Protein 3ETN (pdb70)

CATH classification: 3.40.50.10490

InterPro domains:
  IPR001347 SIS domain [PF01380] (38-169)
  IPR001347 SIS domain [PS51464] (32-177)
  IPR035474 KpsF-like, SIS domain [cd05014] (41-169)
  IPR046348 SIS domain superfamily [SSF53697] (1-194)

B-factor: mean 18.58, std 8.2, range [5.62, 63.24]

Structure (mmCIF, N/CA/C/O backbone):
data_3ETN
#
_entry.id   3ETN
#
_cell.length_a   60.409
_cell.length_b   114.267
_cell.length_c   115.917
_cell.angle_alpha   90.000
_cell.angle_beta   90.000
_cell.angle_gamma   90.000
#
_symmetry.space_group_name_H-M   'P 21 21 21'
#
loop_
_entity.id
_entity.type
_entity.pdbx_description
1 polymer 'putative phosphosugar isomerase involved in capsule formation'
2 non-polymer "CYTIDINE 5'-MONOPHOSPHATE 3-DEOXY-BETA-D-GULO-OCT-2-ULO-PYRANOSONIC ACID"
3 non-polymer 1,2-ETHANEDIOL
4 water water
#
loop_
_atom_site.group_PDB
_atom_site.id
_atom_site.type_symbol
_atom_site.label_atom_id
_atom_site.label_alt_id
_atom_site.label_comp_id
_atom_site.label_asym_id
_atom_site.label_entity_id
_atom_site.label_seq_id
_atom_site.pdbx_PDB_ins_code
_atom_site.Cartn_x
_atom_site.Cartn_y
_atom_site.Cartn_z
_atom_site.occupancy
_atom_site.B_iso_or_equiv
_atom_site.auth_seq_id
_atom_site.auth_comp_id
_atom_site.auth_asym_id
_atom_site.auth_atom_id
_atom_site.pdbx_PDB_model_num
ATOM 1 N N . GLY A 1 19 ? 51.288 75.834 -2.168 1.00 30.14 0 GLY A N 1
ATOM 2 C CA . GLY A 1 19 ? 51.362 74.412 -2.586 1.00 27.71 0 GLY A CA 1
ATOM 3 C C . GLY A 1 19 ? 52.410 73.695 -1.760 1.00 25.64 0 GLY A C 1
ATOM 4 O O . GLY A 1 19 ? 53.446 74.297 -1.374 1.00 22.06 0 GLY A O 1
ATOM 13 N N . ILE A 1 21 ? 54.469 71.239 -2.637 1.00 18.55 2 ILE A N 1
ATOM 14 C CA . ILE A 1 21 ? 55.750 71.072 -3.327 1.00 19.03 2 ILE A CA 1
ATOM 15 C C . ILE A 1 21 ? 56.649 72.289 -3.152 1.00 18.89 2 ILE A C 1
ATOM 16 O O . ILE A 1 21 ? 57.826 72.148 -2.867 1.00 18.30 2 ILE A O 1
ATOM 21 N N . GLU A 1 22 ? 56.090 73.479 -3.287 1.00 19.37 3 GLU A N 1
ATOM 22 C CA . GLU A 1 22 ? 56.873 74.698 -3.134 1.00 20.16 3 GLU A CA 1
ATOM 23 C C . GLU A 1 22 ? 57.343 74.855 -1.689 1.00 17.69 3 GLU A C 1
ATOM 24 O O . GLU A 1 22 ? 58.480 75.290 -1.443 1.00 16.51 3 GLU A O 1
ATOM 27 N N . SER A 1 23 ? 56.487 74.488 -0.744 1.00 15.57 4 SER A N 1
ATOM 28 C CA . SER A 1 23 ? 56.844 74.583 0.676 1.00 17.15 4 SER A CA 1
ATOM 29 C C . SER A 1 23 ? 58.012 73.632 1.021 1.00 16.10 4 SER A C 1
ATOM 30 O O . SER A 1 23 ? 58.953 73.981 1.767 1.00 15.60 4 SER A O 1
ATOM 33 N N . ILE A 1 24 ? 57.977 72.436 0.452 1.00 14.64 5 ILE A N 1
ATOM 34 C CA . ILE A 1 24 ? 59.050 71.465 0.694 1.00 15.21 5 ILE A CA 1
ATOM 35 C C . ILE A 1 24 ? 60.374 71.941 0.042 1.00 14.99 5 ILE A C 1
ATOM 36 O O . ILE A 1 24 ? 61.445 71.808 0.619 1.00 15.32 5 ILE A O 1
ATOM 41 N N . GLN A 1 25 ? 60.282 72.543 -1.134 1.00 14.04 6 GLN A N 1
ATOM 42 C CA . GLN A 1 25 ? 61.463 73.098 -1.803 1.00 15.47 6 GLN A CA 1
ATOM 43 C C . GLN A 1 25 ? 62.122 74.171 -0.957 1.00 14.82 6 GLN A C 1
ATOM 44 O O . GLN A 1 25 ? 63.355 74.218 -0.849 1.00 14.73 6 GLN A O 1
ATOM 50 N N . GLU A 1 26 ? 61.306 75.006 -0.331 1.00 15.32 7 GLU A N 1
ATOM 51 C CA . GLU A 1 26 ? 61.832 76.004 0.614 1.00 14.86 7 GLU A CA 1
ATOM 52 C C . GLU A 1 26 ? 62.526 75.337 1.789 1.00 15.83 7 GLU A C 1
ATOM 53 O O . GLU A 1 26 ? 63.599 75.787 2.205 1.00 14.63 7 GLU A O 1
ATOM 59 N N . LEU A 1 27 ? 61.941 74.257 2.315 1.00 15.14 8 LEU A N 1
ATOM 60 C CA A LEU A 1 27 ? 62.563 73.506 3.403 0.50 15.57 8 LEU A CA 1
ATOM 61 C CA B LEU A 1 27 ? 62.571 73.554 3.410 0.50 15.37 8 LEU A CA 1
ATOM 62 C C . LEU A 1 27 ? 63.935 72.989 2.992 1.00 15.30 8 LEU A C 1
ATOM 63 O O . LEU A 1 27 ? 64.910 73.096 3.742 1.00 15.36 8 LEU A O 1
ATOM 72 N N . LEU A 1 28 ? 64.012 72.406 1.799 1.00 14.00 9 LEU A N 1
ATOM 73 C CA . LEU A 1 28 ? 65.293 71.897 1.286 1.00 15.46 9 LEU A CA 1
ATOM 74 C C . LEU A 1 28 ? 66.352 73.000 1.198 1.00 15.18 9 LEU A C 1
ATOM 75 O O . LEU A 1 28 ? 67.500 72.808 1.604 1.00 14.26 9 LEU A O 1
ATOM 80 N N . GLN A 1 29 ? 65.954 74.160 0.693 1.00 15.59 10 GLN A N 1
ATOM 81 C CA . GLN A 1 29 ? 66.868 75.321 0.647 1.00 18.48 10 GLN A CA 1
ATOM 82 C C . GLN A 1 29 ? 67.395 75.695 2.037 1.00 16.11 10 GLN A C 1
ATOM 83 O O . GLN A 1 29 ? 68.611 75.918 2.218 1.00 14.64 10 GLN A O 1
ATOM 89 N N . LYS A 1 30 ? 66.498 75.720 3.022 1.00 14.96 11 LYS A N 1
ATOM 90 C CA . LYS A 1 30 ? 66.890 76.048 4.400 1.00 14.44 11 LYS A CA 1
ATOM 91 C C . LYS A 1 30 ? 67.815 75.007 5.016 1.00 14.10 11 LYS A C 1
ATOM 92 O O . LYS A 1 30 ? 68.814 75.349 5.643 1.00 14.26 11 LYS A O 1
ATOM 98 N N . GLU A 1 31 ? 67.512 73.736 4.817 1.00 14.78 12 GLU A N 1
ATOM 99 C CA . GLU A 1 31 ? 68.373 72.670 5.341 1.00 15.70 12 GLU A CA 1
ATOM 100 C C . GLU A 1 31 ? 69.752 72.695 4.643 1.00 14.89 12 GLU A C 1
ATOM 101 O O . GLU A 1 31 ? 70.798 72.593 5.313 1.00 14.70 12 GLU A O 1
ATOM 107 N N . ALA A 1 32 ? 69.758 72.853 3.318 1.00 14.26 13 ALA A N 1
ATOM 108 C CA . ALA A 1 32 ? 71.011 72.864 2.568 1.00 15.16 13 ALA A CA 1
ATOM 109 C C . ALA A 1 32 ? 71.844 74.064 3.030 1.00 14.37 13 ALA A C 1
ATOM 110 O O . ALA A 1 32 ? 73.063 73.962 3.176 1.00 13.66 13 ALA A O 1
ATOM 112 N N . GLN A 1 33 ? 71.180 75.198 3.248 1.00 14.72 14 GLN A N 1
ATOM 113 C CA . GLN A 1 33 ? 71.895 76.406 3.633 1.00 15.27 14 GLN A CA 1
ATOM 114 C C . GLN A 1 33 ? 72.507 76.249 5.032 1.00 13.94 14 GLN A C 1
ATOM 115 O O . GLN A 1 33 ? 73.648 76.677 5.260 1.00 14.43 14 GLN A O 1
ATOM 121 N N . ALA A 1 34 ? 71.778 75.591 5.941 1.00 13.27 15 ALA A N 1
ATOM 122 C CA . ALA A 1 34 ? 72.325 75.257 7.250 1.00 15.16 15 ALA A CA 1
ATOM 123 C C . ALA A 1 34 ? 73.602 74.429 7.155 1.00 13.57 15 ALA A C 1
ATOM 124 O O . ALA A 1 34 ? 74.574 74.674 7.871 1.00 12.92 15 ALA A O 1
ATOM 126 N N . VAL A 1 35 ? 73.589 73.424 6.294 1.00 12.80 16 VAL A N 1
ATOM 127 C CA . VAL A 1 35 ? 74.776 72.600 6.056 1.00 12.90 16 VAL A CA 1
ATOM 128 C C . VAL A 1 35 ? 75.928 73.421 5.467 1.00 12.53 16 VAL A C 1
ATOM 129 O O . VAL A 1 35 ? 77.055 73.360 5.961 1.00 13.29 16 VAL A O 1
ATOM 133 N N . LEU A 1 36 ? 75.639 74.248 4.482 1.00 11.71 17 LEU A N 1
ATOM 134 C CA . LEU A 1 36 ? 76.680 75.096 3.893 1.00 13.38 17 LEU A CA 1
ATOM 135 C C . LEU A 1 36 ? 77.293 76.061 4.906 1.00 14.15 17 LEU A C 1
ATOM 136 O O . LEU A 1 36 ? 78.461 76.450 4.784 1.00 15.99 17 LEU A O 1
ATOM 141 N N . ASN A 1 37 ? 76.504 76.420 5.916 1.00 13.33 18 ASN A N 1
ATOM 142 C CA . ASN A 1 37 ? 76.895 77.385 6.934 1.00 13.71 18 ASN A CA 1
ATOM 143 C C . ASN A 1 37 ? 77.647 76.809 8.133 1.00 13.97 18 ASN A C 1
ATOM 144 O O . ASN A 1 37 ? 78.037 77.569 9.022 1.00 15.53 18 ASN A O 1
ATOM 149 N N . ILE A 1 38 ? 77.854 75.494 8.172 1.00 13.79 19 ILE A N 1
ATOM 150 C CA . ILE A 1 38 ? 78.573 74.879 9.298 1.00 14.24 19 ILE A CA 1
ATOM 151 C C . ILE A 1 38 ? 79.977 75.510 9.335 1.00 15.17 19 ILE A C 1
ATOM 152 O O . ILE A 1 38 ? 80.676 75.473 8.322 1.00 13.58 19 ILE A O 1
ATOM 157 N N . PRO A 1 39 ? 80.366 76.104 10.478 1.00 14.99 20 PRO A N 1
ATOM 158 C CA . PRO A 1 39 ? 81.659 76.806 10.514 1.00 16.19 20 PRO A CA 1
ATOM 159 C C . PRO A 1 39 ? 82.835 75.849 10.534 1.00 16.36 20 PRO A C 1
ATOM 160 O O . PRO A 1 39 ? 82.917 74.992 11.415 1.00 16.56 20 PRO A O 1
ATOM 164 N N . VAL A 1 40 ? 83.748 76.013 9.575 1.00 15.88 21 VAL A N 1
ATOM 165 C CA . VAL A 1 40 ? 84.890 75.124 9.441 1.00 14.87 21 VAL A CA 1
ATOM 166 C C . VAL A 1 40 ? 86.174 75.818 9.862 1.00 16.31 21 VAL A C 1
ATOM 167 O O . VAL A 1 40 ? 86.613 76.784 9.246 1.00 17.86 21 VAL A O 1
ATOM 171 N N . THR A 1 41 ? 86.762 75.318 10.939 1.00 15.98 22 THR A N 1
ATOM 172 C CA . THR A 1 41 ? 87.986 75.877 11.491 1.00 16.71 22 THR A CA 1
ATOM 173 C C . THR A 1 41 ? 88.953 74.721 11.759 1.00 17.58 22 THR A C 1
ATOM 174 O O . THR A 1 41 ? 88.644 73.560 11.463 1.00 16.60 22 THR A O 1
ATOM 178 N N . ASP A 1 42 ? 90.113 75.036 12.328 1.00 17.69 23 ASP A N 1
ATOM 179 C CA A ASP A 1 42 ? 91.100 74.022 12.734 0.50 16.67 23 ASP A CA 1
ATOM 180 C CA B ASP A 1 42 ? 91.070 73.984 12.692 0.50 17.31 23 ASP A CA 1
ATOM 181 C C . ASP A 1 42 ? 90.564 73.075 13.831 1.00 16.35 23 ASP A C 1
ATOM 182 O O . ASP A 1 42 ? 91.180 72.052 14.132 1.00 16.25 23 ASP A O 1
ATOM 191 N N . ALA A 1 43 ? 89.438 73.426 14.460 1.00 15.67 24 ALA A N 1
ATOM 192 C CA . ALA A 1 43 ? 88.802 72.526 15.427 1.00 15.27 24 ALA A CA 1
ATOM 193 C C . ALA A 1 43 ? 88.574 71.092 14.865 1.00 15.90 24 ALA A C 1
ATOM 194 O O . ALA A 1 43 ? 88.697 70.096 15.614 1.00 15.42 24 ALA A O 1
ATOM 196 N N . TYR A 1 44 ? 88.244 70.981 13.577 1.00 13.22 25 TYR A N 1
ATOM 197 C CA . TYR A 1 44 ? 88.013 69.674 12.943 1.00 14.76 25 TYR A CA 1
ATOM 198 C C . TYR A 1 44 ? 89.284 68.851 12.918 1.00 15.84 25 TYR A C 1
ATOM 199 O O . TYR A 1 44 ? 89.291 67.699 13.347 1.00 16.21 25 TYR A O 1
ATOM 208 N N . GLU A 1 45 ? 90.380 69.448 12.460 1.00 17.07 26 GLU A N 1
ATOM 209 C CA . GLU A 1 45 ? 91.642 68.737 12.482 1.00 16.69 26 GLU A CA 1
ATOM 210 C C . GLU A 1 45 ? 92.014 68.315 13.916 1.00 16.61 26 GLU A C 1
ATOM 211 O O . GLU A 1 45 ? 92.509 67.211 14.140 1.00 17.35 26 GLU A O 1
ATOM 217 N N . LYS A 1 46 ? 91.804 69.192 14.888 1.00 15.40 27 LYS A N 1
ATOM 218 C CA . LYS A 1 46 ? 92.091 68.855 16.273 1.00 15.59 27 LYS A CA 1
ATOM 219 C C . LYS A 1 46 ? 91.243 67.677 16.775 1.00 14.88 27 LYS A C 1
ATOM 220 O O . LYS A 1 46 ? 91.750 66.785 17.472 1.00 15.38 27 LYS A O 1
ATOM 226 N N . ALA A 1 47 ? 89.968 67.676 16.403 1.00 13.60 28 ALA A N 1
ATOM 227 C CA . ALA A 1 47 ? 89.048 66.589 16.775 1.00 14.15 28 ALA A CA 1
ATOM 228 C C . ALA A 1 47 ? 89.461 65.269 16.119 1.00 13.91 28 ALA A C 1
ATOM 229 O O . ALA A 1 47 ? 89.513 64.206 16.776 1.00 14.52 28 ALA A O 1
ATOM 231 N N . VAL A 1 48 ? 89.786 65.329 14.831 1.00 14.93 29 VAL A N 1
ATOM 232 C CA . VAL A 1 48 ? 90.217 64.135 14.098 1.00 14.24 29 VAL A CA 1
ATOM 233 C C . VAL A 1 48 ? 91.533 63.594 14.670 1.00 15.48 29 VAL A C 1
ATOM 234 O O . VAL A 1 48 ? 91.678 62.389 14.868 1.00 15.36 29 VAL A O 1
ATOM 238 N N . GLU A 1 49 ? 92.468 64.481 15.008 1.00 16.09 30 GLU A N 1
ATOM 239 C CA A GLU A 1 49 ? 93.722 64.037 15.582 0.50 15.92 30 GLU A CA 1
ATOM 240 C CA B GLU A 1 49 ? 93.727 64.056 15.607 0.50 15.91 30 GLU A CA 1
ATOM 241 C C . GLU A 1 49 ? 93.482 63.331 16.919 1.00 15.53 30 GLU A C 1
ATOM 242 O O . GLU A 1 49 ? 94.120 62.338 17.187 1.00 14.92 30 GLU A O 1
ATOM 253 N N . LEU A 1 50 ? 92.537 63.827 17.741 1.00 15.80 31 LEU A N 1
ATOM 254 C CA . LEU A 1 50 ? 92.234 63.157 19.003 1.00 15.63 31 LEU A CA 1
ATOM 255 C C . LEU A 1 50 ? 91.656 61.760 18.769 1.00 14.98 31 LEU A C 1
ATOM 256 O O . LEU A 1 50 ? 92.003 60.826 19.470 1.00 14.59 31 LEU A O 1
ATOM 261 N N . ILE A 1 51 ? 90.749 61.643 17.800 1.00 13.77 32 ILE A N 1
ATOM 262 C CA . ILE A 1 51 ? 90.144 60.362 17.473 1.00 13.00 32 ILE A CA 1
ATOM 263 C C . ILE A 1 51 ? 91.210 59.389 16.970 1.00 14.18 32 ILE A C 1
ATOM 264 O O . ILE A 1 51 ? 91.283 58.251 17.422 1.00 15.30 32 ILE A O 1
ATOM 269 N N . VAL A 1 52 ? 92.092 59.853 16.093 1.00 13.80 33 VAL A N 1
ATOM 270 C CA . VAL A 1 52 ? 93.163 59.007 15.560 1.00 13.50 33 VAL A CA 1
ATOM 271 C C . VAL A 1 52 ? 94.115 58.579 16.666 1.00 13.97 33 VAL A C 1
ATOM 272 O O . VAL A 1 52 ? 94.487 57.391 16.758 1.00 14.81 33 VAL A O 1
ATOM 276 N N . GLU A 1 53 ? 94.456 59.522 17.546 1.00 13.84 34 GLU A N 1
ATOM 277 C CA . GLU A 1 53 ? 95.364 59.248 18.629 1.00 14.79 34 GLU A CA 1
ATOM 278 C C . GLU A 1 53 ? 94.782 58.277 19.651 1.00 13.85 34 GLU A C 1
ATOM 279 O O . GLU A 1 53 ? 95.438 57.297 20.001 1.00 14.64 34 GLU A O 1
ATOM 285 N N . GLN A 1 54 ? 93.574 58.559 20.141 1.00 13.98 35 GLN A N 1
ATOM 286 C CA . GLN A 1 54 ? 93.012 57.771 21.246 1.00 12.91 35 GLN A CA 1
ATOM 287 C C . GLN A 1 54 ? 92.508 56.407 20.800 1.00 13.80 35 GLN A C 1
ATOM 288 O O . GLN A 1 54 ? 92.707 55.415 21.501 1.00 14.45 35 GLN A O 1
ATOM 294 N N . ILE A 1 55 ? 91.854 56.355 19.646 1.00 13.37 36 ILE A N 1
ATOM 295 C CA . ILE A 1 55 ? 91.260 55.124 19.182 1.00 13.57 36 ILE A CA 1
ATOM 296 C C . ILE A 1 55 ? 92.201 54.370 18.224 1.00 14.78 36 ILE A C 1
ATOM 297 O O . ILE A 1 55 ? 92.551 53.219 18.481 1.00 15.10 36 ILE A O 1
ATOM 302 N N . HIS A 1 56 ? 92.619 55.022 17.135 1.00 14.39 37 HIS A N 1
ATOM 303 C CA . HIS A 1 56 ? 93.447 54.320 16.155 1.00 13.98 37 HIS A CA 1
ATOM 304 C C . HIS A 1 56 ? 94.806 53.916 16.707 1.00 15.16 37 HIS A C 1
ATOM 305 O O . HIS A 1 56 ? 95.204 52.756 16.572 1.00 14.82 37 HIS A O 1
ATOM 312 N N . ARG A 1 57 ? 95.506 54.826 17.379 1.00 14.80 38 ARG A N 1
ATOM 313 C CA A ARG A 1 57 ? 96.837 54.521 17.937 0.50 15.07 38 ARG A CA 1
ATOM 314 C CA B ARG A 1 57 ? 96.828 54.486 17.908 0.50 14.98 38 ARG A CA 1
ATOM 315 C C . ARG A 1 57 ? 96.761 53.849 19.294 1.00 16.04 38 ARG A C 1
ATOM 316 O O . ARG A 1 57 ? 97.327 52.789 19.494 1.00 15.31 38 ARG A O 1
ATOM 331 N N . LYS A 1 58 ? 96.074 54.485 20.245 1.00 15.45 39 LYS A N 1
ATOM 332 C CA . LYS A 1 58 ? 96.085 53.996 21.639 1.00 15.02 39 LYS A CA 1
ATOM 333 C C . LYS A 1 58 ? 95.043 52.895 21.934 1.00 15.15 39 LYS A C 1
ATOM 334 O O . LYS A 1 58 ? 95.016 52.321 23.035 1.00 15.03 39 LYS A O 1
ATOM 340 N N . LYS A 1 59 ? 94.194 52.605 20.947 1.00 13.42 40 LYS A N 1
ATOM 341 C CA . LYS A 1 59 ? 93.224 51.489 20.998 1.00 13.40 40 LYS A CA 1
ATOM 342 C C . LYS A 1 59 ? 92.138 51.635 22.051 1.00 13.95 40 LYS A C 1
ATOM 343 O O . LYS A 1 59 ? 91.605 50.631 22.548 1.00 13.12 40 LYS A O 1
ATOM 349 N N . GLY A 1 60 ? 91.823 52.882 22.405 1.00 13.68 41 GLY A N 1
ATOM 350 C CA . GLY A 1 60 ? 90.617 53.167 23.150 1.00 13.57 41 GLY A CA 1
ATOM 351 C C . GLY A 1 60 ? 89.427 53.067 22.214 1.00 13.76 41 GLY A C 1
ATOM 352 O O . GLY A 1 60 ? 89.554 52.668 21.046 1.00 13.35 41 GLY A O 1
ATOM 353 N N . LYS A 1 61 ? 88.259 53.418 22.733 1.00 13.62 42 LYS A N 1
ATOM 354 C CA . LYS A 1 61 ? 87.075 53.544 21.918 1.00 12.68 42 LYS A CA 1
ATO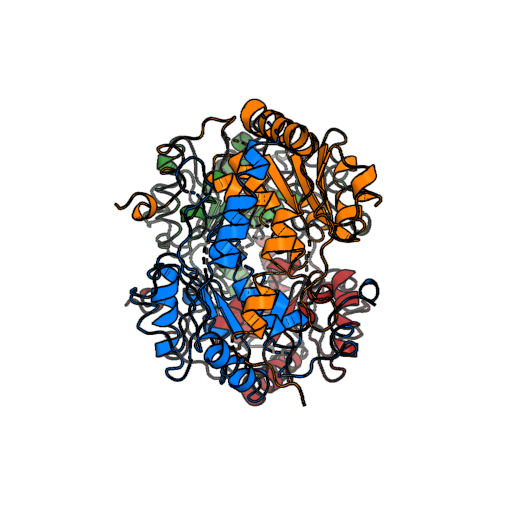M 355 C C . LYS A 1 61 ? 86.444 54.926 22.051 1.00 13.53 42 LYS A C 1
ATOM 356 O O . LYS A 1 61 ? 86.657 55.631 23.020 1.00 13.03 42 LYS A O 1
ATOM 362 N N . LEU A 1 62 ? 85.664 55.305 21.048 1.00 13.04 43 LEU A N 1
ATOM 363 C CA . LEU A 1 62 ? 84.966 56.590 21.047 1.00 14.04 43 LEU A CA 1
ATOM 364 C C . LEU A 1 62 ? 83.600 56.421 21.682 1.00 12.94 43 LEU A C 1
ATOM 365 O O . LEU A 1 62 ? 82.761 55.709 21.159 1.00 15.52 43 LEU A O 1
ATOM 370 N N . VAL A 1 63 ? 83.393 57.060 22.827 1.00 13.17 44 VAL A N 1
ATOM 371 C CA . VAL A 1 63 ? 82.126 56.976 23.526 1.00 12.63 44 VAL A CA 1
ATOM 372 C C . VAL A 1 63 ? 81.301 58.221 23.189 1.00 14.14 44 VAL A C 1
ATOM 373 O O . VAL A 1 63 ? 81.700 59.338 23.492 1.00 13.60 44 VAL A O 1
ATOM 377 N N . THR A 1 64 ? 80.150 58.024 22.547 1.00 13.19 45 THR A N 1
ATOM 378 C CA . THR A 1 64 ? 79.296 59.146 22.145 1.00 12.53 45 THR A CA 1
ATOM 379 C C . THR A 1 64 ? 78.119 59.279 23.103 1.00 14.19 45 THR A C 1
ATOM 380 O O . THR A 1 64 ? 77.731 58.323 23.770 1.00 12.56 45 THR A O 1
ATOM 384 N N . SER A 1 65 ? 77.565 60.478 23.191 1.00 12.88 46 SER A N 1
ATOM 385 C CA . SER A 1 65 ? 76.444 60.710 24.085 1.00 13.54 46 SER A CA 1
ATOM 386 C C . SER A 1 65 ? 75.668 61.957 23.697 1.00 14.24 46 SER A C 1
ATOM 387 O O . SER A 1 65 ? 76.209 62.892 23.081 1.00 13.39 46 SER A O 1
ATOM 390 N N . GLY A 1 66 ? 74.397 61.946 24.115 1.00 14.20 47 GLY A N 1
ATOM 391 C CA . GLY A 1 66 ? 73.440 63.026 23.902 1.00 13.37 47 GLY A CA 1
ATOM 392 C C . GLY A 1 66 ? 72.085 62.638 24.493 1.00 14.09 47 GLY A C 1
ATOM 393 O O . GLY A 1 66 ? 71.901 61.486 24.912 1.00 14.18 47 GLY A O 1
ATOM 402 N N . GLY A 1 68 ? 67.716 63.010 23.736 1.00 14.13 49 GLY A N 1
ATOM 403 C CA . GLY A 1 68 ? 66.684 63.340 22.761 1.00 13.75 49 GLY A CA 1
ATOM 404 C C . GLY A 1 68 ? 67.136 63.023 21.364 1.00 14.35 49 GLY A C 1
ATOM 405 O O . GLY A 1 68 ? 67.936 62.117 21.160 1.00 14.71 49 GLY A O 1
ATOM 406 N N . LYS A 1 69 ? 66.644 63.801 20.404 1.00 13.88 50 LYS A N 1
ATOM 407 C CA . LYS A 1 69 ? 67.006 63.604 19.002 1.00 14.15 50 LYS A CA 1
ATOM 408 C C . LYS A 1 69 ? 68.508 63.770 18.770 1.00 14.06 50 LYS A C 1
ATOM 409 O O . LYS A 1 69 ? 69.091 63.045 17.941 1.00 15.04 50 LYS A O 1
ATOM 415 N N . ALA A 1 70 ? 69.152 64.697 19.489 1.00 13.73 51 ALA A N 1
ATOM 416 C CA . ALA A 1 70 ? 70.606 64.853 19.411 1.00 12.91 51 ALA A CA 1
ATOM 417 C C . ALA A 1 70 ? 71.311 63.565 19.845 1.00 14.31 51 ALA A C 1
ATOM 418 O O . ALA A 1 70 ? 72.309 63.179 19.289 1.00 14.94 51 ALA A O 1
ATOM 420 N N . GLY A 1 71 ? 70.794 62.906 20.867 1.00 14.61 52 GLY A N 1
ATOM 421 C CA . GLY A 1 71 ? 71.377 61.648 21.287 1.00 13.94 52 GLY A CA 1
ATOM 422 C C . GLY A 1 71 ? 71.245 60.576 20.229 1.00 14.67 52 GLY A C 1
ATOM 423 O O . GLY A 1 71 ? 72.124 59.720 20.074 1.00 14.33 52 GLY A O 1
ATOM 424 N N . GLN A 1 72 ? 70.150 60.606 19.485 1.00 13.69 53 GLN A N 1
ATOM 425 C CA . GLN A 1 72 ? 69.995 59.661 18.401 1.00 13.93 53 GLN A CA 1
ATOM 426 C C . GLN A 1 72 ? 70.960 59.921 17.240 1.00 13.61 53 GLN A C 1
ATOM 427 O O . GLN A 1 72 ? 71.404 58.998 16.558 1.00 12.47 53 GLN A O 1
ATOM 433 N N . ILE A 1 73 ? 71.325 61.182 17.046 1.00 12.86 54 ILE A N 1
ATOM 434 C CA . ILE A 1 73 ? 72.422 61.471 16.162 1.00 13.94 54 ILE A CA 1
ATOM 435 C C . ILE A 1 73 ? 73.725 60.879 16.731 1.00 14.29 54 ILE A C 1
ATOM 436 O O . ILE A 1 73 ? 74.496 60.272 15.974 1.00 14.80 54 ILE A O 1
ATOM 441 N N . ALA A 1 74 ? 73.972 61.052 18.036 1.00 14.03 55 ALA A N 1
ATOM 442 C CA . ALA A 1 74 ? 75.158 60.462 18.688 1.00 13.55 55 ALA A CA 1
ATOM 443 C C . ALA A 1 74 ? 75.208 58.935 18.491 1.00 13.28 55 ALA A C 1
ATOM 444 O O . ALA A 1 74 ? 76.272 58.378 18.271 1.00 13.82 55 ALA A O 1
ATOM 454 N N . ASN A 1 76 ? 74.003 57.341 15.872 1.00 11.84 57 ASN A N 1
ATOM 455 C CA . ASN A 1 76 ? 74.296 57.069 14.486 1.00 13.17 57 ASN A CA 1
ATOM 456 C C . ASN A 1 76 ? 75.770 57.297 14.182 1.00 13.17 57 ASN A C 1
ATOM 457 O O . ASN A 1 76 ? 76.347 56.627 13.324 1.00 13.69 57 ASN A O 1
ATOM 462 N N . ILE A 1 77 ? 76.380 58.228 14.903 1.00 13.67 58 ILE A N 1
ATOM 463 C CA . ILE A 1 77 ? 77.803 58.502 14.753 1.00 12.14 58 ILE A CA 1
ATOM 464 C C . ILE A 1 77 ? 78.634 57.333 15.269 1.00 11.49 58 ILE A C 1
ATOM 465 O O . ILE A 1 77 ? 79.575 56.907 14.604 1.00 12.13 58 ILE A O 1
ATOM 470 N N . ALA A 1 78 ? 78.277 56.776 16.417 1.00 12.60 59 ALA A N 1
ATOM 471 C CA . ALA A 1 78 ? 78.966 55.612 16.927 1.00 12.20 59 ALA A CA 1
ATOM 472 C C . ALA A 1 78 ? 78.949 54.459 15.918 1.00 12.11 59 ALA A C 1
ATOM 473 O O . ALA A 1 78 ? 79.969 53.824 15.668 1.00 13.91 59 ALA A O 1
ATOM 475 N N . THR A 1 79 ? 77.785 54.192 15.360 1.00 12.22 60 THR A N 1
ATOM 476 C CA . THR A 1 79 ? 77.648 53.133 14.364 1.00 12.39 60 THR A CA 1
ATOM 477 C C . THR A 1 79 ? 78.519 53.395 13.131 1.00 12.40 60 THR A C 1
ATOM 478 O O . THR A 1 79 ? 79.159 52.485 12.587 1.00 12.96 60 THR A O 1
ATOM 482 N N . THR A 1 80 ? 78.555 54.650 12.706 1.00 13.07 61 THR A N 1
ATOM 483 C CA . THR A 1 80 ? 79.324 55.018 11.528 1.00 13.56 61 THR A CA 1
ATOM 484 C C . THR A 1 80 ? 80.809 54.829 11.765 1.00 13.66 61 THR A C 1
ATOM 485 O O . THR A 1 80 ? 81.530 54.354 10.879 1.00 12.62 61 THR A O 1
ATOM 489 N N . PHE A 1 81 ? 81.271 55.206 12.949 1.00 12.94 62 PHE A N 1
ATOM 490 C CA . PHE A 1 81 ? 82.641 54.940 13.334 1.00 13.37 62 PHE A CA 1
ATOM 491 C C . PHE A 1 81 ? 82.999 53.448 13.416 1.00 12.21 62 PHE A C 1
ATOM 492 O O . PHE A 1 81 ? 83.997 53.014 12.798 1.00 12.35 62 PHE A O 1
ATOM 500 N N . CYS A 1 82 ? 82.185 52.651 14.103 1.00 12.82 63 CYS A N 1
ATOM 501 C CA . CYS A 1 82 ? 82.381 51.196 14.089 1.00 13.29 63 CYS A CA 1
ATOM 502 C C . CYS A 1 82 ? 82.493 50.675 12.677 1.00 13.48 63 CYS A C 1
ATOM 503 O O . CYS A 1 82 ? 83.323 49.821 12.409 1.00 12.93 63 CYS A O 1
ATOM 506 N N . SER A 1 83 ? 81.620 51.172 11.786 1.00 12.69 64 SER A N 1
ATOM 507 C CA . SER A 1 83 ? 81.553 50.737 10.405 1.00 13.14 64 SER A CA 1
ATOM 508 C C . SER A 1 83 ? 82.835 51.050 9.638 1.00 13.88 64 SER A C 1
ATOM 509 O O . SER A 1 83 ? 83.105 50.432 8.614 1.00 13.52 64 SER A O 1
ATOM 512 N N . THR A 1 84 ? 83.586 52.027 10.111 1.00 12.51 65 THR A N 1
ATOM 513 C CA . THR A 1 84 ? 84.801 52.523 9.403 1.00 13.03 65 THR A CA 1
ATOM 514 C C . THR A 1 84 ? 86.088 52.330 10.228 1.00 13.39 65 THR A C 1
ATOM 515 O O . THR A 1 84 ? 87.091 53.016 10.013 1.00 13.87 65 THR A O 1
ATOM 519 N N . GLY A 1 85 ? 86.046 51.382 11.157 1.00 14.13 66 GLY A N 1
ATOM 520 C CA . GLY A 1 85 ? 87.233 50.882 11.854 1.00 14.21 66 GLY A CA 1
ATOM 521 C C . GLY A 1 85 ? 87.669 51.604 13.116 1.00 13.74 66 GLY A C 1
ATOM 522 O O . GLY A 1 85 ? 88.810 51.447 13.529 1.00 13.82 66 GLY A O 1
ATOM 523 N N . ILE A 1 86 ? 86.771 52.408 13.683 1.00 12.56 67 ILE A N 1
ATOM 524 C CA . ILE A 1 86 ? 86.967 53.178 14.903 1.00 11.17 67 ILE A CA 1
ATOM 525 C C . ILE A 1 86 ? 85.948 52.654 15.903 1.00 12.17 67 ILE A C 1
ATOM 526 O O . ILE A 1 86 ? 84.763 53.073 15.909 1.00 12.38 67 ILE A O 1
ATOM 531 N N . PRO A 1 87 ? 86.377 51.721 16.778 1.00 12.70 68 PRO A N 1
ATOM 532 C CA . PRO A 1 87 ? 85.422 51.224 17.763 1.00 12.50 68 PRO A CA 1
ATOM 533 C C . PRO A 1 87 ? 84.755 52.342 18.533 1.00 12.92 68 PRO A C 1
ATOM 534 O O . PRO A 1 87 ? 85.430 53.246 19.044 1.00 13.49 68 PRO A O 1
ATOM 538 N N . SER A 1 88 ? 83.427 52.294 18.592 1.00 11.93 69 SER A N 1
ATOM 539 C CA . SER A 1 88 ? 82.662 53.393 19.161 1.00 11.75 69 SER A CA 1
ATOM 540 C C . SER A 1 88 ? 81.354 52.868 19.728 1.00 13.81 69 SER A C 1
ATOM 541 O O . SER A 1 88 ? 80.745 51.940 19.171 1.00 14.42 69 SER A O 1
ATOM 544 N N . VAL A 1 89 ? 80.943 53.430 20.860 1.00 14.27 70 VAL A N 1
ATOM 545 C CA . VAL A 1 89 ? 79.691 53.047 21.485 1.00 14.38 70 VAL A CA 1
ATOM 546 C C . VAL A 1 89 ? 78.961 54.266 22.038 1.00 14.27 70 VAL A C 1
ATOM 547 O O . VAL A 1 89 ? 79.582 55.229 22.508 1.00 14.77 70 VAL A O 1
ATOM 551 N N . PHE A 1 90 ? 77.638 54.204 21.996 1.00 14.48 71 PHE A N 1
ATOM 552 C CA . PHE A 1 90 ? 76.790 55.226 22.620 1.00 14.60 71 PHE A CA 1
ATOM 553 C C . PHE A 1 90 ? 76.597 54.912 24.073 1.00 14.72 71 PHE A C 1
ATOM 554 O O . PHE A 1 90 ? 76.201 53.780 24.426 1.00 15.83 71 PHE A O 1
ATOM 562 N N . LEU A 1 91 ? 76.906 55.891 24.928 1.00 14.98 72 LEU A N 1
ATOM 563 C CA . LEU A 1 91 ? 76.663 55.772 26.354 1.00 13.38 72 LEU A CA 1
ATOM 564 C C . LEU A 1 91 ? 75.519 56.721 26.708 1.00 15.27 72 LEU A C 1
ATOM 565 O O . LEU A 1 91 ? 75.659 57.951 26.589 1.00 14.43 72 LEU A O 1
ATOM 570 N N . HIS A 1 92 ? 74.403 56.196 27.187 1.00 14.59 73 HIS A N 1
ATOM 571 C CA . HIS A 1 92 ? 73.288 57.094 27.541 1.00 14.52 73 HIS A CA 1
ATOM 572 C C . HIS A 1 92 ? 73.657 57.902 28.774 1.00 14.12 73 HIS A C 1
ATOM 573 O O . HIS A 1 92 ? 74.102 57.346 29.764 1.00 14.64 73 HIS A O 1
ATOM 580 N N . PRO A 1 93 ? 73.549 59.235 28.691 1.00 14.12 74 PRO A N 1
ATOM 581 C CA . PRO A 1 93 ? 74.108 60.019 29.796 1.00 14.04 74 PRO A CA 1
ATOM 582 C C . PRO A 1 93 ? 73.339 59.954 31.112 1.00 15.81 74 PRO A C 1
ATOM 583 O O . PRO A 1 93 ? 73.945 60.250 32.161 1.00 14.70 74 PRO A O 1
ATOM 587 N N . SER A 1 94 ? 72.048 59.600 31.079 1.00 15.10 75 SER A N 1
ATOM 588 C CA A SER A 1 94 ? 71.291 59.340 32.301 0.50 15.47 75 SER A CA 1
ATOM 589 C CA B SER A 1 94 ? 71.307 59.350 32.327 0.50 15.61 75 SER A CA 1
ATOM 590 C C . SER A 1 94 ? 71.672 57.965 32.825 1.00 15.06 75 SER A C 1
ATOM 591 O O . SER A 1 94 ? 71.940 57.790 33.991 1.00 15.59 75 SER A O 1
ATOM 596 N N . GLU A 1 95 ? 71.699 56.980 31.928 1.00 14.30 76 GLU A N 1
ATOM 597 C CA . GLU A 1 95 ? 72.016 55.622 32.329 1.00 14.95 76 GLU A CA 1
ATOM 598 C C . GLU A 1 95 ? 73.419 55.494 32.932 1.00 14.28 76 GLU A C 1
ATOM 599 O O . GLU A 1 95 ? 73.656 54.660 33.778 1.00 13.02 76 GLU A O 1
ATOM 605 N N . ALA A 1 96 ? 74.347 56.331 32.476 1.00 15.59 77 ALA A N 1
ATOM 606 C CA . ALA A 1 96 ? 75.713 56.283 32.936 1.00 14.67 77 ALA A CA 1
ATOM 607 C C . ALA A 1 96 ? 75.750 56.410 34.432 1.00 14.75 77 ALA A C 1
ATOM 608 O O . ALA A 1 96 ? 76.585 55.789 35.106 1.00 14.56 77 ALA A O 1
ATOM 610 N N . GLN A 1 97 ? 74.788 57.160 34.970 1.00 13.61 78 GLN A N 1
ATOM 611 C CA . GLN A 1 97 ? 74.751 57.494 36.394 1.00 13.88 78 GLN A CA 1
ATOM 612 C C . GLN A 1 97 ? 74.166 56.356 37.233 1.00 13.07 78 GLN A C 1
ATOM 613 O O . GLN A 1 97 ? 74.076 56.457 38.447 1.00 13.00 78 GLN A O 1
ATOM 619 N N . HIS A 1 98 ? 73.802 55.252 36.581 1.00 13.14 79 HIS A N 1
ATOM 620 C CA . HIS A 1 98 ? 73.255 54.092 37.257 1.00 12.87 79 HIS A CA 1
ATOM 621 C C . HIS A 1 98 ? 74.120 52.857 37.050 1.00 14.14 79 HIS A C 1
ATOM 622 O O . HIS A 1 98 ? 73.668 51.741 37.286 1.00 13.65 79 HIS A O 1
ATOM 629 N N . GLY A 1 99 ? 75.372 53.078 36.638 1.00 13.57 80 GLY A N 1
ATOM 630 C CA . GLY A 1 99 ? 76.353 52.024 36.482 1.00 11.29 80 GLY A CA 1
ATOM 631 C C . GLY A 1 99 ? 77.021 51.918 35.122 1.00 13.06 80 GLY A C 1
ATOM 632 O O . GLY A 1 99 ? 78.142 51.439 35.031 1.00 12.88 80 GLY A O 1
ATOM 633 N N . ASP A 1 100 ? 76.340 52.351 34.064 1.00 13.45 81 ASP A N 1
ATOM 634 C CA . ASP A 1 100 ? 76.862 52.227 32.714 1.00 14.12 81 ASP A CA 1
ATOM 635 C C . ASP A 1 100 ? 78.110 53.075 32.503 1.00 13.86 81 ASP A C 1
ATOM 636 O O . ASP A 1 100 ? 78.824 52.850 31.513 1.00 13.46 81 ASP A O 1
ATOM 641 N N . LEU A 1 101 ? 78.390 54.032 33.399 1.00 13.16 82 LEU A N 1
ATOM 642 C CA . LEU A 1 101 ? 79.687 54.711 33.358 1.00 13.96 82 LEU A CA 1
ATOM 643 C C . LEU A 1 101 ? 80.846 53.727 33.313 1.00 12.61 82 LEU A C 1
ATOM 644 O O . LEU A 1 101 ? 81.864 54.029 32.722 1.00 14.36 82 LEU A O 1
ATOM 649 N N . GLY A 1 102 ? 80.699 52.566 33.949 1.00 13.80 83 GLY A N 1
ATOM 650 C CA . GLY A 1 102 ? 81.735 51.516 33.946 1.00 12.67 83 GLY A CA 1
ATOM 651 C C . GLY A 1 102 ? 82.097 50.957 32.576 1.00 12.71 83 GLY A C 1
ATOM 652 O O . GLY A 1 102 ? 83.022 50.158 32.454 1.00 13.34 83 GLY A O 1
ATOM 653 N N . ILE A 1 103 ? 81.382 51.364 31.539 1.00 13.72 84 ILE A N 1
ATOM 654 C CA . ILE A 1 103 ? 81.789 51.057 30.176 1.00 11.50 84 ILE A CA 1
ATOM 655 C C . ILE A 1 103 ? 83.170 51.662 29.849 1.00 14.39 84 ILE A C 1
ATOM 656 O O . ILE A 1 103 ? 83.899 51.145 28.994 1.00 13.54 84 ILE A O 1
ATOM 661 N N . LEU A 1 104 ? 83.525 52.741 30.533 1.00 13.96 85 LEU A N 1
ATOM 662 C CA . LEU A 1 104 ? 84.741 53.505 30.179 1.00 14.34 85 LEU A CA 1
ATOM 663 C C . LEU A 1 104 ? 86.025 52.730 30.449 1.00 14.75 85 LEU A C 1
ATOM 664 O O . LEU A 1 104 ? 86.138 52.020 31.441 1.00 14.67 85 LEU A O 1
ATOM 669 N N . GLN A 1 105 ? 86.957 52.809 29.493 1.00 15.06 86 GLN A N 1
ATOM 670 C CA . GLN A 1 105 ? 88.255 52.132 29.582 1.00 13.87 86 GLN A CA 1
ATOM 671 C C . GLN A 1 105 ? 89.339 53.185 29.404 1.00 15.05 86 GLN A C 1
ATOM 672 O O . GLN A 1 105 ? 89.076 54.296 28.958 1.00 13.30 86 GLN A O 1
ATOM 678 N N . GLU A 1 106 ? 90.556 52.811 29.734 1.00 14.25 87 GLU A N 1
ATOM 679 C CA . GLU A 1 106 ? 91.683 53.680 29.592 1.00 16.92 87 GLU A CA 1
ATOM 680 C C . GLU A 1 106 ? 91.807 54.040 28.113 1.00 15.76 87 GLU A C 1
ATOM 681 O O . GLU A 1 106 ? 91.573 53.207 27.233 1.00 19.09 87 GLU A O 1
ATOM 687 N N . ASN A 1 107 ? 92.150 55.274 27.850 1.00 16.98 88 ASN A N 1
ATOM 688 C CA . ASN A 1 107 ? 92.349 55.735 26.474 1.00 15.88 88 ASN A CA 1
ATOM 689 C C . ASN A 1 107 ? 91.080 56.051 25.706 1.00 14.96 88 ASN A C 1
ATOM 690 O O . ASN A 1 107 ? 91.174 56.479 24.562 1.00 14.46 88 ASN A O 1
ATOM 695 N N . ASP A 1 108 ? 89.898 55.877 26.302 1.00 14.98 89 ASP A N 1
ATOM 696 C CA . ASP A 1 108 ? 88.678 56.268 25.596 1.00 14.06 89 ASP A CA 1
ATOM 697 C C . ASP A 1 108 ? 88.626 57.790 25.400 1.00 14.31 89 ASP A C 1
ATOM 698 O O . ASP A 1 108 ? 89.388 58.544 26.003 1.00 14.33 89 ASP A O 1
ATOM 703 N N . LEU A 1 109 ? 87.704 58.207 24.549 1.00 13.79 90 LEU A N 1
ATOM 704 C CA . LEU A 1 109 ? 87.515 59.590 24.171 1.00 13.67 90 LEU A CA 1
ATOM 705 C C . LEU A 1 109 ? 86.009 59.813 24.095 1.00 12.43 90 LEU A C 1
ATOM 706 O O . LEU A 1 109 ? 85.288 58.990 23.536 1.00 14.32 90 LEU A O 1
ATOM 711 N N . LEU A 1 110 ? 85.547 60.920 24.648 1.00 13.78 91 LEU A N 1
ATOM 712 C CA A LEU A 1 110 ? 84.125 61.255 24.634 0.70 13.66 91 LEU A CA 1
ATOM 713 C CA B LEU A 1 110 ? 84.126 61.262 24.646 0.30 13.96 91 LEU A CA 1
ATOM 714 C C . LEU A 1 110 ? 83.784 62.216 23.493 1.00 14.46 91 LEU A C 1
ATOM 715 O O . LEU A 1 110 ? 84.507 63.191 23.236 1.00 15.12 91 LEU A O 1
ATOM 724 N N . LEU A 1 111 ? 82.684 61.929 22.804 1.00 12.66 92 LEU A N 1
ATOM 725 C CA . LEU A 1 111 ? 82.077 62.834 21.817 1.00 12.42 92 LEU A CA 1
ATOM 726 C C . LEU A 1 111 ? 80.669 63.122 22.345 1.00 14.30 92 LEU A C 1
ATOM 727 O O . LEU A 1 111 ? 79.798 62.228 22.375 1.00 14.02 92 LEU A O 1
ATOM 732 N N . LEU A 1 112 ? 80.469 64.349 22.818 1.00 13.99 93 LEU A N 1
ATOM 733 C CA . LEU A 1 112 ? 79.219 64.750 23.457 1.00 12.57 93 LEU A CA 1
ATOM 734 C C . LEU A 1 112 ? 78.419 65.681 22.557 1.00 13.86 93 LEU A C 1
ATOM 735 O O . LEU A 1 112 ? 78.973 66.624 21.993 1.00 15.81 93 LEU A O 1
ATOM 740 N N . ILE A 1 113 ? 77.115 65.440 22.427 1.00 12.72 94 ILE A N 1
ATOM 741 C CA . ILE A 1 113 ? 76.253 66.313 21.608 1.00 13.39 94 ILE A CA 1
ATOM 742 C C . ILE A 1 113 ? 75.228 66.991 22.515 1.00 14.27 94 ILE A C 1
ATOM 743 O O . ILE A 1 113 ? 74.436 66.321 23.184 1.00 14.81 94 ILE A O 1
ATOM 748 N N . SER A 1 114 ? 75.268 68.318 22.532 1.00 13.19 95 SER A N 1
ATOM 749 C CA . SER A 1 114 ? 74.313 69.128 23.311 1.00 14.55 95 SER A CA 1
ATOM 750 C C . SER A 1 114 ? 74.034 70.379 22.514 1.00 14.19 95 SER A C 1
ATOM 751 O O . SER A 1 114 ? 74.936 71.188 22.329 1.00 14.31 95 SER A O 1
ATOM 754 N N . ASN A 1 115 ? 72.824 70.533 21.992 1.00 13.49 96 ASN A N 1
ATOM 755 C CA . ASN A 1 115 ? 72.513 71.747 21.220 1.00 13.39 96 ASN A CA 1
ATOM 756 C C . ASN A 1 115 ? 72.653 73.016 22.071 1.00 13.05 96 ASN A C 1
ATOM 757 O O . ASN A 1 115 ? 73.331 73.989 21.682 1.00 13.89 96 ASN A O 1
ATOM 762 N N . SER A 1 116 ? 72.021 72.991 23.235 1.00 13.10 97 SER A N 1
ATOM 763 C CA . SER A 1 116 ? 72.082 74.109 24.176 1.00 13.79 97 SER A CA 1
ATOM 764 C C . SER A 1 116 ? 73.488 74.296 24.795 1.00 14.47 97 SER A C 1
ATOM 765 O O . SER A 1 116 ? 73.835 75.392 25.273 1.00 14.31 97 SER A O 1
ATOM 768 N N . GLY A 1 117 ? 74.276 73.221 24.833 1.00 14.31 98 GLY A N 1
ATOM 769 C CA . GLY A 1 117 ? 75.559 73.246 25.515 1.00 15.28 98 GLY A CA 1
ATOM 770 C C . GLY A 1 117 ? 75.460 73.214 27.022 1.00 16.13 98 GLY A C 1
ATOM 771 O O . GLY A 1 117 ? 76.432 73.465 27.712 1.00 17.17 98 GLY A O 1
ATOM 772 N N . LYS A 1 118 ? 74.273 72.922 27.539 1.00 16.42 99 LYS A N 1
ATOM 773 C CA . LYS A 1 118 ? 74.059 72.834 28.970 1.00 16.48 99 LYS A CA 1
ATOM 774 C C . LYS A 1 118 ? 73.070 71.730 29.338 1.00 14.82 99 LYS A C 1
ATOM 775 O O . LYS A 1 118 ? 72.430 71.770 30.377 1.00 15.36 99 LYS A O 1
ATOM 781 N N . THR A 1 119 ? 72.971 70.713 28.488 1.00 13.89 100 THR A N 1
ATOM 782 C CA . THR A 1 119 ? 72.053 69.614 28.753 1.00 13.47 100 THR A CA 1
ATOM 783 C C . THR A 1 119 ? 72.369 68.980 30.092 1.00 12.91 100 THR A C 1
ATOM 784 O O . THR A 1 119 ? 73.508 68.540 30.306 1.00 14.71 100 THR A O 1
ATOM 788 N N . ARG A 1 120 ? 71.368 68.881 30.965 1.00 15.04 101 ARG A N 1
ATOM 789 C CA . ARG A 1 120 ? 71.551 68.407 32.348 1.00 16.17 101 ARG A CA 1
ATOM 790 C C . ARG A 1 120 ? 72.369 67.134 32.423 1.00 14.90 101 ARG A C 1
ATOM 791 O O . ARG A 1 120 ? 73.362 67.069 33.139 1.00 14.31 101 ARG A O 1
ATOM 799 N N . GLU A 1 121 ? 71.953 66.119 31.679 1.00 13.79 102 GLU A N 1
ATOM 800 C CA . GLU A 1 121 ? 72.569 64.804 31.809 1.00 14.95 102 GLU A CA 1
ATOM 801 C C . GLU A 1 121 ? 73.996 64.770 31.237 1.00 14.22 102 GLU A C 1
ATOM 802 O O . GLU A 1 121 ? 74.833 63.982 31.676 1.00 15.32 102 GLU A O 1
ATOM 808 N N . ILE A 1 122 ? 74.283 65.626 30.274 1.00 12.74 103 ILE A N 1
ATOM 809 C CA . ILE A 1 122 ? 75.625 65.722 29.682 1.00 14.48 103 ILE A CA 1
ATOM 810 C C . ILE A 1 122 ? 76.586 66.466 30.605 1.00 13.44 103 ILE A C 1
ATOM 811 O O . ILE A 1 122 ? 77.745 66.068 30.732 1.00 14.66 103 ILE A O 1
ATOM 816 N N . VAL A 1 123 ? 76.105 67.526 31.282 1.00 13.48 104 VAL A N 1
ATOM 817 C CA . VAL A 1 123 ? 76.902 68.194 32.319 1.00 13.86 104 VAL A CA 1
ATOM 818 C C . VAL A 1 123 ? 77.225 67.197 33.447 1.00 15.18 104 VAL A C 1
ATOM 819 O O . VAL A 1 123 ? 78.370 67.070 33.896 1.00 15.34 104 VAL A O 1
ATOM 823 N N . GLU A 1 124 ? 76.215 66.453 33.871 1.00 15.08 105 GLU A N 1
ATOM 824 C CA . GLU A 1 124 ? 76.382 65.450 34.912 1.00 14.89 105 GLU A CA 1
ATOM 825 C C . GLU A 1 124 ? 77.336 64.368 34.449 1.00 16.06 105 GLU A C 1
ATOM 826 O O . GLU A 1 124 ? 78.232 63.978 35.192 1.00 17.85 105 GLU A O 1
ATOM 832 N N . LEU A 1 125 ? 77.182 63.908 33.215 1.00 16.44 106 LEU A N 1
ATOM 833 C CA . LEU A 1 125 ? 78.070 62.890 32.681 1.00 15.62 106 LEU A CA 1
ATOM 834 C C . LEU A 1 125 ? 79.529 63.348 32.723 1.00 17.26 106 LEU A C 1
ATOM 835 O O . LEU A 1 125 ? 80.420 62.590 33.155 1.00 16.54 106 LEU A O 1
ATOM 840 N N . THR A 1 126 ? 79.779 64.576 32.281 1.00 17.86 107 THR A N 1
ATOM 841 C CA . THR A 1 126 ? 81.154 65.073 32.231 1.00 17.39 107 THR A CA 1
ATOM 842 C C . THR A 1 126 ? 81.791 65.121 33.616 1.00 18.11 107 THR A C 1
ATOM 843 O O . THR A 1 126 ? 82.941 64.729 33.779 1.00 18.33 107 THR A O 1
ATOM 847 N N . GLN A 1 127 ? 81.042 65.562 34.623 1.00 17.40 108 GLN A N 1
ATOM 848 C CA . GLN A 1 127 ? 81.552 65.595 35.972 1.00 18.07 108 GLN A CA 1
ATOM 849 C C . GLN A 1 127 ? 81.841 64.169 36.476 1.00 17.98 108 GLN A C 1
ATOM 850 O O . GLN A 1 127 ? 82.899 63.938 37.049 1.00 16.79 108 GLN A O 1
ATOM 856 N N . LEU A 1 128 ? 80.926 63.217 36.262 1.00 16.49 109 LEU A N 1
ATOM 857 C CA A LEU A 1 128 ? 81.133 61.866 36.781 0.70 16.71 109 LEU A CA 1
ATOM 858 C CA B LEU A 1 128 ? 81.114 61.837 36.741 0.30 16.00 109 LEU A CA 1
ATOM 859 C C . LEU A 1 128 ? 82.302 61.188 36.048 1.00 16.85 109 LEU A C 1
ATOM 860 O O . LEU A 1 128 ? 83.147 60.505 36.679 1.00 15.66 109 LEU A O 1
ATOM 869 N N . ALA A 1 129 ? 82.382 61.404 34.748 1.00 15.84 110 ALA A N 1
ATOM 870 C CA . ALA A 1 129 ? 83.444 60.820 33.936 1.00 17.56 110 ALA A CA 1
ATOM 871 C C . ALA A 1 129 ? 84.804 61.382 34.364 1.00 17.67 110 ALA A C 1
ATOM 872 O O . ALA A 1 129 ? 85.784 60.635 34.496 1.00 17.59 110 ALA A O 1
ATOM 874 N N . HIS A 1 130 ? 84.839 62.685 34.657 1.00 18.29 111 HIS A N 1
ATOM 875 C CA . HIS A 1 130 ? 86.079 63.321 35.131 1.00 20.08 111 HIS A CA 1
ATOM 876 C C . HIS A 1 130 ? 86.521 62.768 36.477 1.00 19.97 111 HIS A C 1
ATOM 877 O O . HIS A 1 130 ? 87.717 62.575 36.695 1.00 19.60 111 HIS A O 1
ATOM 884 N N . ASN A 1 131 ? 85.574 62.533 37.384 1.00 19.32 112 ASN A N 1
ATOM 885 C CA . ASN A 1 131 ? 85.899 61.909 38.667 1.00 19.74 112 ASN A CA 1
ATOM 886 C C . ASN A 1 131 ? 86.462 60.505 38.442 1.00 18.75 112 ASN A C 1
ATOM 887 O O . ASN A 1 131 ? 87.433 60.130 39.074 1.00 19.97 112 ASN A O 1
ATOM 892 N N . LEU A 1 132 ? 85.864 59.734 37.538 1.00 16.89 113 LEU A N 1
ATOM 893 C CA . LEU A 1 132 ? 86.344 58.378 37.251 1.00 16.53 113 LEU A CA 1
ATOM 894 C C . LEU A 1 132 ? 87.738 58.372 36.618 1.00 16.44 113 LEU A C 1
ATOM 895 O O . LEU A 1 132 ? 88.589 57.569 36.991 1.00 16.45 113 LEU A O 1
ATOM 900 N N . ASN A 1 133 ? 87.949 59.247 35.641 1.00 15.44 114 ASN A N 1
ATOM 901 C CA . ASN A 1 133 ? 89.183 59.277 34.865 1.00 16.02 114 ASN A CA 1
ATOM 902 C C . ASN A 1 133 ? 89.452 60.708 34.418 1.00 18.22 114 ASN A C 1
ATOM 903 O O . ASN A 1 133 ? 88.970 61.144 33.363 1.00 18.23 114 ASN A O 1
ATOM 908 N N . PRO A 1 134 ? 90.224 61.443 35.221 1.00 18.50 115 PRO A N 1
ATOM 909 C CA . PRO A 1 134 ? 90.466 62.853 34.942 1.00 19.94 115 PRO A CA 1
ATOM 910 C C . PRO A 1 134 ? 91.216 63.099 33.644 1.00 19.35 115 PRO A C 1
ATOM 911 O O . PRO A 1 134 ? 91.144 64.201 33.137 1.00 23.04 115 PRO A O 1
ATOM 915 N N . GLY A 1 135 ? 91.896 62.098 33.092 1.00 17.55 116 GLY A N 1
ATOM 916 C CA . GLY A 1 135 ? 92.568 62.258 31.798 1.00 19.07 116 GLY A CA 1
ATOM 917 C C . GLY A 1 135 ? 91.687 62.166 30.550 1.00 18.58 116 GLY A C 1
ATOM 918 O O . GLY A 1 135 ? 92.144 62.452 29.449 1.00 18.76 116 GLY A O 1
ATOM 919 N N . LEU A 1 136 ? 90.443 61.721 30.707 1.00 17.06 117 LEU A N 1
ATOM 920 C CA A LEU A 1 136 ? 89.511 61.591 29.597 0.70 18.13 117 LEU A CA 1
ATOM 921 C CA B LEU A 1 136 ? 89.524 61.590 29.571 0.30 16.41 117 LEU A CA 1
ATOM 922 C C . LEU A 1 136 ? 89.305 62.947 28.909 1.00 17.79 117 LEU A C 1
ATOM 923 O O . LEU A 1 136 ? 89.132 63.964 29.584 1.00 18.42 117 LEU A O 1
ATOM 932 N N . LYS A 1 137 ? 89.328 62.960 27.584 1.00 16.29 118 LYS A N 1
ATOM 933 C CA . LYS A 1 137 ? 89.098 64.191 26.830 1.00 15.36 118 LYS A CA 1
ATOM 934 C C . LYS A 1 137 ? 87.711 64.164 26.212 1.00 14.85 118 LYS A C 1
ATOM 935 O O . LYS A 1 137 ? 87.095 63.106 26.097 1.00 14.50 118 LYS A O 1
ATOM 941 N N . PHE A 1 138 ? 87.216 65.330 25.822 1.00 15.32 119 PHE A N 1
ATOM 942 C CA . PHE A 1 138 ? 85.958 65.361 25.124 1.00 17.51 119 PHE A CA 1
ATOM 943 C C . PHE A 1 138 ? 85.850 66.396 24.062 1.00 15.32 119 PHE A C 1
ATOM 944 O O . PHE A 1 138 ? 86.409 67.489 24.165 1.00 16.28 119 PHE A O 1
ATOM 952 N N . ILE A 1 139 ? 85.156 65.979 23.019 1.00 13.66 120 ILE A N 1
ATOM 953 C CA . ILE A 1 139 ? 84.816 66.810 21.893 1.00 13.77 120 ILE A CA 1
ATOM 954 C C . ILE A 1 139 ? 83.344 67.077 22.095 1.00 13.91 120 ILE A C 1
ATOM 955 O O . ILE A 1 139 ? 82.588 66.146 22.426 1.00 13.18 120 ILE A O 1
ATOM 960 N N . VAL A 1 140 ? 82.924 68.334 21.908 1.00 13.69 121 VAL A N 1
ATOM 961 C CA A VAL A 1 140 ? 81.490 68.643 22.020 0.70 14.22 121 VAL A CA 1
ATOM 962 C CA B VAL A 1 140 ? 81.516 68.729 22.058 0.30 13.14 121 VAL A CA 1
ATOM 963 C C . VAL A 1 140 ? 80.971 69.254 20.748 1.00 13.51 121 VAL A C 1
ATOM 964 O O . VAL A 1 140 ? 81.589 70.140 20.161 1.00 14.50 121 VAL A O 1
ATOM 971 N N . ILE A 1 141 ? 79.818 68.749 20.324 1.00 12.80 122 ILE A N 1
ATOM 972 C CA . ILE A 1 141 ? 79.106 69.319 19.174 1.00 12.59 122 ILE A CA 1
ATOM 973 C C . ILE A 1 141 ? 77.915 70.079 19.775 1.00 14.33 122 ILE A C 1
ATOM 974 O O . ILE A 1 141 ? 77.109 69.499 20.534 1.00 13.70 122 ILE A O 1
ATOM 979 N N . THR A 1 142 ? 77.823 71.381 19.470 1.00 13.47 123 THR A N 1
ATOM 980 C CA . THR A 1 142 ? 76.852 72.246 20.121 1.00 12.33 123 THR A CA 1
ATOM 981 C C . THR A 1 142 ? 76.419 73.390 19.240 1.00 13.86 123 THR A C 1
ATOM 982 O O . THR A 1 142 ? 77.123 73.789 18.328 1.00 13.45 123 THR A O 1
ATOM 986 N N . GLY A 1 143 ? 75.231 73.910 19.517 1.00 13.22 124 GLY A N 1
ATOM 987 C CA . GLY A 1 143 ? 74.805 75.134 18.875 1.00 13.81 124 GLY A CA 1
ATOM 988 C C . GLY A 1 143 ? 75.278 76.379 19.613 1.00 15.62 124 GLY A C 1
ATOM 989 O O . GLY A 1 143 ? 75.089 77.496 19.134 1.00 17.33 124 GLY A O 1
ATOM 990 N N . ASN A 1 144 ? 75.852 76.194 20.794 1.00 15.48 125 ASN A N 1
ATOM 991 C CA . ASN A 1 144 ? 76.282 77.337 21.624 1.00 17.28 125 ASN A CA 1
ATOM 992 C C . ASN A 1 144 ? 77.720 77.183 22.094 1.00 17.03 125 ASN A C 1
ATOM 993 O O . ASN A 1 144 ? 77.993 76.694 23.190 1.00 15.96 125 ASN A O 1
ATOM 998 N N . PRO A 1 145 ? 78.654 77.653 21.271 1.00 19.97 126 PRO A N 1
ATOM 999 C CA . PRO A 1 145 ? 80.079 77.560 21.623 1.00 21.05 126 PRO A CA 1
ATOM 1000 C C . PRO A 1 145 ? 80.507 78.409 22.835 1.00 20.63 126 PRO A C 1
ATOM 1001 O O . PRO A 1 145 ? 81.595 78.225 23.328 1.00 21.60 126 PRO A O 1
ATOM 1005 N N . ASP A 1 146 ? 79.648 79.284 23.336 1.00 20.45 127 ASP A N 1
ATOM 1006 C CA . ASP A 1 146 ? 79.931 80.040 24.546 1.00 22.09 127 ASP A CA 1
ATOM 1007 C C . ASP A 1 146 ? 79.435 79.350 25.807 1.00 21.85 127 ASP A C 1
ATOM 1008 O O . ASP A 1 146 ? 79.601 79.875 26.912 1.00 23.49 127 ASP A O 1
ATOM 1013 N N . SER A 1 147 ? 78.851 78.166 25.666 1.00 20.06 128 SER A N 1
ATOM 1014 C CA . SER A 1 147 ? 78.281 77.472 26.811 1.00 20.90 128 SER A CA 1
ATOM 1015 C C . SER A 1 147 ? 79.354 76.883 27.724 1.00 22.69 128 SER A C 1
ATOM 1016 O O . SER A 1 147 ? 80.511 76.770 27.325 1.00 20.46 128 SER A O 1
ATOM 1019 N N . PRO A 1 148 ? 78.957 76.461 28.941 1.00 26.94 129 PRO A N 1
ATOM 1020 C CA . PRO A 1 148 ? 79.850 75.733 29.857 1.00 29.39 129 PRO A CA 1
ATOM 1021 C C . PRO A 1 148 ? 80.505 74.500 29.228 1.00 25.44 129 PRO A C 1
ATOM 1022 O O . PRO A 1 148 ? 81.738 74.408 29.204 1.00 27.48 129 PRO A O 1
ATOM 1026 N N . LEU A 1 149 ? 79.703 73.597 28.686 1.00 25.19 130 LEU A N 1
ATOM 1027 C CA . LEU A 1 149 ? 80.242 72.399 28.058 1.00 22.69 130 LEU A CA 1
ATOM 1028 C C . LEU A 1 149 ? 81.263 72.761 26.986 1.00 20.17 130 LEU A C 1
ATOM 1029 O O . LEU A 1 149 ? 82.325 72.161 26.917 1.00 20.68 130 LEU A O 1
ATOM 1034 N N . ALA A 1 150 ? 80.918 73.712 26.134 1.00 17.98 131 ALA A N 1
ATOM 1035 C CA . ALA A 1 150 ? 81.798 74.151 25.074 1.00 18.79 131 ALA A CA 1
ATOM 1036 C C . ALA A 1 150 ? 83.101 74.657 25.664 1.00 20.36 131 ALA A C 1
ATOM 1037 O O . ALA A 1 150 ? 84.187 74.304 25.166 1.00 18.64 131 ALA A O 1
ATOM 1039 N N . SER A 1 151 ? 82.999 75.467 26.724 1.00 22.48 132 SER A N 1
ATOM 1040 C CA A SER A 1 151 ? 84.175 76.097 27.316 0.60 25.28 132 SER A CA 1
ATOM 1041 C CA B SER A 1 151 ? 84.176 76.096 27.314 0.40 25.24 132 SER A CA 1
ATOM 1042 C C . SER A 1 151 ? 85.115 75.070 27.940 1.00 25.26 132 SER A C 1
ATOM 1043 O O . SER A 1 151 ? 86.338 75.215 27.841 1.00 28.56 132 SER A O 1
ATOM 1048 N N . GLU A 1 152 ? 84.554 74.031 28.566 1.00 26.05 133 GLU A N 1
ATOM 1049 C CA A GLU A 1 152 ? 85.324 72.966 29.222 0.60 25.99 133 GLU A CA 1
ATOM 1050 C CA B GLU A 1 152 ? 85.412 73.028 29.203 0.40 25.26 133 GLU A CA 1
ATOM 1051 C C . GLU A 1 152 ? 85.872 71.925 28.245 1.00 24.75 133 GLU A C 1
ATOM 1052 O O . GLU A 1 152 ? 86.748 71.144 28.592 1.00 26.06 133 GLU A O 1
ATOM 1063 N N . SER A 1 153 ? 85.324 71.874 27.033 1.00 20.99 134 SER A N 1
ATOM 1064 C CA . SER A 1 153 ? 85.690 70.819 26.093 1.00 18.44 134 SER A CA 1
ATOM 1065 C C . SER A 1 153 ? 87.136 70.937 25.654 1.00 18.82 134 SER A C 1
ATOM 1066 O O . SER A 1 153 ? 87.713 72.022 25.631 1.00 19.23 134 SER A O 1
ATOM 1069 N N . ASP A 1 154 ? 87.706 69.812 25.253 1.00 17.25 135 ASP A N 1
ATOM 1070 C CA . ASP A 1 154 ? 88.994 69.831 24.580 1.00 16.29 135 ASP A CA 1
ATOM 1071 C C . ASP A 1 154 ? 88.903 70.376 23.173 1.00 16.60 135 ASP A C 1
ATOM 1072 O O . ASP A 1 154 ? 89.812 71.088 22.732 1.00 17.51 135 ASP A O 1
ATOM 1077 N N . VAL A 1 155 ? 87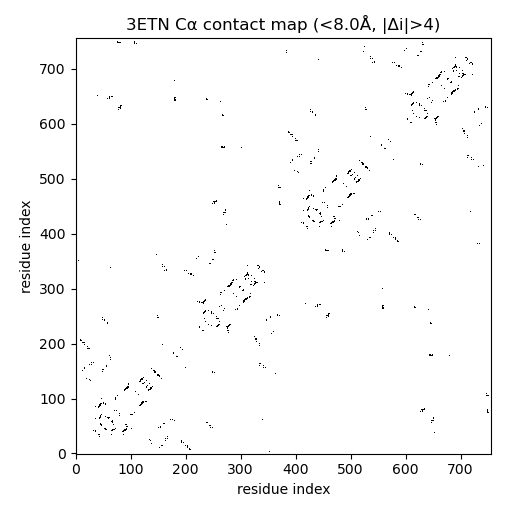.799 70.069 22.478 1.00 16.49 136 VAL A N 1
ATOM 1078 C CA . VAL A 1 155 ? 87.503 70.591 21.142 1.00 15.03 136 VAL A CA 1
ATOM 1079 C C . VAL A 1 155 ? 86.005 70.848 21.032 1.00 15.88 136 VAL A C 1
ATOM 1080 O O . VAL A 1 155 ? 85.194 70.035 21.485 1.00 15.60 136 VAL A O 1
ATOM 1084 N N . CYS A 1 156 ? 85.654 71.986 20.439 1.00 13.60 137 CYS A N 1
ATOM 1085 C CA . CYS A 1 156 ? 84.259 72.369 20.303 1.00 14.87 137 CYS A CA 1
ATOM 1086 C C . CYS A 1 156 ? 83.969 72.547 18.837 1.00 14.71 137 CYS A C 1
ATOM 1087 O O . CYS A 1 156 ? 84.658 73.313 18.159 1.00 15.43 137 CYS A O 1
ATOM 1090 N N . LEU A 1 157 ? 82.984 71.798 18.350 1.00 13.67 138 LEU A N 1
ATOM 1091 C CA . LEU A 1 157 ? 82.481 71.894 16.982 1.00 12.87 138 LEU A CA 1
ATOM 1092 C C . LEU A 1 157 ? 81.084 72.534 16.995 1.00 14.31 138 LEU A C 1
ATOM 1093 O O . LEU A 1 157 ? 80.136 71.994 17.581 1.00 15.14 138 LEU A O 1
ATOM 1098 N N . SER A 1 158 ? 80.959 73.689 16.339 1.00 15.24 139 SER A N 1
ATOM 1099 C CA . SER A 1 158 ? 79.708 74.431 16.348 1.00 16.21 139 SER A CA 1
ATOM 1100 C C . SER A 1 158 ? 78.824 73.996 15.197 1.00 15.55 139 SER A C 1
ATOM 1101 O O . SER A 1 158 ? 79.288 73.768 14.093 1.00 15.04 139 SER A O 1
ATOM 1104 N N . THR A 1 159 ? 77.526 73.926 15.458 1.00 14.22 140 THR A N 1
ATOM 1105 C CA . THR A 1 159 ? 76.571 73.681 14.395 1.00 13.53 140 THR A CA 1
ATOM 1106 C C . THR A 1 159 ? 76.309 74.927 13.566 1.00 14.81 140 THR A C 1
ATOM 1107 O O . THR A 1 159 ? 75.653 74.834 12.542 1.00 14.85 140 THR A O 1
ATOM 1111 N N . GLY A 1 160 ? 76.719 76.095 14.044 1.00 14.54 141 GLY A N 1
ATOM 1112 C CA . GLY A 1 160 ? 76.339 77.369 13.397 1.00 14.94 141 GLY A CA 1
ATOM 1113 C C . GLY A 1 160 ? 74.937 77.850 13.777 1.00 16.24 141 GLY A C 1
ATOM 1114 O O . GLY A 1 160 ? 74.436 78.841 13.222 1.00 15.14 141 GLY A O 1
ATOM 1115 N N . HIS A 1 161 ? 74.331 77.139 14.731 1.00 13.90 142 HIS A N 1
ATOM 1116 C CA . HIS A 1 161 ? 72.958 77.323 15.205 1.00 16.42 142 HIS A CA 1
ATOM 1117 C C . HIS A 1 161 ? 71.940 77.872 14.215 1.00 16.05 142 HIS A C 1
ATOM 1118 O O . HIS A 1 161 ? 71.405 78.963 14.366 1.00 14.85 142 HIS A O 1
ATOM 1125 N N . PRO A 1 162 ? 71.658 77.076 13.194 1.00 15.51 143 PRO A N 1
ATOM 1126 C CA . PRO A 1 162 ? 70.665 77.415 12.195 1.00 15.77 143 PRO A CA 1
ATOM 1127 C C . PRO A 1 162 ? 69.256 77.470 12.810 1.00 16.13 143 PRO A C 1
ATOM 1128 O O . PRO A 1 162 ? 68.989 76.791 13.790 1.00 14.93 143 PRO A O 1
ATOM 1132 N N . ALA A 1 163 ? 68.379 78.248 12.199 1.00 15.07 144 ALA A N 1
ATOM 1133 C CA . ALA A 1 163 ? 66.967 78.285 12.568 1.00 15.96 144 ALA A CA 1
ATOM 1134 C C . ALA A 1 163 ? 66.346 76.914 12.242 1.00 15.06 144 ALA A C 1
ATOM 1135 O O . ALA A 1 163 ? 66.653 76.324 11.206 1.00 12.97 144 ALA A O 1
ATOM 1137 N N . GLU A 1 164 ? 65.512 76.405 13.140 1.00 14.49 145 GLU A N 1
ATOM 1138 C CA . GLU A 1 164 ? 64.775 75.173 12.885 1.00 13.83 145 GLU A CA 1
ATOM 1139 C C . GLU A 1 164 ? 63.724 75.444 11.828 1.00 14.71 145 GLU A C 1
ATOM 1140 O O . GLU A 1 164 ? 63.212 76.550 11.736 1.00 15.52 145 GLU A O 1
ATOM 1146 N N . VAL A 1 165 ? 63.386 74.423 11.050 1.00 14.73 146 VAL A N 1
ATOM 1147 C CA . VAL A 1 165 ? 62.306 74.526 10.038 1.00 14.19 146 VAL A CA 1
ATOM 1148 C C . VAL A 1 165 ? 60.921 74.144 10.602 1.00 14.14 146 VAL A C 1
ATOM 1149 O O . VAL A 1 165 ? 59.891 74.256 9.924 1.00 14.18 146 VAL A O 1
ATOM 1153 N N . CYS A 1 166 ? 60.904 73.681 11.846 1.00 13.08 147 CYS A N 1
ATOM 1154 C CA . CYS A 1 166 ? 59.680 73.544 12.644 1.00 14.05 147 CYS A CA 1
ATOM 1155 C C . CYS A 1 166 ? 58.767 74.773 12.499 1.00 14.43 147 CYS A C 1
ATOM 1156 O O . CYS A 1 166 ? 59.252 75.894 12.475 1.00 14.31 147 CYS A O 1
ATOM 1159 N N . THR A 1 167 ? 57.449 74.574 12.396 1.00 13.36 148 THR A N 1
ATOM 1160 C CA . THR A 1 167 ? 56.500 75.681 12.293 1.00 14.04 148 THR A CA 1
ATOM 1161 C C . THR A 1 167 ? 56.507 76.566 13.531 1.00 14.70 148 THR A C 1
ATOM 1162 O O . THR A 1 167 ? 56.121 77.727 13.451 1.00 13.95 148 THR A O 1
ATOM 1166 N N . LEU A 1 168 ? 56.923 75.996 14.663 1.00 13.64 149 LEU A N 1
ATOM 1167 C CA . LEU A 1 168 ? 57.022 76.729 15.918 1.00 13.59 149 LEU A CA 1
ATOM 1168 C C . LEU A 1 168 ? 58.454 77.195 16.164 1.00 12.94 149 LEU A C 1
ATOM 1169 O O . LEU A 1 168 ? 58.736 77.852 17.166 1.00 13.72 149 LEU A O 1
ATOM 1174 N N . GLY A 1 169 ? 59.367 76.883 15.251 1.00 13.38 150 GLY A N 1
ATOM 1175 C CA . GLY A 1 169 ? 60.792 77.183 15.483 1.00 13.41 150 GLY A CA 1
ATOM 1176 C C . GLY A 1 169 ? 61.513 76.404 16.597 1.00 13.36 150 GLY A C 1
ATOM 1177 O O . GLY A 1 169 ? 62.617 76.772 16.966 1.00 13.97 150 GLY A O 1
ATOM 1191 N N . THR A 1 171 ? 61.321 72.434 17.123 1.00 13.56 152 THR A N 1
ATOM 1192 C CA . THR A 1 171 ? 61.679 71.021 16.918 1.00 14.45 152 THR A CA 1
ATOM 1193 C C . THR A 1 171 ? 63.041 70.874 16.231 1.00 14.26 152 THR A C 1
ATOM 1194 O O . THR A 1 171 ? 63.322 71.548 15.259 1.00 12.55 152 THR A O 1
ATOM 1198 N N . PRO A 1 172 ? 63.894 70.015 16.772 1.00 13.70 153 PRO A N 1
ATOM 1199 C CA . PRO A 1 172 ? 65.223 69.806 16.162 1.00 13.41 153 PRO A CA 1
ATOM 1200 C C . PRO A 1 172 ? 65.089 69.164 14.783 1.00 13.17 153 PRO A C 1
ATOM 1201 O O . PRO A 1 172 ? 64.462 68.109 14.619 1.00 14.36 153 PRO A O 1
ATOM 1205 N N . THR A 1 173 ? 65.595 69.876 13.793 1.00 12.58 154 THR A N 1
ATOM 1206 C CA . THR A 1 173 ? 65.376 69.557 12.412 1.00 13.76 154 THR A CA 1
ATOM 1207 C C . THR A 1 173 ? 66.668 69.963 11.708 1.00 14.25 154 THR A C 1
ATOM 1208 O O . THR A 1 173 ? 67.566 69.132 11.553 1.00 13.37 154 THR A O 1
ATOM 1212 N N . THR A 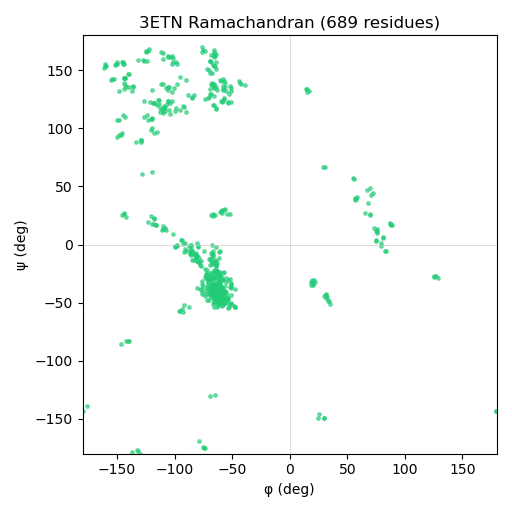1 174 ? 66.795 71.227 11.313 1.00 13.70 155 THR A N 1
ATOM 1213 C CA A THR A 1 174 ? 68.074 71.693 10.761 0.50 13.69 155 THR A CA 1
ATOM 1214 C CA B THR A 1 174 ? 68.040 71.771 10.797 0.50 14.73 155 THR A CA 1
ATOM 1215 C C . THR A 1 174 ? 69.237 71.472 11.737 1.00 13.69 155 THR A C 1
ATOM 1216 O O . THR A 1 174 ? 70.341 71.133 11.303 1.00 13.93 155 THR A O 1
ATOM 1223 N N . SER A 1 175 ? 69.005 71.612 13.042 1.00 14.50 156 SER A N 1
ATOM 1224 C CA . SER A 1 175 ? 70.071 71.376 14.033 1.00 13.28 156 SER A CA 1
ATOM 1225 C C . SER A 1 175 ? 70.581 69.927 13.991 1.00 14.16 156 SER A C 1
ATOM 1226 O O . SER A 1 175 ? 71.786 69.688 13.937 1.00 12.79 156 SER A O 1
ATOM 1229 N N . THR A 1 176 ? 69.648 68.961 13.970 1.00 13.79 157 THR A N 1
ATOM 1230 C CA . THR A 1 176 ? 70.034 67.553 13.895 1.00 13.61 157 THR A CA 1
ATOM 1231 C C . THR A 1 176 ? 70.576 67.118 12.510 1.00 14.26 157 THR A C 1
ATOM 1232 O O . THR A 1 176 ? 71.462 66.258 12.423 1.00 13.37 157 THR A O 1
ATOM 1236 N N . THR A 1 177 ? 70.134 67.771 11.437 1.00 13.02 158 THR A N 1
ATOM 1237 C CA . THR A 1 177 ? 70.704 67.539 10.097 1.00 13.95 158 THR A CA 1
ATOM 1238 C C . THR A 1 177 ? 72.167 67.991 10.064 1.00 13.21 158 THR A C 1
ATOM 1239 O O . THR A 1 177 ? 73.046 67.255 9.655 1.00 12.06 158 THR A O 1
ATOM 1243 N N . VAL A 1 178 ? 72.419 69.195 10.552 1.00 12.31 159 VAL A N 1
ATOM 1244 C CA . VAL A 1 178 ? 73.797 69.654 10.764 1.00 12.97 159 VAL A CA 1
ATOM 1245 C C . VAL A 1 178 ? 74.645 68.712 11.637 1.00 12.70 159 VAL A C 1
ATOM 1246 O O . VAL A 1 178 ? 75.793 68.389 11.298 1.00 13.33 159 VAL A O 1
ATOM 1258 N N . THR A 1 180 ? 74.261 65.516 12.038 1.00 13.05 161 THR A N 1
ATOM 1259 C CA . THR A 1 180 ? 74.585 64.255 11.352 1.00 12.75 161 THR A CA 1
ATOM 1260 C C . THR A 1 180 ? 75.701 64.484 10.325 1.00 13.25 161 THR A C 1
ATOM 1261 O O . THR A 1 180 ? 76.564 63.629 10.136 1.00 13.87 161 THR A O 1
ATOM 1265 N N . VAL A 1 181 ? 75.699 65.654 9.706 1.00 11.38 162 VAL A N 1
ATOM 1266 C CA . VAL A 1 181 ? 76.744 66.024 8.748 1.00 11.73 162 VAL A CA 1
ATOM 1267 C C . VAL A 1 181 ? 78.093 66.201 9.458 1.00 11.55 162 VAL A C 1
ATOM 1268 O O . VAL A 1 181 ? 79.137 65.746 8.976 1.00 12.08 162 VAL A O 1
ATOM 1272 N N . ILE A 1 182 ? 78.090 66.839 10.619 1.00 12.54 163 ILE A N 1
ATOM 1273 C CA . ILE A 1 182 ? 79.321 66.929 11.393 1.00 12.82 163 ILE A CA 1
ATOM 1274 C C . ILE A 1 182 ? 79.882 65.534 11.710 1.00 13.90 163 ILE A C 1
ATOM 1275 O O . ILE A 1 182 ? 81.092 65.263 11.557 1.00 13.07 163 ILE A O 1
ATOM 1280 N N . GLY A 1 183 ? 78.999 64.630 12.113 1.00 13.01 164 GLY A N 1
ATOM 1281 C CA . GLY A 1 183 ? 79.339 63.214 12.230 1.00 13.56 164 GLY A CA 1
ATOM 1282 C C . GLY A 1 183 ? 79.989 62.622 10.987 1.00 13.44 164 GLY A C 1
ATOM 1283 O O . GLY A 1 183 ? 81.031 61.984 11.077 1.00 13.29 164 GLY A O 1
ATOM 1284 N N . ASP A 1 184 ? 79.373 62.843 9.826 1.00 13.58 165 ASP A N 1
ATOM 1285 C CA . ASP A 1 184 ? 79.897 62.331 8.566 1.00 14.05 165 ASP A CA 1
ATOM 1286 C C . ASP A 1 184 ? 81.310 62.878 8.354 1.00 13.90 165 ASP A C 1
ATOM 1287 O O . ASP A 1 184 ? 82.195 62.156 7.940 1.00 12.85 165 ASP A O 1
ATOM 1292 N N . ILE A 1 185 ? 81.492 64.171 8.621 1.00 13.68 166 ILE A N 1
ATOM 1293 C CA . ILE A 1 185 ? 82.769 64.840 8.386 1.00 14.35 166 ILE A CA 1
ATOM 1294 C C . ILE A 1 185 ? 83.870 64.175 9.205 1.00 14.35 166 ILE A C 1
ATOM 1295 O O . ILE A 1 185 ? 84.937 63.869 8.681 1.00 13.94 166 ILE A O 1
ATOM 1300 N N . LEU A 1 186 ? 83.618 64.037 10.506 1.00 13.25 167 LEU A N 1
ATOM 1301 C CA . LEU A 1 186 ? 84.550 63.396 11.418 1.00 13.62 167 LEU A CA 1
ATOM 1302 C C . LEU A 1 186 ? 84.929 61.982 10.946 1.00 13.27 167 LEU A C 1
ATOM 1303 O O . LEU A 1 186 ? 86.110 61.614 10.956 1.00 13.29 167 LEU A O 1
ATOM 1308 N N . VAL A 1 187 ? 83.935 61.212 10.503 1.00 13.22 168 VAL A N 1
ATOM 1309 C CA . VAL A 1 187 ? 84.178 59.850 10.033 1.00 12.52 168 VAL A CA 1
ATOM 1310 C C . VAL A 1 187 ? 85.021 59.836 8.771 1.00 12.34 168 VAL A C 1
ATOM 1311 O O . VAL A 1 187 ? 85.974 59.035 8.653 1.00 12.93 168 VAL A O 1
ATOM 1315 N N . VAL A 1 188 ? 84.649 60.680 7.806 1.00 11.27 169 VAL A N 1
ATOM 1316 C CA . VAL A 1 188 ? 85.360 60.723 6.536 1.00 12.83 169 VAL A CA 1
ATOM 1317 C C . VAL A 1 188 ? 86.831 61.170 6.700 1.00 12.69 169 VAL A C 1
ATOM 1318 O O . VAL A 1 188 ? 87.751 60.574 6.114 1.00 13.56 169 VAL A O 1
ATOM 1322 N N . GLN A 1 189 ? 87.051 62.234 7.479 1.00 12.83 170 GLN A N 1
ATOM 1323 C CA . GLN A 1 189 ? 88.394 62.766 7.666 1.00 13.32 170 GLN A CA 1
ATOM 1324 C C . GLN A 1 189 ? 89.249 61.783 8.452 1.00 12.85 170 GLN A C 1
ATOM 1325 O O . GLN A 1 189 ? 90.441 61.601 8.160 1.00 12.68 170 GLN A O 1
ATOM 1331 N N . THR A 1 190 ? 88.627 61.098 9.407 1.00 12.55 171 THR A N 1
ATOM 1332 C CA . THR A 1 190 ? 89.319 60.054 10.161 1.00 13.01 171 THR A CA 1
ATOM 1333 C C . THR A 1 190 ? 89.715 58.864 9.276 1.00 13.32 171 THR A C 1
ATOM 1334 O O . THR A 1 190 ? 90.869 58.400 9.354 1.00 14.70 171 THR A O 1
ATOM 1346 N N . LYS A 1 192 ? 90.251 58.784 6.131 1.00 16.43 173 LYS A N 1
ATOM 1347 C CA . LYS A 1 192 ? 91.362 59.226 5.297 1.00 19.53 173 LYS A CA 1
ATOM 1348 C C . LYS A 1 192 ? 92.677 59.023 6.012 1.00 19.44 173 LYS A C 1
ATOM 1349 O O . LYS A 1 192 ? 93.595 58.429 5.465 1.00 19.94 173 LYS A O 1
ATOM 1355 N N . ARG A 1 193 ? 92.742 59.517 7.237 1.00 18.77 174 ARG A N 1
ATOM 1356 C CA A ARG A 1 193 ? 93.938 59.437 8.057 0.60 19.19 174 ARG A CA 1
ATOM 1357 C CA B ARG A 1 193 ? 93.952 59.436 8.024 0.40 18.94 174 ARG A CA 1
ATOM 1358 C C . ARG A 1 193 ? 94.318 58.007 8.390 1.00 19.52 174 ARG A C 1
ATOM 1359 O O . ARG A 1 193 ? 95.484 57.656 8.344 1.00 19.04 174 ARG A O 1
ATOM 1374 N N . THR A 1 194 ? 93.329 57.178 8.744 1.00 15.71 175 THR A N 1
ATOM 1375 C CA . THR A 1 194 ? 93.622 55.790 9.131 1.00 16.39 175 THR A CA 1
ATOM 1376 C C . THR A 1 194 ? 93.779 54.884 7.905 1.00 15.51 175 THR A C 1
ATOM 1377 O O . THR A 1 194 ? 94.152 53.726 8.042 1.00 17.34 175 THR A O 1
ATOM 1381 N N . GLU A 1 195 ? 93.463 55.405 6.722 1.00 16.13 176 GLU A N 1
ATOM 1382 C CA . GLU A 1 195 ? 93.599 54.650 5.458 1.00 16.46 176 GLU A CA 1
ATOM 1383 C C . GLU A 1 195 ? 92.768 53.360 5.467 1.00 16.72 176 GLU A C 1
ATOM 1384 O O . GLU A 1 195 ? 93.185 52.302 4.983 1.00 15.51 176 GLU A O 1
ATOM 1390 N N . PHE A 1 196 ? 91.569 53.480 6.008 1.00 15.10 177 PHE A N 1
ATOM 1391 C CA . PHE A 1 196 ? 90.636 52.366 6.098 1.00 13.95 177 PHE A CA 1
ATOM 1392 C C . PHE A 1 196 ? 90.380 51.789 4.705 1.00 13.37 177 PHE A C 1
ATOM 1393 O O . PHE A 1 196 ? 90.196 52.539 3.738 1.00 14.57 177 PHE A O 1
ATOM 1401 N N . THR A 1 197 ? 90.399 50.465 4.616 1.00 13.31 178 THR A N 1
ATOM 1402 C CA . THR A 1 197 ? 90.265 49.772 3.345 1.00 13.31 178 THR A CA 1
ATOM 1403 C C . THR A 1 197 ? 88.908 49.117 3.164 1.00 13.77 178 THR A C 1
ATOM 1404 O O . THR A 1 197 ? 88.163 48.849 4.130 1.00 13.28 178 THR A O 1
ATOM 1408 N N . ILE A 1 198 ? 88.604 48.829 1.904 1.00 15.54 179 ILE A N 1
ATOM 1409 C CA . ILE A 1 198 ? 87.406 48.070 1.567 1.00 16.49 179 ILE A CA 1
ATOM 1410 C C . ILE A 1 198 ? 87.406 46.683 2.232 1.00 17.49 179 ILE A C 1
ATOM 1411 O O . ILE A 1 198 ? 86.364 46.201 2.673 1.00 17.33 179 ILE A O 1
ATOM 1416 N N . GLU A 1 199 ? 88.572 46.043 2.320 1.00 17.48 180 GLU A N 1
ATOM 1417 C CA . GLU A 1 199 ? 88.672 44.748 3.001 1.00 18.05 180 GLU A CA 1
ATOM 1418 C C . GLU A 1 199 ? 88.189 44.828 4.456 1.00 16.85 180 GLU A C 1
ATOM 1419 O O . GLU A 1 199 ? 87.422 43.982 4.924 1.00 15.42 180 GLU A O 1
ATOM 1425 N N . GLU A 1 200 ? 88.649 45.858 5.163 1.00 15.01 181 GLU A N 1
ATOM 1426 C CA . GLU A 1 200 ? 88.242 46.068 6.537 1.00 15.90 181 GLU A CA 1
ATOM 1427 C C . GLU A 1 200 ? 86.777 46.517 6.666 1.00 14.64 181 GLU A C 1
ATOM 1428 O O . GLU A 1 200 ? 86.115 46.174 7.646 1.00 14.79 181 GLU A O 1
ATOM 1434 N N . TYR A 1 201 ? 86.277 47.283 5.693 1.00 13.58 182 TYR A N 1
ATOM 1435 C CA . TYR A 1 201 ? 84.844 47.557 5.621 1.00 14.73 182 TYR A CA 1
ATOM 1436 C C . TYR A 1 201 ? 84.070 46.246 5.512 1.00 13.91 182 TYR A C 1
ATOM 1437 O O . TYR A 1 201 ? 83.123 45.988 6.274 1.00 15.12 182 TYR A O 1
ATOM 1446 N N . SER A 1 202 ? 84.487 45.400 4.588 1.00 13.24 183 SER A N 1
ATOM 1447 C CA A SER A 1 202 ? 83.738 44.183 4.322 0.50 12.83 183 SER A CA 1
ATOM 1448 C CA B SER A 1 202 ? 83.777 44.154 4.311 0.50 13.62 183 SER A CA 1
ATOM 1449 C C . SER A 1 202 ? 83.673 43.257 5.544 1.00 14.32 183 SER A C 1
ATOM 1450 O O . SER A 1 202 ? 82.668 42.590 5.746 1.00 15.19 183 SER A O 1
ATOM 1455 N N . LYS A 1 203 ? 84.727 43.244 6.361 1.00 14.24 184 LYS A N 1
ATOM 1456 C CA . LYS A 1 203 ? 84.760 42.412 7.574 1.00 14.84 184 LYS A CA 1
ATOM 1457 C C . LYS A 1 203 ? 83.812 42.874 8.671 1.00 14.50 184 LYS A C 1
ATOM 1458 O O . LYS A 1 203 ? 83.606 42.142 9.632 1.00 16.26 184 LYS A O 1
ATOM 1464 N N . ARG A 1 204 ? 83.264 44.079 8.539 1.00 14.29 185 ARG A N 1
ATOM 1465 C CA . ARG A 1 204 ? 82.370 44.626 9.547 1.00 12.93 185 ARG A CA 1
ATOM 1466 C C . ARG A 1 204 ? 80.902 44.664 9.103 1.00 14.84 185 ARG A C 1
ATOM 1467 O O . ARG A 1 204 ? 80.072 45.281 9.759 1.00 15.08 185 ARG A O 1
ATOM 1475 N N . HIS A 1 205 ? 80.594 43.977 8.006 1.00 13.93 186 HIS A N 1
ATOM 1476 C CA . HIS A 1 205 ? 79.262 44.000 7.399 1.00 14.11 186 HIS A CA 1
ATOM 1477 C C . HIS A 1 205 ? 78.925 42.650 6.824 1.00 15.11 186 HIS A C 1
ATOM 1478 O O . HIS A 1 205 ? 79.821 41.891 6.477 1.00 16.16 186 HIS A O 1
ATOM 1485 N N . HIS A 1 206 ? 77.633 42.365 6.668 1.00 14.84 187 HIS A N 1
ATOM 1486 C CA . HIS A 1 206 ? 77.227 41.147 5.970 1.00 15.13 187 HIS A CA 1
ATOM 1487 C C . HIS A 1 206 ? 77.641 41.151 4.493 1.00 16.41 187 HIS A C 1
ATOM 1488 O O . HIS A 1 206 ? 77.977 42.190 3.918 1.00 15.09 187 HIS A O 1
ATOM 1495 N N . GLY A 1 207 ? 77.649 39.970 3.893 1.00 16.35 188 GLY A N 1
ATOM 1496 C CA . GLY A 1 207 ? 78.143 39.803 2.526 1.00 17.07 188 GLY A CA 1
ATOM 1497 C C . GLY A 1 207 ? 77.471 40.637 1.452 1.00 17.88 188 GLY A C 1
ATOM 1498 O O . GLY A 1 207 ? 78.068 40.884 0.416 1.00 18.30 188 GLY A O 1
ATOM 1499 N N . GLY A 1 208 ? 76.230 41.064 1.680 1.00 16.74 189 GLY A N 1
ATOM 1500 C CA . GLY A 1 208 ? 75.504 41.878 0.696 1.00 16.88 189 GLY A CA 1
ATOM 1501 C C . GLY A 1 208 ? 76.165 43.217 0.464 1.00 15.71 189 GLY A C 1
ATOM 1502 O O . GLY A 1 208 ? 76.028 43.792 -0.597 1.00 18.21 189 GLY A O 1
ATOM 1503 N N . TYR A 1 209 ? 76.873 43.716 1.471 1.00 15.99 190 TYR A N 1
ATOM 1504 C CA . TYR A 1 209 ? 77.610 44.976 1.364 1.00 17.67 190 TYR A CA 1
ATOM 1505 C C . TYR A 1 209 ? 78.813 44.906 0.395 1.00 20.98 190 TYR A C 1
ATOM 1506 O O . TYR A 1 209 ? 79.392 45.925 0.073 1.00 22.47 190 TYR A O 1
ATOM 1515 N N . LEU A 1 210 ? 79.196 43.724 -0.058 1.00 23.92 191 LEU A N 1
ATOM 1516 C CA . LEU A 1 210 ? 80.291 43.604 -1.038 1.00 29.68 191 LEU A CA 1
ATOM 1517 C C . LEU A 1 210 ? 79.756 43.412 -2.431 1.00 30.97 191 LEU A C 1
ATOM 1518 O O . LEU A 1 210 ? 79.431 42.286 -2.774 1.00 32.53 191 LEU A O 1
ATOM 1523 N N . LEU B 1 15 ? 101.592 66.105 -6.006 1.00 40.26 -4 LEU B N 1
ATOM 1524 C CA . LEU B 1 15 ? 101.926 67.559 -6.037 1.00 38.65 -4 LEU B CA 1
ATOM 1525 C C . LEU B 1 15 ? 100.761 68.440 -5.558 1.00 37.87 -4 LEU B C 1
ATOM 1526 O O . LEU B 1 15 ? 100.893 69.670 -5.508 1.00 38.54 -4 LEU B O 1
ATOM 1528 N N . TYR B 1 16 ? 99.631 67.819 -5.203 1.00 36.23 -3 TYR B N 1
ATOM 1529 C CA . TYR B 1 16 ? 98.377 68.549 -4.984 1.00 34.51 -3 TYR B CA 1
ATOM 1530 C C . TYR B 1 16 ? 97.822 68.394 -3.557 1.00 36.64 -3 TYR B C 1
ATOM 1531 O O . TYR B 1 16 ? 96.727 67.876 -3.367 1.00 38.61 -3 TYR B O 1
ATOM 1540 N N . PHE B 1 17 ? 98.574 68.864 -2.562 1.00 38.69 -2 PHE B N 1
ATOM 1541 C CA . PHE B 1 17 ? 98.101 68.868 -1.167 1.00 40.06 -2 PHE B CA 1
ATOM 1542 C C . PHE B 1 17 ? 96.779 69.620 -1.055 1.00 37.03 -2 PHE B C 1
ATOM 1543 O O . PHE B 1 17 ? 96.585 70.644 -1.700 1.00 35.23 -2 PHE B O 1
ATOM 1551 N N . GLN B 1 18 ? 95.861 69.090 -0.260 1.00 35.97 -1 GLN B N 1
ATOM 1552 C CA . GLN B 1 18 ? 94.617 69.794 0.047 1.00 35.16 -1 GLN B CA 1
ATOM 1553 C C . GLN B 1 18 ? 94.462 69.855 1.553 1.00 32.41 -1 GLN B C 1
ATOM 1554 O O . GLN B 1 18 ? 94.439 68.814 2.207 1.00 32.70 -1 GLN B O 1
ATOM 1560 N N . GLY B 1 19 ? 94.329 71.065 2.092 1.00 30.08 0 GLY B N 1
ATOM 1561 C CA . GLY B 1 19 ? 94.192 71.259 3.541 1.00 27.78 0 GLY B CA 1
ATOM 1562 C C . GLY B 1 19 ? 92.892 70.652 4.055 1.00 25.68 0 GLY B C 1
ATOM 1563 O O . GLY B 1 19 ? 91.941 70.479 3.301 1.00 21.71 0 GLY B O 1
ATOM 1572 N N . ILE B 1 21 ? 90.651 71.982 5.887 1.00 18.69 2 ILE B N 1
ATOM 1573 C CA . ILE B 1 21 ? 89.532 72.918 5.874 1.00 19.01 2 ILE B CA 1
ATOM 1574 C C . ILE B 1 21 ? 88.848 72.893 4.505 1.00 19.19 2 ILE B C 1
ATOM 1575 O O . ILE B 1 21 ? 87.631 72.841 4.397 1.00 17.70 2 ILE B O 1
ATOM 1580 N N . GLU B 1 22 ? 89.660 72.876 3.464 1.00 19.28 3 GLU B N 1
ATOM 1581 C CA . GLU B 1 22 ? 89.141 72.892 2.111 1.00 20.34 3 GLU B CA 1
ATOM 1582 C C . GLU B 1 22 ? 88.449 71.572 1.802 1.00 17.64 3 GLU B C 1
ATOM 1583 O O . GLU B 1 22 ? 87.433 71.550 1.131 1.00 16.26 3 GLU B O 1
ATOM 1589 N N . SER B 1 23 ? 89.015 70.476 2.298 1.00 15.70 4 SER B N 1
ATOM 1590 C CA . SER B 1 23 ? 88.416 69.173 2.123 1.00 17.26 4 SER B CA 1
ATOM 1591 C C . SER B 1 23 ? 87.032 69.116 2.785 1.00 16.01 4 SER B C 1
ATOM 1592 O O . SER B 1 23 ? 86.090 68.573 2.220 1.00 16.19 4 SER B O 1
ATOM 1595 N N . ILE B 1 24 ? 86.913 69.683 3.975 1.00 14.26 5 ILE B N 1
ATOM 1596 C CA . ILE B 1 24 ? 85.647 69.709 4.673 1.00 15.09 5 ILE B CA 1
ATOM 1597 C C . ILE B 1 24 ? 84.639 70.626 3.984 1.00 15.00 5 ILE B C 1
ATOM 1598 O O . ILE B 1 24 ? 83.451 70.282 3.884 1.00 15.26 5 ILE B O 1
ATOM 1603 N N . GLN B 1 25 ? 85.104 71.751 3.433 1.00 14.01 6 GLN B N 1
ATOM 1604 C CA . GLN B 1 25 ? 84.194 72.631 2.714 1.00 14.58 6 GLN B CA 1
ATOM 1605 C C . GLN B 1 25 ? 83.580 71.930 1.508 1.00 14.35 6 GLN B C 1
ATOM 1606 O O . GLN B 1 25 ? 82.415 72.149 1.191 1.00 15.12 6 GLN B O 1
ATOM 1612 N N . GLU B 1 26 ? 84.368 71.112 0.833 1.00 14.74 7 GLU B N 1
ATOM 1613 C CA . GLU B 1 26 ? 83.856 70.316 -0.271 1.00 15.89 7 GLU B CA 1
ATOM 1614 C C . GLU B 1 26 ? 82.833 69.273 0.206 1.00 15.66 7 GLU B C 1
ATOM 1615 O O . GLU B 1 26 ? 81.834 69.037 -0.452 1.00 15.23 7 GLU B O 1
ATOM 1621 N N . LEU B 1 27 ? 83.077 68.662 1.348 1.00 14.96 8 LEU B N 1
ATOM 1622 C CA . LEU B 1 27 ? 82.105 67.721 1.927 1.00 15.28 8 LEU B CA 1
ATOM 1623 C C . LEU B 1 27 ? 80.791 68.436 2.184 1.00 14.95 8 LEU B C 1
ATOM 1624 O O . LEU B 1 27 ? 79.725 67.921 1.852 1.00 14.43 8 LEU B O 1
ATOM 1629 N N . LEU B 1 28 ? 80.870 69.652 2.740 1.00 13.87 9 LEU B N 1
ATOM 1630 C CA . LEU B 1 28 ? 79.660 70.460 2.958 1.00 15.43 9 LEU B CA 1
ATOM 1631 C C . LEU B 1 28 ? 78.876 70.724 1.679 1.00 15.27 9 LEU B C 1
ATOM 1632 O O . LEU B 1 28 ? 77.644 70.586 1.668 1.00 14.76 9 LEU B O 1
ATOM 1637 N N . GLN B 1 29 ? 79.589 71.080 0.621 1.00 15.15 10 GLN B N 1
ATOM 1638 C CA A GLN B 1 29 ? 78.944 71.303 -0.671 0.50 17.51 10 GLN B CA 1
ATOM 1639 C CA B GLN B 1 29 ? 79.021 71.272 -0.712 0.50 16.06 10 GLN B CA 1
ATOM 1640 C C . GLN B 1 29 ? 78.281 70.022 -1.170 1.00 16.02 10 GLN B C 1
ATOM 1641 O O . GLN B 1 29 ? 77.143 70.076 -1.626 1.00 15.02 10 GLN B O 1
ATOM 1652 N N . LYS B 1 30 ? 78.955 68.875 -1.046 1.00 15.18 11 LYS B N 1
ATOM 1653 C CA A LYS B 1 30 ? 78.371 67.601 -1.486 0.50 15.94 11 LYS B CA 1
ATOM 1654 C CA B LYS B 1 30 ? 78.355 67.620 -1.504 0.50 15.49 11 LYS B CA 1
ATOM 1655 C C . LYS B 1 30 ? 77.126 67.247 -0.665 1.00 13.76 11 LYS B C 1
ATOM 1656 O O . LYS B 1 30 ? 76.093 66.859 -1.213 1.00 14.25 11 LYS B O 1
ATOM 1667 N N . GLU B 1 31 ? 77.212 67.382 0.650 1.00 15.15 12 GLU B N 1
ATOM 1668 C CA . GLU B 1 31 ? 76.044 67.063 1.512 1.00 15.23 12 GLU B CA 1
ATOM 1669 C C . GLU B 1 31 ? 74.848 68.008 1.225 1.00 15.04 12 GLU B C 1
ATOM 1670 O O . GLU B 1 31 ? 73.692 67.582 1.064 1.00 14.14 12 GLU B O 1
ATOM 1676 N N . ALA B 1 32 ? 75.153 69.299 1.126 1.00 14.92 13 ALA B N 1
ATOM 1677 C CA . ALA B 1 32 ? 74.142 70.325 0.864 1.00 15.36 13 ALA B CA 1
ATOM 1678 C C . ALA B 1 32 ? 73.488 70.075 -0.498 1.00 14.01 13 ALA B C 1
ATOM 1679 O O . ALA B 1 32 ? 72.258 70.173 -0.648 1.00 12.98 13 ALA B O 1
ATOM 1681 N N . GLN B 1 33 ? 74.317 69.724 -1.475 1.00 14.31 14 GLN B N 1
ATOM 1682 C CA . GLN B 1 33 ? 73.810 69.419 -2.804 1.00 15.30 14 GLN B CA 1
ATOM 1683 C C . GLN B 1 33 ? 72.889 68.206 -2.790 1.00 13.26 14 GLN B C 1
ATOM 1684 O O . GLN B 1 33 ? 71.871 68.185 -3.490 1.00 13.78 14 GLN B O 1
ATOM 1690 N N . ALA B 1 34 ? 73.248 67.181 -2.023 1.00 13.10 15 ALA B N 1
ATOM 1691 C CA . ALA B 1 34 ? 72.389 65.983 -1.917 1.00 14.76 15 ALA B CA 1
ATOM 1692 C C . ALA B 1 34 ? 70.992 66.350 -1.402 1.00 13.47 15 ALA B C 1
ATOM 1693 O O . ALA B 1 34 ? 69.970 65.842 -1.886 1.00 12.67 15 ALA B O 1
ATOM 1695 N N . VAL B 1 35 ? 70.962 67.250 -0.434 1.00 12.29 16 VAL B N 1
ATOM 1696 C CA . VAL B 1 35 ? 69.731 67.710 0.151 1.00 12.86 16 VAL B CA 1
ATOM 1697 C C . VAL B 1 35 ? 68.912 68.489 -0.893 1.00 12.21 16 VAL B C 1
ATOM 1698 O O . VAL B 1 35 ? 67.724 68.275 -1.032 1.00 13.26 16 VAL B O 1
ATOM 1702 N N . LEU B 1 36 ? 69.566 69.347 -1.665 1.00 11.88 17 LEU B N 1
ATOM 1703 C CA . LEU B 1 36 ? 68.883 70.131 -2.670 1.00 12.89 17 LEU B CA 1
ATOM 1704 C C . LEU B 1 36 ? 68.296 69.240 -3.746 1.00 14.22 17 LEU B C 1
ATOM 1705 O O . LEU B 1 36 ? 67.283 69.603 -4.376 1.00 15.32 17 LEU B O 1
ATOM 1710 N N . ASN B 1 37 ? 68.939 68.087 -3.961 1.00 13.28 18 ASN B N 1
ATOM 1711 C CA . ASN B 1 37 ? 68.531 67.157 -5.012 1.00 13.49 18 ASN B CA 1
ATOM 1712 C C . ASN B 1 37 ? 67.422 66.167 -4.618 1.00 13.91 18 ASN B C 1
ATOM 1713 O O . ASN B 1 37 ? 67.048 65.323 -5.435 1.00 14.69 18 ASN B O 1
ATOM 1718 N N . ILE B 1 38 ? 66.938 66.226 -3.373 1.00 13.82 19 ILE B N 1
ATOM 1719 C CA . ILE B 1 38 ? 65.877 65.294 -2.901 1.00 13.32 19 ILE B CA 1
ATOM 1720 C C . ILE B 1 38 ? 64.653 65.452 -3.821 1.00 15.48 19 ILE B C 1
ATOM 1721 O O . ILE B 1 38 ? 64.168 66.571 -4.007 1.00 13.90 19 ILE B O 1
ATOM 1726 N N . PRO B 1 39 ? 64.196 64.353 -4.451 1.00 14.94 20 PRO B N 1
ATOM 1727 C CA . PRO B 1 39 ? 63.045 64.488 -5.326 1.00 15.93 20 PRO B CA 1
ATOM 1728 C C . PRO B 1 39 ? 61.791 64.936 -4.568 1.00 16.20 20 PRO B C 1
ATOM 1729 O O . PRO B 1 39 ? 61.531 64.443 -3.463 1.00 16.93 20 PRO B O 1
ATOM 1733 N N . VAL B 1 40 ? 61.093 65.925 -5.113 1.00 15.36 21 VAL B N 1
ATOM 1734 C CA . VAL B 1 40 ? 59.869 66.430 -4.507 1.00 15.33 21 VAL B CA 1
ATOM 1735 C C . VAL B 1 40 ? 58.707 66.278 -5.468 1.00 16.20 21 VAL B C 1
ATOM 1736 O O . VAL B 1 40 ? 58.607 67.004 -6.483 1.00 18.49 21 VAL B O 1
ATOM 1740 N N . THR B 1 41 ? 57.843 65.326 -5.133 1.00 15.70 22 THR B N 1
ATOM 1741 C CA . THR B 1 41 ? 56.680 64.971 -5.910 1.00 16.48 22 THR B CA 1
ATOM 1742 C C . THR B 1 41 ? 55.460 64.932 -4.994 1.00 17.66 22 THR B C 1
ATOM 1743 O O . THR B 1 41 ? 55.557 65.185 -3.790 1.00 15.95 22 THR B O 1
ATOM 1747 N N . ASP B 1 42 ? 54.316 64.617 -5.577 1.00 17.76 23 ASP B N 1
ATOM 1748 C CA . ASP B 1 42 ? 53.091 64.519 -4.809 1.00 17.32 23 ASP B CA 1
ATOM 1749 C C . ASP B 1 42 ? 53.107 63.326 -3.822 1.00 16.90 23 ASP B C 1
ATOM 1750 O O . ASP B 1 42 ? 52.189 63.193 -2.975 1.00 16.78 23 ASP B O 1
ATOM 1755 N N . ALA B 1 43 ? 54.121 62.464 -3.916 1.00 15.70 24 ALA B N 1
ATOM 1756 C CA . ALA B 1 43 ? 54.327 61.420 -2.891 1.00 15.17 24 ALA B CA 1
ATOM 1757 C C . ALA B 1 43 ? 54.327 61.992 -1.470 1.00 15.56 24 ALA B C 1
ATOM 1758 O O . ALA B 1 43 ? 53.815 61.352 -0.547 1.00 15.35 24 ALA B O 1
ATOM 1760 N N . TYR B 1 44 ? 54.896 63.178 -1.285 1.00 13.69 25 TYR B N 1
ATOM 1761 C CA . TYR B 1 44 ? 54.937 63.781 0.035 1.00 14.74 25 TYR B CA 1
ATOM 1762 C C . TYR B 1 44 ? 53.534 64.075 0.508 1.00 16.15 25 TYR B C 1
ATOM 1763 O O . TYR B 1 44 ? 53.174 63.710 1.603 1.00 15.63 25 TYR B O 1
ATOM 1772 N N . GLU B 1 45 ? 52.730 64.691 -0.339 1.00 16.78 26 GLU B N 1
ATOM 1773 C CA . GLU B 1 45 ? 51.355 64.936 0.062 1.00 17.46 26 GLU B CA 1
ATOM 1774 C C . GLU B 1 45 ? 50.593 63.655 0.444 1.00 16.70 26 GLU B C 1
ATOM 1775 O O . GLU B 1 45 ? 49.846 63.614 1.443 1.00 16.99 26 GLU B O 1
ATOM 1781 N N . LYS B 1 46 ? 50.804 62.597 -0.328 1.00 15.70 27 LYS B N 1
ATOM 1782 C CA . LYS B 1 46 ? 50.169 61.322 -0.044 1.00 15.73 27 LYS B CA 1
ATOM 1783 C C . LYS B 1 46 ? 50.635 60.741 1.286 1.00 14.96 27 LYS B C 1
ATOM 1784 O O . LYS B 1 46 ? 49.817 60.238 2.048 1.00 16.22 27 LYS B O 1
ATOM 1790 N N . ALA B 1 47 ? 51.931 60.844 1.582 1.00 14.33 28 ALA B N 1
ATOM 1791 C CA . ALA B 1 47 ? 52.488 60.316 2.848 1.00 14.13 28 ALA B CA 1
ATOM 1792 C C . ALA B 1 47 ? 51.918 61.116 4.010 1.00 14.52 28 ALA B C 1
ATOM 1793 O O . ALA B 1 47 ? 51.524 60.548 5.040 1.00 14.28 28 ALA B O 1
ATOM 1795 N N . VAL B 1 48 ? 51.903 62.433 3.861 1.00 14.31 29 VAL B N 1
ATOM 1796 C CA . VAL B 1 48 ? 51.424 63.301 4.955 1.00 14.27 29 VAL B CA 1
ATOM 1797 C C . VAL B 1 48 ? 49.937 63.058 5.215 1.00 15.10 29 VAL B C 1
ATOM 1798 O O . VAL B 1 48 ? 49.511 62.948 6.357 1.00 15.94 29 VAL B O 1
ATOM 1802 N N . GLU B 1 49 ? 49.168 62.889 4.158 1.00 16.29 30 GLU B N 1
ATOM 1803 C CA . GLU B 1 49 ? 47.749 62.537 4.270 1.00 18.87 30 GLU B CA 1
ATOM 1804 C C . GLU B 1 49 ? 47.533 61.224 5.037 1.00 15.66 30 GLU B C 1
ATOM 1805 O O . GLU B 1 49 ? 46.608 61.113 5.841 1.00 15.49 30 GLU B O 1
ATOM 1808 N N . LEU B 1 50 ? 48.357 60.215 4.765 1.00 15.96 31 LEU B N 1
ATOM 1809 C CA . LEU B 1 50 ? 48.268 58.945 5.469 1.00 15.63 31 LEU B CA 1
ATOM 1810 C C . LEU B 1 50 ? 48.560 59.098 6.948 1.00 14.70 31 LEU B C 1
ATOM 1811 O O . LEU B 1 50 ? 47.863 58.503 7.800 1.00 15.07 31 LEU B O 1
ATOM 1816 N N . ILE B 1 51 ? 49.601 59.877 7.260 1.00 13.94 32 ILE B N 1
ATOM 1817 C CA . ILE B 1 51 ? 49.996 60.115 8.647 1.00 13.43 32 ILE B CA 1
ATOM 1818 C C . ILE B 1 51 ? 48.851 60.841 9.386 1.00 14.10 32 ILE B C 1
ATOM 1819 O O . ILE B 1 51 ? 48.426 60.430 10.469 1.00 15.25 32 ILE B O 1
ATOM 1824 N N . VAL B 1 52 ? 48.317 61.886 8.758 1.00 14.40 33 VAL B N 1
ATOM 1825 C CA . VAL B 1 52 ? 47.231 62.670 9.360 1.00 13.44 33 VAL B CA 1
ATOM 1826 C C . VAL B 1 52 ? 45.988 61.795 9.542 1.00 13.29 33 VAL B C 1
ATOM 1827 O O . VAL B 1 52 ? 45.381 61.793 10.597 1.00 14.88 33 VAL B O 1
ATOM 1831 N N . GLU B 1 53 ? 45.629 61.047 8.512 1.00 13.80 34 GLU B N 1
ATOM 1832 C CA . GLU B 1 53 ? 44.471 60.163 8.575 1.00 14.42 34 GLU B CA 1
ATOM 1833 C C . GLU B 1 53 ? 44.652 59.080 9.648 1.00 14.07 34 GLU B C 1
ATOM 1834 O O . GLU B 1 53 ? 43.785 58.896 10.492 1.00 15.17 34 GLU B O 1
ATOM 1840 N N . GLN B 1 54 ? 45.768 58.364 9.620 1.00 13.53 35 GLN B N 1
ATOM 1841 C CA . GLN B 1 54 ? 45.904 57.198 10.467 1.00 13.06 35 GLN B CA 1
ATOM 1842 C C . GLN B 1 54 ? 46.185 57.567 11.909 1.00 13.80 35 GLN B C 1
ATOM 1843 O O . GLN B 1 54 ? 45.634 56.962 12.809 1.00 14.59 35 GLN B O 1
ATOM 1849 N N . ILE B 1 55 ? 47.060 58.552 12.144 1.00 13.33 36 ILE B N 1
ATOM 1850 C CA . ILE B 1 55 ? 47.401 58.926 13.513 1.00 13.36 36 ILE B CA 1
ATOM 1851 C C . ILE B 1 55 ? 46.529 60.066 14.037 1.00 14.42 36 ILE B C 1
ATOM 1852 O O . ILE B 1 55 ? 45.885 59.942 15.073 1.00 14.59 36 ILE B O 1
ATOM 1857 N N . HIS B 1 56 ? 46.488 61.187 13.335 1.00 14.35 37 HIS B N 1
ATOM 1858 C CA . HIS B 1 56 ? 45.802 62.345 13.878 1.00 13.92 37 HIS B CA 1
ATOM 1859 C C . HIS B 1 56 ? 44.274 62.138 13.939 1.00 15.12 37 HIS B C 1
ATOM 1860 O O . HIS B 1 56 ? 43.634 62.518 14.912 1.00 15.00 37 HIS B O 1
ATOM 1867 N N . ARG B 1 57 ? 43.707 61.525 12.916 1.00 14.75 38 ARG B N 1
ATOM 1868 C CA . ARG B 1 57 ? 42.261 61.353 12.898 1.00 15.42 38 ARG B CA 1
ATOM 1869 C C . ARG B 1 57 ? 41.817 60.038 13.503 1.00 15.98 38 ARG B C 1
ATOM 1870 O O . ARG B 1 57 ? 40.967 60.039 14.390 1.00 14.91 38 ARG B O 1
ATOM 1878 N N . LYS B 1 58 ? 42.384 58.925 13.040 1.00 15.21 39 LYS B N 1
ATOM 1879 C CA . LYS B 1 58 ? 41.989 57.604 13.557 1.00 14.76 39 LYS B CA 1
ATOM 1880 C C . LYS B 1 58 ? 42.640 57.180 14.874 1.00 15.18 39 LYS B C 1
ATOM 1881 O O . LYS B 1 58 ? 42.197 56.192 15.503 1.00 14.88 39 LYS B O 1
ATOM 1887 N N . LYS B 1 59 ? 43.649 57.931 15.318 1.00 13.39 40 LYS B N 1
ATOM 1888 C CA . LYS B 1 59 ? 44.274 57.719 16.633 1.00 13.56 40 LYS B CA 1
ATOM 1889 C C . LYS B 1 59 ? 45.096 56.432 16.729 1.00 13.37 40 LYS B C 1
ATOM 1890 O O . LYS B 1 59 ? 45.300 55.879 17.808 1.00 13.42 40 LYS B O 1
ATOM 1896 N N . GLY B 1 60 ? 45.575 55.969 15.590 1.00 14.60 41 GLY B N 1
ATOM 1897 C CA . GLY B 1 60 ? 46.678 55.010 15.555 1.00 13.90 41 GLY B CA 1
ATOM 1898 C C . GLY B 1 60 ? 47.993 55.693 15.875 1.00 13.37 41 GLY B C 1
ATOM 1899 O O . GLY B 1 60 ? 48.048 56.881 16.226 1.00 13.56 41 GLY B O 1
ATOM 1900 N N . LYS B 1 61 ? 49.076 54.931 15.774 1.00 13.64 42 LYS B N 1
ATOM 1901 C CA . LYS B 1 61 ? 50.413 55.491 15.954 1.00 12.91 42 LYS B CA 1
ATOM 1902 C C . LYS B 1 61 ? 51.305 55.140 14.770 1.00 13.61 42 LYS B C 1
ATOM 1903 O O . LYS B 1 61 ? 51.033 54.174 13.991 1.00 12.82 42 LYS B O 1
ATOM 1909 N N . LEU B 1 62 ? 52.357 55.936 14.614 1.00 12.81 43 LEU B N 1
ATOM 1910 C CA . LEU B 1 62 ? 53.273 55.753 13.497 1.00 13.46 43 LEU B CA 1
ATOM 1911 C C . LEU B 1 62 ? 54.399 54.840 13.965 1.00 13.08 43 LEU B C 1
ATOM 1912 O O . LEU B 1 62 ? 55.138 55.186 14.868 1.00 15.70 43 LEU B O 1
ATOM 1917 N N . VAL B 1 63 ? 54.552 53.688 13.318 1.00 12.87 44 VAL B N 1
ATOM 1918 C CA . VAL B 1 63 ? 55.582 52.732 13.708 1.00 13.19 44 VAL B CA 1
ATOM 1919 C C . VAL B 1 63 ? 56.722 52.804 12.685 1.00 14.22 44 VAL B C 1
ATOM 1920 O O . VAL B 1 63 ? 56.552 52.446 11.551 1.00 13.54 44 VAL B O 1
ATOM 1924 N N . THR B 1 64 ? 57.908 53.224 13.122 1.00 13.98 45 THR B N 1
ATOM 1925 C CA . THR B 1 64 ? 59.041 53.351 12.220 1.00 12.60 45 THR B CA 1
ATOM 1926 C C . THR B 1 64 ? 59.996 52.172 12.366 1.00 13.89 45 THR B C 1
ATOM 1927 O O . THR B 1 64 ? 59.991 51.483 13.387 1.00 12.73 45 THR B O 1
ATOM 1931 N N . SER B 1 65 ? 60.793 51.911 11.318 1.00 13.13 46 SER B N 1
ATOM 1932 C CA . SER B 1 65 ? 61.694 50.786 11.332 1.00 14.00 46 SER B CA 1
ATOM 1933 C C . SER B 1 65 ? 62.797 50.963 10.285 1.00 14.02 46 SER B C 1
ATOM 1934 O O . SER B 1 65 ? 62.610 51.633 9.292 1.00 13.79 46 SER B O 1
ATOM 1937 N N . GLY B 1 66 ? 63.934 50.336 10.559 1.00 14.43 47 GLY B N 1
ATOM 1938 C CA . GLY B 1 66 ? 65.097 50.282 9.656 1.00 12.52 47 GLY B CA 1
ATOM 1939 C C . GLY B 1 66 ? 66.185 49.496 10.350 1.00 14.13 47 GLY B C 1
ATOM 1940 O O . GLY B 1 66 ? 66.032 49.114 11.526 1.00 13.81 47 GLY B O 1
ATOM 1949 N N . GLY B 1 68 ? 70.611 49.258 10.934 1.00 13.85 49 GLY B N 1
ATOM 1950 C CA . GLY B 1 68 ? 71.859 50.004 10.864 1.00 13.20 49 GLY B CA 1
ATOM 1951 C C . GLY B 1 68 ? 71.623 51.505 11.016 1.00 14.02 49 GLY B C 1
ATOM 1952 O O . GLY B 1 68 ? 70.676 51.926 11.674 1.00 14.41 49 GLY B O 1
ATOM 1953 N N . LYS B 1 69 ? 72.476 52.306 10.386 1.00 14.44 50 LYS B N 1
ATOM 1954 C CA . LYS B 1 69 ? 72.390 53.747 10.494 1.00 13.94 50 LYS B CA 1
ATOM 1955 C C . LYS B 1 69 ? 71.027 54.258 10.004 1.00 14.51 50 LYS B C 1
ATOM 1956 O O . LYS B 1 69 ? 70.466 55.169 10.602 1.00 14.11 50 LYS B O 1
ATOM 1962 N N . ALA B 1 70 ? 70.481 53.653 8.953 1.00 13.57 51 ALA B N 1
ATOM 1963 C CA . ALA B 1 70 ? 69.133 54.000 8.488 1.00 13.24 51 ALA B CA 1
ATOM 1964 C C . ALA B 1 70 ? 68.073 53.773 9.584 1.00 14.46 51 ALA B C 1
ATOM 1965 O O . ALA B 1 70 ? 67.162 54.578 9.771 1.00 13.99 51 ALA B O 1
ATOM 1967 N N . GLY B 1 71 ? 68.208 52.680 10.329 1.00 14.94 52 GLY B N 1
ATOM 1968 C CA . GLY B 1 71 ? 67.355 52.464 11.478 1.00 13.62 52 GLY B CA 1
ATOM 1969 C C . GLY B 1 71 ? 67.481 53.531 12.542 1.00 15.19 52 GLY B C 1
ATOM 1970 O O . GLY B 1 71 ? 66.499 53.883 13.228 1.00 14.21 52 GLY B O 1
ATOM 1971 N N . GLN B 1 72 ? 68.680 54.064 12.708 1.00 13.25 53 GLN B N 1
ATOM 1972 C CA . GLN B 1 72 ? 68.861 55.116 13.714 1.00 14.04 53 GLN B CA 1
ATOM 1973 C C . GLN B 1 72 ? 68.201 56.433 13.286 1.00 13.55 53 GLN B C 1
ATOM 1974 O O . GLN B 1 72 ? 67.738 57.208 14.104 1.00 12.39 53 GLN B O 1
ATOM 1980 N N . ILE B 1 73 ? 68.153 56.678 11.993 1.00 12.58 54 ILE B N 1
ATOM 1981 C CA . ILE B 1 73 ? 67.338 57.754 11.449 1.00 14.21 54 ILE B CA 1
ATOM 1982 C C . ILE B 1 73 ? 65.855 57.480 11.701 1.00 14.41 54 ILE B C 1
ATOM 1983 O O . ILE B 1 73 ? 65.111 58.403 12.096 1.00 14.36 54 ILE B O 1
ATOM 1988 N N . ALA B 1 74 ? 65.412 56.240 11.495 1.00 14.67 55 ALA B N 1
ATOM 1989 C CA . ALA B 1 74 ? 63.997 55.872 11.805 1.00 13.26 55 ALA B CA 1
ATOM 1990 C C . ALA B 1 74 ? 63.667 56.126 13.274 1.00 13.50 55 ALA B C 1
ATOM 1991 O O . ALA B 1 74 ? 62.586 56.625 13.583 1.00 14.14 55 ALA B O 1
ATOM 2001 N N . ASN B 1 76 ? 65.082 58.451 15.112 1.00 12.21 57 ASN B N 1
ATOM 2002 C CA . ASN B 1 76 ? 65.026 59.904 15.254 1.00 12.91 57 ASN B CA 1
ATOM 2003 C C . ASN B 1 76 ? 63.714 60.469 14.687 1.00 13.46 57 ASN B C 1
ATOM 2004 O O . ASN B 1 76 ? 63.158 61.429 15.245 1.00 13.59 57 ASN B O 1
ATOM 2009 N N . ILE B 1 77 ? 63.169 59.815 13.669 1.00 13.11 58 ILE B N 1
ATOM 2010 C CA . ILE B 1 77 ? 61.910 60.261 13.085 1.00 12.73 58 ILE B CA 1
ATOM 2011 C C . ILE B 1 77 ? 60.766 59.961 14.051 1.00 11.99 58 ILE B C 1
ATOM 2012 O O . ILE B 1 77 ? 59.887 60.807 14.235 1.00 12.87 58 ILE B O 1
ATOM 2017 N N . ALA B 1 78 ? 60.807 58.811 14.737 1.00 12.17 59 ALA B N 1
ATOM 2018 C CA . ALA B 1 78 ? 59.755 58.472 15.664 1.00 12.19 59 ALA B CA 1
ATOM 2019 C C . ALA B 1 78 ? 59.736 59.521 16.782 1.00 12.86 59 ALA B C 1
ATOM 2020 O O . ALA B 1 78 ? 58.680 60.012 17.138 1.00 14.97 59 ALA B O 1
ATOM 2022 N N . THR B 1 79 ? 60.910 59.845 17.308 1.00 11.71 60 THR B N 1
ATOM 2023 C CA . THR B 1 79 ? 61.009 60.842 18.361 1.00 12.24 60 THR B CA 1
ATOM 2024 C C . THR B 1 79 ? 60.500 62.220 17.935 1.00 12.19 60 THR B C 1
ATOM 2025 O O . THR B 1 79 ? 59.804 62.919 18.720 1.00 13.17 60 THR B O 1
ATOM 2029 N N . THR B 1 80 ? 60.858 62.641 16.732 1.00 13.07 61 THR B N 1
ATOM 2030 C CA . THR B 1 80 ? 60.415 63.928 16.241 1.00 13.45 61 THR B CA 1
ATOM 2031 C C . THR B 1 80 ? 58.903 64.001 16.063 1.00 13.61 61 THR B C 1
ATOM 2032 O O . THR B 1 80 ? 58.278 65.030 16.342 1.00 12.91 61 THR B O 1
ATOM 2036 N N . PHE B 1 81 ? 58.302 62.920 15.593 1.00 12.77 62 PHE B N 1
ATOM 2037 C CA . PHE B 1 81 ? 56.850 62.867 15.536 1.00 12.65 62 PHE B CA 1
ATOM 2038 C C . PHE B 1 81 ? 56.196 62.912 16.918 1.00 12.10 62 PHE B C 1
ATOM 2039 O O . PHE B 1 81 ? 55.253 63.687 17.121 1.00 12.62 62 PHE B O 1
ATOM 2047 N N . CYS B 1 82 ? 56.730 62.173 17.899 1.00 12.43 63 CYS B N 1
ATOM 2048 C CA . CYS B 1 82 ? 56.201 62.231 19.261 1.00 13.24 63 CYS B CA 1
ATOM 2049 C C . CYS B 1 82 ? 56.269 63.680 19.743 1.00 13.28 63 CYS B C 1
ATOM 2050 O O . CYS B 1 82 ? 55.345 64.189 20.382 1.00 12.78 63 CYS B O 1
ATOM 2053 N N . SER B 1 83 ? 57.385 64.327 19.439 1.00 12.01 64 SER B N 1
ATOM 2054 C CA . SER B 1 83 ? 57.657 65.699 19.891 1.00 12.90 64 SER B CA 1
ATOM 2055 C C . SER B 1 83 ? 56.711 66.745 19.288 1.00 13.60 64 SER B C 1
ATOM 2056 O O . SER B 1 83 ? 56.618 67.868 19.806 1.00 13.52 64 SER B O 1
ATOM 2059 N N . THR B 1 84 ? 56.014 66.366 18.223 1.00 12.69 65 THR B N 1
ATOM 2060 C CA . THR B 1 84 ? 55.131 67.245 17.424 1.00 12.82 65 THR B CA 1
ATOM 2061 C C . THR B 1 84 ? 53.681 66.709 17.348 1.00 13.13 65 THR B C 1
ATOM 2062 O O . THR B 1 84 ? 52.905 67.112 16.499 1.00 14.55 65 THR B O 1
ATOM 2066 N N . GLY B 1 85 ? 53.337 65.823 18.279 1.00 13.84 66 GLY B N 1
ATOM 2067 C CA . GLY B 1 85 ? 51.952 65.464 18.539 1.00 14.19 66 GLY B CA 1
ATOM 2068 C C . GLY B 1 85 ? 51.423 64.318 17.699 1.00 14.22 66 GLY B C 1
ATOM 2069 O O . GLY B 1 85 ? 50.213 64.137 17.625 1.00 13.76 66 GLY B O 1
ATOM 2070 N N . ILE B 1 86 ? 52.347 63.557 17.098 1.00 12.75 67 ILE B N 1
ATOM 2071 C CA . ILE B 1 86 ? 52.030 62.331 16.320 1.00 11.42 67 ILE B CA 1
ATOM 2072 C C . ILE B 1 86 ? 52.669 61.158 17.065 1.00 12.26 67 ILE B C 1
ATOM 2073 O O . ILE B 1 86 ? 53.883 60.895 16.911 1.00 13.04 67 ILE B O 1
ATOM 2078 N N . PRO B 1 87 ? 51.876 60.449 17.906 1.00 12.62 68 PRO B N 1
ATOM 2079 C CA . PRO B 1 87 ? 52.453 59.306 18.608 1.00 12.52 68 PRO B CA 1
ATOM 2080 C C . PRO B 1 87 ? 53.171 58.345 17.666 1.00 12.72 68 PRO B C 1
ATOM 2081 O O . PRO B 1 87 ? 52.634 57.956 16.640 1.00 12.79 68 PRO B O 1
ATOM 2085 N N . SER B 1 88 ? 54.382 57.966 18.035 1.00 12.76 69 SER B N 1
ATOM 2086 C CA . SER B 1 88 ? 55.244 57.237 17.131 1.00 13.90 69 SER B CA 1
ATOM 2087 C C . SER B 1 88 ? 56.240 56.429 17.927 1.00 13.70 69 SER B C 1
ATOM 2088 O O . SER B 1 88 ? 56.723 56.863 18.983 1.00 14.69 69 SER B O 1
ATOM 2091 N N . VAL B 1 89 ? 56.526 55.228 17.452 1.00 14.77 70 VAL B N 1
ATOM 2092 C CA . VAL B 1 89 ? 57.465 54.365 18.109 1.00 15.23 70 VAL B CA 1
ATOM 2093 C C . VAL B 1 89 ? 58.316 53.653 17.064 1.00 14.16 70 VAL B C 1
ATOM 2094 O O . VAL B 1 89 ? 57.836 53.334 15.967 1.00 14.95 70 VAL B O 1
ATOM 2098 N N . PHE B 1 90 ? 59.567 53.389 17.403 1.00 14.41 71 PHE B N 1
ATOM 2099 C CA . PHE B 1 90 ? 60.439 52.579 16.544 1.00 14.06 71 PHE B CA 1
ATOM 2100 C C . PHE B 1 90 ? 60.262 51.111 16.900 1.00 14.24 71 PHE B C 1
ATOM 2101 O O . PHE B 1 90 ? 60.323 50.752 18.050 1.00 15.62 71 PHE B O 1
ATOM 2109 N N . LEU B 1 91 ? 60.009 50.274 15.902 1.00 14.95 72 LEU B N 1
ATOM 2110 C CA . LEU B 1 91 ? 59.910 48.840 16.077 1.00 13.79 72 LEU B CA 1
ATOM 2111 C C . LEU B 1 91 ? 61.108 48.223 15.411 1.00 14.62 72 LEU B C 1
ATOM 2112 O O . LEU B 1 91 ? 61.246 48.350 14.203 1.00 14.60 72 LEU B O 1
ATOM 2117 N N . HIS B 1 92 ? 61.998 47.582 16.171 1.00 14.08 73 HIS B N 1
ATOM 2118 C CA . HIS B 1 92 ? 63.201 47.025 15.564 1.00 14.77 73 HIS B CA 1
ATOM 2119 C C . HIS B 1 92 ? 62.758 45.861 14.710 1.00 13.99 73 HIS B C 1
ATOM 2120 O O . HIS B 1 92 ? 62.029 45.003 15.219 1.00 15.23 73 HIS B O 1
ATOM 2127 N N . PRO B 1 93 ? 63.190 45.805 13.437 1.00 13.64 74 PRO B N 1
ATOM 2128 C CA . PRO B 1 93 ? 62.565 44.808 12.557 1.00 14.07 74 PRO B CA 1
ATOM 2129 C C . PRO B 1 93 ? 62.954 43.348 12.827 1.00 15.74 74 PRO B C 1
ATOM 2130 O O . PRO B 1 93 ? 62.174 42.463 12.475 1.00 14.45 74 PRO B O 1
ATOM 2134 N N . SER B 1 94 ? 64.129 43.108 13.425 1.00 15.76 75 SER B N 1
ATOM 2135 C CA A SER B 1 94 ? 64.545 41.774 13.864 0.50 15.60 75 SER B CA 1
ATOM 2136 C CA B SER B 1 94 ? 64.472 41.739 13.810 0.50 15.76 75 SER B CA 1
ATOM 2137 C C . SER B 1 94 ? 63.787 41.409 15.131 1.00 15.01 75 SER B C 1
ATOM 2138 O O . SER B 1 94 ? 63.256 40.321 15.263 1.00 15.54 75 SER B O 1
ATOM 2143 N N . GLU B 1 95 ? 63.751 42.368 16.071 1.00 14.01 76 GLU B N 1
ATOM 2144 C CA . GLU B 1 95 ? 63.097 42.152 17.353 1.00 14.88 76 GLU B CA 1
ATOM 2145 C C . GLU B 1 95 ? 61.596 41.898 17.163 1.00 14.31 76 GLU B C 1
ATOM 2146 O O . GLU B 1 95 ? 61.010 41.148 17.936 1.00 13.18 76 GLU B O 1
ATOM 2152 N N . ALA B 1 96 ? 60.999 42.504 16.142 1.00 14.35 77 ALA B N 1
ATOM 2153 C CA . ALA B 1 96 ? 59.581 42.243 15.789 1.00 14.32 77 ALA B CA 1
ATOM 2154 C C . ALA B 1 96 ? 59.236 40.749 15.732 1.00 14.85 77 ALA B C 1
ATOM 2155 O O . ALA B 1 96 ? 58.166 40.305 16.218 1.00 13.65 77 ALA B O 1
ATOM 2157 N N . GLN B 1 97 ? 60.181 39.971 15.211 1.00 13.40 78 GLN B N 1
ATOM 2158 C CA . GLN B 1 97 ? 60.026 38.556 15.003 1.00 13.55 78 GLN B CA 1
ATOM 2159 C C . GLN B 1 97 ? 60.100 37.715 16.285 1.00 12.84 78 GLN B C 1
ATOM 2160 O O . GLN B 1 97 ? 59.858 36.518 16.235 1.00 12.18 78 GLN B O 1
ATOM 2166 N N . HIS B 1 98 ? 60.403 38.342 17.419 1.00 13.31 79 HIS B N 1
ATOM 2167 C CA . HIS B 1 98 ? 60.533 37.641 18.696 1.00 13.40 79 HIS B CA 1
ATOM 2168 C C . HIS B 1 98 ? 59.487 38.096 19.716 1.00 14.08 79 HIS B C 1
ATOM 2169 O O . HIS B 1 98 ? 59.585 37.781 20.897 1.00 13.64 79 HIS B O 1
ATOM 2176 N N . GLY B 1 99 ? 58.440 38.764 19.224 1.00 13.73 80 GLY B N 1
ATOM 2177 C CA . GLY B 1 99 ? 57.304 39.161 20.049 1.00 10.98 80 GLY B CA 1
ATOM 2178 C C . GLY B 1 99 ? 56.932 40.617 19.929 1.00 13.22 80 GLY B C 1
ATOM 2179 O O . GLY B 1 99 ? 55.756 40.969 20.061 1.00 12.92 80 GLY B O 1
ATOM 2180 N N . ASP B 1 100 ? 57.907 41.472 19.620 1.00 13.89 81 ASP B N 1
ATOM 2181 C CA . ASP B 1 100 ? 57.669 42.920 19.585 1.00 13.85 81 ASP B CA 1
ATOM 2182 C C . ASP B 1 100 ? 56.678 43.335 18.502 1.00 13.75 81 ASP B C 1
ATOM 2183 O O . ASP B 1 100 ? 56.112 44.435 18.587 1.00 13.34 81 ASP B O 1
ATOM 2188 N N . LEU B 1 101 ? 56.422 42.471 17.508 1.00 13.74 82 LEU B N 1
ATOM 2189 C CA . LEU B 1 101 ? 55.357 42.759 16.540 1.00 13.97 82 LEU B CA 1
ATOM 2190 C C . LEU B 1 101 ? 54.036 43.080 17.231 1.00 12.97 82 LEU B C 1
ATOM 2191 O O . LEU B 1 101 ? 53.227 43.839 16.697 1.00 14.44 82 LEU B O 1
ATOM 2196 N N . GLY B 1 102 ? 53.804 42.509 18.424 1.00 13.88 83 GLY B N 1
ATOM 2197 C CA . GLY B 1 102 ? 52.559 42.767 19.157 1.00 12.40 83 GLY B CA 1
ATOM 2198 C C . GLY B 1 102 ? 52.373 44.187 19.676 1.00 13.22 83 GLY B C 1
ATOM 2199 O O . GLY B 1 102 ? 51.352 44.493 20.300 1.00 12.84 83 GLY B O 1
ATOM 2200 N N . ILE B 1 103 ? 53.357 45.059 19.431 1.00 13.25 84 ILE B N 1
ATOM 2201 C CA A ILE B 1 103 ? 53.181 46.493 19.661 0.50 14.55 84 ILE B CA 1
ATOM 2202 C CA B ILE B 1 103 ? 53.176 46.498 19.664 0.50 14.39 84 ILE B CA 1
ATOM 2203 C C . ILE B 1 103 ? 52.095 47.047 18.727 1.00 14.31 84 ILE B C 1
ATOM 2204 O O . ILE B 1 103 ? 51.479 48.066 19.017 1.00 14.05 84 ILE B O 1
ATOM 2213 N N . LEU B 1 104 ? 51.871 46.379 17.595 1.00 14.27 85 LEU B N 1
ATOM 2214 C CA . LEU B 1 104 ? 50.952 46.900 16.593 1.00 14.24 85 LEU B CA 1
ATOM 2215 C C . LEU B 1 104 ? 49.490 46.948 17.061 1.00 14.82 85 LEU B C 1
ATOM 2216 O O . LEU B 1 104 ? 48.978 46.014 17.665 1.00 15.43 85 LEU B O 1
ATOM 2221 N N . GLN B 1 105 ? 48.839 48.071 16.786 1.00 15.33 86 GLN B N 1
ATOM 2222 C CA . GLN B 1 105 ? 47.434 48.278 17.123 1.00 13.86 86 GLN B CA 1
ATOM 2223 C C . GLN B 1 105 ? 46.656 48.613 15.865 1.00 15.18 86 GLN B C 1
ATOM 2224 O O . GLN B 1 105 ? 47.236 48.932 14.826 1.00 13.18 86 GLN B O 1
ATOM 2230 N N . GLU B 1 106 ? 45.347 48.558 15.981 1.00 14.29 87 GLU B N 1
ATOM 2231 C CA . GLU B 1 106 ? 44.476 48.951 14.913 1.00 16.57 87 GLU B CA 1
ATOM 2232 C C . GLU B 1 106 ? 44.781 50.398 14.533 1.00 15.45 87 GLU B C 1
ATOM 2233 O O . GLU B 1 106 ? 45.078 51.241 15.390 1.00 18.42 87 GLU B O 1
ATOM 2239 N N . ASN B 1 107 ? 44.737 50.645 13.239 1.00 16.69 88 ASN B N 1
ATOM 2240 C CA . ASN B 1 107 ? 44.908 51.971 12.631 1.00 15.40 88 ASN B CA 1
ATOM 2241 C C . ASN B 1 107 ? 46.340 52.481 12.599 1.00 15.19 88 ASN B C 1
ATOM 2242 O O . ASN B 1 107 ? 46.578 53.613 12.182 1.00 14.65 88 ASN B O 1
ATOM 2247 N N . ASP B 1 108 ? 47.290 51.674 13.045 1.00 14.85 89 ASP B N 1
ATOM 2248 C CA . ASP B 1 108 ? 48.692 52.072 12.970 1.00 14.12 89 ASP B CA 1
ATOM 2249 C C . ASP B 1 108 ? 49.123 52.171 11.510 1.00 14.01 89 ASP B C 1
ATOM 2250 O O . ASP B 1 108 ? 48.442 51.668 10.611 1.00 14.44 89 ASP B O 1
ATOM 2255 N N . LEU B 1 109 ? 50.238 52.856 11.302 1.00 14.07 90 LEU B N 1
ATOM 2256 C CA . LEU B 1 109 ? 50.835 53.109 10.007 1.00 13.11 90 LEU B CA 1
ATOM 2257 C C . LEU B 1 109 ? 52.331 52.867 10.140 1.00 12.70 90 LEU B C 1
ATOM 2258 O O . LEU B 1 109 ? 52.931 53.290 11.104 1.00 13.81 90 LEU B O 1
ATOM 2263 N N . LEU B 1 110 ? 52.909 52.175 9.163 1.00 13.52 91 LEU B N 1
ATOM 2264 C CA . LEU B 1 110 ? 54.336 51.904 9.149 1.00 14.68 91 LEU B CA 1
ATOM 2265 C C . LEU B 1 110 ? 55.123 52.886 8.257 1.00 14.59 91 LEU B C 1
ATOM 2266 O O . LEU B 1 110 ? 54.688 53.236 7.144 1.00 14.36 91 LEU B O 1
ATOM 2271 N N . LEU B 1 111 ? 56.280 53.312 8.760 1.00 12.90 92 LEU B N 1
ATOM 2272 C CA . LEU B 1 111 ? 57.236 54.103 7.985 1.00 13.03 92 LEU B CA 1
ATOM 2273 C C . LEU B 1 111 ? 58.551 53.325 8.036 1.00 14.06 92 LEU B C 1
ATOM 2274 O O . LEU B 1 111 ? 59.158 53.183 9.097 1.00 13.97 92 LEU B O 1
ATOM 2279 N N . LEU B 1 112 ? 58.947 52.778 6.890 1.00 13.92 93 LEU B N 1
ATOM 2280 C CA . LEU B 1 112 ? 60.097 51.907 6.794 1.00 12.53 93 LEU B CA 1
ATOM 2281 C C . LEU B 1 112 ? 61.218 52.607 6.047 1.00 14.18 93 LEU B C 1
ATOM 2282 O O . LEU B 1 112 ? 60.968 53.279 5.047 1.00 15.99 93 LEU B O 1
ATOM 2287 N N . ILE B 1 113 ? 62.440 52.463 6.535 1.00 13.44 94 ILE B N 1
ATOM 2288 C CA . ILE B 1 113 ? 63.601 53.030 5.888 1.00 13.38 94 ILE B CA 1
ATOM 2289 C C . ILE B 1 113 ? 64.561 51.915 5.453 1.00 14.07 94 ILE B C 1
ATOM 2290 O O . ILE B 1 113 ? 64.994 51.091 6.262 1.00 14.81 94 ILE B O 1
ATOM 2295 N N . SER B 1 114 ? 64.834 51.886 4.159 1.00 13.34 95 SER B N 1
ATOM 2296 C CA . SER B 1 114 ? 65.683 50.873 3.522 1.00 14.34 95 SER B CA 1
ATOM 2297 C C . SER B 1 114 ? 66.354 51.507 2.330 1.00 13.91 95 SER B C 1
ATOM 2298 O O . SER B 1 114 ? 65.702 51.759 1.298 1.00 13.50 95 SER B O 1
ATOM 2301 N N . ASN B 1 115 ? 67.645 51.771 2.449 1.00 13.62 96 ASN B N 1
ATOM 2302 C CA . ASN B 1 115 ? 68.368 52.382 1.330 1.00 13.16 96 ASN B CA 1
ATOM 2303 C C . ASN B 1 115 ? 68.292 51.517 0.071 1.00 13.29 96 ASN B C 1
ATOM 2304 O O . ASN B 1 115 ? 67.935 52.007 -1.008 1.00 13.65 96 ASN B O 1
ATOM 2309 N N . SER B 1 116 ? 68.661 50.253 0.237 1.00 12.94 97 SER B N 1
ATOM 2310 C CA . SER B 1 116 ? 68.623 49.252 -0.830 1.00 13.68 97 SER B CA 1
ATOM 2311 C C . SER B 1 116 ? 67.210 48.939 -1.308 1.00 14.16 97 SER B C 1
ATOM 2312 O O . SER B 1 116 ? 67.027 48.491 -2.424 1.00 14.29 97 SER B O 1
ATOM 2315 N N . GLY B 1 117 ? 66.226 49.105 -0.441 1.00 14.62 98 GLY B N 1
ATOM 2316 C CA . GLY B 1 117 ? 64.854 48.664 -0.746 1.00 15.53 98 GLY B CA 1
ATOM 2317 C C . GLY B 1 117 ? 64.640 47.153 -0.655 1.00 16.01 98 GLY B C 1
ATOM 2318 O O . GLY B 1 117 ? 63.615 46.643 -1.106 1.00 16.80 98 GLY B O 1
ATOM 2319 N N . LYS B 1 118 ? 65.615 46.428 -0.124 1.00 16.50 99 LYS B N 1
ATOM 2320 C CA . LYS B 1 118 ? 65.512 44.970 0.002 1.00 16.46 99 LYS B CA 1
ATOM 2321 C C . LYS B 1 118 ? 66.173 44.454 1.276 1.00 15.16 99 LYS B C 1
ATOM 2322 O O . LYS B 1 118 ? 66.602 43.305 1.358 1.00 15.95 99 LYS B O 1
ATOM 2328 N N . THR B 1 119 ? 66.224 45.313 2.294 1.00 14.22 100 THR B N 1
ATOM 2329 C CA . THR B 1 119 ? 66.825 44.955 3.586 1.00 13.38 100 THR B CA 1
ATOM 2330 C C . THR B 1 119 ? 66.110 43.722 4.145 1.00 13.67 100 THR B C 1
ATOM 2331 O O . THR B 1 119 ? 64.888 43.742 4.316 1.00 14.13 100 THR B O 1
ATOM 2335 N N . ARG B 1 120 ? 66.877 42.675 4.458 1.00 15.19 101 ARG B N 1
ATOM 2336 C CA . ARG B 1 120 ? 66.294 41.388 4.832 1.00 16.15 101 ARG B CA 1
ATOM 2337 C C . ARG B 1 120 ? 65.245 41.521 5.936 1.00 15.11 101 ARG B C 1
ATOM 2338 O O . ARG B 1 120 ? 64.127 41.005 5.822 1.00 15.05 101 ARG B O 1
ATOM 2346 N N . GLU B 1 121 ? 65.601 42.198 7.016 1.00 14.22 102 GLU B N 1
ATOM 2347 C CA . GLU B 1 121 ? 64.704 42.303 8.160 1.00 15.10 102 GLU B CA 1
ATOM 2348 C C . GLU B 1 121 ? 63.470 43.121 7.872 1.00 13.91 102 GLU B C 1
ATOM 2349 O O . GLU B 1 121 ? 62.429 42.896 8.452 1.00 14.98 102 GLU B O 1
ATOM 2355 N N . ILE B 1 122 ? 63.579 44.078 6.949 1.00 13.00 103 ILE B N 1
ATOM 2356 C CA . ILE B 1 122 ? 62.442 44.915 6.627 1.00 12.67 103 ILE B CA 1
ATOM 2357 C C . ILE B 1 122 ? 61.449 44.170 5.713 1.00 12.81 103 ILE B C 1
ATOM 2358 O O . ILE B 1 122 ? 60.225 44.273 5.909 1.00 13.94 103 ILE B O 1
ATOM 2363 N N . VAL B 1 123 ? 61.970 43.395 4.776 1.00 13.39 104 VAL B N 1
ATOM 2364 C CA . VAL B 1 123 ? 61.145 42.534 3.939 1.00 14.06 104 VAL B CA 1
ATOM 2365 C C . VAL B 1 123 ? 60.434 41.509 4.852 1.00 15.17 104 VAL B C 1
ATOM 2366 O O . VAL B 1 123 ? 59.227 41.295 4.758 1.00 15.47 104 VAL B O 1
ATOM 2370 N N . GLU B 1 124 ? 61.173 40.919 5.764 1.00 14.93 105 GLU B N 1
ATOM 2371 C CA . GLU B 1 124 ? 60.574 39.992 6.716 1.00 14.60 105 GLU B CA 1
ATOM 2372 C C . GLU B 1 124 ? 59.508 40.652 7.609 1.00 16.91 105 GLU B C 1
ATOM 2373 O O . GLU B 1 124 ? 58.453 40.056 7.895 1.00 17.34 105 GLU B O 1
ATOM 2379 N N . LEU B 1 125 ? 59.766 41.878 8.048 1.00 17.22 106 LEU B N 1
ATOM 2380 C CA . LEU B 1 125 ? 58.815 42.600 8.878 1.00 16.17 106 LEU B CA 1
ATOM 2381 C C . LEU B 1 125 ? 57.521 42.877 8.120 1.00 17.17 106 LEU B C 1
ATOM 2382 O O . LEU B 1 125 ? 56.425 42.720 8.676 1.00 16.95 106 LEU B O 1
ATOM 2387 N N . THR B 1 126 ? 57.630 43.316 6.871 1.00 17.57 107 THR B N 1
ATOM 2388 C CA . THR B 1 126 ? 56.422 43.601 6.090 1.00 18.39 107 THR B CA 1
ATOM 2389 C C . THR B 1 126 ? 55.539 42.342 5.926 1.00 18.19 107 THR B C 1
ATOM 2390 O O . THR B 1 126 ? 54.316 42.406 6.060 1.00 18.40 107 THR B O 1
ATOM 2394 N N . GLN B 1 127 ? 56.158 41.198 5.662 1.00 17.37 108 GLN B N 1
ATOM 2395 C CA A GLN B 1 127 ? 55.381 39.966 5.531 0.70 18.77 108 GLN B CA 1
ATOM 2396 C CA B GLN B 1 127 ? 55.433 39.936 5.537 0.30 17.60 108 GLN B CA 1
ATOM 2397 C C . GLN B 1 127 ? 54.689 39.601 6.838 1.00 18.11 108 GLN B C 1
ATOM 2398 O O . GLN B 1 127 ? 53.505 39.238 6.837 1.00 16.56 108 GLN B O 1
ATOM 2409 N N . LEU B 1 128 ? 55.397 39.722 7.955 1.00 16.87 109 LEU B N 1
ATOM 2410 C CA A LEU B 1 128 ? 54.828 39.331 9.233 0.70 16.97 109 LEU B CA 1
ATOM 2411 C CA B LEU B 1 128 ? 54.845 39.368 9.260 0.30 16.12 109 LEU B CA 1
ATOM 2412 C C . LEU B 1 128 ? 53.739 40.324 9.646 1.00 16.92 109 LEU B C 1
ATOM 2413 O O . LEU B 1 128 ? 52.694 39.912 10.138 1.00 15.69 109 LEU B O 1
ATOM 2422 N N . ALA B 1 129 ? 53.973 41.617 9.401 1.00 16.26 110 ALA B N 1
ATOM 2423 C CA . ALA B 1 129 ? 53.002 42.645 9.768 1.00 17.68 110 ALA B CA 1
ATOM 2424 C C . ALA B 1 129 ? 51.721 42.449 8.968 1.00 17.51 110 ALA B C 1
ATOM 2425 O O . ALA B 1 129 ? 50.611 42.585 9.509 1.00 17.60 110 ALA B O 1
ATOM 2427 N N . HIS B 1 130 ? 51.875 42.096 7.699 1.00 17.87 111 HIS B N 1
ATOM 2428 C CA . HIS B 1 130 ? 50.731 41.915 6.797 1.00 20.12 111 HIS B CA 1
ATOM 2429 C C . HIS B 1 130 ? 49.907 40.691 7.234 1.00 19.97 111 HIS B C 1
ATOM 2430 O O . HIS B 1 130 ? 48.686 40.704 7.148 1.00 19.03 111 HIS B O 1
ATOM 2437 N N . ASN B 1 131 ? 50.583 39.636 7.701 1.00 19.25 112 ASN B N 1
ATOM 2438 C CA . ASN B 1 131 ? 49.882 38.459 8.242 1.00 19.45 112 ASN B CA 1
ATOM 2439 C C . ASN B 1 131 ? 49.077 38.785 9.493 1.00 19.03 112 ASN B C 1
ATOM 2440 O O . ASN B 1 131 ? 48.012 38.216 9.723 1.00 19.58 112 ASN B O 1
ATOM 2445 N N . LEU B 1 132 ? 49.610 39.673 10.322 1.00 17.35 113 LEU B N 1
ATOM 2446 C CA . LEU B 1 132 ? 48.940 40.096 11.523 1.00 16.28 113 LEU B CA 1
ATOM 2447 C C . LEU B 1 132 ? 47.766 41.033 11.209 1.00 16.56 113 LEU B C 1
ATOM 2448 O O . LEU B 1 132 ? 46.693 40.892 11.794 1.00 16.95 113 LEU B O 1
ATOM 2453 N N . ASN B 1 133 ? 47.977 41.989 10.312 1.00 15.92 114 ASN B N 1
ATOM 2454 C CA . ASN B 1 133 ? 46.971 42.983 9.969 1.00 16.06 114 ASN B CA 1
ATOM 2455 C C . ASN B 1 133 ? 47.138 43.378 8.512 1.00 18.25 114 ASN B C 1
ATOM 2456 O O . ASN B 1 133 ? 47.932 44.270 8.191 1.00 18.11 114 ASN B O 1
ATOM 2461 N N . PRO B 1 134 ? 46.388 42.719 7.620 1.00 17.96 115 PRO B N 1
ATOM 2462 C CA . PRO B 1 134 ? 46.524 43.026 6.213 1.00 19.98 115 PRO B CA 1
ATOM 2463 C C . PRO B 1 134 ? 46.105 44.432 5.829 1.00 19.20 115 PRO B C 1
ATOM 2464 O O . PRO B 1 134 ? 46.421 44.841 4.734 1.00 22.49 115 PRO B O 1
ATOM 2468 N N . GLY B 1 135 ? 45.414 45.157 6.705 1.00 17.78 116 GLY B N 1
ATOM 2469 C CA . GLY B 1 135 ? 45.039 46.543 6.415 1.00 18.99 116 GLY B CA 1
ATOM 2470 C C . GLY B 1 135 ? 46.122 47.583 6.655 1.00 18.33 116 GLY B C 1
ATOM 2471 O O . GLY B 1 135 ? 45.982 48.717 6.221 1.00 18.19 116 GLY B O 1
ATOM 2472 N N . LEU B 1 136 ? 47.206 47.193 7.325 1.00 16.84 117 LEU B N 1
ATOM 2473 C CA A LEU B 1 136 ? 48.317 48.085 7.626 0.50 17.93 117 LEU B CA 1
ATOM 2474 C CA B LEU B 1 136 ? 48.302 48.123 7.612 0.50 16.28 117 LEU B CA 1
ATOM 2475 C C . LEU B 1 136 ? 48.944 48.592 6.326 1.00 17.73 117 LEU B C 1
ATOM 2476 O O . LEU B 1 136 ? 49.224 47.779 5.426 1.00 18.90 117 LEU B O 1
ATOM 2485 N N . LYS B 1 137 ? 49.152 49.900 6.238 1.00 16.34 118 LYS B N 1
ATOM 2486 C CA . LYS B 1 137 ? 49.828 50.548 5.131 1.00 15.46 118 LYS B CA 1
ATOM 2487 C C . LYS B 1 137 ? 51.258 50.892 5.494 1.00 14.68 118 LYS B C 1
ATOM 2488 O O . LYS B 1 137 ? 51.634 50.907 6.682 1.00 15.00 118 LYS B O 1
ATOM 2494 N N . PHE B 1 138 ? 52.082 51.110 4.470 1.00 16.35 119 PHE B N 1
ATOM 2495 C CA . PHE B 1 138 ? 53.443 51.542 4.715 1.00 17.18 119 PHE B CA 1
ATOM 2496 C C . PHE B 1 138 ? 53.982 52.538 3.725 1.00 15.69 119 PHE B C 1
ATOM 2497 O O . PHE B 1 138 ? 53.638 52.536 2.532 1.00 16.14 119 PHE B O 1
ATOM 2505 N N . ILE B 1 139 ? 54.766 53.448 4.302 1.00 13.81 120 ILE B N 1
ATOM 2506 C CA . ILE B 1 139 ? 55.509 54.449 3.569 1.00 13.32 120 ILE B CA 1
ATOM 2507 C C . ILE B 1 139 ? 56.911 53.927 3.635 1.00 13.68 120 ILE B C 1
ATOM 2508 O O . ILE B 1 139 ? 57.322 53.438 4.702 1.00 14.56 120 ILE B O 1
ATOM 2513 N N . VAL B 1 140 ? 57.632 53.964 2.508 1.00 13.73 121 VAL B N 1
ATOM 2514 C CA . VAL B 1 140 ? 59.030 53.574 2.465 1.00 13.47 121 VAL B CA 1
ATOM 2515 C C . VAL B 1 140 ? 59.909 54.738 2.010 1.00 13.69 121 VAL B C 1
ATOM 2516 O O . VAL B 1 140 ? 59.572 55.458 1.065 1.00 14.71 121 VAL B O 1
ATOM 2520 N N . ILE B 1 141 ? 61.001 54.951 2.743 1.00 12.87 122 ILE B N 1
ATOM 2521 C CA . ILE B 1 141 ? 62.061 55.875 2.344 1.00 12.99 122 ILE B CA 1
ATOM 2522 C C . ILE B 1 141 ? 63.222 55.003 1.844 1.00 14.03 122 ILE B C 1
ATOM 2523 O O . ILE B 1 141 ? 63.718 54.126 2.595 1.00 14.00 122 ILE B O 1
ATOM 2528 N N . THR B 1 142 ? 63.638 55.211 0.594 1.00 13.58 123 THR B N 1
ATOM 2529 C CA . THR B 1 142 ? 64.605 54.343 -0.054 1.00 12.83 123 THR B CA 1
ATOM 2530 C C . THR B 1 142 ? 65.464 55.086 -1.082 1.00 13.66 123 THR B C 1
ATOM 2531 O O . THR B 1 142 ? 65.078 56.123 -1.592 1.00 13.47 123 THR B O 1
ATOM 2535 N N . GLY B 1 143 ? 66.635 54.532 -1.350 1.00 13.74 124 GLY B N 1
ATOM 2536 C CA . GLY B 1 143 ? 67.514 54.992 -2.411 1.00 13.70 124 GLY B CA 1
ATOM 2537 C C . GLY B 1 143 ? 67.136 54.366 -3.741 1.00 15.49 124 GLY B C 1
ATOM 2538 O O . GLY B 1 143 ? 67.634 54.804 -4.777 1.00 17.87 124 GLY B O 1
ATOM 2539 N N . ASN B 1 144 ? 66.291 53.333 -3.705 1.00 15.24 125 ASN B N 1
ATOM 2540 C CA . ASN B 1 144 ? 65.949 52.588 -4.908 1.00 17.68 125 ASN B CA 1
ATOM 2541 C C . ASN B 1 144 ? 64.442 52.436 -5.105 1.00 17.53 125 ASN B C 1
ATOM 2542 O O . ASN B 1 144 ? 63.836 51.456 -4.657 1.00 16.28 125 ASN B O 1
ATOM 2547 N N . PRO B 1 145 ? 63.825 53.396 -5.800 1.00 19.37 126 PRO B N 1
ATOM 2548 C CA . PRO B 1 145 ? 62.379 53.337 -6.022 1.00 21.21 126 PRO B CA 1
ATOM 2549 C C . PRO B 1 145 ? 61.891 52.201 -6.912 1.00 20.66 126 PRO B C 1
ATOM 2550 O O . PRO B 1 145 ? 60.703 51.987 -6.993 1.00 21.79 126 PRO B O 1
ATOM 2554 N N . ASP B 1 146 ? 62.790 51.467 -7.547 1.00 20.56 127 ASP B N 1
ATOM 2555 C CA . ASP B 1 146 ? 62.409 50.286 -8.314 1.00 22.13 127 ASP B CA 1
ATOM 2556 C C . ASP B 1 146 ? 62.496 48.997 -7.511 1.00 21.76 127 ASP B C 1
ATOM 2557 O O . ASP B 1 146 ? 62.290 47.921 -8.060 1.00 23.37 127 ASP B O 1
ATOM 2562 N N . SER B 1 147 ? 62.820 49.097 -6.229 1.00 20.55 128 SER B N 1
ATOM 2563 C CA . SER B 1 147 ? 63.027 47.914 -5.388 1.00 20.77 128 SER B CA 1
ATOM 2564 C C . SER B 1 147 ? 61.716 47.254 -5.013 1.00 22.44 128 SER B C 1
ATOM 2565 O O . SER B 1 147 ? 60.645 47.837 -5.209 1.00 20.70 128 SER B O 1
ATOM 2568 N N . PRO B 1 148 ? 61.792 46.033 -4.465 1.00 26.76 129 PRO B N 1
ATOM 2569 C CA . PRO B 1 148 ? 60.570 45.350 -4.035 1.00 29.13 129 PRO B CA 1
ATOM 2570 C C . PRO B 1 148 ? 59.800 46.114 -2.976 1.00 25.32 129 PRO B C 1
ATOM 2571 O O . PRO B 1 148 ? 58.585 46.278 -3.102 1.00 26.86 129 PRO B O 1
ATOM 2575 N N . LEU B 1 149 ? 60.495 46.590 -1.952 1.00 24.97 130 LEU B N 1
ATOM 2576 C CA . LEU B 1 149 ? 59.826 47.325 -0.877 1.00 22.41 130 LEU B CA 1
ATOM 2577 C C . LEU B 1 149 ? 59.175 48.583 -1.429 1.00 20.30 130 LEU B C 1
ATOM 2578 O O . LEU B 1 149 ? 58.087 48.937 -1.007 1.00 20.27 130 LEU B O 1
ATOM 2583 N N . ALA B 1 150 ? 59.866 49.280 -2.331 1.00 17.83 131 ALA B N 1
ATOM 2584 C CA . ALA B 1 150 ? 59.307 50.482 -2.953 1.00 18.94 131 ALA B CA 1
ATOM 2585 C C . ALA B 1 150 ? 58.053 50.146 -3.773 1.00 20.10 131 ALA B C 1
ATOM 2586 O O . ALA B 1 150 ? 57.023 50.790 -3.626 1.00 18.42 131 ALA B O 1
ATOM 2588 N N . SER B 1 151 ? 58.132 49.123 -4.618 1.00 22.07 132 SER B N 1
ATOM 2589 C CA . SER B 1 151 ? 57.005 48.804 -5.493 1.00 24.52 132 SER B CA 1
ATOM 2590 C C . SER B 1 151 ? 55.773 48.366 -4.660 1.00 25.28 132 SER B C 1
ATOM 2591 O O . SER B 1 151 ? 54.638 48.678 -5.004 1.00 27.93 132 SER B O 1
ATOM 2594 N N . GLU B 1 152 ? 56.011 47.688 -3.544 1.00 25.72 133 GLU B N 1
ATOM 2595 C CA . GLU B 1 152 ? 54.922 47.215 -2.693 1.00 26.76 133 GLU B CA 1
ATOM 2596 C C . GLU B 1 152 ? 54.367 48.262 -1.712 1.00 24.68 133 GLU B C 1
ATOM 2597 O O . GLU B 1 152 ? 53.325 48.035 -1.084 1.00 25.68 133 GLU B O 1
ATOM 2603 N N . SER B 1 153 ? 55.084 49.371 -1.538 1.00 20.63 134 SER B N 1
ATOM 2604 C CA . SER B 1 153 ? 54.703 50.377 -0.557 1.00 18.43 134 SER B CA 1
ATOM 2605 C C . SER B 1 153 ? 53.421 51.090 -0.986 1.00 18.39 134 SER B C 1
ATOM 2606 O O . SER B 1 153 ? 53.086 51.121 -2.154 1.00 19.41 134 SER B O 1
ATOM 2609 N N . ASP B 1 154 ? 52.718 51.680 -0.028 1.00 17.27 135 ASP B N 1
ATOM 2610 C CA . ASP B 1 154 ? 51.590 52.551 -0.332 1.00 16.45 135 ASP B CA 1
ATOM 2611 C C . ASP B 1 154 ? 52.106 53.888 -0.818 1.00 16.85 135 ASP B C 1
ATOM 2612 O O . ASP B 1 154 ? 51.512 54.505 -1.697 1.00 17.26 135 ASP B O 1
ATOM 2617 N N . VAL B 1 155 ? 53.248 54.326 -0.288 1.00 16.18 136 VAL B N 1
ATOM 2618 C CA . VAL B 1 155 ? 53.901 55.542 -0.753 1.00 15.09 136 VAL B CA 1
ATOM 2619 C C . VAL B 1 155 ? 55.399 55.358 -0.694 1.00 15.64 136 VAL B C 1
ATOM 2620 O O . VAL B 1 155 ? 55.916 54.867 0.303 1.00 16.28 136 VAL B O 1
ATOM 2624 N N . CYS B 1 156 ? 56.098 55.739 -1.766 1.00 13.17 137 CYS B N 1
ATOM 2625 C CA . CYS B 1 156 ? 57.560 55.617 -1.824 1.00 14.23 137 CYS B CA 1
ATOM 2626 C C . CYS B 1 156 ? 58.182 57.005 -1.868 1.00 15.18 137 CYS B C 1
ATOM 2627 O O . CYS B 1 156 ? 57.844 57.808 -2.733 1.00 15.29 137 CYS B O 1
ATOM 2630 N N . LEU B 1 157 ? 59.022 57.313 -0.875 1.00 13.75 138 LEU B N 1
ATOM 2631 C CA . LEU B 1 157 ? 59.813 58.527 -0.880 1.00 12.76 138 LEU B CA 1
ATOM 2632 C C . LEU B 1 157 ? 61.274 58.185 -1.180 1.00 14.10 138 LEU B C 1
ATOM 2633 O O . LEU B 1 157 ? 61.926 57.448 -0.432 1.00 15.92 138 LEU B O 1
ATOM 2638 N N . SER B 1 158 ? 61.802 58.765 -2.250 1.00 15.27 139 SER B N 1
ATOM 2639 C CA A SER B 1 158 ? 63.159 58.490 -2.709 0.25 14.62 139 SER B CA 1
ATOM 2640 C CA B SER B 1 158 ? 63.161 58.479 -2.684 0.25 15.17 139 SER B CA 1
ATOM 2641 C CA C SER B 1 158 ? 63.159 58.484 -2.692 0.50 16.20 139 SER B CA 1
ATOM 2642 C C . SER B 1 158 ? 64.167 59.510 -2.178 1.00 15.51 139 SER B C 1
ATOM 2643 O O . SER B 1 158 ? 63.869 60.683 -2.060 1.00 15.05 139 SER B O 1
ATOM 2650 N N . THR B 1 159 ? 65.373 59.048 -1.884 1.00 14.44 140 THR B N 1
ATOM 2651 C CA . THR B 1 159 ? 66.463 59.936 -1.473 1.00 13.57 140 THR B CA 1
ATOM 2652 C C . THR B 1 159 ? 67.142 60.645 -2.657 1.00 14.82 140 THR B C 1
ATOM 2653 O O . THR B 1 159 ? 67.912 61.579 -2.445 1.00 14.65 140 THR B O 1
ATOM 2657 N N . GLY B 1 160 ? 66.916 60.170 -3.885 1.00 15.05 141 GLY B N 1
ATOM 2658 C CA . GLY B 1 160 ? 67.702 60.617 -5.048 1.00 15.68 141 GLY B CA 1
ATOM 2659 C C . GLY B 1 160 ? 69.025 59.885 -5.208 1.00 15.79 141 GLY B C 1
ATOM 2660 O O . GLY B 1 160 ? 69.754 60.072 -6.179 1.00 15.46 141 GLY B O 1
ATOM 2661 N N . HIS B 1 161 ? 69.332 59.044 -4.229 1.00 15.05 142 HIS B N 1
ATOM 2662 C CA . HIS B 1 161 ? 70.487 58.172 -4.265 1.00 16.44 142 HIS B CA 1
ATOM 2663 C C . HIS B 1 161 ? 71.816 58.911 -4.492 1.00 15.73 142 HIS B C 1
ATOM 2664 O O . HIS B 1 161 ? 72.586 58.611 -5.403 1.00 14.92 142 HIS B O 1
ATOM 2671 N N . PRO B 1 162 ? 72.118 59.864 -3.615 1.00 15.52 143 PRO B N 1
ATOM 2672 C CA . PRO B 1 162 ? 73.368 60.605 -3.675 1.00 15.44 143 PRO B CA 1
ATOM 2673 C C . PRO B 1 162 ? 74.579 59.721 -3.414 1.00 15.81 143 PRO B C 1
ATOM 2674 O O . PRO B 1 162 ? 74.475 58.705 -2.724 1.00 15.40 143 PRO B O 1
ATOM 2678 N N . ALA B 1 163 ? 75.706 60.132 -3.966 1.00 15.75 144 ALA B N 1
ATOM 2679 C CA . ALA B 1 163 ? 76.967 59.472 -3.765 1.00 16.14 144 ALA B CA 1
ATOM 2680 C C . ALA B 1 163 ? 77.357 59.713 -2.322 1.00 15.19 144 ALA B C 1
ATOM 2681 O O . ALA B 1 163 ? 77.219 60.832 -1.832 1.00 14.13 144 ALA B O 1
ATOM 2683 N N . GLU B 1 164 ? 77.783 58.659 -1.628 1.00 14.87 145 GLU B N 1
ATOM 2684 C CA . GLU B 1 164 ? 78.294 58.761 -0.273 1.00 13.79 145 GLU B CA 1
ATOM 2685 C C . GLU B 1 164 ? 79.615 59.514 -0.283 1.00 14.69 145 GLU B C 1
ATOM 2686 O O . GLU B 1 164 ? 80.376 59.443 -1.248 1.00 15.66 145 GLU B O 1
ATOM 2692 N N . VAL B 1 165 ? 79.881 60.253 0.781 1.00 15.14 146 VAL B N 1
ATOM 2693 C CA . VAL B 1 165 ? 81.133 61.017 0.869 1.00 14.11 146 VAL B CA 1
ATOM 2694 C C . VAL B 1 165 ? 82.233 60.194 1.539 1.00 14.41 146 VAL B C 1
ATOM 2695 O O . VAL B 1 165 ? 83.363 60.662 1.685 1.00 14.56 146 VAL B O 1
ATOM 2699 N N . CYS B 1 166 ? 81.872 58.993 1.989 1.00 14.01 147 CYS B N 1
ATOM 2700 C CA . CYS B 1 166 ? 82.816 57.950 2.389 1.00 14.48 147 CYS B CA 1
ATOM 2701 C C . CYS B 1 166 ? 83.960 57.885 1.389 1.00 14.34 147 CYS B C 1
ATOM 2702 O O . CYS B 1 166 ? 83.738 57.949 0.191 1.00 14.68 147 CYS B O 1
ATOM 2705 N N . THR B 1 167 ? 85.174 57.734 1.872 1.00 13.68 148 THR B N 1
ATOM 2706 C CA . THR B 1 167 ? 86.333 57.613 0.990 1.00 14.64 148 THR B CA 1
ATOM 2707 C C . THR B 1 167 ? 86.258 56.391 0.075 1.00 14.74 148 THR B C 1
ATOM 2708 O O . THR B 1 167 ? 86.910 56.353 -0.964 1.00 14.80 148 THR B O 1
ATOM 2712 N N . LEU B 1 168 ? 85.507 55.374 0.493 1.00 13.76 149 LEU B N 1
ATOM 2713 C CA . LEU B 1 168 ? 85.295 54.155 -0.297 1.00 13.47 149 LEU B CA 1
ATOM 2714 C C . LEU B 1 168 ? 83.970 54.204 -1.068 1.00 13.14 149 LEU B C 1
ATOM 2715 O O . LEU B 1 168 ? 83.614 53.287 -1.798 1.00 14.05 149 LEU B O 1
ATOM 2720 N N . GLY B 1 169 ? 83.206 55.273 -0.906 1.00 13.68 150 GLY B N 1
ATOM 2721 C CA . GLY B 1 169 ? 81.889 55.375 -1.541 1.00 13.78 150 GLY B CA 1
ATOM 2722 C C . GLY B 1 169 ? 80.788 54.489 -0.943 1.00 13.75 150 GLY B C 1
ATOM 2723 O O . GLY B 1 169 ? 79.720 54.325 -1.547 1.00 14.51 150 GLY B O 1
ATOM 2732 N N . THR B 1 171 ? 80.067 53.972 3.003 1.00 13.18 152 THR B N 1
ATOM 2733 C CA . THR B 1 171 ? 79.503 54.233 4.297 1.00 14.58 152 THR B CA 1
ATOM 2734 C C . THR B 1 171 ? 78.322 55.190 4.183 1.00 14.52 152 THR B C 1
ATOM 2735 O O . THR B 1 171 ? 78.424 56.221 3.518 1.00 12.79 152 THR B O 1
ATOM 2739 N N . PRO B 1 172 ? 77.208 54.878 4.862 1.00 13.75 153 PRO B N 1
ATOM 2740 C CA . PRO B 1 172 ? 76.043 55.778 4.780 1.00 13.22 153 PRO B CA 1
ATOM 2741 C C . PRO B 1 172 ? 76.359 57.108 5.452 1.00 13.20 153 PRO B C 1
ATOM 2742 O O . PRO B 1 172 ? 76.723 57.159 6.615 1.00 14.73 153 PRO B O 1
ATOM 2746 N N . THR B 1 173 ? 76.280 58.164 4.661 1.00 13.00 154 THR B N 1
ATOM 2747 C CA . THR B 1 173 ? 76.645 59.497 5.072 1.00 14.13 154 THR B CA 1
ATOM 2748 C C . THR B 1 173 ? 75.635 60.436 4.431 1.00 14.39 154 THR B C 1
ATOM 2749 O O . THR B 1 173 ? 74.610 60.780 5.032 1.00 14.36 154 THR B O 1
ATOM 2753 N N . THR B 1 174 ? 75.862 60.789 3.175 1.00 14.23 155 THR B N 1
ATOM 2754 C CA A THR B 1 174 ? 74.883 61.631 2.465 0.50 14.22 155 THR B CA 1
ATOM 2755 C CA B THR B 1 174 ? 74.924 61.598 2.413 0.50 15.25 155 THR B CA 1
ATOM 2756 C C . THR B 1 174 ? 73.518 60.967 2.386 1.00 13.73 155 THR B C 1
ATOM 2757 O O . THR B 1 174 ? 72.503 61.651 2.471 1.00 13.70 155 THR B O 1
ATOM 2764 N N . SER B 1 175 ? 73.470 59.645 2.261 1.00 14.43 156 SER B N 1
ATOM 2765 C CA . SER B 1 175 ? 72.172 58.957 2.208 1.00 13.19 156 SER B CA 1
ATOM 2766 C C . SER B 1 175 ? 71.414 59.182 3.521 1.00 14.24 156 SER B C 1
ATOM 2767 O O . SER B 1 175 ? 70.241 59.513 3.507 1.00 13.38 156 SER B O 1
ATOM 2770 N N . THR B 1 176 ? 72.101 59.000 4.643 1.00 13.64 157 THR B N 1
ATOM 2771 C CA . THR B 1 176 ? 71.490 59.192 5.944 1.00 13.59 157 THR B CA 1
ATOM 2772 C C . THR B 1 176 ? 71.175 60.648 6.300 1.00 14.39 157 THR B C 1
ATOM 2773 O O . THR B 1 176 ? 70.181 60.932 6.999 1.00 13.46 157 THR B O 1
ATOM 2777 N N . THR B 1 177 ? 71.967 61.567 5.775 1.00 13.03 158 THR B N 1
ATOM 2778 C CA . THR B 1 177 ? 71.658 63.003 5.904 1.00 14.01 158 THR B CA 1
ATOM 2779 C C . THR B 1 177 ? 70.375 63.341 5.123 1.00 13.45 158 THR B C 1
ATOM 2780 O O . THR B 1 177 ? 69.506 64.055 5.627 1.00 12.38 158 THR B O 1
ATOM 2784 N N . VAL B 1 178 ? 70.247 62.806 3.913 1.00 12.52 159 VAL B N 1
ATOM 2785 C CA . VAL B 1 178 ? 69.007 62.937 3.131 1.00 12.78 159 VAL B CA 1
ATOM 2786 C C . VAL B 1 178 ? 67.833 62.313 3.886 1.00 13.40 159 VAL B C 1
ATOM 2787 O O . VAL B 1 178 ? 66.788 62.932 4.009 1.00 13.85 159 VAL B O 1
ATOM 2799 N N . THR B 1 180 ? 67.377 61.934 7.097 1.00 13.28 161 THR B N 1
ATOM 2800 C CA . THR B 1 180 ? 66.965 62.736 8.242 1.00 12.71 161 THR B CA 1
ATOM 2801 C C . THR B 1 180 ? 66.184 63.995 7.797 1.00 13.43 161 THR B C 1
ATOM 2802 O O . THR B 1 180 ? 65.235 64.425 8.470 1.00 13.58 161 THR B O 1
ATOM 2806 N N . VAL B 1 181 ? 66.563 64.561 6.653 1.00 11.83 162 VAL B N 1
ATOM 2807 C CA . VAL B 1 181 ? 65.807 65.674 6.057 1.00 11.71 162 VAL B CA 1
ATOM 2808 C C . VAL B 1 181 ? 64.405 65.265 5.594 1.00 12.29 162 VAL B C 1
ATOM 2809 O O . VAL B 1 181 ? 63.433 66.005 5.789 1.00 12.54 162 VAL B O 1
ATOM 2813 N N . ILE B 1 182 ? 64.288 64.107 4.947 1.00 13.51 163 ILE B N 1
ATOM 2814 C CA . ILE B 1 182 ? 62.980 63.589 4.551 1.00 12.79 163 ILE B CA 1
ATOM 2815 C C . ILE B 1 182 ? 62.109 63.472 5.804 1.00 13.75 163 ILE B C 1
ATOM 2816 O O . ILE B 1 182 ? 60.936 63.848 5.785 1.00 13.09 163 ILE B O 1
ATOM 2821 N N . GLY B 1 183 ? 62.705 62.985 6.892 1.00 13.65 164 GLY B N 1
ATOM 2822 C CA . GLY B 1 183 ? 62.068 62.983 8.209 1.00 13.95 164 GLY B CA 1
ATOM 2823 C C . GLY B 1 183 ? 61.546 64.344 8.660 1.00 14.41 164 GLY B C 1
ATOM 2824 O O . GLY B 1 183 ? 60.389 64.478 9.075 1.00 13.66 164 GLY B O 1
ATOM 2825 N N . ASP B 1 184 ? 62.408 65.349 8.586 1.00 14.10 165 ASP B N 1
ATOM 2826 C CA . ASP B 1 184 ? 62.058 66.722 8.953 1.00 13.58 165 ASP B CA 1
ATOM 2827 C C . ASP B 1 184 ? 60.882 67.208 8.097 1.00 13.44 165 ASP B C 1
ATOM 2828 O O . ASP B 1 184 ? 59.927 67.820 8.604 1.00 13.15 165 ASP B O 1
ATOM 2833 N N . ILE B 1 185 ? 60.958 66.945 6.807 1.00 13.72 166 ILE B N 1
ATOM 2834 C CA . ILE B 1 185 ? 59.916 67.354 5.857 1.00 14.07 166 ILE B CA 1
ATOM 2835 C C . ILE B 1 185 ? 58.579 66.760 6.293 1.00 14.51 166 ILE B C 1
ATOM 2836 O O . ILE B 1 185 ? 57.573 67.488 6.404 1.00 14.33 166 ILE B O 1
ATOM 2841 N N . LEU B 1 186 ? 58.562 65.448 6.543 1.00 13.74 167 LEU B N 1
ATOM 2842 C CA . LEU B 1 186 ? 57.309 64.756 6.941 1.00 13.48 167 LEU B CA 1
ATOM 2843 C C . LEU B 1 186 ? 56.714 65.362 8.227 1.00 13.49 167 LEU B C 1
ATOM 2844 O O . LEU B 1 186 ? 55.499 65.678 8.296 1.00 13.71 167 LEU B O 1
ATOM 2849 N N . VAL B 1 187 ? 57.588 65.639 9.187 1.00 12.52 168 VAL B N 1
ATOM 2850 C CA . VAL B 1 187 ? 57.182 66.211 10.479 1.00 12.31 168 VAL B CA 1
ATOM 2851 C C . VAL B 1 187 ? 56.630 67.615 10.302 1.00 12.30 168 VAL B C 1
ATOM 2852 O O . VAL B 1 187 ? 55.548 67.917 10.792 1.00 13.21 168 VAL B O 1
ATOM 2856 N N . VAL B 1 188 ? 57.351 68.468 9.585 1.00 11.57 169 VAL B N 1
ATOM 2857 C CA . VAL B 1 188 ? 56.954 69.861 9.388 1.00 12.19 169 VAL B CA 1
ATOM 2858 C C . VAL B 1 188 ? 55.638 69.956 8.578 1.00 12.80 169 VAL B C 1
ATOM 2859 O O . VAL B 1 188 ? 54.705 70.646 8.960 1.00 13.79 169 VAL B O 1
ATOM 2863 N N . GLN B 1 189 ? 55.511 69.202 7.501 1.00 12.98 170 GLN B N 1
ATOM 2864 C CA . GLN B 1 189 ? 54.254 69.233 6.713 1.00 13.41 170 GLN B CA 1
ATOM 2865 C C . GLN B 1 189 ? 53.053 68.669 7.484 1.00 13.04 170 GLN B C 1
ATOM 2866 O O . GLN B 1 189 ? 51.948 69.195 7.376 1.00 12.99 170 GLN B O 1
ATOM 2872 N N . THR B 1 190 ? 53.284 67.651 8.314 1.00 13.15 171 THR B N 1
ATOM 2873 C CA . THR B 1 190 ? 52.242 67.090 9.112 1.00 12.34 171 THR B CA 1
ATOM 2874 C C . THR B 1 190 ? 51.783 68.087 10.192 1.00 13.49 171 THR B C 1
ATOM 2875 O O . THR B 1 190 ? 50.585 68.315 10.364 1.00 14.15 171 THR B O 1
ATOM 2887 N N . LYS B 1 192 ? 51.964 71.239 10.194 1.00 16.11 173 LYS B N 1
ATOM 2888 C CA . LYS B 1 192 ? 51.176 72.306 9.575 1.00 19.52 173 LYS B CA 1
ATOM 2889 C C . LYS B 1 192 ? 49.710 71.893 9.438 1.00 19.30 173 LYS B C 1
ATOM 2890 O O . LYS B 1 192 ? 48.797 72.692 9.686 1.00 19.92 173 LYS B O 1
ATOM 2896 N N . ARG B 1 193 ? 49.480 70.652 9.028 1.00 17.49 174 ARG B N 1
ATOM 2897 C CA A ARG B 1 193 ? 48.120 70.152 8.843 0.70 18.62 174 ARG B CA 1
ATOM 2898 C CA B ARG B 1 193 ? 48.128 70.147 8.838 0.30 17.97 174 ARG B CA 1
ATOM 2899 C C . ARG B 1 193 ? 47.429 69.924 10.168 1.00 16.90 174 ARG B C 1
ATOM 2900 O O . ARG B 1 193 ? 46.235 70.190 10.298 1.00 17.65 174 ARG B O 1
ATOM 2915 N N . THR B 1 194 ? 48.157 69.410 11.161 1.00 14.97 175 THR B N 1
ATOM 2916 C CA . THR B 1 194 ? 47.519 69.150 12.443 1.00 16.31 175 THR B CA 1
ATOM 2917 C C . THR B 1 194 ? 47.405 70.406 13.320 1.00 15.81 175 THR B C 1
ATOM 2918 O O . THR B 1 194 ? 46.776 70.359 14.383 1.00 17.36 175 THR B O 1
ATOM 2922 N N . GLU B 1 195 ? 48.016 71.499 12.888 1.00 16.01 176 GLU B N 1
ATOM 2923 C CA . GLU B 1 195 ? 48.008 72.762 13.636 1.00 16.32 176 GLU B CA 1
ATOM 2924 C C . GLU B 1 195 ? 48.549 72.619 15.057 1.00 17.05 176 GLU B C 1
ATOM 2925 O O . GLU B 1 195 ? 48.058 73.230 15.993 1.00 15.04 176 GLU B O 1
ATOM 2931 N N . PHE B 1 196 ? 49.579 71.796 15.195 1.00 15.17 177 PHE B N 1
ATOM 2932 C CA . PHE B 1 196 ? 50.248 71.608 16.467 1.00 14.22 177 PHE B CA 1
ATOM 2933 C C . PHE B 1 196 ? 50.634 72.960 17.086 1.00 13.53 177 PHE B C 1
ATOM 2934 O O . PHE B 1 196 ? 51.155 73.834 16.395 1.00 14.43 177 PHE B O 1
ATOM 2942 N N . THR B 1 197 ? 50.369 73.114 18.378 1.00 13.02 178 THR B N 1
ATOM 2943 C CA . THR B 1 197 ? 50.532 74.397 19.056 1.00 12.92 178 THR B CA 1
ATOM 2944 C C . THR B 1 197 ? 51.706 74.388 20.024 1.00 13.93 178 THR B C 1
ATOM 2945 O O . THR B 1 197 ? 52.213 73.323 20.427 1.00 12.30 178 THR B O 1
ATOM 2949 N N . ILE B 1 198 ? 52.117 75.596 20.433 1.00 15.36 179 ILE B N 1
ATOM 2950 C CA . ILE B 1 198 ? 53.198 75.731 21.403 1.00 16.44 179 ILE B CA 1
ATOM 2951 C C . ILE B 1 198 ? 52.773 75.169 22.775 1.00 17.21 179 ILE B C 1
ATOM 2952 O O . ILE B 1 198 ? 53.600 74.633 23.507 1.00 16.93 179 ILE B O 1
ATOM 2957 N N . GLU B 1 199 ? 51.492 75.249 23.118 1.00 16.65 180 GLU B N 1
ATOM 2958 C CA . GLU B 1 199 ? 51.022 74.638 24.368 1.00 18.16 180 GLU B CA 1
ATOM 2959 C C . GLU B 1 199 ? 51.176 73.111 24.321 1.00 16.69 180 GLU B C 1
ATOM 2960 O O . GLU B 1 199 ? 51.600 72.487 25.306 1.00 16.03 180 GLU B O 1
ATOM 2963 N N . GLU B 1 200 ? 50.814 72.509 23.194 1.00 14.95 181 GLU B N 1
ATOM 2964 C CA . GLU B 1 200 ? 50.959 71.071 23.054 1.00 15.99 181 GLU B CA 1
ATOM 2965 C C . GLU B 1 200 ? 52.431 70.670 23.023 1.00 15.15 181 GLU B C 1
ATOM 2966 O O . GLU B 1 200 ? 52.805 69.640 23.599 1.00 15.11 181 GLU B O 1
ATOM 2972 N N . TYR B 1 201 ? 53.265 71.478 22.369 1.00 13.47 182 TYR B N 1
ATOM 2973 C CA A TYR B 1 201 ? 54.715 71.277 22.436 0.50 14.83 182 TYR B CA 1
ATOM 2974 C CA B TYR B 1 201 ? 54.716 71.322 22.449 0.50 13.83 182 TYR B CA 1
ATOM 2975 C C . TYR B 1 201 ? 55.197 71.282 23.885 1.00 14.07 182 TYR B C 1
ATOM 2976 O O . TYR B 1 201 ? 55.933 70.390 24.277 1.00 14.96 182 TYR B O 1
ATOM 2993 N N . SER B 1 202 ? 54.765 72.275 24.684 1.00 13.72 183 SER B N 1
ATOM 2994 C CA . SER B 1 202 ? 55.237 72.408 26.063 1.00 15.72 183 SER B CA 1
ATOM 2995 C C . SER B 1 202 ? 54.902 71.198 26.906 1.00 14.04 183 SER B C 1
ATOM 2996 O O . SER B 1 202 ? 55.681 70.791 27.747 1.00 15.27 183 SER B O 1
ATOM 2999 N N . LYS B 1 203 ? 53.766 70.575 26.637 1.00 15.07 184 LYS B N 1
ATOM 3000 C CA A LYS B 1 203 ? 53.336 69.420 27.422 0.70 14.83 184 LYS B CA 1
ATOM 3001 C CA B LYS B 1 203 ? 53.324 69.420 27.426 0.30 14.45 184 LYS B CA 1
ATOM 3002 C C . LYS B 1 203 ? 54.178 68.161 27.163 1.00 14.89 184 LYS B C 1
ATOM 3003 O O . LYS B 1 203 ? 54.089 67.174 27.902 1.00 15.95 184 LYS B O 1
ATOM 3014 N N . ARG B 1 204 ? 55.016 68.198 26.131 1.00 14.01 185 ARG B N 1
ATOM 3015 C CA . ARG B 1 204 ? 55.784 67.032 25.739 1.00 13.43 185 ARG B CA 1
ATOM 3016 C C . ARG B 1 204 ? 57.260 67.238 26.016 1.00 14.89 185 ARG B C 1
ATOM 3017 O O . ARG B 1 204 ? 58.080 66.459 25.545 1.00 15.69 185 ARG B O 1
ATOM 3025 N N . HIS B 1 205 ? 57.588 68.282 26.779 1.00 14.11 186 HIS B N 1
ATOM 3026 C CA . HIS B 1 205 ? 58.977 68.641 27.042 1.00 13.89 186 HIS B CA 1
ATOM 3027 C C . HIS B 1 205 ? 59.157 69.166 28.441 1.00 14.98 186 HIS B C 1
ATOM 3028 O O . HIS B 1 205 ? 58.219 69.708 29.022 1.00 15.62 186 HIS B O 1
ATOM 3035 N N . HIS B 1 206 ? 60.378 69.053 28.967 1.00 14.69 187 HIS B N 1
ATOM 3036 C CA . HIS B 1 206 ? 60.682 69.707 30.240 1.00 15.03 187 HIS B CA 1
ATOM 3037 C C . HIS B 1 206 ? 60.621 71.224 30.088 1.00 16.38 187 HIS B C 1
ATOM 3038 O O . HIS B 1 206 ? 60.610 71.775 28.982 1.00 14.13 187 HIS B O 1
ATOM 3045 N N . GLY B 1 207 ? 60.555 71.903 31.226 1.00 16.27 188 GLY B N 1
ATOM 3046 C CA . GLY B 1 207 ? 60.300 73.343 31.236 1.00 17.23 188 GLY B CA 1
ATOM 3047 C C . GLY B 1 207 ? 61.389 74.201 30.615 1.00 17.94 188 GLY B C 1
ATOM 3048 O O . GLY B 1 207 ? 61.140 75.321 30.165 1.00 17.92 188 GLY B O 1
ATOM 3049 N N . GLY B 1 208 ? 62.612 73.677 30.582 1.00 16.73 189 GLY B N 1
ATOM 3050 C CA . GLY B 1 208 ? 63.709 74.388 29.945 1.00 17.07 189 GLY B CA 1
ATOM 3051 C C . GLY B 1 208 ? 63.406 74.683 28.496 1.00 15.51 189 GLY B C 1
ATOM 3052 O O . GLY B 1 208 ? 63.855 75.689 27.974 1.00 18.32 189 GLY B O 1
ATOM 3053 N N . TYR B 1 209 ? 62.622 73.829 27.835 1.00 15.33 190 TYR B N 1
ATOM 3054 C CA . TYR B 1 209 ? 62.251 74.071 26.444 1.00 17.48 190 TYR B CA 1
ATOM 3055 C C . TYR B 1 209 ? 61.394 75.345 26.225 1.00 20.59 190 TYR B C 1
ATOM 3056 O O . TYR B 1 209 ? 61.370 75.868 25.124 1.00 21.78 190 TYR B O 1
ATOM 3065 N N . LEU B 1 210 ? 60.715 75.818 27.264 1.00 23.95 191 LEU B N 1
ATOM 3066 C CA . LEU B 1 210 ? 59.935 77.063 27.183 1.00 29.40 191 LEU B CA 1
ATOM 3067 C C . LEU B 1 210 ? 60.613 78.175 27.981 1.00 30.55 191 LEU B C 1
ATOM 3068 O O . LEU B 1 210 ? 60.008 79.200 28.261 1.00 31.61 191 LEU B O 1
ATOM 3073 N N . GLY B 1 211 ? 61.869 77.964 28.352 1.00 27.58 192 GLY B N 1
ATOM 3074 C CA . GLY B 1 211 ? 62.618 78.953 29.102 1.00 30.28 192 GLY B CA 1
ATOM 3075 C C . GLY B 1 211 ? 62.115 79.165 30.508 1.00 32.80 192 GLY B C 1
ATOM 3076 O O . GLY B 1 211 ? 62.140 80.294 30.992 1.00 36.38 192 GLY B O 1
ATOM 3077 N N . GLU B 1 212 ? 61.656 78.100 31.162 1.00 34.82 193 GLU B N 1
ATOM 3078 C CA . GLU B 1 212 ? 61.169 78.175 32.542 1.00 38.61 193 GLU B CA 1
ATOM 3079 C C . GLU B 1 212 ? 62.226 77.629 33.498 1.00 41.88 193 GLU B C 1
ATOM 3080 O O . GLU B 1 212 ? 63.427 77.690 33.216 1.00 44.43 193 GLU B O 1
ATOM 3082 N N . GLY C 1 19 ? 84.710 26.882 48.226 1.00 30.03 0 GLY C N 1
ATOM 3083 C CA . GLY C 1 19 ? 84.613 26.542 46.774 1.00 27.76 0 GLY C CA 1
ATOM 3084 C C . GLY C 1 19 ? 83.538 27.362 46.063 1.00 25.68 0 GLY C C 1
ATOM 3085 O O . GLY C 1 19 ? 82.532 27.796 46.671 1.00 22.00 0 GLY C O 1
ATOM 3094 N N . ILE C 1 21 ? 81.484 26.389 43.759 1.00 18.23 2 ILE C N 1
ATOM 3095 C CA . ILE C 1 21 ? 80.223 25.655 43.615 1.00 19.02 2 ILE C CA 1
ATOM 3096 C C . ILE C 1 21 ? 79.331 25.892 44.849 1.00 18.94 2 ILE C C 1
ATOM 3097 O O . ILE C 1 21 ? 78.135 26.188 44.712 1.00 17.54 2 ILE C O 1
ATOM 3102 N N . GLU C 1 22 ? 79.903 25.805 46.046 1.00 19.42 3 GLU C N 1
ATOM 3103 C CA . GLU C 1 22 ? 79.109 26.032 47.252 1.00 20.12 3 GLU C CA 1
ATOM 3104 C C . GLU C 1 22 ? 78.609 27.482 47.349 1.00 17.96 3 GLU C C 1
ATOM 3105 O O . GLU C 1 22 ? 77.481 27.738 47.766 1.00 16.00 3 GLU C O 1
ATOM 3108 N N . SER C 1 23 ? 79.457 28.429 46.954 1.00 16.00 4 SER C N 1
ATOM 3109 C CA . SER C 1 23 ? 79.108 29.842 46.980 1.00 16.77 4 SER C CA 1
ATOM 3110 C C . SER C 1 23 ? 77.946 30.101 45.997 1.00 16.16 4 SER C C 1
ATOM 3111 O O . SER C 1 23 ? 76.986 30.784 46.326 1.00 16.13 4 SER C O 1
ATOM 3114 N N . ILE C 1 24 ? 78.009 29.509 44.809 1.00 15.02 5 ILE C N 1
ATOM 3115 C CA . ILE C 1 24 ? 76.929 29.703 43.819 1.00 14.86 5 ILE C CA 1
ATOM 3116 C C . ILE C 1 24 ? 75.627 29.055 44.340 1.00 14.85 5 ILE C C 1
ATOM 3117 O O . ILE C 1 24 ? 74.535 29.636 44.250 1.00 15.33 5 ILE C O 1
ATOM 3122 N N . GLN C 1 25 ? 75.738 27.868 44.914 1.00 14.18 6 GLN C N 1
ATOM 3123 C CA A GLN C 1 25 ? 74.574 27.200 45.507 0.50 14.40 6 GLN C CA 1
ATOM 3124 C CA B GLN C 1 25 ? 74.548 27.217 45.462 0.50 15.48 6 GLN C CA 1
ATOM 3125 C C . GLN C 1 25 ? 73.885 28.094 46.535 1.00 14.54 6 GLN C C 1
ATOM 3126 O O . GLN C 1 25 ? 72.646 28.182 46.589 1.00 14.85 6 GLN C O 1
ATOM 3137 N N . GLU C 1 26 ? 74.686 28.785 47.349 1.00 14.66 7 GLU C N 1
ATOM 3138 C CA A GLU C 1 26 ? 74.161 29.726 48.340 0.50 14.83 7 GLU C CA 1
ATOM 3139 C CA B GLU C 1 26 ? 74.149 29.714 48.340 0.50 15.29 7 GLU C CA 1
ATOM 3140 C C . GLU C 1 26 ? 73.428 30.903 47.699 1.00 15.44 7 GLU C C 1
ATOM 3141 O O . GLU C 1 26 ? 72.404 31.365 48.218 1.00 14.64 7 GLU C O 1
ATOM 3152 N N . LEU C 1 27 ? 73.971 31.396 46.593 1.00 14.86 8 LEU C N 1
ATOM 3153 C CA A LEU C 1 27 ? 73.362 32.492 45.826 0.50 15.08 8 LEU C CA 1
ATOM 3154 C CA B LEU C 1 27 ? 73.362 32.503 45.856 0.50 14.52 8 LEU C CA 1
ATOM 3155 C C . LEU C 1 27 ? 72.004 32.069 45.278 1.00 15.11 8 LEU C C 1
ATOM 3156 O O . LEU C 1 27 ? 71.020 32.793 45.391 1.00 15.13 8 LEU C O 1
ATOM 3165 N N . LEU C 1 28 ? 71.950 30.875 44.695 1.00 13.75 9 LEU C N 1
ATOM 3166 C CA . LEU C 1 28 ? 70.668 30.318 44.223 1.00 15.54 9 LEU C CA 1
ATOM 3167 C C . LEU C 1 28 ? 69.615 30.308 45.346 1.00 15.21 9 LEU C C 1
ATOM 3168 O O . LEU C 1 28 ? 68.458 30.715 45.152 1.00 14.13 9 LEU C O 1
ATOM 3173 N N . GLN C 1 29 ? 70.011 29.832 46.517 1.00 15.63 10 GLN C N 1
ATOM 3174 C CA . GLN C 1 29 ? 69.104 29.770 47.657 1.00 16.45 10 GLN C CA 1
ATOM 3175 C C . GLN C 1 29 ? 68.573 31.151 47.982 1.00 16.42 10 GLN C C 1
ATOM 3176 O O . GLN C 1 29 ? 67.366 31.311 48.277 1.00 15.16 10 GLN C O 1
ATOM 3182 N N . LYS C 1 30 ? 69.461 32.147 47.943 1.00 15.01 11 LYS C N 1
ATOM 3183 C CA . LYS C 1 30 ? 69.071 33.512 48.320 1.00 15.85 11 LYS C CA 1
ATOM 3184 C C . LYS C 1 30 ? 68.127 34.116 47.312 1.00 14.26 11 LYS C C 1
ATOM 3185 O O . LYS C 1 30 ? 67.128 34.718 47.683 1.00 13.91 11 LYS C O 1
ATOM 3191 N N . GLU C 1 31 ? 68.447 33.929 46.034 1.00 14.80 12 GLU C N 1
ATOM 3192 C CA . GLU C 1 31 ? 67.617 34.442 44.945 1.00 15.11 12 GLU C CA 1
ATOM 3193 C C . GLU C 1 31 ? 66.245 33.757 44.925 1.00 15.21 12 GLU C C 1
ATOM 3194 O O . GLU C 1 31 ? 65.211 34.437 44.822 1.00 14.42 12 GLU C O 1
ATOM 3200 N N . ALA C 1 32 ? 66.235 32.426 45.063 1.00 14.39 13 ALA C N 1
ATOM 3201 C CA . ALA C 1 32 ? 64.984 31.650 45.128 1.00 15.13 13 ALA C CA 1
ATOM 3202 C C . ALA C 1 32 ? 64.119 32.109 46.317 1.00 14.05 13 ALA C C 1
ATOM 3203 O O . ALA C 1 32 ? 62.884 32.247 46.220 1.00 13.77 13 ALA C O 1
ATOM 3205 N N . GLN C 1 33 ? 64.758 32.351 47.457 1.00 14.43 14 GLN C N 1
ATOM 3206 C CA . GLN C 1 33 ? 64.028 32.796 48.624 1.00 14.96 14 GLN C CA 1
ATOM 3207 C C . GLN C 1 33 ? 63.420 34.180 48.454 1.00 13.80 14 GLN C C 1
ATOM 3208 O O . GLN C 1 33 ? 62.273 34.437 48.889 1.00 14.63 14 GLN C O 1
ATOM 3214 N N . ALA C 1 34 ? 64.163 35.066 47.815 1.00 13.09 15 ALA C N 1
ATOM 3215 C CA . ALA C 1 34 ? 63.632 36.378 47.465 1.00 15.44 15 ALA C CA 1
ATOM 3216 C C . ALA C 1 34 ? 62.346 36.245 46.631 1.00 14.19 15 ALA C C 1
ATOM 3217 O O . ALA C 1 34 ? 61.345 36.939 46.883 1.00 13.26 15 ALA C O 1
ATOM 3219 N N . VAL C 1 35 ? 62.377 35.360 45.636 1.00 12.43 16 VAL C N 1
ATOM 3220 C CA . VAL C 1 35 ? 61.222 35.137 44.774 1.00 13.08 16 VAL C CA 1
ATOM 3221 C C . VAL C 1 35 ? 60.047 34.584 45.614 1.00 12.47 16 VAL C C 1
ATOM 3222 O O . VAL C 1 35 ? 58.917 35.049 45.481 1.00 14.09 16 VAL C O 1
ATOM 3226 N N . LEU C 1 36 ? 60.321 33.635 46.509 1.00 12.28 17 LEU C N 1
ATOM 3227 C CA . LEU C 1 36 ? 59.264 33.062 47.332 1.00 13.03 17 LEU C CA 1
ATOM 3228 C C . LEU C 1 36 ? 58.667 34.093 48.278 1.00 14.20 17 LEU C C 1
ATOM 3229 O O . LEU C 1 36 ? 57.507 33.975 48.684 1.00 16.09 17 LEU C O 1
ATOM 3234 N N . ASN C 1 37 ? 59.470 35.099 48.619 1.00 13.59 18 ASN C N 1
ATOM 3235 C CA . ASN C 1 37 ? 59.082 36.150 49.561 1.00 14.03 18 ASN C CA 1
ATOM 3236 C C . ASN C 1 37 ? 58.327 37.322 48.941 1.00 14.04 18 ASN C C 1
ATOM 3237 O O . ASN C 1 37 ? 57.959 38.262 49.660 1.00 15.32 18 ASN C O 1
ATOM 3242 N N . ILE C 1 38 ? 58.108 37.303 47.629 1.00 13.68 19 ILE C N 1
ATOM 3243 C CA . ILE C 1 38 ? 57.375 38.410 46.977 1.00 14.05 19 ILE C CA 1
ATOM 3244 C C . ILE C 1 38 ? 55.987 38.496 47.648 1.00 15.02 19 ILE C C 1
ATOM 3245 O O . ILE C 1 38 ? 55.260 37.502 47.712 1.00 13.90 19 ILE C O 1
ATOM 3250 N N . PRO C 1 39 ? 55.638 39.666 48.214 1.00 15.61 20 PRO C N 1
ATOM 3251 C CA . PRO C 1 39 ? 54.345 39.731 48.902 1.00 16.23 20 PRO C CA 1
ATOM 3252 C C . PRO C 1 39 ? 53.170 39.698 47.946 1.00 16.37 20 PRO C C 1
ATOM 3253 O O . PRO C 1 39 ? 53.105 40.528 47.041 1.00 16.59 20 PRO C O 1
ATOM 3257 N N . VAL C 1 40 ? 52.247 38.756 48.165 1.00 15.53 21 VAL C N 1
ATOM 3258 C CA . VAL C 1 40 ? 51.119 38.585 47.253 1.00 14.80 21 VAL C CA 1
ATOM 3259 C C . VAL C 1 40 ? 49.843 39.056 47.925 1.00 16.31 21 VAL C C 1
ATOM 3260 O O . VAL C 1 40 ? 49.434 38.508 48.920 1.00 17.44 21 VAL C O 1
ATOM 3264 N N . THR C 1 41 ? 49.225 40.075 47.356 1.00 16.04 22 THR C N 1
ATOM 3265 C CA . THR C 1 41 ? 48.018 40.682 47.906 1.00 16.52 22 THR C CA 1
ATOM 3266 C C . THR C 1 41 ? 47.054 40.937 46.738 1.00 17.70 22 THR C C 1
ATOM 3267 O O . THR C 1 41 ? 47.345 40.596 45.598 1.00 16.36 22 THR C O 1
ATOM 3271 N N . ASP C 1 42 ? 45.898 41.520 47.042 1.00 18.14 23 ASP C N 1
ATOM 3272 C CA . ASP C 1 42 ? 44.920 41.918 46.018 1.00 16.69 23 ASP C CA 1
ATOM 3273 C C . ASP C 1 42 ? 45.439 42.951 45.038 1.00 16.39 23 ASP C C 1
ATOM 3274 O O . ASP C 1 42 ? 44.778 43.207 44.042 1.00 16.31 23 ASP C O 1
ATOM 3279 N N . ALA C 1 43 ? 46.590 43.552 45.318 1.00 15.82 24 ALA C N 1
ATOM 3280 C CA . ALA C 1 43 ? 47.217 44.516 44.409 1.00 15.17 24 ALA C CA 1
ATOM 3281 C C . ALA C 1 43 ? 47.463 43.912 43.004 1.00 15.41 24 ALA C C 1
ATOM 3282 O O . ALA C 1 43 ? 47.297 44.596 41.982 1.00 15.29 24 ALA C O 1
ATOM 3284 N N . TYR C 1 44 ? 47.807 42.627 42.939 1.00 13.56 25 TYR C N 1
ATOM 3285 C CA . TYR C 1 44 ? 47.992 41.945 41.670 1.00 14.86 25 TYR C CA 1
ATOM 3286 C C . TYR C 1 44 ? 46.684 41.924 40.850 1.00 16.10 25 TYR C C 1
ATOM 3287 O O . TYR C 1 44 ? 46.670 42.329 39.696 1.00 15.94 25 TYR C O 1
ATOM 3296 N N . GLU C 1 45 ? 45.594 41.500 41.465 1.00 16.81 26 GLU C N 1
ATOM 3297 C CA . GLU C 1 45 ? 44.315 41.491 40.765 1.00 17.14 26 GLU C CA 1
ATOM 3298 C C . GLU C 1 45 ? 43.930 42.904 40.284 1.00 16.38 26 GLU C C 1
ATOM 3299 O O . GLU C 1 45 ? 43.455 43.083 39.172 1.00 17.08 26 GLU C O 1
ATOM 3305 N N . LYS C 1 46 ? 44.176 43.901 41.120 1.00 15.26 27 LYS C N 1
ATOM 3306 C CA . LYS C 1 46 ? 43.916 45.273 40.751 1.00 15.68 27 LYS C CA 1
ATOM 3307 C C . LYS C 1 46 ? 44.755 45.708 39.572 1.00 14.80 27 LYS C C 1
ATOM 3308 O O . LYS C 1 46 ? 44.239 46.343 38.652 1.00 16.22 27 LYS C O 1
ATOM 3314 N N . ALA C 1 47 ? 46.036 45.340 39.585 1.00 14.02 28 ALA C N 1
ATOM 3315 C CA . ALA C 1 47 ? 46.922 45.663 38.438 1.00 14.15 28 ALA C CA 1
ATOM 3316 C C . ALA C 1 47 ? 46.488 44.940 37.153 1.00 14.16 28 ALA C C 1
ATOM 3317 O O . ALA C 1 47 ? 46.448 45.531 36.070 1.00 14.21 28 ALA C O 1
ATOM 3319 N N . VAL C 1 48 ? 46.176 43.662 37.263 1.00 14.45 29 VAL C N 1
ATOM 3320 C CA . VAL C 1 48 ? 45.770 42.905 36.074 1.00 14.68 29 VAL C CA 1
ATOM 3321 C C . VAL C 1 48 ? 44.435 43.460 35.522 1.00 14.81 29 VAL C C 1
ATOM 3322 O O . VAL C 1 48 ? 44.259 43.586 34.306 1.00 15.46 29 VAL C O 1
ATOM 3326 N N . GLU C 1 49 ? 43.505 43.840 36.402 1.00 15.74 30 GLU C N 1
ATOM 3327 C CA A GLU C 1 49 ? 42.244 44.420 35.946 0.50 15.94 30 GLU C CA 1
ATOM 3328 C CA B GLU C 1 49 ? 42.237 44.430 35.967 0.50 15.73 30 GLU C CA 1
ATOM 3329 C C . GLU C 1 49 ? 42.494 45.733 35.186 1.00 15.42 30 GLU C C 1
ATOM 3330 O O . GLU C 1 49 ? 41.864 45.991 34.189 1.00 14.84 30 GLU C O 1
ATOM 3335 N N . LEU C 1 50 ? 43.445 46.548 35.647 1.00 15.73 31 LEU C N 1
ATOM 3336 C CA . LEU C 1 50 ? 43.787 47.790 34.934 1.00 16.00 31 LEU C CA 1
ATOM 3337 C C . LEU C 1 50 ? 44.352 47.517 33.537 1.00 14.57 31 LEU C C 1
ATOM 3338 O O . LEU C 1 50 ? 44.029 48.235 32.581 1.00 15.13 31 LEU C O 1
ATOM 3343 N N . ILE C 1 51 ? 45.237 46.523 33.432 1.00 13.97 32 ILE C N 1
ATOM 3344 C CA . ILE C 1 51 ? 45.834 46.128 32.164 1.00 13.48 32 ILE C CA 1
ATOM 3345 C C . ILE C 1 51 ? 44.757 45.630 31.219 1.00 14.38 32 ILE C C 1
ATOM 3346 O O . ILE C 1 51 ? 44.665 46.050 30.052 1.00 14.61 32 ILE C O 1
ATOM 3351 N N . VAL C 1 52 ? 43.900 44.755 31.722 1.00 13.88 33 VAL C N 1
ATOM 3352 C CA . VAL C 1 52 ? 42.853 44.210 30.872 1.00 14.02 33 VAL C CA 1
ATOM 3353 C C . VAL C 1 52 ? 41.876 45.302 30.429 1.00 13.36 33 VAL C C 1
ATOM 3354 O O . VAL C 1 52 ? 41.495 45.370 29.261 1.00 14.87 33 VAL C O 1
ATOM 3358 N N . GLU C 1 53 ? 41.507 46.186 31.346 1.00 14.14 34 GLU C N 1
ATOM 3359 C CA . GLU C 1 53 ? 40.599 47.274 31.021 1.00 14.78 34 GLU C CA 1
ATOM 3360 C C . GLU C 1 53 ? 41.193 48.273 30.028 1.00 13.73 34 GLU C C 1
ATOM 3361 O O . GLU C 1 53 ? 40.569 48.615 29.018 1.00 15.16 34 GLU C O 1
ATOM 3367 N N . GLN C 1 54 ? 42.374 48.788 30.347 1.00 13.68 35 GLN C N 1
ATOM 3368 C CA . GLN C 1 54 ? 42.971 49.850 29.541 1.00 12.99 35 GLN C CA 1
ATOM 3369 C C . GLN C 1 54 ? 43.492 49.370 28.183 1.00 13.33 35 GLN C C 1
ATOM 3370 O O . GLN C 1 54 ? 43.290 50.044 27.183 1.00 14.44 35 GLN C O 1
ATOM 3376 N N . ILE C 1 55 ? 44.103 48.192 28.139 1.00 13.05 36 ILE C N 1
ATOM 3377 C CA . ILE C 1 55 ? 44.680 47.698 26.906 1.00 13.59 36 ILE C CA 1
ATOM 3378 C C . ILE C 1 55 ? 43.743 46.758 26.160 1.00 14.58 36 ILE C C 1
ATOM 3379 O O . ILE C 1 55 ? 43.423 46.968 24.995 1.00 14.47 36 ILE C O 1
ATOM 3384 N N . HIS C 1 56 ? 43.335 45.687 26.828 1.00 14.90 37 HIS C N 1
ATOM 3385 C CA . HIS C 1 56 ? 42.520 44.678 26.179 1.00 14.08 37 HIS C CA 1
ATOM 3386 C C . HIS C 1 56 ? 41.149 45.192 25.769 1.00 15.29 37 HIS C C 1
ATOM 3387 O O . HIS C 1 56 ? 40.712 44.952 24.640 1.00 15.01 37 HIS C O 1
ATOM 3394 N N . ARG C 1 57 ? 40.496 45.940 26.648 1.00 14.79 38 ARG C N 1
ATOM 3395 C CA A ARG C 1 57 ? 39.149 46.421 26.412 0.50 15.81 38 ARG C CA 1
ATOM 3396 C CA B ARG C 1 57 ? 39.148 46.410 26.349 0.50 15.12 38 ARG C CA 1
ATOM 3397 C C . ARG C 1 57 ? 39.204 47.767 25.667 1.00 16.35 38 ARG C C 1
ATOM 3398 O O . ARG C 1 57 ? 38.667 47.920 24.551 1.00 14.89 38 ARG C O 1
ATOM 3413 N N . LYS C 1 58 ? 39.881 48.741 26.278 1.00 15.39 39 LYS C N 1
ATOM 3414 C CA . LYS C 1 58 ? 39.889 50.111 25.729 1.00 14.70 39 LYS C CA 1
ATOM 3415 C C . LYS C 1 58 ? 40.928 50.359 24.601 1.00 15.15 39 LYS C C 1
ATOM 3416 O O . LYS C 1 58 ? 40.911 51.427 23.956 1.00 14.74 39 LYS C O 1
ATOM 3422 N N . LYS C 1 59 ? 41.807 49.384 24.360 1.00 13.52 40 LYS C N 1
ATOM 3423 C CA A LYS C 1 59 ? 42.723 49.395 23.206 0.50 14.77 40 LYS C CA 1
ATOM 3424 C CA B LYS C 1 59 ? 42.729 49.396 23.209 0.50 14.71 40 LYS C CA 1
ATOM 3425 C C . LYS C 1 59 ? 43.816 50.462 23.317 1.00 13.70 40 LYS C C 1
ATOM 3426 O O . LYS C 1 59 ? 44.323 50.941 22.313 1.00 14.22 40 LYS C O 1
ATOM 3437 N N . GLY C 1 60 ? 44.173 50.829 24.541 1.00 13.87 41 GLY C N 1
ATOM 3438 C CA . GLY C 1 60 ? 45.392 51.585 24.786 1.00 13.59 41 GLY C CA 1
ATOM 3439 C C . GLY C 1 60 ? 46.592 50.652 24.750 1.00 13.92 41 GLY C C 1
ATOM 3440 O O . GLY C 1 60 ? 46.482 49.487 24.321 1.00 13.67 41 GLY C O 1
ATOM 3441 N N . LYS C 1 61 ? 47.746 51.158 25.176 1.00 13.15 42 LYS C N 1
ATOM 3442 C CA . LYS C 1 61 ? 48.953 50.353 25.285 1.00 12.65 42 LYS C CA 1
ATOM 3443 C C . LYS C 1 61 ? 49.587 50.574 26.637 1.00 13.95 42 LYS C C 1
ATOM 3444 O O . LYS C 1 61 ? 49.335 51.588 27.309 1.00 12.73 42 LYS C O 1
ATOM 3450 N N . LEU C 1 62 ? 50.410 49.616 27.039 1.00 12.89 43 LEU C N 1
ATOM 3451 C CA . LEU C 1 62 ? 51.060 49.651 28.326 1.00 13.59 43 LEU C CA 1
ATOM 3452 C C . LEU C 1 62 ? 52.437 50.255 28.133 1.00 13.40 43 LEU C C 1
ATOM 3453 O O . LEU C 1 62 ? 53.302 49.669 27.465 1.00 15.41 43 LEU C O 1
ATOM 3458 N N . VAL C 1 63 ? 52.641 51.410 28.746 1.00 12.86 44 VAL C N 1
ATOM 3459 C CA . VAL C 1 63 ? 53.909 52.105 28.629 1.00 13.22 44 VAL C CA 1
ATOM 3460 C C . VAL C 1 63 ? 54.706 51.798 29.885 1.00 13.52 44 VAL C C 1
ATOM 3461 O O . VAL C 1 63 ? 54.315 52.173 30.983 1.00 14.08 44 VAL C O 1
ATOM 3465 N N . THR C 1 64 ? 55.825 51.096 29.719 1.00 13.33 45 THR C N 1
ATOM 3466 C CA . THR C 1 64 ? 56.692 50.764 30.831 1.00 12.24 45 THR C CA 1
ATOM 3467 C C . THR C 1 64 ? 57.861 51.750 30.888 1.00 13.64 45 THR C C 1
ATOM 3468 O O . THR C 1 64 ? 58.217 52.386 29.874 1.00 12.90 45 THR C O 1
ATOM 3472 N N . SER C 1 65 ? 58.435 51.877 32.069 1.00 12.74 46 SER C N 1
ATOM 3473 C CA . SER C 1 65 ? 59.561 52.777 32.294 1.00 13.49 46 SER C CA 1
ATOM 3474 C C . SER C 1 65 ? 60.350 52.414 33.541 1.00 14.56 46 SER C C 1
ATOM 3475 O O . SER C 1 65 ? 59.812 51.863 34.500 1.00 13.84 46 SER C O 1
ATOM 3478 N N . GLY C 1 66 ? 61.624 52.786 33.530 1.00 13.60 47 GLY C N 1
ATOM 3479 C CA . GLY C 1 66 ? 62.523 52.589 34.648 1.00 13.04 47 GLY C CA 1
ATOM 3480 C C . GLY C 1 66 ? 63.889 53.140 34.264 1.00 13.81 47 GLY C C 1
ATOM 3481 O O . GLY C 1 66 ? 64.107 53.511 33.122 1.00 13.85 47 GLY C O 1
ATOM 3490 N N . GLY C 1 68 ? 68.252 52.508 34.639 1.00 14.17 49 GLY C N 1
ATOM 3491 C CA . GLY C 1 68 ? 69.321 51.545 35.013 1.00 13.39 49 GLY C CA 1
ATOM 3492 C C . GLY C 1 68 ? 68.870 50.121 34.754 1.00 13.63 49 GLY C C 1
ATOM 3493 O O . GLY C 1 68 ? 68.069 49.864 33.869 1.00 14.23 49 GLY C O 1
ATOM 3494 N N . LYS C 1 69 ? 69.364 49.185 35.552 1.00 14.64 50 LYS C N 1
ATOM 3495 C CA . LYS C 1 69 ? 69.022 47.791 35.336 1.00 13.75 50 LYS C CA 1
ATOM 3496 C C . LYS C 1 69 ? 67.510 47.603 35.506 1.00 14.39 50 LYS C C 1
ATOM 3497 O O . LYS C 1 69 ? 66.896 46.788 34.825 1.00 14.01 50 LYS C O 1
ATOM 3503 N N . ALA C 1 70 ? 66.886 48.356 36.427 1.00 13.31 51 ALA C N 1
ATOM 3504 C CA . ALA C 1 70 ? 65.450 48.216 36.632 1.00 12.48 51 ALA C CA 1
ATOM 3505 C C . ALA C 1 70 ? 64.695 48.609 35.347 1.00 14.61 51 ALA C C 1
ATOM 3506 O O . ALA C 1 70 ? 63.651 48.033 35.003 1.00 15.37 51 ALA C O 1
ATOM 3508 N N . GLY C 1 71 ? 65.238 49.579 34.620 1.00 14.55 52 GLY C N 1
ATOM 3509 C CA . GLY C 1 71 ? 64.646 49.987 33.346 1.00 13.97 52 GLY C CA 1
ATOM 3510 C C . GLY C 1 71 ? 64.776 48.894 32.295 1.00 14.72 52 GLY C C 1
ATOM 3511 O O . GLY C 1 71 ? 63.918 48.758 31.410 1.00 14.13 52 GLY C O 1
ATOM 3512 N N . GLN C 1 72 ? 65.854 48.127 32.356 1.00 13.60 53 GLN C N 1
ATOM 3513 C CA . GLN C 1 72 ? 66.009 47.016 31.407 1.00 13.50 53 GLN C CA 1
ATOM 3514 C C . GLN C 1 72 ? 65.023 45.892 31.721 1.00 13.60 53 GLN C C 1
ATOM 3515 O O . GLN C 1 72 ? 64.627 45.139 30.797 1.00 13.48 53 GLN C O 1
ATOM 3521 N N . ILE C 1 73 ? 64.662 45.743 32.991 1.00 13.12 54 ILE C N 1
ATOM 3522 C CA . ILE C 1 73 ? 63.556 44.833 33.353 1.00 14.04 54 ILE C CA 1
ATOM 3523 C C . ILE C 1 73 ? 62.235 45.368 32.757 1.00 14.31 54 ILE C C 1
ATOM 3524 O O . ILE C 1 73 ? 61.478 44.600 32.174 1.00 14.72 54 ILE C O 1
ATOM 3529 N N . ALA C 1 74 ? 61.982 46.671 32.885 1.00 14.47 55 ALA C N 1
ATOM 3530 C CA . ALA C 1 74 ? 60.815 47.309 32.278 1.00 13.72 55 ALA C CA 1
ATOM 3531 C C . ALA C 1 74 ? 60.783 47.085 30.778 1.00 13.12 55 ALA C C 1
ATOM 3532 O O . ALA C 1 74 ? 59.685 46.830 3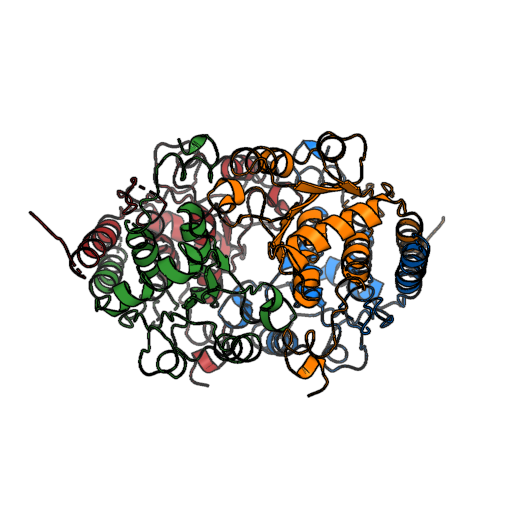0.240 1.00 13.72 55 ALA C O 1
ATOM 3542 N N . ASN C 1 76 ? 62.042 44.459 29.237 1.00 11.89 57 ASN C N 1
ATOM 3543 C CA . ASN C 1 76 ? 61.692 43.055 29.033 1.00 12.78 57 ASN C CA 1
ATOM 3544 C C . ASN C 1 76 ? 60.213 42.755 29.283 1.00 13.56 57 ASN C C 1
ATOM 3545 O O . ASN C 1 76 ? 59.615 41.932 28.562 1.00 13.23 57 ASN C O 1
ATOM 3550 N N . ILE C 1 77 ? 59.611 43.493 30.214 1.00 12.58 58 ILE C N 1
ATOM 3551 C CA . ILE C 1 77 ? 58.172 43.383 30.474 1.00 12.42 58 ILE C CA 1
ATOM 3552 C C . ILE C 1 77 ? 57.361 43.874 29.266 1.00 11.82 58 ILE C C 1
ATOM 3553 O O . ILE C 1 77 ? 56.422 43.202 28.825 1.00 13.14 58 ILE C O 1
ATOM 3558 N N . ALA C 1 78 ? 57.750 44.991 28.658 1.00 12.36 59 ALA C N 1
ATOM 3559 C CA . ALA C 1 78 ? 57.041 45.482 27.476 1.00 12.00 59 ALA C CA 1
ATOM 3560 C C . ALA C 1 78 ? 57.044 44.451 26.333 1.00 12.51 59 ALA C C 1
ATOM 3561 O O . ALA C 1 78 ? 56.017 44.201 25.690 1.00 14.10 59 ALA C O 1
ATOM 3563 N N . THR C 1 79 ? 58.188 43.838 26.111 1.00 11.96 60 THR C N 1
ATOM 3564 C CA . THR C 1 79 ? 58.317 42.815 25.074 1.00 12.11 60 THR C CA 1
ATOM 3565 C C . THR C 1 79 ? 57.434 41.606 25.373 1.00 12.06 60 THR C C 1
ATOM 3566 O O . THR C 1 79 ? 56.815 41.032 24.442 1.00 12.95 60 THR C O 1
ATOM 3570 N N . THR C 1 80 ? 57.434 41.197 26.631 1.00 13.30 61 THR C N 1
ATOM 3571 C CA . THR C 1 80 ? 56.655 40.033 27.060 1.00 13.65 61 THR C CA 1
ATOM 3572 C C . THR C 1 80 ? 55.152 40.272 26.908 1.00 13.43 61 THR C C 1
ATOM 3573 O O . THR C 1 80 ? 54.440 39.388 26.424 1.00 12.87 61 THR C O 1
ATOM 3577 N N . PHE C 1 81 ? 54.685 41.479 27.229 1.00 12.87 62 PHE C N 1
ATOM 3578 C CA . PHE C 1 81 ? 53.307 41.853 26.951 1.00 12.78 62 PHE C CA 1
ATOM 3579 C C . PHE C 1 81 ? 52.991 41.876 25.458 1.00 12.40 62 PHE C C 1
ATOM 3580 O O . PHE C 1 81 ? 51.992 41.274 25.021 1.00 13.25 62 PHE C O 1
ATOM 3588 N N . CYS C 1 82 ? 53.860 42.496 24.654 1.00 12.93 63 CYS C N 1
ATOM 3589 C CA . CYS C 1 82 ? 53.659 42.454 23.219 1.00 13.17 63 CYS C CA 1
ATOM 3590 C C . CYS C 1 82 ? 53.504 41.001 22.714 1.00 13.50 63 CYS C C 1
ATOM 3591 O O . CYS C 1 82 ? 52.626 40.716 21.868 1.00 12.79 63 CYS C O 1
ATOM 3594 N N . SER C 1 83 ? 54.391 40.129 23.190 1.00 11.77 64 SER C N 1
ATOM 3595 C CA . SER C 1 83 ? 54.431 38.728 22.791 1.00 12.62 64 SER C CA 1
ATOM 3596 C C . SER C 1 83 ? 53.117 37.991 23.073 1.00 14.04 64 SER C C 1
ATOM 3597 O O . SER C 1 83 ? 52.862 36.963 22.462 1.00 12.96 64 SER C O 1
ATOM 3600 N N . THR C 1 84 ? 52.355 38.509 24.049 1.00 12.74 65 THR C N 1
ATOM 3601 C CA . THR C 1 84 ? 51.159 37.872 24.593 1.00 12.57 65 THR C CA 1
ATOM 3602 C C . THR C 1 84 ? 49.884 38.705 24.379 1.00 13.77 65 THR C C 1
ATOM 3603 O O . THR C 1 84 ? 48.880 38.556 25.092 1.00 14.12 65 THR C O 1
ATOM 3607 N N . GLY C 1 85 ? 49.948 39.585 23.389 1.00 13.83 66 GLY C N 1
ATOM 3608 C CA . GLY C 1 85 ? 48.767 40.253 22.858 1.00 14.75 66 GLY C CA 1
ATOM 3609 C C . GLY C 1 85 ? 48.341 41.526 23.571 1.00 14.05 66 GLY C C 1
ATOM 3610 O O . GLY C 1 85 ? 47.201 41.968 23.402 1.00 14.12 66 GLY C O 1
ATOM 3611 N N . ILE C 1 86 ? 49.259 42.118 24.333 1.00 12.16 67 ILE C N 1
ATOM 3612 C CA . ILE C 1 86 ? 49.027 43.367 25.050 1.00 11.33 67 ILE C CA 1
ATOM 3613 C C . ILE C 1 86 ? 50.045 44.344 24.493 1.00 12.01 67 ILE C C 1
ATOM 3614 O O . ILE C 1 86 ? 51.231 44.316 24.870 1.00 12.67 67 ILE C O 1
ATOM 3619 N N . PRO C 1 87 ? 49.614 45.211 23.585 1.00 12.04 68 PRO C N 1
ATOM 3620 C CA . PRO C 1 87 ? 50.587 46.174 23.074 1.00 12.06 68 PRO C CA 1
ATOM 3621 C C . PRO C 1 87 ? 51.249 46.988 24.183 1.00 13.03 68 PRO C C 1
ATOM 3622 O O . PRO C 1 87 ? 50.579 47.507 25.087 1.00 13.06 68 PRO C O 1
ATOM 3626 N N . SER C 1 88 ? 52.568 47.079 24.116 1.00 12.07 69 SER C N 1
ATOM 3627 C CA . SER C 1 88 ? 53.337 47.646 25.195 1.00 14.29 69 SER C CA 1
ATOM 3628 C C . SER C 1 88 ? 54.636 48.199 24.627 1.00 13.83 69 SER C C 1
ATOM 3629 O O . SER C 1 88 ? 55.226 47.625 23.717 1.00 13.51 69 SER C O 1
ATOM 3632 N N . VAL C 1 89 ? 55.072 49.321 25.171 1.00 14.53 70 VAL C N 1
ATOM 3633 C CA . VAL C 1 89 ? 56.311 49.958 24.740 1.00 12.43 70 VAL C CA 1
ATOM 3634 C C . VAL C 1 89 ? 57.028 50.559 25.938 1.00 14.24 70 VAL C C 1
ATOM 3635 O O . VAL C 1 89 ? 56.397 51.054 26.889 1.00 14.58 70 VAL C O 1
ATOM 3639 N N . PHE C 1 90 ? 58.353 50.483 25.914 1.00 14.41 71 PHE C N 1
ATOM 3640 C CA . PHE C 1 90 ? 59.195 51.124 26.931 1.00 14.14 71 PHE C CA 1
ATOM 3641 C C . PHE C 1 90 ? 59.391 52.582 26.553 1.00 14.27 71 PHE C C 1
ATOM 3642 O O . PHE C 1 90 ? 59.764 52.866 25.414 1.00 15.73 71 PHE C O 1
ATOM 3650 N N . LEU C 1 91 ? 59.131 53.477 27.503 1.00 14.30 72 LEU C N 1
ATOM 3651 C CA . LEU C 1 91 ? 59.369 54.900 27.355 1.00 13.61 72 LEU C CA 1
ATOM 3652 C C . LEU C 1 91 ? 60.476 55.259 28.317 1.00 15.07 72 LEU C C 1
ATOM 3653 O O . LEU C 1 91 ? 60.315 55.131 29.506 1.00 14.16 72 LEU C O 1
ATOM 3658 N N . HIS C 1 92 ? 61.623 55.655 27.797 1.00 14.84 73 HIS C N 1
ATOM 3659 C CA . HIS C 1 92 ? 62.738 56.001 28.665 1.00 14.54 73 HIS C CA 1
ATOM 3660 C C . HIS C 1 92 ? 62.346 57.291 29.398 1.00 14.29 73 HIS C C 1
ATOM 3661 O O . HIS C 1 92 ? 61.917 58.255 28.767 1.00 15.14 73 HIS C O 1
ATOM 3668 N N . PRO C 1 93 ? 62.472 57.305 30.718 1.00 13.70 74 PRO C N 1
ATOM 3669 C CA . PRO C 1 93 ? 61.868 58.416 31.484 1.00 14.31 74 PRO C CA 1
ATOM 3670 C C . PRO C 1 93 ? 62.617 59.752 31.360 1.00 15.57 74 PRO C C 1
ATOM 3671 O O . PRO C 1 93 ? 62.010 60.799 31.594 1.00 14.03 74 PRO C O 1
ATOM 3675 N N . SER C 1 94 ? 63.901 59.716 30.983 1.00 15.46 75 SER C N 1
ATOM 3676 C CA A SER C 1 94 ? 64.652 60.940 30.684 0.50 15.67 75 SER C CA 1
ATOM 3677 C CA B SER C 1 94 ? 64.660 60.953 30.679 0.50 15.81 75 SER C CA 1
ATOM 3678 C C . SER C 1 94 ? 64.306 61.432 29.288 1.00 14.87 75 SER C C 1
ATOM 3679 O O . SER C 1 94 ? 64.026 62.610 29.081 1.00 15.32 75 SER C O 1
ATOM 3684 N N . GLU C 1 95 ? 64.326 60.503 28.337 1.00 14.44 76 GLU C N 1
ATOM 3685 C CA . GLU C 1 95 ? 64.003 60.831 26.947 1.00 14.78 76 GLU C CA 1
ATOM 3686 C C . GLU C 1 95 ? 62.591 61.349 26.831 1.00 14.57 76 GLU C C 1
ATOM 3687 O O . GLU C 1 95 ? 62.300 62.157 25.965 1.00 13.08 76 GLU C O 1
ATOM 3693 N N . ALA C 1 96 ? 61.684 60.883 27.707 1.00 15.30 77 ALA C N 1
ATOM 3694 C CA . ALA C 1 96 ? 60.303 61.406 27.702 1.00 14.33 77 ALA C CA 1
ATOM 3695 C C . ALA C 1 96 ? 60.256 62.938 27.738 1.00 14.55 77 ALA C C 1
ATOM 3696 O O . ALA C 1 96 ? 59.421 63.581 27.088 1.00 13.65 77 ALA C O 1
ATOM 3698 N N . GLN C 1 97 ? 61.201 63.515 28.469 1.00 13.47 78 GLN C N 1
ATOM 3699 C CA . GLN C 1 97 ? 61.245 64.946 28.720 1.00 13.69 78 GLN C CA 1
ATOM 3700 C C . GLN C 1 97 ? 61.816 65.761 27.577 1.00 12.86 78 GLN C C 1
ATOM 3701 O O . GLN C 1 97 ? 61.856 66.990 27.657 1.00 12.23 78 GLN C O 1
ATOM 3707 N N . HIS C 1 98 ? 62.220 65.076 26.503 1.00 13.49 79 HIS C N 1
ATOM 3708 C CA . HIS C 1 98 ? 62.754 65.699 25.295 1.00 12.82 79 HIS C CA 1
ATOM 3709 C C . HIS C 1 98 ? 61.882 65.464 24.074 1.00 14.80 79 HIS C C 1
ATOM 3710 O O . HIS C 1 98 ? 62.344 65.650 22.972 1.00 13.62 79 HIS C O 1
ATOM 3717 N N . GLY C 1 99 ? 60.624 65.061 24.288 1.00 13.29 80 GLY C N 1
ATOM 3718 C CA . GLY C 1 99 ? 59.657 64.905 23.215 1.00 11.41 80 GLY C CA 1
ATOM 3719 C C . GLY C 1 99 ? 58.982 63.545 23.176 1.00 12.98 80 GLY C C 1
ATOM 3720 O O . GLY C 1 99 ? 57.852 63.427 22.703 1.00 13.20 80 GLY C O 1
ATOM 3721 N N . ASP C 1 100 ? 59.658 62.513 23.670 1.00 13.52 81 ASP C N 1
ATOM 3722 C CA . ASP C 1 100 ? 59.150 61.147 23.583 1.00 14.13 81 ASP C CA 1
ATOM 3723 C C . ASP C 1 100 ? 57.903 60.935 24.427 1.00 13.91 81 ASP C C 1
ATOM 3724 O O . ASP C 1 100 ? 57.209 59.941 24.210 1.00 12.91 81 ASP C O 1
ATOM 3729 N N . LEU C 1 101 ? 57.596 61.855 25.351 1.00 13.39 82 LEU C N 1
ATOM 3730 C CA . LEU C 1 101 ? 56.324 61.798 26.060 1.00 13.74 82 LEU C CA 1
ATOM 3731 C C . LEU C 1 101 ? 55.145 61.734 25.076 1.00 12.89 82 LEU C C 1
ATOM 3732 O O . LEU C 1 101 ? 54.087 61.175 25.420 1.00 14.82 82 LEU C O 1
ATOM 3737 N N . GLY C 1 102 ? 55.317 62.338 23.896 1.00 13.24 83 GLY C N 1
ATOM 3738 C CA . GLY C 1 102 ? 54.295 62.334 22.852 1.00 12.57 83 GLY C CA 1
ATOM 3739 C C . GLY C 1 102 ? 53.901 60.955 22.309 1.00 13.31 83 GLY C C 1
ATOM 3740 O O . GLY C 1 102 ? 52.947 60.851 21.553 1.00 12.94 83 GLY C O 1
ATOM 3741 N N . ILE C 1 103 ? 54.608 59.907 22.728 1.00 12.79 84 ILE C N 1
ATOM 3742 C CA . ILE C 1 103 ? 54.190 58.529 22.455 1.00 14.10 84 ILE C CA 1
ATOM 3743 C C . ILE C 1 103 ? 52.839 58.197 23.112 1.00 14.66 84 ILE C C 1
ATOM 3744 O O . ILE C 1 103 ? 52.106 57.326 22.628 1.00 14.12 84 ILE C O 1
ATOM 3749 N N . LEU C 1 104 ? 52.501 58.904 24.183 1.00 14.52 85 LEU C N 1
ATOM 3750 C CA . LEU C 1 104 ? 51.289 58.599 24.943 1.00 14.38 85 LEU C CA 1
ATOM 3751 C C . LEU C 1 104 ? 50.009 58.859 24.145 1.00 15.22 85 LEU C C 1
ATOM 3752 O O . LEU C 1 104 ? 49.870 59.876 23.460 1.00 15.03 85 LEU C O 1
ATOM 3757 N N . GLN C 1 105 ? 49.084 57.909 24.244 1.00 15.32 86 GLN C N 1
ATOM 3758 C CA . GLN C 1 105 ? 47.790 57.992 23.597 1.00 14.10 86 GLN C CA 1
ATOM 3759 C C . GLN C 1 105 ? 46.676 57.875 24.658 1.00 15.21 86 GLN C C 1
ATOM 3760 O O . GLN C 1 105 ? 46.922 57.531 25.813 1.00 13.23 86 GLN C O 1
ATOM 3766 N N . GLU C 1 106 ? 45.460 58.170 24.246 1.00 14.48 87 GLU C N 1
ATOM 3767 C CA . GLU C 1 106 ? 44.305 58.030 25.120 1.00 16.62 87 GLU C CA 1
ATOM 3768 C C . GLU C 1 106 ? 44.194 56.556 25.557 1.00 15.92 87 GLU C C 1
ATOM 3769 O O . GLU C 1 106 ? 44.486 55.634 24.794 1.00 19.27 87 GLU C O 1
ATOM 3775 N N . ASN C 1 107 ? 43.840 56.338 26.805 1.00 17.10 88 ASN C N 1
ATOM 3776 C CA . ASN C 1 107 ? 43.623 54.976 27.300 1.00 15.57 88 ASN C CA 1
ATOM 3777 C C . ASN C 1 107 ? 44.900 54.218 27.629 1.00 15.54 88 ASN C C 1
ATOM 3778 O O . ASN C 1 107 ? 44.822 53.088 28.078 1.00 14.95 88 ASN C O 1
ATOM 3783 N N . ASP C 1 108 ? 46.073 54.835 27.474 1.00 14.67 89 ASP C N 1
ATOM 3784 C CA . ASP C 1 108 ? 47.303 54.169 27.863 1.00 14.25 89 ASP C CA 1
ATOM 3785 C C . ASP C 1 108 ? 47.345 54.025 29.387 1.00 14.34 89 ASP C C 1
ATOM 3786 O O . ASP C 1 108 ? 46.610 54.681 30.116 1.00 14.20 89 ASP C O 1
ATOM 3791 N N . LEU C 1 109 ? 48.219 53.137 29.831 1.00 14.10 90 LEU C N 1
ATOM 3792 C CA . LEU C 1 109 ? 48.438 52.813 31.215 1.00 13.32 90 LEU C CA 1
ATOM 3793 C C . LEU C 1 109 ? 49.951 52.747 31.416 1.00 12.80 90 LEU C C 1
ATOM 3794 O O . LEU C 1 109 ? 50.642 52.161 30.587 1.00 13.99 90 LEU C O 1
ATOM 3799 N N . LEU C 1 110 ? 50.435 53.326 32.510 1.00 14.09 91 LEU C N 1
ATOM 3800 C CA A LEU C 1 110 ? 51.864 53.290 32.836 0.70 15.50 91 LEU C CA 1
ATOM 3801 C CA B LEU C 1 110 ? 51.863 53.308 32.858 0.30 14.52 91 LEU C CA 1
ATOM 3802 C C . LEU C 1 110 ? 52.223 52.197 33.840 1.00 14.55 91 LEU C C 1
ATOM 3803 O O . LEU C 1 110 ? 51.514 51.971 34.803 1.00 15.34 91 LEU C O 1
ATOM 3812 N N . LEU C 1 111 ? 53.359 51.540 33.598 1.00 12.84 92 LEU C N 1
ATOM 3813 C CA . LEU C 1 111 ? 53.948 50.563 34.532 1.00 12.71 92 LEU C CA 1
ATOM 3814 C C . LEU C 1 111 ? 55.369 51.075 34.817 1.00 14.25 92 LEU C C 1
ATOM 3815 O O . LEU C 1 111 ? 56.258 51.002 33.946 1.00 14.13 92 LEU C O 1
ATOM 3820 N N . LEU C 1 112 ? 55.566 51.601 36.025 1.00 14.24 93 LEU C N 1
ATOM 3821 C CA . LEU C 1 112 ? 56.816 52.227 36.427 1.00 12.58 93 LEU C CA 1
ATOM 3822 C C . LEU C 1 112 ? 57.596 51.334 37.385 1.00 13.96 93 LEU C C 1
ATOM 3823 O O . LEU C 1 112 ? 57.048 50.826 38.343 1.00 15.77 93 LEU C O 1
ATOM 3828 N N . ILE C 1 113 ? 58.896 51.170 37.130 1.00 13.15 94 ILE C N 1
ATOM 3829 C CA . ILE C 1 113 ? 59.759 50.413 38.003 1.00 13.39 94 ILE C CA 1
ATOM 3830 C C . ILE C 1 113 ? 60.789 51.340 38.672 1.00 14.59 94 ILE C C 1
ATOM 3831 O O . ILE C 1 113 ? 61.543 52.033 37.992 1.00 15.15 94 ILE C O 1
ATOM 3836 N N . SER C 1 114 ? 60.717 51.426 40.002 1.00 13.06 95 SER C N 1
ATOM 3837 C CA . SER C 1 114 ? 61.661 52.206 40.795 1.00 14.28 95 SER C CA 1
ATOM 3838 C C . SER C 1 114 ? 61.942 51.479 42.102 1.00 14.25 95 SER C C 1
ATOM 3839 O O . SER C 1 114 ? 61.074 51.399 42.945 1.00 14.13 95 SER C O 1
ATOM 3842 N N . ASN C 1 115 ? 63.153 50.935 42.279 1.00 13.59 96 ASN C N 1
ATOM 3843 C CA . ASN C 1 115 ? 63.465 50.199 43.503 1.00 13.64 96 ASN C CA 1
ATOM 3844 C C . ASN C 1 115 ? 63.331 51.129 44.723 1.00 13.16 96 ASN C C 1
ATOM 3845 O O . ASN C 1 115 ? 62.686 50.793 45.737 1.00 14.46 96 ASN C O 1
ATOM 3850 N N . SER C 1 116 ? 63.934 52.304 44.617 1.00 12.93 97 SER C N 1
ATOM 3851 C CA . SER C 1 116 ? 63.890 53.315 45.705 1.00 14.03 97 SER C CA 1
ATOM 3852 C C . SER C 1 116 ? 62.501 53.898 45.905 1.00 14.17 97 SER C C 1
ATOM 3853 O O . SER C 1 116 ? 62.166 54.381 46.994 1.00 14.81 97 SER C O 1
ATOM 3856 N N . GLY C 1 117 ? 61.720 53.912 44.825 1.00 13.81 98 GLY C N 1
ATOM 3857 C CA . GLY C 1 117 ? 60.443 54.626 44.790 1.00 15.41 98 GLY C CA 1
ATOM 3858 C C . GLY C 1 117 ? 60.568 56.143 44.727 1.00 16.12 98 GLY C C 1
ATOM 3859 O O . GLY C 1 117 ? 59.610 56.853 45.033 1.00 17.16 98 GLY C O 1
ATOM 3860 N N . LYS C 1 118 ? 61.754 56.644 44.413 1.00 16.66 99 LYS C N 1
ATOM 3861 C CA . LYS C 1 118 ? 61.971 58.089 44.290 1.00 16.74 99 LYS C CA 1
ATOM 3862 C C . LYS C 1 118 ? 62.991 58.431 43.205 1.00 15.31 99 LYS C C 1
ATOM 3863 O O . LYS C 1 118 ? 63.619 59.474 43.248 1.00 15.59 99 LYS C O 1
ATOM 3869 N N . THR C 1 119 ? 63.135 57.540 42.222 1.00 14.05 100 THR C N 1
ATOM 3870 C CA . THR C 1 119 ? 63.999 57.739 41.070 1.00 13.34 100 THR C CA 1
ATOM 3871 C C . THR C 1 119 ? 63.691 59.049 40.372 1.00 13.56 100 THR C C 1
ATOM 3872 O O . THR C 1 119 ? 62.545 59.310 39.961 1.00 14.44 100 THR C O 1
ATOM 3876 N N . ARG C 1 120 ? 64.694 59.903 40.269 1.00 15.23 101 ARG C N 1
ATOM 3877 C CA . ARG C 1 120 ? 64.487 61.271 39.810 1.00 16.13 101 ARG C CA 1
ATOM 3878 C C . ARG C 1 120 ? 63.653 61.289 38.536 1.00 15.03 101 ARG C C 1
ATOM 3879 O O . ARG C 1 120 ? 62.624 61.940 38.461 1.00 14.28 101 ARG C O 1
ATOM 3887 N N . GLU C 1 121 ? 64.092 60.528 37.555 1.00 13.30 102 GLU C N 1
ATOM 3888 C CA . GLU C 1 121 ? 63.438 60.574 36.226 1.00 15.15 102 GLU C CA 1
ATOM 3889 C C . GLU C 1 121 ? 62.016 60.029 36.197 1.00 14.02 102 GLU C C 1
ATOM 3890 O O . GLU C 1 121 ? 61.199 60.464 35.399 1.00 14.69 102 GLU C O 1
ATOM 3896 N N . ILE C 1 122 ? 61.714 59.078 37.080 1.00 13.35 103 ILE C N 1
ATOM 3897 C CA A ILE C 1 122 ? 60.374 58.484 37.168 0.70 12.37 103 ILE C CA 1
ATOM 3898 C CA B ILE C 1 122 ? 60.363 58.504 37.154 0.30 13.21 103 ILE C CA 1
ATOM 3899 C C . ILE C 1 122 ? 59.422 59.464 37.886 1.00 13.10 103 ILE C C 1
ATOM 3900 O O . ILE C 1 122 ? 58.247 59.638 37.492 1.00 14.11 103 ILE C O 1
ATOM 3909 N N . VAL C 1 123 ? 59.924 60.135 38.923 1.00 12.99 104 VAL C N 1
ATOM 3910 C CA . VAL C 1 123 ? 59.131 61.163 39.586 1.00 13.58 104 VAL C CA 1
ATOM 3911 C C . VAL C 1 123 ? 58.862 62.261 38.561 1.00 14.95 104 VAL C C 1
ATOM 3912 O O . VAL C 1 123 ? 57.748 62.728 38.426 1.00 15.29 104 VAL C O 1
ATOM 3916 N N . GLU C 1 124 ? 59.882 62.644 37.800 1.00 15.20 105 GLU C N 1
ATOM 3917 C CA . GLU C 1 124 ? 59.683 63.678 36.794 1.00 14.63 105 GLU C CA 1
ATOM 3918 C C . GLU C 1 124 ? 58.713 63.220 35.718 1.00 16.25 105 GLU C C 1
ATOM 3919 O O . GLU C 1 124 ? 57.889 63.995 35.250 1.00 16.63 105 GLU C O 1
ATOM 3925 N N . LEU C 1 125 ? 58.824 61.954 35.318 1.00 16.71 106 LEU C N 1
ATOM 3926 C CA . LEU C 1 125 ? 57.936 61.419 34.309 1.00 16.07 106 LEU C CA 1
ATOM 3927 C C . LEU C 1 125 ? 56.481 61.431 34.747 1.00 16.64 106 LEU C C 1
ATOM 3928 O O . LEU C 1 125 ? 55.619 61.795 33.967 1.00 15.80 106 LEU C O 1
ATOM 3933 N N . THR C 1 126 ? 56.203 61.039 35.979 1.00 17.70 107 THR C N 1
ATOM 3934 C CA A THR C 1 126 ? 54.817 61.018 36.456 0.70 18.04 107 THR C CA 1
ATOM 3935 C CA B THR C 1 126 ? 54.834 61.019 36.484 0.30 17.89 107 THR C CA 1
ATOM 3936 C C . THR C 1 126 ? 54.217 62.419 36.444 1.00 17.84 107 THR C C 1
ATOM 3937 O O . THR C 1 126 ? 53.053 62.592 36.061 1.00 18.17 107 THR C O 1
ATOM 3944 N N . GLN C 1 127 ? 54.997 63.425 36.827 1.00 17.32 108 GLN C N 1
ATOM 3945 C CA . GLN C 1 127 ? 54.476 64.781 36.830 1.00 18.89 108 GLN C CA 1
ATOM 3946 C C . GLN C 1 127 ? 54.187 65.274 35.407 1.00 17.70 108 GLN C C 1
ATOM 3947 O O . GLN C 1 127 ? 53.139 65.842 35.167 1.00 16.41 108 GLN C O 1
ATOM 3953 N N . LEU C 1 128 ? 55.084 64.984 34.458 1.00 17.12 109 LEU C N 1
ATOM 3954 C CA A LEU C 1 128 ? 54.898 65.437 33.083 0.70 16.71 109 LEU C CA 1
ATOM 3955 C CA B LEU C 1 128 ? 54.905 65.413 33.062 0.30 16.00 109 LEU C CA 1
ATOM 3956 C C . LEU C 1 128 ? 53.722 64.680 32.437 1.00 16.60 109 LEU C C 1
ATOM 3957 O O . LEU C 1 128 ? 52.897 65.282 31.740 1.00 15.57 109 LEU C O 1
ATOM 3966 N N . ALA C 1 129 ? 53.642 63.378 32.696 1.00 15.97 110 ALA C N 1
ATOM 3967 C CA . ALA C 1 129 ? 52.572 62.552 32.166 1.00 17.43 110 ALA C CA 1
ATOM 3968 C C . ALA C 1 129 ? 51.230 63.042 32.724 1.00 17.81 110 ALA C C 1
ATOM 3969 O O . ALA C 1 129 ? 50.250 63.154 31.991 1.00 17.78 110 ALA C O 1
ATOM 3971 N N . HIS C 1 130 ? 51.204 63.389 34.007 1.00 17.49 111 HIS C N 1
ATOM 3972 C CA . HIS C 1 130 ? 49.965 63.848 34.641 1.00 20.06 111 HIS C CA 1
ATOM 3973 C C . HIS C 1 130 ? 49.497 65.174 34.076 1.00 20.06 111 HIS C C 1
ATOM 3974 O O . HIS C 1 130 ? 48.285 65.365 33.911 1.00 19.56 111 HIS C O 1
ATOM 3981 N N . ASN C 1 131 ? 50.439 66.082 33.780 1.00 19.33 112 ASN C N 1
ATOM 3982 C CA . ASN C 1 131 ? 50.105 67.343 33.095 1.00 19.66 112 ASN C CA 1
ATOM 3983 C C . ASN C 1 131 ? 49.591 67.106 31.674 1.00 19.11 112 ASN C C 1
ATOM 3984 O O . ASN C 1 131 ? 48.724 67.829 31.210 1.00 19.73 112 ASN C O 1
ATOM 3989 N N . LEU C 1 132 ? 50.117 66.096 30.987 1.00 16.68 113 LEU C N 1
ATOM 3990 C CA . LEU C 1 132 ? 49.667 65.789 29.633 1.00 16.74 113 LEU C CA 1
ATOM 3991 C C . LEU C 1 132 ? 48.266 65.185 29.636 1.00 16.71 113 LEU C C 1
ATOM 3992 O O . LEU C 1 132 ? 47.399 65.599 28.867 1.00 16.46 113 LEU C O 1
ATOM 3997 N N . ASN C 1 133 ? 48.068 64.208 30.510 1.00 16.19 114 ASN C N 1
ATOM 3998 C CA . ASN C 1 133 ? 46.818 63.478 30.612 1.00 16.06 114 ASN C CA 1
ATOM 3999 C C . ASN C 1 133 ? 46.546 63.098 32.057 1.00 18.37 114 ASN C C 1
ATOM 4000 O O . ASN C 1 133 ? 47.033 62.071 32.551 1.00 18.01 114 ASN C O 1
ATOM 4005 N N . PRO C 1 134 ? 45.749 63.917 32.761 1.00 18.41 115 PRO C N 1
ATOM 4006 C CA . PRO C 1 134 ? 45.509 63.652 34.188 1.00 19.73 115 PRO C CA 1
ATOM 4007 C C . PRO C 1 134 ? 44.781 62.341 34.502 1.00 19.45 115 PRO C C 1
ATOM 4008 O O . PRO C 1 134 ? 44.901 61.840 35.628 1.00 22.84 115 PRO C O 1
ATOM 4012 N N . GLY C 1 135 ? 44.099 61.750 33.524 1.00 17.76 116 GLY C N 1
ATOM 4013 C CA . GLY C 1 135 ? 43.422 60.471 33.697 1.00 18.88 116 GLY C CA 1
ATOM 4014 C C . GLY C 1 135 ? 44.305 59.231 33.594 1.00 18.69 116 GLY C C 1
ATOM 4015 O O . GLY C 1 135 ? 43.864 58.114 33.892 1.00 18.34 116 GLY C O 1
ATOM 4016 N N . LEU C 1 136 ? 45.551 59.411 33.163 1.00 17.12 117 LEU C N 1
ATOM 4017 C CA A LEU C 1 136 ? 46.484 58.311 33.030 0.50 18.00 117 LEU C CA 1
ATOM 4018 C CA B LEU C 1 136 ? 46.471 58.282 33.041 0.50 16.35 117 LEU C CA 1
ATOM 4019 C C . LEU C 1 136 ? 46.699 57.689 34.408 1.00 17.82 117 LEU C C 1
ATOM 4020 O O . LEU C 1 136 ? 46.929 58.421 35.389 1.00 18.50 117 LEU C O 1
ATOM 4029 N N . LYS C 1 137 ? 46.640 56.360 34.476 1.00 16.07 118 LYS C N 1
ATOM 4030 C CA . LYS C 1 137 ? 46.906 55.652 35.733 1.00 15.02 118 LYS C CA 1
ATOM 4031 C C . LYS C 1 137 ? 48.280 55.032 35.696 1.00 14.62 118 LYS C C 1
ATOM 4032 O O . LYS C 1 137 ? 48.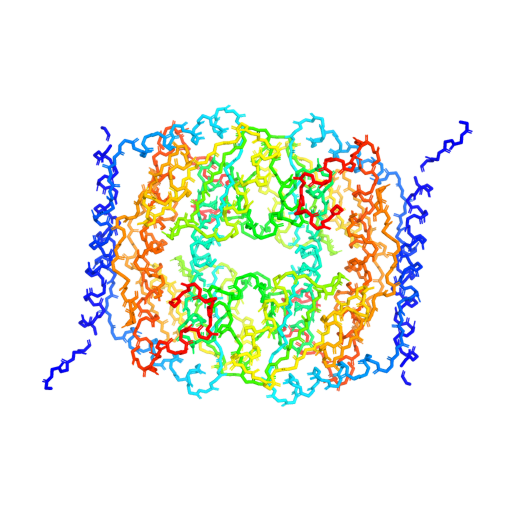869 54.834 34.612 1.00 14.67 118 LYS C O 1
ATOM 4038 N N . PHE C 1 138 ? 48.794 54.700 36.875 1.00 15.79 119 PHE C N 1
ATOM 4039 C CA . PHE C 1 138 ? 50.060 54.027 36.942 1.00 17.34 119 PHE C CA 1
ATOM 4040 C C . PHE C 1 138 ? 50.193 52.992 38.031 1.00 15.11 119 PHE C C 1
ATOM 4041 O O . PHE C 1 138 ? 49.655 53.136 39.131 1.00 16.01 119 PHE C O 1
ATOM 4049 N N . ILE C 1 139 ? 50.824 51.900 37.622 1.00 14.21 120 ILE C N 1
ATOM 4050 C CA . ILE C 1 139 ? 51.206 50.788 38.467 1.00 13.64 120 ILE C CA 1
ATOM 4051 C C . ILE C 1 139 ? 52.686 51.005 38.735 1.00 13.38 120 ILE C C 1
ATOM 4052 O O . ILE C 1 139 ? 53.465 51.310 37.803 1.00 13.52 120 ILE C O 1
ATOM 4057 N N . VAL C 1 140 ? 53.090 50.857 39.994 1.00 13.91 121 VAL C N 1
ATOM 4058 C CA A VAL C 1 140 ? 54.505 50.951 40.335 0.70 13.53 121 VAL C CA 1
ATOM 4059 C CA B VAL C 1 140 ? 54.480 51.004 40.422 0.30 12.73 121 VAL C CA 1
ATOM 4060 C C . VAL C 1 140 ? 54.999 49.688 40.990 1.00 13.76 121 VAL C C 1
ATOM 4061 O O . VAL C 1 140 ? 54.373 49.142 41.918 1.00 15.03 121 VAL C O 1
ATOM 4068 N N . ILE C 1 141 ? 56.142 49.230 40.493 1.00 12.73 122 ILE C N 1
ATOM 4069 C CA . ILE C 1 141 ? 56.890 48.166 41.113 1.00 12.86 122 ILE C CA 1
ATOM 4070 C C . ILE C 1 141 ? 58.079 48.802 41.859 1.00 13.78 122 ILE C C 1
ATOM 4071 O O . ILE C 1 141 ? 58.917 49.497 41.249 1.00 14.33 122 ILE C O 1
ATOM 4076 N N . THR C 1 142 ? 58.177 48.530 43.161 1.00 13.53 123 THR C N 1
ATOM 4077 C CA . THR C 1 142 ? 59.149 49.189 44.016 1.00 12.70 123 THR C CA 1
ATOM 4078 C C . THR C 1 142 ? 59.552 48.317 45.185 1.00 13.49 123 THR C C 1
ATOM 4079 O O . THR C 1 142 ? 58.808 47.443 45.608 1.00 13.56 123 THR C O 1
ATOM 4083 N N . GLY C 1 143 ? 60.753 48.559 45.698 1.00 13.19 124 GLY C N 1
ATOM 4084 C CA . GLY C 1 143 ? 61.165 47.959 46.946 1.00 13.68 124 GLY C CA 1
ATOM 4085 C C . GLY C 1 143 ? 60.721 48.788 48.134 1.00 15.46 124 GLY C C 1
ATOM 4086 O O . GLY C 1 143 ? 60.891 48.371 49.275 1.00 17.45 124 GLY C O 1
ATOM 4087 N N . ASN C 1 144 ? 60.166 49.973 47.898 1.00 15.80 125 ASN C N 1
ATOM 4088 C CA . ASN C 1 144 ? 59.723 50.810 49.007 1.00 17.36 125 ASN C CA 1
ATOM 4089 C C . ASN C 1 144 ? 58.274 51.300 48.846 1.00 17.60 125 ASN C C 1
ATOM 4090 O O . ASN C 1 144 ? 58.020 52.389 48.277 1.00 15.93 125 ASN C O 1
ATOM 4095 N N . PRO C 1 145 ? 57.323 50.503 49.363 1.00 19.03 126 PRO C N 1
ATOM 4096 C CA . PRO C 1 145 ? 55.914 50.851 49.248 1.00 21.02 126 PRO C CA 1
ATOM 4097 C C . PRO C 1 145 ? 55.489 52.084 50.063 1.00 20.48 126 PRO C C 1
ATOM 4098 O O . PRO C 1 145 ? 54.366 52.513 49.918 1.00 21.53 126 PRO C O 1
ATOM 4102 N N . ASP C 1 146 ? 56.367 52.633 50.906 1.00 20.53 127 ASP C N 1
ATOM 4103 C CA . ASP C 1 146 ? 56.077 53.860 51.645 1.00 21.93 127 ASP C CA 1
ATOM 4104 C C . ASP C 1 146 ? 56.558 55.111 50.923 1.00 21.68 127 ASP C C 1
ATOM 4105 O O . ASP C 1 146 ? 56.360 56.222 51.397 1.00 23.08 127 ASP C O 1
ATOM 4110 N N . SER C 1 147 ? 57.149 54.939 49.756 1.00 20.09 128 SER C N 1
ATOM 4111 C CA . SER C 1 147 ? 57.719 56.051 49.016 1.00 20.81 128 SER C CA 1
ATOM 4112 C C . SER C 1 147 ? 56.649 56.893 48.336 1.00 22.69 128 SER C C 1
ATOM 4113 O O . SER C 1 147 ? 55.496 56.460 48.213 1.00 20.72 128 SER C O 1
ATOM 4116 N N . PRO C 1 148 ? 57.036 58.102 47.880 1.00 27.23 129 PRO C N 1
ATOM 4117 C CA . PRO C 1 148 ? 56.179 59.017 47.133 1.00 29.28 129 PRO C CA 1
ATOM 4118 C C . PRO C 1 148 ? 55.533 58.382 45.926 1.00 25.49 129 PRO C C 1
ATOM 4119 O O . PRO C 1 148 ? 54.308 58.453 45.798 1.00 27.49 129 PRO C O 1
ATOM 4123 N N . LEU C 1 149 ? 56.339 57.778 45.056 1.00 25.38 130 LEU C N 1
ATOM 4124 C CA . LEU C 1 149 ? 55.805 57.101 43.877 1.00 22.72 130 LEU C CA 1
ATOM 4125 C C . LEU C 1 149 ? 54.801 56.063 44.327 1.00 20.24 130 LEU C C 1
ATOM 4126 O O . LEU C 1 149 ? 53.745 55.955 43.743 1.00 20.80 130 LEU C O 1
ATOM 4131 N N . ALA C 1 150 ? 55.151 55.271 45.334 1.00 18.07 131 ALA C N 1
ATOM 4132 C CA . ALA C 1 150 ? 54.262 54.207 45.788 1.00 19.17 131 ALA C CA 1
ATOM 4133 C C . ALA C 1 150 ? 52.924 54.761 46.259 1.00 20.23 131 ALA C C 1
ATOM 4134 O O . ALA C 1 150 ? 51.878 54.269 45.850 1.00 18.53 131 ALA C O 1
ATOM 4136 N N . SER C 1 151 ? 52.962 55.786 47.102 1.00 22.28 132 SER C N 1
ATOM 4137 C CA A SER C 1 151 ? 51.730 56.287 47.711 0.50 24.83 132 SER C CA 1
ATOM 4138 C CA B SER C 1 151 ? 51.749 56.335 47.716 0.50 25.55 132 SER C CA 1
ATOM 4139 C C . SER C 1 151 ? 50.811 56.940 46.683 1.00 25.43 132 SER C C 1
ATOM 4140 O O . SER C 1 151 ? 49.585 56.822 46.794 1.00 28.53 132 SER C O 1
ATOM 4145 N N . GLU C 1 152 ? 51.380 57.596 45.678 1.00 25.75 133 GLU C N 1
ATOM 4146 C CA . GLU C 1 152 ? 50.554 58.216 44.653 1.00 27.42 133 GLU C CA 1
ATOM 4147 C C . GLU C 1 152 ? 50.138 57.257 43.513 1.00 24.80 133 GLU C C 1
ATOM 4148 O O . GLU C 1 152 ? 49.332 57.644 42.666 1.00 25.82 133 GLU C O 1
ATOM 4154 N N . SER C 1 153 ? 50.669 56.027 43.483 1.00 20.39 134 SER C N 1
ATOM 4155 C CA . SER C 1 153 ? 50.341 55.097 42.410 1.00 18.51 134 SER C CA 1
ATOM 4156 C C . SER C 1 153 ? 48.903 54.658 42.542 1.00 18.25 134 SER C C 1
ATOM 4157 O O . SER C 1 153 ? 48.330 54.694 43.628 1.00 19.48 134 SER C O 1
ATOM 4160 N N . ASP C 1 154 ? 48.330 54.199 41.435 1.00 17.49 135 ASP C N 1
ATOM 4161 C CA . ASP C 1 154 ? 47.016 53.561 41.469 1.00 16.50 135 ASP C CA 1
ATOM 4162 C C . ASP C 1 154 ? 47.125 52.157 42.045 1.00 16.92 135 ASP C C 1
ATOM 4163 O O . ASP C 1 154 ? 46.250 51.718 42.762 1.00 16.97 135 ASP C O 1
ATOM 4168 N N . VAL C 1 155 ? 48.225 51.478 41.744 1.00 16.32 136 VAL C N 1
ATOM 4169 C CA . VAL C 1 155 ? 48.533 50.177 42.306 1.00 15.18 1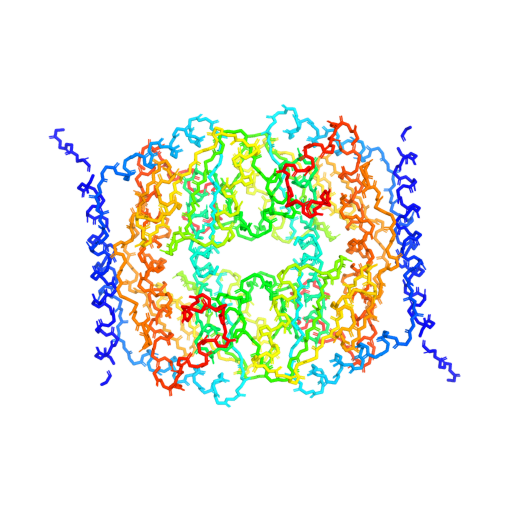36 VAL C CA 1
ATOM 4170 C C . VAL C 1 155 ? 50.040 50.096 42.577 1.00 15.57 136 VAL C C 1
ATOM 4171 O O . VAL C 1 155 ? 50.856 50.502 41.759 1.00 15.99 136 VAL C O 1
ATOM 4175 N N . CYS C 1 156 ? 50.392 49.583 43.742 1.00 13.66 137 CYS C N 1
ATOM 4176 C CA . CYS C 1 156 ? 51.773 49.386 44.140 1.00 14.69 137 CYS C CA 1
ATOM 4177 C C . CYS C 1 156 ? 52.021 47.908 44.363 1.00 14.78 137 CYS C C 1
ATOM 4178 O O . CYS C 1 156 ? 51.342 47.285 45.196 1.00 15.61 137 CYS C O 1
ATOM 4181 N N . LEU C 1 157 ? 52.981 47.371 43.618 1.00 13.75 138 LEU C N 1
ATOM 4182 C CA . LEU C 1 157 ? 53.481 45.997 43.741 1.00 12.58 138 LEU C CA 1
ATOM 4183 C C . LEU C 1 157 ? 54.875 46.051 44.318 1.00 14.05 138 LEU C C 1
ATOM 4184 O O . LEU C 1 157 ? 55.801 46.631 43.710 1.00 15.62 138 LEU C O 1
ATOM 4189 N N . SER C 1 158 ? 55.039 45.426 45.480 1.00 15.54 139 SER C N 1
ATOM 4190 C CA . SER C 1 158 ? 56.292 45.499 46.220 1.00 15.21 139 SER C CA 1
ATOM 4191 C C . SER C 1 158 ? 57.193 44.325 45.926 1.00 15.47 139 SER C C 1
ATOM 4192 O O . SER C 1 158 ? 56.728 43.214 45.758 1.00 15.04 139 SER C O 1
ATOM 4195 N N . THR C 1 159 ? 58.505 44.575 45.887 1.00 14.56 140 THR C N 1
ATOM 4196 C CA . THR C 1 159 ? 59.468 43.496 45.673 1.00 12.82 140 THR C CA 1
ATOM 4197 C C . THR C 1 159 ? 59.733 42.686 46.938 1.00 15.25 140 THR C C 1
ATOM 4198 O O . THR C 1 159 ? 60.318 41.613 46.868 1.00 14.76 140 THR C O 1
ATOM 4202 N N . GLY C 1 160 ? 59.333 43.217 48.099 1.00 15.17 141 GLY C N 1
ATOM 4203 C CA . GLY C 1 160 ? 59.727 42.657 49.378 1.00 15.46 141 GLY C CA 1
ATOM 4204 C C . GLY C 1 160 ? 61.124 43.091 49.815 1.00 15.60 141 GLY C C 1
ATOM 4205 O O . GLY C 1 160 ? 61.640 42.634 50.841 1.00 15.23 141 GLY C O 1
ATOM 4206 N N . HIS C 1 161 ? 61.710 43.988 49.035 1.00 14.18 142 HIS C N 1
ATOM 4207 C CA . HIS C 1 161 ? 63.091 44.463 49.187 1.00 16.66 142 HIS C CA 1
ATOM 4208 C C . HIS C 1 161 ? 64.076 43.459 49.779 1.00 15.34 142 HIS C C 1
ATOM 4209 O O . HIS C 1 161 ? 64.646 43.650 50.855 1.00 14.83 142 HIS C O 1
ATOM 4216 N N . PRO C 1 162 ? 64.332 42.405 49.014 1.00 15.22 143 PRO C N 1
ATOM 4217 C CA . PRO C 1 162 ? 65.335 41.424 49.401 1.00 15.38 143 PRO C CA 1
ATOM 4218 C C . PRO C 1 162 ? 66.732 42.038 49.455 1.00 15.62 143 PRO C C 1
ATOM 4219 O O . PRO C 1 162 ? 66.998 43.043 48.794 1.00 15.67 143 PRO C O 1
ATOM 4223 N N . ALA C 1 163 ? 67.618 41.429 50.219 1.00 15.38 144 ALA C N 1
ATOM 4224 C CA . ALA C 1 163 ? 69.039 41.815 50.210 1.00 15.25 144 ALA C CA 1
ATOM 4225 C C . ALA C 1 163 ? 69.638 41.443 48.860 1.00 15.06 144 ALA C C 1
ATOM 4226 O O . ALA C 1 163 ? 69.346 40.373 48.316 1.00 12.69 144 ALA C O 1
ATOM 4228 N N . GLU C 1 164 ? 70.477 42.321 48.321 1.00 14.40 145 GLU C N 1
ATOM 4229 C CA . GLU C 1 164 ? 71.200 42.022 47.092 1.00 13.56 145 GLU C CA 1
ATOM 4230 C C . GLU C 1 164 ? 72.283 40.982 47.374 1.00 14.40 145 GLU C C 1
ATOM 4231 O O . GLU C 1 164 ? 72.780 40.893 48.498 1.00 15.75 145 GLU C O 1
ATOM 4237 N N . VAL C 1 165 ? 72.624 40.182 46.366 1.00 14.75 146 VAL C N 1
ATOM 4238 C CA . VAL C 1 165 ? 73.677 39.162 46.495 1.00 13.94 146 VAL C CA 1
ATOM 4239 C C . VAL C 1 165 ? 75.051 39.672 46.090 1.00 13.94 146 VAL C C 1
ATOM 4240 O O . VAL C 1 165 ? 76.037 38.982 46.242 1.00 14.06 146 VAL C O 1
ATOM 4244 N N . CYS C 1 166 ? 75.078 40.894 45.558 1.00 14.24 147 CYS C N 1
ATOM 4245 C CA . CYS C 1 166 ? 76.282 41.693 45.421 1.00 13.44 147 CYS C CA 1
ATOM 4246 C C . CYS C 1 166 ? 77.202 41.555 46.638 1.00 14.35 147 CYS C C 1
ATOM 4247 O O . CYS C 1 166 ? 76.713 41.569 47.755 1.00 13.94 147 CYS C O 1
ATOM 4250 N N . THR C 1 167 ? 78.524 41.426 46.427 1.00 13.55 148 THR C N 1
ATOM 4251 C CA . THR C 1 167 ? 79.461 41.335 47.551 1.00 14.10 148 THR C CA 1
ATOM 4252 C C . THR C 1 167 ? 79.430 42.572 48.459 1.00 14.12 148 THR C C 1
ATOM 4253 O O . THR C 1 167 ? 79.830 42.501 49.621 1.00 14.47 148 THR C O 1
ATOM 4257 N N . LEU C 1 168 ? 78.991 43.692 47.909 1.00 12.76 149 LEU C N 1
ATOM 4258 C CA . LEU C 1 168 ? 78.895 44.970 48.627 1.00 13.83 149 LEU C CA 1
ATOM 4259 C C . LEU C 1 168 ? 77.458 45.250 49.104 1.00 12.99 149 LEU C C 1
ATOM 4260 O O . LEU C 1 168 ? 77.190 46.270 49.736 1.00 13.50 149 LEU C O 1
ATOM 4265 N N . GLY C 1 169 ? 76.530 44.352 48.765 1.00 13.77 150 GLY C N 1
ATOM 4266 C CA . GLY C 1 169 ? 75.101 44.561 49.040 1.00 13.34 150 GLY C CA 1
ATOM 4267 C C . GLY C 1 169 ? 74.426 45.651 48.219 1.00 13.51 150 GLY C C 1
ATOM 4268 O O . GLY C 1 169 ? 73.323 46.089 48.579 1.00 14.17 150 GLY C O 1
ATOM 4282 N N . THR C 1 171 ? 74.660 46.137 44.247 1.00 13.30 152 THR C N 1
ATOM 4283 C CA . THR C 1 171 ? 74.299 45.918 42.888 1.00 14.76 152 THR C CA 1
ATOM 4284 C C . THR C 1 171 ? 72.945 45.225 42.748 1.00 14.44 152 THR C C 1
ATOM 4285 O O . THR C 1 171 ? 72.692 44.199 43.389 1.00 13.03 152 THR C O 1
ATOM 4289 N N . PRO C 1 172 ? 72.076 45.766 41.890 1.00 13.34 153 PRO C N 1
ATOM 4290 C CA . PRO C 1 172 ? 70.766 45.113 41.680 1.00 13.14 153 PRO C CA 1
ATOM 4291 C C . PRO C 1 172 ? 70.935 43.728 41.051 1.00 12.74 153 PRO C C 1
ATOM 4292 O O . PRO C 1 172 ? 71.510 43.591 39.972 1.00 14.44 153 PRO C O 1
ATOM 4296 N N . THR C 1 173 ? 70.517 42.729 41.813 1.00 12.91 154 THR C N 1
ATOM 4297 C CA . THR C 1 173 ? 70.667 41.354 41.486 1.00 13.67 154 THR C CA 1
ATOM 4298 C C . THR C 1 173 ? 69.344 40.708 41.916 1.00 14.42 154 THR C C 1
ATOM 4299 O O . THR C 1 173 ? 68.434 40.527 41.084 1.00 12.90 154 THR C O 1
ATOM 4303 N N . THR C 1 174 ? 69.232 40.384 43.199 1.00 13.71 155 THR C N 1
ATOM 4304 C CA A THR C 1 174 ? 67.973 39.835 43.707 0.50 14.20 155 THR C CA 1
ATOM 4305 C CA B THR C 1 174 ? 68.012 39.868 43.773 0.50 15.17 155 THR C CA 1
ATOM 4306 C C . THR C 1 174 ? 66.817 40.776 43.454 1.00 13.30 155 THR C C 1
ATOM 4307 O O . THR C 1 174 ? 65.761 40.325 43.109 1.00 13.47 155 THR C O 1
ATOM 4314 N N . SER C 1 175 ? 67.012 42.079 43.602 1.00 15.03 156 SER C N 1
ATOM 4315 C CA . SER C 1 175 ? 65.896 43.018 43.351 1.00 13.70 156 SER C CA 1
ATOM 4316 C C . SER C 1 175 ? 65.386 42.884 41.908 1.00 13.86 156 SER C C 1
ATOM 4317 O O . SER C 1 175 ? 64.169 42.743 41.687 1.00 12.85 156 SER C O 1
ATOM 4320 N N . THR C 1 176 ? 66.314 42.861 40.936 1.00 13.38 157 THR C N 1
ATOM 4321 C CA . THR C 1 176 ? 65.950 42.769 39.534 1.00 13.70 157 THR C CA 1
ATOM 4322 C C . THR C 1 176 ? 65.418 41.389 39.114 1.00 14.34 157 THR C C 1
ATOM 4323 O O . THR C 1 176 ? 64.576 41.293 38.223 1.00 12.86 157 THR C O 1
ATOM 4327 N N . THR C 1 177 ? 65.873 40.342 39.785 1.00 12.65 158 THR C N 1
ATOM 4328 C CA . THR C 1 177 ? 65.292 39.010 39.601 1.00 13.30 158 THR C CA 1
ATOM 4329 C C . THR C 1 177 ? 63.837 39.006 40.094 1.00 13.54 158 THR C C 1
ATOM 4330 O O . THR C 1 177 ? 62.941 38.490 39.421 1.00 11.98 158 THR C O 1
ATOM 4334 N N . VAL C 1 178 ? 63.592 39.599 41.265 1.00 12.11 159 VAL C N 1
ATOM 4335 C CA . VAL C 1 178 ? 62.210 39.755 41.736 1.00 12.66 159 VAL C CA 1
ATOM 4336 C C . VAL C 1 178 ? 61.368 40.559 40.745 1.00 13.16 159 VAL C C 1
ATOM 4337 O O . VAL C 1 178 ? 60.228 40.171 40.402 1.00 14.18 159 VAL C O 1
ATOM 4349 N N . THR C 1 180 ? 61.684 40.884 37.541 1.00 13.18 161 THR C N 1
ATOM 4350 C CA . THR C 1 180 ? 61.374 40.171 36.293 1.00 12.73 161 THR C CA 1
ATOM 4351 C C . THR C 1 180 ? 60.279 39.136 36.554 1.00 13.09 161 THR C C 1
ATOM 4352 O O . THR C 1 180 ? 59.420 38.897 35.703 1.00 14.17 161 THR C O 1
ATOM 4356 N N . VAL C 1 181 ? 60.284 38.546 37.739 1.00 11.82 162 VAL C N 1
ATOM 4357 C CA . VAL C 1 181 ? 59.232 37.615 38.121 1.00 11.69 162 VAL C CA 1
ATOM 4358 C C . VAL C 1 181 ? 57.905 38.332 38.289 1.00 12.26 162 VAL C C 1
ATOM 4359 O O . VAL C 1 181 ? 56.851 37.799 37.917 1.00 12.63 162 VAL C O 1
ATOM 4363 N N . ILE C 1 182 ? 57.918 39.529 38.866 1.00 12.83 163 ILE C N 1
ATOM 4364 C CA . ILE C 1 182 ? 56.681 40.283 38.972 1.00 12.92 163 ILE C CA 1
ATOM 4365 C C . ILE C 1 182 ? 56.113 40.571 37.592 1.00 13.77 163 ILE C C 1
ATOM 4366 O O . ILE C 1 182 ? 54.924 40.443 37.366 1.00 13.72 163 ILE C O 1
ATOM 4371 N N . GLY C 1 183 ? 56.983 40.917 36.651 1.00 13.39 164 GLY C N 1
ATOM 4372 C CA . GLY C 1 183 ? 56.625 41.004 35.242 1.00 13.23 164 GLY C CA 1
ATOM 4373 C C . GLY C 1 183 ? 55.991 39.738 34.648 1.00 13.87 164 GLY C C 1
ATOM 4374 O O . GLY C 1 183 ? 54.941 39.797 33.962 1.00 13.01 164 GLY C O 1
ATOM 4375 N N . ASP C 1 184 ? 56.606 38.593 34.915 1.00 13.17 165 ASP C N 1
ATOM 4376 C CA . ASP C 1 184 ? 56.072 37.315 34.446 1.00 13.59 165 ASP C CA 1
ATOM 4377 C C . ASP C 1 184 ? 54.667 37.114 35.016 1.00 14.00 165 ASP C C 1
ATOM 4378 O O . ASP C 1 184 ? 53.771 36.686 34.301 1.00 12.74 165 ASP C O 1
ATOM 4383 N N . ILE C 1 185 ? 54.495 37.414 36.308 1.00 13.70 166 ILE C N 1
ATOM 4384 C CA . ILE C 1 185 ? 53.185 37.256 36.977 1.00 13.99 166 ILE C CA 1
ATOM 4385 C C . ILE C 1 185 ? 52.111 38.072 36.275 1.00 14.50 166 ILE C C 1
ATOM 4386 O O . ILE C 1 185 ? 51.047 37.561 35.921 1.00 13.85 166 ILE C O 1
ATOM 4391 N N . LEU C 1 186 ? 52.396 39.339 36.035 1.00 13.48 167 LEU C N 1
ATOM 4392 C CA . LEU C 1 186 ? 51.419 40.199 35.386 1.00 13.34 167 LEU C CA 1
ATOM 4393 C C . LEU C 1 186 ? 51.048 39.694 34.004 1.00 13.20 167 LEU C C 1
ATOM 4394 O O . LEU C 1 186 ? 49.867 39.732 33.615 1.00 13.96 167 LEU C O 1
ATOM 4399 N N . VAL C 1 187 ? 52.043 39.227 33.253 1.00 13.05 168 VAL C N 1
ATOM 4400 C CA . VAL C 1 187 ? 51.825 38.702 31.910 1.00 12.51 168 VAL C CA 1
ATOM 4401 C C . VAL C 1 187 ? 50.970 37.432 31.967 1.00 12.48 168 VAL C C 1
ATOM 4402 O O . VAL C 1 187 ? 49.996 37.314 31.248 1.00 12.80 168 VAL C O 1
ATOM 4406 N N . VAL C 1 188 ? 51.339 36.498 32.829 1.00 11.47 169 VAL C N 1
ATOM 4407 C CA . VAL C 1 188 ? 50.654 35.220 32.892 1.00 12.46 169 VAL C CA 1
ATOM 4408 C C . VAL C 1 188 ? 49.180 35.446 33.361 1.00 12.94 169 VAL C C 1
ATOM 4409 O O . VAL C 1 188 ? 48.244 34.955 32.739 1.00 13.42 169 VAL C O 1
ATOM 4413 N N . GLN C 1 189 ? 48.975 36.234 34.420 1.00 12.70 170 GLN C N 1
ATOM 4414 C CA . GLN C 1 189 ? 47.608 36.434 34.928 1.00 13.49 170 GLN C CA 1
ATOM 4415 C C . GLN C 1 189 ? 46.748 37.201 33.930 1.00 12.67 170 GLN C C 1
ATOM 4416 O O . GLN C 1 189 ? 45.551 36.941 33.827 1.00 13.12 170 GLN C O 1
ATOM 4422 N N . THR C 1 190 ? 47.373 38.123 33.203 1.00 13.09 171 THR C N 1
ATOM 4423 C CA . THR C 1 190 ? 46.682 38.868 32.139 1.00 13.34 171 THR C CA 1
ATOM 4424 C C . THR C 1 190 ? 46.279 37.963 30.969 1.00 13.63 171 THR C C 1
ATOM 4425 O O . THR C 1 190 ? 45.150 38.065 30.489 1.00 14.51 171 THR C O 1
ATOM 4437 N N . LYS C 1 192 ? 45.729 34.805 30.957 1.00 16.99 173 LYS C N 1
ATOM 4438 C CA . LYS C 1 192 ? 44.610 33.969 31.396 1.00 19.45 173 LYS C CA 1
ATOM 4439 C C . LYS C 1 192 ? 43.281 34.706 31.176 1.00 19.50 173 LYS C C 1
ATOM 4440 O O . LYS C 1 192 ? 42.342 34.160 30.597 1.00 19.83 173 LYS C O 1
ATOM 4446 N N . ARG C 1 193 ? 43.223 35.960 31.627 1.00 18.33 174 ARG C N 1
ATOM 4447 C CA A ARG C 1 193 ? 42.017 36.775 31.537 0.50 17.99 174 ARG C CA 1
ATOM 4448 C CA B ARG C 1 193 ? 42.007 36.746 31.531 0.50 18.15 174 ARG C CA 1
ATOM 4449 C C . ARG C 1 193 ? 41.656 37.104 30.102 1.00 18.62 174 ARG C C 1
ATOM 4450 O O . ARG C 1 193 ? 40.491 37.179 29.767 1.00 19.13 174 ARG C O 1
ATOM 4465 N N . THR C 1 194 ? 42.663 37.327 29.253 1.00 15.39 175 THR C N 1
ATOM 4466 C CA . THR C 1 194 ? 42.395 37.690 27.874 1.00 16.23 175 THR C CA 1
ATOM 4467 C C . THR C 1 194 ? 42.180 36.436 27.009 1.00 15.58 175 THR C C 1
ATOM 4468 O O . THR C 1 194 ? 41.827 36.548 25.854 1.00 17.28 175 THR C O 1
ATOM 4472 N N . GLU C 1 195 ? 42.454 35.262 27.570 1.00 15.99 176 GLU C N 1
ATOM 4473 C CA . GLU C 1 195 ? 42.342 33.985 26.832 1.00 16.59 176 GLU C CA 1
ATOM 4474 C C . GLU C 1 195 ? 43.187 33.958 25.564 1.00 16.92 176 GLU C C 1
ATOM 4475 O O . GLU C 1 195 ? 42.764 33.465 24.490 1.00 15.62 176 GLU C O 1
ATOM 4481 N N . PHE C 1 196 ? 44.382 34.511 25.677 1.00 15.20 177 PHE C N 1
ATOM 4482 C CA . PHE C 1 196 ? 45.320 34.576 24.545 1.00 14.20 177 PHE C CA 1
ATOM 4483 C C . PHE C 1 196 ? 45.600 33.165 24.025 1.00 13.33 177 PHE C C 1
ATOM 4484 O O . PHE C 1 196 ? 45.812 32.227 24.824 1.00 14.25 177 PHE C O 1
ATOM 4492 N N . THR C 1 197 ? 45.605 33.030 22.707 1.00 13.35 178 THR C N 1
ATOM 4493 C CA . THR C 1 197 ? 45.685 31.718 22.041 1.00 13.11 178 THR C CA 1
ATOM 4494 C C . THR C 1 197 ? 47.007 31.499 21.340 1.00 13.84 178 THR C C 1
ATOM 4495 O O . THR C 1 197 ? 47.731 32.442 21.033 1.00 12.69 178 THR C O 1
ATOM 4499 N N . ILE C 1 198 ? 47.318 30.234 21.085 1.00 15.13 179 ILE C N 1
ATOM 4500 C CA . ILE C 1 198 ? 48.533 29.877 20.366 1.00 16.33 179 ILE C CA 1
ATOM 4501 C C . ILE C 1 198 ? 48.553 30.488 18.959 1.00 17.45 179 ILE C C 1
ATOM 4502 O O . ILE C 1 198 ? 49.612 30.887 18.479 1.00 17.34 179 ILE C O 1
ATOM 4507 N N . GLU C 1 199 ? 47.392 30.575 18.312 1.00 17.24 180 GLU C N 1
ATOM 4508 C CA . GLU C 1 199 ? 47.316 31.169 17.001 1.00 18.03 180 GLU C CA 1
ATOM 4509 C C . GLU C 1 199 ? 47.777 32.617 17.045 1.00 16.54 180 GLU C C 1
ATOM 4510 O O . GLU C 1 199 ? 48.511 33.063 16.169 1.00 15.81 180 GLU C O 1
ATOM 4516 N N . GLU C 1 200 ? 47.316 33.354 18.047 1.00 15.17 181 GLU C N 1
ATOM 4517 C CA . GLU C 1 200 ? 47.699 34.757 18.200 1.00 15.95 181 GLU C CA 1
ATOM 4518 C C . GLU C 1 200 ? 49.155 34.907 18.622 1.00 14.91 181 GLU C C 1
ATOM 4519 O O . GLU C 1 200 ? 49.819 35.841 18.175 1.00 15.35 181 GLU C O 1
ATOM 4525 N N . TYR C 1 201 ? 49.661 33.981 19.442 1.00 12.75 182 TYR C N 1
ATOM 4526 C CA . TYR C 1 201 ? 51.099 33.920 19.718 1.00 14.78 182 TYR C CA 1
ATOM 4527 C C . TYR C 1 201 ? 51.909 33.772 18.437 1.00 13.77 182 TYR C C 1
ATOM 4528 O O . TYR C 1 201 ? 52.866 34.524 18.194 1.00 13.97 182 TYR C O 1
ATOM 4537 N N . SER C 1 202 ? 51.518 32.795 17.610 1.00 13.58 183 SER C N 1
ATOM 4538 C CA A SER C 1 202 ? 52.272 32.497 16.408 0.50 14.33 183 SER C CA 1
ATOM 4539 C CA B SER C 1 202 ? 52.246 32.486 16.387 0.50 15.41 183 SER C CA 1
ATOM 4540 C C . SER C 1 202 ? 52.304 33.694 15.464 1.00 14.42 183 SER C C 1
ATOM 4541 O O . SER C 1 202 ? 53.280 33.883 14.754 1.00 14.50 183 SER C O 1
ATOM 4546 N N . LYS C 1 203 ? 51.242 34.500 15.477 1.00 14.78 184 LYS C N 1
ATOM 4547 C CA . LYS C 1 203 ? 51.192 35.675 14.631 1.00 15.30 184 LYS C CA 1
ATOM 4548 C C . LYS C 1 203 ? 52.180 36.785 15.009 1.00 14.57 184 LYS C C 1
ATOM 4549 O O . LYS C 1 203 ? 52.416 37.694 14.199 1.00 16.23 184 LYS C O 1
ATOM 4555 N N . ARG C 1 204 ? 52.756 36.708 16.205 1.00 14.23 185 ARG C N 1
ATOM 4556 C CA . ARG C 1 204 ? 53.634 37.760 16.712 1.00 12.68 185 ARG C CA 1
ATOM 4557 C C . ARG C 1 204 ? 55.087 37.272 16.771 1.00 14.88 185 ARG C C 1
ATOM 4558 O O . ARG C 1 204 ? 55.935 37.898 17.397 1.00 15.37 185 ARG C O 1
ATOM 4566 N N . HIS C 1 205 ? 55.368 36.169 16.075 1.00 14.13 186 HIS C N 1
ATOM 4567 C CA . HIS C 1 205 ? 56.683 35.551 16.115 1.00 13.97 186 HIS C CA 1
ATOM 4568 C C . HIS C 1 205 ? 57.028 34.939 14.766 1.00 15.16 186 HIS C C 1
ATOM 4569 O O . HIS C 1 205 ? 56.136 34.598 13.976 1.00 15.45 186 HIS C O 1
ATOM 4576 N N . HIS C 1 206 ? 58.327 34.768 14.524 1.00 15.21 187 HIS C N 1
ATOM 4577 C CA . HIS C 1 206 ? 58.749 34.073 13.313 1.00 15.01 187 HIS C CA 1
ATOM 4578 C C . HIS C 1 206 ? 58.326 32.597 13.347 1.00 16.34 187 HIS C C 1
ATOM 4579 O O . HIS C 1 206 ? 57.971 32.056 14.395 1.00 15.01 187 HIS C O 1
ATOM 4586 N N . GLY C 1 207 ? 58.384 31.946 12.185 1.00 16.62 188 GLY C N 1
ATOM 4587 C CA . GLY C 1 207 ? 57.856 30.591 12.050 1.00 17.02 188 GLY C CA 1
ATOM 4588 C C . GLY C 1 207 ? 58.503 29.549 12.937 1.00 17.89 188 GLY C C 1
ATOM 4589 O O . GLY C 1 207 ? 57.887 28.530 13.246 1.00 18.17 188 GLY C O 1
ATOM 4590 N N . GLY C 1 208 ? 59.763 29.757 13.318 1.00 16.73 189 GLY C N 1
ATOM 4591 C CA . GLY C 1 208 ? 60.465 28.817 14.222 1.00 16.47 189 GLY C CA 1
ATOM 4592 C C . GLY C 1 208 ? 59.785 28.626 15.565 1.00 15.80 189 GLY C C 1
ATOM 4593 O O . GLY C 1 208 ? 59.913 27.565 16.202 1.00 17.95 189 GLY C O 1
ATOM 4594 N N . TYR C 1 209 ? 59.072 29.655 16.020 1.00 15.74 190 TYR C N 1
ATOM 4595 C CA . TYR C 1 209 ? 58.360 29.561 17.271 1.00 17.26 190 TYR C CA 1
ATOM 4596 C C . TYR C 1 209 ? 57.185 28.560 17.229 1.00 20.93 190 TYR C C 1
ATOM 4597 O O . TYR C 1 209 ? 56.705 28.173 18.271 1.00 22.17 190 TYR C O 1
ATOM 4606 N N . LEU C 1 210 ? 56.718 28.153 16.054 1.00 23.96 191 LEU C N 1
ATOM 4607 C CA . LEU C 1 210 ? 55.632 27.156 16.023 1.00 29.40 191 LEU C CA 1
ATOM 4608 C C . LEU C 1 210 ? 56.174 25.741 16.040 1.00 30.96 191 LEU C C 1
ATOM 4609 O O . LEU C 1 210 ? 56.681 25.268 15.035 1.00 32.73 191 LEU C O 1
ATOM 4614 N N . LEU D 1 15 ? 34.001 23.568 39.326 1.00 38.63 -4 LEU D N 1
ATOM 4615 C CA . LEU D 1 15 ? 33.852 23.109 40.747 1.00 37.87 -4 LEU D CA 1
ATOM 4616 C C . LEU D 1 15 ? 35.111 23.361 41.573 1.00 36.97 -4 LEU D C 1
ATOM 4617 O O . LEU D 1 15 ? 35.079 23.186 42.795 1.00 39.34 -4 LEU D O 1
ATOM 4619 N N . TYR D 1 16 ? 36.204 23.773 40.917 1.00 33.98 -3 TYR D N 1
ATOM 4620 C CA . TYR D 1 16 ? 37.496 23.983 41.584 1.00 31.76 -3 TYR D CA 1
ATOM 4621 C C . TYR D 1 16 ? 38.093 25.360 41.294 1.00 33.34 -3 TYR D C 1
ATOM 4622 O O . TYR D 1 16 ? 39.183 25.460 40.740 1.00 34.52 -3 TYR D O 1
ATOM 4631 N N . PHE D 1 17 ? 37.383 26.411 41.681 1.00 35.01 -2 PHE D N 1
ATOM 4632 C CA . PHE D 1 17 ? 37.858 27.787 41.504 1.00 36.53 -2 PHE D CA 1
ATOM 4633 C C . PHE D 1 17 ? 39.197 27.993 42.211 1.00 34.59 -2 PHE D C 1
ATOM 4634 O O . PHE D 1 17 ? 39.382 27.579 43.351 1.00 33.60 -2 PHE D O 1
ATOM 4642 N N . GLN D 1 18 ? 40.141 28.604 41.515 1.00 32.97 -1 GLN D N 1
ATOM 4643 C CA . GLN D 1 18 ? 41.379 29.021 42.144 1.00 33.15 -1 GLN D CA 1
ATOM 4644 C C . GLN D 1 18 ? 41.444 30.544 42.135 1.00 32.25 -1 GLN D C 1
ATOM 4645 O O . GLN D 1 18 ? 41.346 31.150 41.071 1.00 34.62 -1 GLN D O 1
ATOM 4651 N N . GLY D 1 19 ? 41.622 31.154 43.305 1.00 29.96 0 GLY D N 1
ATOM 4652 C CA . GLY D 1 19 ? 41.763 32.615 43.403 1.00 27.70 0 GLY D CA 1
ATOM 4653 C C . GLY D 1 19 ? 43.087 33.080 42.805 1.00 25.54 0 GLY D C 1
ATOM 4654 O O . GLY D 1 19 ? 44.030 32.285 42.666 1.00 21.64 0 GLY D O 1
ATOM 4663 N N . ILE D 1 21 ? 45.339 35.053 44.080 1.00 18.27 2 ILE D N 1
ATOM 4664 C CA . ILE D 1 21 ? 46.439 35.010 45.063 1.00 19.07 2 ILE D CA 1
ATOM 4665 C C . ILE D 1 21 ? 47.098 33.629 45.126 1.00 18.93 2 ILE D C 1
ATOM 4666 O O . ILE D 1 21 ? 48.310 33.524 45.098 1.00 17.40 2 ILE D O 1
ATOM 4671 N N . GLU D 1 22 ? 46.283 32.581 45.173 1.00 19.48 3 GLU D N 1
ATOM 4672 C CA . GLU D 1 22 ? 46.778 31.196 45.187 1.00 20.12 3 GLU D CA 1
ATOM 4673 C C . GLU D 1 22 ? 47.496 30.835 43.881 1.00 17.70 3 GLU D C 1
ATOM 4674 O O . GLU D 1 22 ? 48.541 30.179 43.897 1.00 16.17 3 GLU D O 1
ATOM 4680 N N . SER D 1 23 ? 46.924 31.264 42.758 1.00 15.77 4 SER D N 1
ATOM 4681 C CA . SER D 1 23 ? 47.542 31.092 41.437 1.00 17.23 4 SER D CA 1
ATOM 4682 C C . SER D 1 23 ? 48.934 31.741 41.382 1.00 16.08 4 SER D C 1
ATOM 4683 O O . SER D 1 23 ? 49.906 31.138 40.922 1.00 15.78 4 SER D O 1
ATOM 4686 N N . ILE D 1 24 ? 49.026 32.966 41.893 1.00 14.55 5 ILE D N 1
ATOM 4687 C CA . ILE D 1 24 ? 50.310 33.708 41.933 1.00 15.22 5 ILE D CA 1
ATOM 4688 C C . ILE D 1 24 ? 51.323 33.031 42.870 1.00 14.53 5 ILE D C 1
ATOM 4689 O O . ILE D 1 24 ? 52.483 32.886 42.500 1.00 15.17 5 ILE D O 1
ATOM 4694 N N . GLN D 1 25 ? 50.865 32.540 44.024 1.00 14.04 6 GLN D N 1
ATOM 4695 C CA A GLN D 1 25 ? 51.724 31.794 44.945 0.50 14.64 6 GLN D CA 1
ATOM 4696 C CA B GLN D 1 25 ? 51.751 31.808 44.935 0.50 15.43 6 GLN D CA 1
ATOM 4697 C C . GLN D 1 25 ? 52.318 30.563 44.244 1.00 14.51 6 GLN D C 1
ATOM 4698 O O . GLN D 1 25 ? 53.502 30.245 44.399 1.00 14.92 6 GLN D O 1
ATOM 4709 N N . GLU D 1 26 ? 51.506 29.882 43.446 1.00 15.00 7 GLU D N 1
ATOM 4710 C CA . GLU D 1 26 ? 52.022 28.757 42.690 1.00 16.05 7 GLU D CA 1
ATOM 4711 C C . GLU D 1 26 ? 53.096 29.174 41.661 1.00 15.71 7 GLU D C 1
ATOM 4712 O O . GLU D 1 26 ? 54.092 28.482 41.497 1.00 14.77 7 GLU D O 1
ATOM 4718 N N . LEU D 1 27 ? 52.864 30.281 40.965 1.00 14.92 8 LEU D N 1
ATOM 4719 C CA A LEU D 1 27 ? 53.850 30.835 40.028 0.50 14.65 8 LEU D CA 1
ATOM 4720 C CA B LEU D 1 27 ? 53.838 30.832 40.026 0.50 15.89 8 LEU D CA 1
ATOM 4721 C C . LEU D 1 27 ? 55.162 31.140 40.740 1.00 14.96 8 LEU D C 1
ATOM 4722 O O . LEU D 1 27 ? 56.230 30.863 40.209 1.00 15.25 8 LEU D O 1
ATOM 4731 N N . LEU D 1 28 ? 55.090 31.689 41.948 1.00 13.47 9 LEU D N 1
ATOM 4732 C CA . LEU D 1 28 ? 56.315 31.953 42.711 1.00 15.44 9 LEU D CA 1
ATOM 4733 C C . LEU D 1 28 ? 57.050 30.663 43.017 1.00 15.02 9 LEU D C 1
ATOM 4734 O O . LEU D 1 28 ? 58.280 30.623 42.958 1.00 14.35 9 LEU D O 1
ATOM 4739 N N . GLN D 1 29 ? 56.311 29.636 43.425 1.00 15.53 10 GLN D N 1
ATOM 4740 C CA . GLN D 1 29 ? 56.931 28.355 43.722 1.00 16.73 10 GLN D CA 1
ATOM 4741 C C . GLN D 1 29 ? 57.655 27.839 42.494 1.00 15.27 10 GLN D C 1
ATOM 4742 O O . GLN D 1 29 ? 58.771 27.357 42.591 1.00 15.49 10 GLN D O 1
ATOM 4748 N N . LYS D 1 30 ? 57.005 27.934 41.338 1.00 15.46 11 LYS D N 1
ATOM 4749 C CA . LYS D 1 30 ? 57.582 27.465 40.078 1.00 15.37 11 LYS D CA 1
ATOM 4750 C C . LYS D 1 30 ? 58.808 28.249 39.644 1.00 13.91 11 LYS D C 1
ATOM 4751 O O . LYS D 1 30 ? 59.813 27.663 39.221 1.00 13.82 11 LYS D O 1
ATOM 4757 N N . GLU D 1 31 ? 58.741 29.571 39.727 1.00 15.55 12 GLU D N 1
ATOM 4758 C CA . GLU D 1 31 ? 59.899 30.393 39.384 1.00 15.37 12 GLU D CA 1
ATOM 4759 C C . GLU D 1 31 ? 61.066 30.172 40.370 1.00 15.20 12 GLU D C 1
ATOM 4760 O O . GLU D 1 31 ? 62.227 30.036 39.961 1.00 14.57 12 GLU D O 1
ATOM 4766 N N . ALA D 1 32 ? 60.767 30.156 41.661 1.00 14.96 13 ALA D N 1
ATOM 4767 C CA . ALA D 1 32 ? 61.788 29.866 42.673 1.00 15.26 13 ALA D CA 1
ATOM 4768 C C . ALA D 1 32 ? 62.456 28.500 42.440 1.00 14.32 13 ALA D C 1
ATOM 4769 O O . ALA D 1 32 ? 63.695 28.362 42.502 1.00 13.89 13 ALA D O 1
ATOM 4771 N N . GLN D 1 33 ? 61.643 27.480 42.168 1.00 14.15 14 GLN D N 1
ATOM 4772 C CA . GLN D 1 33 ? 62.185 26.155 41.881 1.00 14.68 14 GLN D CA 1
ATOM 4773 C C . GLN D 1 33 ? 63.089 26.106 40.646 1.00 13.67 14 GLN D C 1
ATOM 4774 O O . GLN D 1 33 ? 64.100 25.408 40.662 1.00 14.22 14 GLN D O 1
ATOM 4780 N N . ALA D 1 34 ? 62.739 26.843 39.597 1.00 13.24 15 ALA D N 1
ATOM 4781 C CA . ALA D 1 34 ? 63.574 26.942 38.399 1.00 15.04 15 ALA D CA 1
ATOM 4782 C C . ALA D 1 34 ? 64.956 27.460 38.751 1.00 13.69 15 ALA D C 1
ATOM 4783 O O . ALA D 1 34 ? 65.957 26.983 38.238 1.00 12.79 15 ALA D O 1
ATOM 4785 N N . VAL D 1 35 ? 64.987 28.462 39.616 1.00 12.68 16 VAL D N 1
ATOM 4786 C CA . VAL D 1 35 ? 66.229 29.042 40.083 1.00 12.82 16 VAL D CA 1
ATOM 4787 C C . VAL D 1 35 ? 67.034 28.024 40.900 1.00 12.87 16 VAL D C 1
ATOM 4788 O O . VAL D 1 35 ? 68.228 27.814 40.675 1.00 13.35 16 VAL D O 1
ATOM 4792 N N . LEU D 1 36 ? 66.372 27.329 41.832 1.00 11.46 17 LEU D N 1
ATOM 4793 C CA . LEU D 1 36 ? 67.055 26.308 42.628 1.00 13.18 17 LEU D CA 1
ATOM 4794 C C . LEU D 1 36 ? 67.670 25.202 41.777 1.00 13.71 17 LEU D C 1
ATOM 4795 O O . LEU D 1 36 ? 68.668 24.568 42.186 1.00 15.66 17 LEU D O 1
ATOM 4800 N N . ASN D 1 37 ? 67.024 24.945 40.642 1.00 13.16 18 ASN D N 1
ATOM 4801 C CA . ASN D 1 37 ? 67.411 23.888 39.715 1.00 13.71 18 ASN D CA 1
ATOM 4802 C C . ASN D 1 37 ? 68.499 24.258 38.706 1.00 13.93 18 ASN D C 1
ATOM 4803 O O . ASN D 1 37 ? 68.963 23.397 37.977 1.00 15.05 18 ASN D O 1
ATOM 4808 N N . ILE D 1 38 ? 68.932 25.521 38.686 1.00 13.54 19 ILE D N 1
ATOM 4809 C CA . ILE D 1 38 ? 70.008 25.930 37.767 1.00 13.78 19 ILE D CA 1
ATOM 4810 C C . ILE D 1 38 ? 71.237 25.017 37.954 1.00 15.04 19 ILE D C 1
ATOM 4811 O O . ILE D 1 38 ? 71.754 24.914 39.054 1.00 13.48 19 ILE D O 1
ATOM 4816 N N . PRO D 1 39 ? 71.700 24.351 36.881 1.00 15.64 20 PRO D N 1
ATOM 4817 C CA . PRO D 1 39 ? 72.862 23.487 37.092 1.00 16.05 20 PRO D CA 1
ATOM 4818 C C . PRO D 1 39 ? 74.099 24.271 37.504 1.00 16.33 20 PRO D C 1
ATOM 4819 O O . PRO D 1 39 ? 74.359 25.347 36.958 1.00 16.58 20 PRO D O 1
ATOM 4823 N N . VAL D 1 40 ? 74.805 23.761 38.507 1.00 15.76 21 VAL D N 1
ATOM 4824 C CA . VAL D 1 40 ? 76.041 24.396 38.992 1.00 15.20 21 VAL D CA 1
ATOM 4825 C C . VAL D 1 40 ? 77.214 23.429 38.840 1.00 16.13 21 VAL D C 1
ATOM 4826 O O . VAL D 1 40 ? 77.319 22.461 39.565 1.00 18.21 21 VAL D O 1
ATOM 4830 N N . THR D 1 41 ? 78.095 23.713 37.881 1.00 15.94 22 THR D N 1
ATOM 4831 C CA . THR D 1 41 ? 79.247 22.890 37.567 1.00 16.69 22 THR D CA 1
ATOM 4832 C C . THR D 1 41 ? 80.484 23.793 37.474 1.00 18.09 22 THR D C 1
ATOM 4833 O O . THR D 1 41 ? 80.382 25.034 37.647 1.00 16.86 22 THR D O 1
ATOM 4837 N N . ASP D 1 42 ? 81.627 23.194 37.142 1.00 17.91 23 ASP D N 1
ATOM 4838 C CA A ASP D 1 42 ? 82.875 23.946 36.968 0.50 18.74 23 ASP D CA 1
ATOM 4839 C CA B ASP D 1 42 ? 82.852 23.990 37.000 0.50 18.26 23 ASP D CA 1
ATOM 4840 C C . ASP D 1 42 ? 82.847 24.898 35.764 1.00 16.72 23 ASP D C 1
ATOM 4841 O O . ASP D 1 42 ? 83.782 25.667 35.557 1.00 16.82 23 ASP D O 1
ATOM 4850 N N . ALA D 1 43 ? 81.792 24.835 34.951 1.00 15.77 24 ALA D N 1
ATOM 4851 C CA . ALA D 1 43 ? 81.608 25.792 33.854 1.00 15.25 24 ALA D CA 1
ATOM 4852 C C . ALA D 1 43 ? 81.606 27.222 34.380 1.00 15.24 24 ALA D C 1
ATOM 4853 O O . ALA D 1 43 ? 82.184 28.090 33.758 1.00 15.74 24 ALA D O 1
ATOM 4855 N N . TYR D 1 44 ? 80.982 27.469 35.530 1.00 14.15 25 TYR D N 1
ATOM 4856 C CA . TYR D 1 44 ? 80.996 28.820 36.137 1.00 15.22 25 TYR D CA 1
ATOM 4857 C C . TYR D 1 44 ? 82.420 29.323 36.426 1.00 16.38 25 TYR D C 1
ATOM 4858 O O . TYR D 1 44 ? 82.757 30.453 36.075 1.00 15.65 25 TYR D O 1
ATOM 4867 N N . GLU D 1 45 ? 83.246 28.498 37.056 1.00 17.23 26 GLU D N 1
ATOM 4868 C CA . GLU D 1 45 ? 84.604 28.907 37.303 1.00 17.16 26 GLU D CA 1
ATOM 4869 C C . GLU D 1 45 ? 85.349 29.202 35.999 1.00 16.70 26 GLU D C 1
ATOM 4870 O O . GLU D 1 45 ? 86.123 30.155 35.935 1.00 17.27 26 GLU D O 1
ATOM 4876 N N . LYS D 1 46 ? 85.095 28.413 34.954 1.00 15.67 27 LYS D N 1
ATOM 4877 C CA . LYS D 1 46 ? 85.786 28.610 33.684 1.00 15.64 27 LYS D CA 1
ATOM 4878 C C . LYS D 1 46 ? 85.350 29.928 33.033 1.00 14.70 27 LYS D C 1
ATOM 4879 O O . LYS D 1 46 ? 86.203 30.688 32.524 1.00 16.79 27 LYS D O 1
ATOM 4885 N N . ALA D 1 47 ? 84.059 30.212 33.081 1.00 14.17 28 ALA D N 1
ATOM 4886 C CA . ALA D 1 47 ? 83.502 31.485 32.570 1.00 14.10 28 ALA D CA 1
ATOM 4887 C C . ALA D 1 47 ? 84.038 32.699 33.337 1.00 14.45 28 ALA D C 1
ATOM 4888 O O . ALA D 1 47 ? 84.414 33.733 32.749 1.00 14.53 28 ALA D O 1
ATOM 4890 N N . VAL D 1 48 ? 84.053 32.584 34.654 1.00 14.48 29 VAL D N 1
ATOM 4891 C CA . VAL D 1 48 ? 84.567 33.675 35.507 1.00 14.70 29 VAL D CA 1
ATOM 4892 C C . VAL D 1 48 ? 86.063 33.902 35.255 1.00 15.25 29 VAL D C 1
ATOM 4893 O O . VAL D 1 48 ? 86.511 35.039 35.136 1.00 15.31 29 VAL D O 1
ATOM 4897 N N . GLU D 1 49 ? 86.816 32.816 35.099 1.00 16.42 30 GLU D N 1
ATOM 4898 C CA . GLU D 1 49 ? 88.235 32.904 34.753 1.00 17.86 30 GLU D CA 1
ATOM 4899 C C . GLU D 1 49 ? 88.422 33.649 33.439 1.00 15.55 30 GLU D C 1
ATOM 4900 O O . GLU D 1 49 ? 89.327 34.464 33.321 1.00 15.63 30 GLU D O 1
ATOM 4906 N N . LEU D 1 50 ? 87.597 33.357 32.443 1.00 16.16 31 LEU D N 1
ATOM 4907 C CA . LEU D 1 50 ? 87.704 34.042 31.149 1.00 15.52 31 LEU D CA 1
ATOM 4908 C C . LEU D 1 50 ? 87.421 35.530 31.257 1.00 14.97 31 LEU D C 1
ATOM 4909 O O . LEU D 1 50 ? 88.069 36.337 30.599 1.00 14.07 31 LEU D O 1
ATOM 4914 N N . ILE D 1 51 ? 86.390 35.882 32.025 1.00 14.10 32 ILE D N 1
ATOM 4915 C CA . ILE D 1 51 ? 86.006 37.294 32.210 1.00 13.17 32 ILE D CA 1
ATOM 4916 C C . ILE D 1 51 ? 87.130 38.024 32.921 1.00 14.36 32 ILE D C 1
ATOM 4917 O O . ILE D 1 51 ? 87.578 39.092 32.483 1.00 14.36 32 ILE D O 1
ATOM 4922 N N . VAL D 1 52 ? 87.634 37.423 33.994 1.00 13.29 33 VAL D N 1
ATOM 4923 C CA . VAL D 1 52 ? 88.749 38.029 34.740 1.00 13.68 33 VAL D CA 1
ATOM 4924 C C . VAL D 1 52 ? 89.986 38.203 33.834 1.00 13.44 33 VAL D C 1
ATOM 4925 O O . VAL D 1 52 ? 90.572 39.268 33.788 1.00 14.42 33 VAL D O 1
ATOM 4929 N N . GLU D 1 53 ? 90.344 37.161 33.096 1.00 14.11 34 GLU D N 1
ATOM 4930 C CA . GLU D 1 53 ? 91.495 37.208 32.222 1.00 14.56 34 GLU D CA 1
ATOM 4931 C C . GLU D 1 53 ? 91.330 38.250 31.122 1.00 13.86 34 GLU D C 1
ATOM 4932 O O . GLU D 1 53 ? 92.205 39.105 30.938 1.00 14.61 34 GLU D O 1
ATOM 4938 N N . GLN D 1 54 ? 90.233 38.172 30.375 1.00 13.40 35 GLN D N 1
ATOM 4939 C CA . GLN D 1 54 ? 90.091 39.006 29.206 1.00 12.90 35 GLN D CA 1
ATOM 4940 C C . GLN D 1 54 ? 89.839 40.455 29.562 1.00 13.34 35 GLN D C 1
ATOM 4941 O O . GLN D 1 54 ? 90.391 41.359 28.919 1.00 14.88 35 GLN D O 1
ATOM 4947 N N . ILE D 1 55 ? 88.981 40.695 30.542 1.00 13.81 36 ILE D N 1
ATOM 4948 C CA . ILE D 1 55 ? 88.576 42.061 30.854 1.00 13.66 36 ILE D CA 1
ATOM 4949 C C . ILE D 1 55 ? 89.463 42.639 31.940 1.00 14.40 36 ILE D C 1
ATOM 4950 O O . ILE D 1 55 ? 90.110 43.666 31.734 1.00 14.75 36 ILE D O 1
ATOM 4955 N N . HIS D 1 56 ? 89.515 41.988 33.087 1.00 14.24 37 HIS D N 1
ATOM 4956 C CA . HIS D 1 56 ? 90.219 42.546 34.230 1.00 14.26 37 HIS D CA 1
ATOM 4957 C C . HIS D 1 56 ? 91.730 42.574 34.049 1.00 14.89 37 HIS D C 1
ATOM 4958 O O . HIS D 1 56 ? 92.374 43.572 34.350 1.00 14.94 37 HIS D O 1
ATOM 4965 N N . ARG D 1 57 ? 92.296 41.509 33.520 1.00 15.00 38 ARG D N 1
ATOM 4966 C CA . ARG D 1 57 ? 93.748 41.503 33.297 1.00 17.33 38 ARG D CA 1
ATOM 4967 C C . ARG D 1 57 ? 94.165 42.099 31.947 1.00 16.06 38 ARG D C 1
ATOM 4968 O O . ARG D 1 57 ? 94.988 43.002 31.905 1.00 14.67 38 ARG D O 1
ATOM 4976 N N . LYS D 1 58 ? 93.598 41.606 30.845 1.00 15.24 39 LYS D N 1
ATOM 4977 C CA . LYS D 1 58 ? 94.016 42.065 29.506 1.00 14.87 39 LYS D CA 1
ATOM 4978 C C . LYS D 1 58 ? 93.379 43.379 29.063 1.00 14.86 39 LYS D C 1
ATOM 4979 O O . LYS D 1 58 ? 93.795 43.953 28.075 1.00 15.12 39 LYS D O 1
ATOM 4985 N N . LYS D 1 59 ? 92.399 43.857 29.816 1.00 13.14 40 LYS D N 1
ATOM 4986 C CA . LYS D 1 59 ? 91.742 45.145 29.583 1.00 13.84 40 LYS D CA 1
ATOM 4987 C C . LYS D 1 59 ? 90.882 45.168 28.322 1.00 13.66 40 LYS D C 1
ATOM 4988 O O . LYS D 1 59 ? 90.636 46.211 27.765 1.00 13.45 40 LYS D O 1
ATOM 4994 N N . GLY D 1 60 ? 90.395 44.005 27.909 1.00 13.97 41 GLY D N 1
ATOM 4995 C CA . GLY D 1 60 ? 89.319 43.936 26.933 1.00 13.71 41 GLY D CA 1
ATOM 4996 C C . GLY D 1 60 ? 87.987 44.350 27.581 1.00 13.61 41 GLY D C 1
ATOM 4997 O O . GLY D 1 60 ? 87.940 44.788 28.736 1.00 13.13 41 GLY D O 1
ATOM 4998 N N . LYS D 1 61 ? 86.910 44.231 26.818 1.00 13.68 42 LYS D N 1
ATOM 4999 C CA . LYS D 1 61 ? 85.573 44.450 27.346 1.00 12.95 42 LYS D CA 1
ATOM 5000 C C . LYS D 1 61 ? 84.688 43.226 27.037 1.00 13.32 42 LYS D C 1
ATOM 5001 O O . LYS D 1 61 ? 84.963 42.417 26.128 1.00 12.86 42 LYS D O 1
ATOM 5007 N N . LEU D 1 62 ? 83.644 43.093 27.820 1.00 12.80 43 LEU D N 1
ATOM 5008 C CA . LEU D 1 62 ? 82.698 41.984 27.656 1.00 13.37 43 LEU D CA 1
ATOM 5009 C C . LEU D 1 62 ? 81.562 42.388 26.733 1.00 12.78 43 LEU D C 1
ATOM 5010 O O . LEU D 1 62 ? 80.842 43.306 27.041 1.00 16.22 43 LEU D O 1
ATOM 5015 N N . VAL D 1 63 ? 81.415 41.705 25.599 1.00 13.15 44 VAL D N 1
ATOM 5016 C CA . VAL D 1 63 ? 80.402 42.052 24.604 1.00 12.89 44 VAL D CA 1
ATOM 5017 C C . VAL D 1 63 ? 79.269 41.032 24.722 1.00 14.08 44 VAL D C 1
ATOM 5018 O O . VAL D 1 63 ? 79.489 39.839 24.484 1.00 13.72 44 VAL D O 1
ATOM 5022 N N . THR D 1 64 ? 78.100 41.495 25.173 1.00 13.61 45 THR D N 1
ATOM 5023 C CA . THR D 1 64 ? 76.922 40.628 25.353 1.00 12.65 45 THR D CA 1
ATOM 5024 C C . THR D 1 64 ? 75.995 40.746 24.139 1.00 14.25 45 THR D C 1
ATOM 5025 O O . THR D 1 64 ? 76.036 41.757 23.412 1.00 12.52 45 THR D O 1
ATOM 5029 N N . SER D 1 65 ? 75.192 39.699 23.894 1.00 12.97 46 SER D N 1
ATOM 5030 C CA . SER D 1 65 ? 74.273 39.711 22.798 1.00 13.56 46 SER D CA 1
ATOM 5031 C C . SER D 1 65 ? 73.185 38.658 22.982 1.00 13.94 46 SER D C 1
ATOM 5032 O O . SER D 1 65 ? 73.381 37.648 23.644 1.00 13.87 46 SER D O 1
ATOM 5035 N N . GLY D 1 66 ? 72.032 38.943 22.393 1.00 13.66 47 GLY D N 1
ATOM 5036 C CA . GLY D 1 66 ? 70.907 38.006 22.307 1.00 13.18 47 GLY D CA 1
ATOM 5037 C C . GLY D 1 66 ? 69.810 38.651 21.491 1.00 13.80 47 GLY D C 1
ATOM 5038 O O . GLY D 1 66 ? 69.957 39.795 21.013 1.00 13.44 47 GLY D O 1
ATOM 5047 N N . GLY D 1 68 ? 65.400 39.212 21.238 1.00 14.37 49 GLY D N 1
ATOM 5048 C CA . GLY D 1 68 ? 64.141 39.177 21.980 1.00 13.65 49 GLY D CA 1
ATOM 5049 C C . GLY D 1 68 ? 64.347 39.416 23.456 1.00 13.85 49 GLY D C 1
ATOM 5050 O O . GLY D 1 68 ? 65.231 40.171 23.863 1.00 14.29 49 GLY D O 1
ATOM 5051 N N . LYS D 1 69 ? 63.529 38.759 24.267 1.00 14.46 50 LYS D N 1
ATOM 5052 C CA . LYS D 1 69 ? 63.587 38.967 25.705 1.00 13.96 50 LYS D CA 1
ATOM 5053 C C . LYS D 1 69 ? 64.952 38.522 26.269 1.00 14.37 50 LYS D C 1
ATOM 5054 O O . LYS D 1 69 ? 65.513 39.153 27.185 1.00 14.88 50 LYS D O 1
ATOM 5060 N N . ALA D 1 70 ? 65.475 37.417 25.728 1.00 13.29 51 ALA D N 1
ATOM 5061 C CA . ALA D 1 70 ? 66.806 36.903 26.103 1.00 13.26 51 ALA D CA 1
ATOM 5062 C C . ALA D 1 70 ? 67.875 37.979 25.849 1.00 14.54 51 ALA D C 1
ATOM 5063 O O . ALA D 1 70 ? 68.797 38.165 26.652 1.00 14.84 51 ALA D O 1
ATOM 5065 N N . GLY D 1 71 ? 67.713 38.708 24.749 1.00 14.67 52 GLY D N 1
ATOM 5066 C CA . GLY D 1 71 ? 68.568 39.849 24.431 1.00 14.33 52 GLY D CA 1
ATOM 5067 C C . GLY D 1 71 ? 68.508 40.977 25.449 1.00 14.74 52 GLY D C 1
ATOM 5068 O O . GLY D 1 71 ? 69.523 41.604 25.770 1.00 14.16 52 GLY D O 1
ATOM 5069 N N . GLN D 1 72 ? 67.341 41.190 26.026 1.00 13.77 53 GLN D N 1
ATOM 5070 C CA . GLN D 1 72 ? 67.165 42.208 27.049 1.00 13.80 53 GLN D CA 1
ATOM 5071 C C . GLN D 1 72 ? 67.799 41.784 28.361 1.00 13.76 53 GLN D C 1
ATOM 5072 O O . GLN D 1 72 ? 68.239 42.624 29.189 1.00 13.03 53 GLN D O 1
ATOM 5078 N N . ILE D 1 73 ? 67.860 40.475 28.578 1.00 12.45 54 ILE D N 1
ATOM 5079 C CA . ILE D 1 73 ? 68.645 39.971 29.688 1.00 13.90 54 ILE D CA 1
ATOM 5080 C C . ILE D 1 73 ? 70.147 40.237 29.451 1.00 14.54 54 ILE D C 1
ATOM 5081 O O . ILE D 1 73 ? 70.856 40.704 30.369 1.00 14.44 54 ILE D O 1
ATOM 5086 N N . ALA D 1 74 ? 70.636 39.946 28.235 1.00 14.17 55 ALA D N 1
ATOM 5087 C CA . ALA D 1 74 ? 72.000 40.307 27.824 1.00 13.81 55 ALA D CA 1
ATOM 5088 C C . ALA D 1 74 ? 72.332 41.794 28.063 1.00 13.07 55 ALA D C 1
ATOM 5089 O O . ALA D 1 74 ? 73.404 42.112 28.561 1.00 13.36 55 ALA D O 1
ATOM 5099 N N . ASN D 1 76 ? 70.939 43.706 30.349 1.00 12.56 57 ASN D N 1
ATOM 5100 C CA . ASN D 1 76 ? 70.987 43.889 31.789 1.00 13.05 57 ASN D CA 1
ATOM 5101 C C . ASN D 1 76 ? 72.288 43.356 32.373 1.00 13.41 57 ASN D C 1
ATOM 5102 O O . ASN D 1 76 ? 72.843 43.966 33.285 1.00 13.66 57 ASN D O 1
ATOM 5107 N N . ILE D 1 77 ? 72.830 42.306 31.777 1.00 13.12 58 ILE D N 1
ATOM 5108 C CA . ILE D 1 77 ? 74.089 41.745 32.248 1.00 12.80 58 ILE D CA 1
ATOM 5109 C C . ILE D 1 77 ? 75.234 42.701 31.937 1.00 11.92 58 ILE D C 1
ATOM 5110 O O . ILE D 1 77 ? 76.117 42.949 32.800 1.00 12.30 58 ILE D O 1
ATOM 5115 N N . ALA D 1 78 ? 75.207 43.296 30.743 1.00 12.56 59 ALA D N 1
ATOM 5116 C CA . ALA D 1 78 ? 76.249 44.263 30.398 1.00 12.41 59 ALA D CA 1
ATOM 5117 C C . ALA D 1 78 ? 76.276 45.408 31.382 1.00 12.27 59 ALA D C 1
ATOM 5118 O O . ALA D 1 78 ? 77.347 45.811 31.816 1.00 14.43 59 ALA D O 1
ATOM 5120 N N . THR D 1 79 ? 75.099 45.937 31.715 1.00 12.54 60 THR D N 1
ATOM 5121 C CA . THR D 1 79 ? 74.980 47.033 32.680 1.00 12.09 60 THR D CA 1
ATOM 5122 C C . THR D 1 79 ? 75.490 46.623 34.056 1.00 12.48 60 THR D C 1
ATOM 5123 O O . THR D 1 79 ? 76.230 47.371 34.705 1.00 12.81 60 THR D O 1
ATOM 5127 N N . THR D 1 80 ? 75.136 45.425 34.493 1.00 12.41 61 THR D N 1
ATOM 5128 C CA . THR D 1 80 ? 75.574 44.953 35.802 1.00 13.69 61 THR D CA 1
ATOM 5129 C C . THR D 1 80 ? 77.084 44.791 35.859 1.00 13.48 61 THR D C 1
ATOM 5130 O O . THR D 1 80 ? 77.692 45.101 36.880 1.00 13.57 61 THR D O 1
ATOM 5134 N N . PHE D 1 81 ? 77.692 44.285 34.781 1.00 13.23 62 PHE D N 1
ATOM 5135 C CA . PHE D 1 81 ? 79.146 44.227 34.716 1.00 13.18 62 PHE D CA 1
ATOM 5136 C C . PHE D 1 81 ? 79.806 45.607 34.741 1.00 11.90 62 PHE D C 1
ATOM 5137 O O . PHE D 1 81 ? 80.747 45.828 35.506 1.00 12.53 62 PHE D O 1
ATOM 5145 N N . CYS D 1 82 ? 79.292 46.543 33.951 1.00 12.70 63 CYS D N 1
ATOM 5146 C CA . CYS D 1 82 ? 79.799 47.902 33.986 1.00 13.49 63 CYS D CA 1
ATOM 5147 C C . CYS D 1 82 ? 79.727 48.458 35.402 1.00 13.55 63 CYS D C 1
ATOM 5148 O O . CYS D 1 82 ? 80.675 49.120 35.858 1.00 13.05 63 CYS D O 1
ATOM 5151 N N . SER D 1 83 ? 78.623 48.154 36.097 1.00 12.06 64 SER D N 1
ATOM 5152 C CA . SER D 1 83 ? 78.346 48.689 37.439 1.00 13.09 64 SER D CA 1
ATOM 5153 C C . SER D 1 83 ? 79.296 48.108 38.463 1.00 13.90 64 SER D C 1
ATOM 5154 O O . SER D 1 83 ? 79.421 48.634 39.551 1.00 13.62 64 SER D O 1
ATOM 5157 N N . THR D 1 84 ? 79.947 47.003 38.110 1.00 12.81 65 THR D N 1
ATOM 5158 C CA . THR D 1 84 ? 80.836 46.304 39.039 1.00 12.62 65 THR D CA 1
ATOM 5159 C C . THR D 1 84 ? 82.286 46.190 38.527 1.00 13.40 65 THR D C 1
ATOM 5160 O O . THR D 1 84 ? 83.017 45.309 38.909 1.00 13.61 65 THR D O 1
ATOM 5164 N N . GLY D 1 85 ? 82.689 47.095 37.656 1.00 13.98 66 GLY D N 1
ATOM 5165 C CA . GLY D 1 85 ? 84.085 47.247 37.271 1.00 14.22 66 GLY D CA 1
ATOM 5166 C C . GLY D 1 85 ? 84.595 46.387 36.132 1.00 13.92 66 GLY D C 1
ATOM 5167 O O . GLY D 1 85 ? 85.792 46.232 35.988 1.00 14.22 66 GLY D O 1
ATOM 5168 N N . ILE D 1 86 ? 83.679 45.831 35.343 1.00 12.60 67 ILE D N 1
ATOM 5169 C CA . ILE D 1 86 ? 83.977 45.005 34.186 1.00 11.24 67 ILE D CA 1
ATOM 5170 C C . ILE D 1 86 ? 83.342 45.710 33.002 1.00 12.37 67 ILE D C 1
ATOM 5171 O O . ILE D 1 86 ? 82.141 45.571 32.744 1.00 12.58 67 ILE D O 1
ATOM 5176 N N . PRO D 1 87 ? 84.151 46.468 32.253 1.00 12.90 68 PRO D N 1
ATOM 5177 C CA . PRO D 1 87 ? 83.524 47.172 31.137 1.00 12.61 68 PRO D CA 1
ATOM 5178 C C . PRO D 1 87 ? 82.832 46.219 30.180 1.00 12.68 68 PRO D C 1
ATOM 5179 O O . PRO D 1 87 ? 83.422 45.202 29.777 1.00 13.26 68 PRO D O 1
ATOM 5183 N N . SER D 1 88 ? 81.597 46.562 29.800 1.00 12.71 69 SER D N 1
ATOM 5184 C CA A SER D 1 88 ? 80.765 45.650 29.039 0.70 13.35 69 SER D CA 1
ATOM 5185 C CA B SER D 1 88 ? 80.736 45.658 29.037 0.30 13.55 69 SER D CA 1
ATOM 5186 C C . SER D 1 88 ? 79.769 46.422 28.172 1.00 14.03 69 SER D C 1
ATOM 5187 O O . SER D 1 88 ? 79.283 47.469 28.559 1.00 14.07 69 SER D O 1
ATOM 5192 N N . VAL D 1 89 ? 79.480 45.889 26.985 1.00 14.35 70 VAL D N 1
ATOM 5193 C CA A VAL D 1 89 ? 78.522 46.531 26.104 0.50 13.30 70 VAL D CA 1
ATOM 5194 C CA B VAL D 1 89 ? 78.579 46.533 26.030 0.50 14.29 70 VAL D CA 1
ATOM 5195 C C . VAL D 1 89 ? 77.661 45.471 25.420 1.00 14.08 70 VAL D C 1
ATOM 5196 O O . VAL D 1 89 ? 78.101 44.370 25.184 1.00 14.71 70 VAL D O 1
ATOM 5203 N N . PHE D 1 90 ? 76.401 45.820 25.168 1.00 14.19 71 PHE D N 1
ATOM 5204 C CA . PHE D 1 90 ? 75.504 44.969 24.393 1.00 14.51 71 PHE D CA 1
ATOM 5205 C C . PHE D 1 90 ? 75.723 45.266 22.934 1.00 14.35 71 PHE D C 1
ATOM 5206 O O . PHE D 1 90 ? 75.625 46.436 22.529 1.00 15.38 71 PHE D O 1
ATOM 5214 N N . LEU D 1 91 ? 75.976 44.224 22.145 1.00 14.11 72 LEU D N 1
ATOM 5215 C CA . LEU D 1 91 ? 76.072 44.369 20.698 1.00 13.34 72 LEU D CA 1
ATOM 5216 C C . LEU D 1 91 ? 74.849 43.669 20.113 1.00 15.06 72 LEU D C 1
ATOM 5217 O O . LEU D 1 91 ? 74.714 42.453 20.237 1.00 14.68 72 LEU D O 1
ATOM 5222 N N . HIS D 1 92 ? 73.955 44.433 19.505 1.00 14.31 73 HIS D N 1
ATOM 5223 C CA . HIS D 1 92 ? 72.777 43.812 18.922 1.00 14.55 73 HIS D CA 1
ATOM 5224 C C . HIS D 1 92 ? 73.225 42.915 17.762 1.00 13.85 73 HIS D C 1
ATOM 5225 O O . HIS D 1 92 ? 73.923 43.374 16.854 1.00 15.07 73 HIS D O 1
ATOM 5232 N N . PRO D 1 93 ? 72.800 41.648 17.764 1.00 14.30 74 PRO D N 1
ATOM 5233 C CA . PRO D 1 93 ? 73.440 40.735 16.786 1.00 13.95 74 PRO D CA 1
ATOM 5234 C C . PRO D 1 93 ? 73.025 40.961 15.334 1.00 15.30 74 PRO D C 1
ATOM 5235 O O . PRO D 1 93 ? 73.777 40.617 14.416 1.00 14.78 74 PRO D O 1
ATOM 5239 N N . SER D 1 94 ? 71.844 41.519 15.105 1.00 15.43 75 SER D N 1
ATOM 5240 C CA A SER D 1 94 ? 71.439 41.959 13.770 0.50 15.58 75 SER D CA 1
ATOM 5241 C CA B SER D 1 94 ? 71.483 41.929 13.756 0.50 15.73 75 SER D CA 1
ATOM 5242 C C . SER D 1 94 ? 72.221 43.197 13.365 1.00 14.68 75 SER D C 1
ATOM 5243 O O . SER D 1 94 ? 72.674 43.319 12.256 1.00 14.55 75 SER D O 1
ATOM 5248 N N . GLU D 1 95 ? 72.306 44.152 14.287 1.00 14.34 76 GLU D N 1
ATOM 5249 C CA . GLU D 1 95 ? 72.935 45.423 13.981 1.00 14.99 76 GLU D CA 1
ATOM 5250 C C . GLU D 1 95 ? 74.411 45.233 13.705 1.00 14.34 76 GLU D C 1
ATOM 5251 O O . GLU D 1 95 ? 75.007 45.988 12.949 1.00 12.94 76 GLU D O 1
ATOM 5257 N N . ALA D 1 96 ? 75.004 44.221 14.319 1.00 15.06 77 ALA D N 1
ATOM 5258 C CA . ALA D 1 96 ? 76.414 43.893 14.083 1.00 14.55 77 ALA D CA 1
ATOM 5259 C C . ALA D 1 96 ? 76.734 43.764 12.609 1.00 14.65 77 ALA D C 1
ATOM 5260 O O . ALA D 1 96 ? 77.795 44.162 12.150 1.00 13.95 77 ALA D O 1
ATOM 5262 N N . GLN D 1 97 ? 75.766 43.265 11.843 1.00 14.25 78 GLN D N 1
ATOM 5263 C CA . GLN D 1 97 ? 75.945 42.968 10.434 1.00 13.91 78 GLN D CA 1
ATOM 5264 C C . GLN D 1 97 ? 75.856 44.209 9.544 1.00 13.23 78 GLN D C 1
ATOM 5265 O O . GLN D 1 97 ? 76.071 44.124 8.322 1.00 11.93 78 GLN D O 1
ATOM 5271 N N . HIS D 1 98 ? 75.588 45.369 10.164 1.00 13.23 79 HIS D N 1
ATOM 5272 C CA . HIS D 1 98 ? 75.451 46.626 9.427 1.00 12.91 79 HIS D CA 1
ATOM 5273 C C . HIS D 1 98 ? 76.526 47.665 9.852 1.00 14.46 79 HIS D C 1
ATOM 5274 O O . HIS D 1 98 ? 76.420 48.849 9.534 1.00 13.85 79 HIS D O 1
ATOM 5281 N N . GLY D 1 99 ? 77.578 47.176 10.501 1.00 13.07 80 GLY D N 1
ATOM 5282 C CA . GLY D 1 99 ? 78.721 47.986 10.898 1.00 11.39 80 GLY D CA 1
ATOM 5283 C C . GLY D 1 99 ? 79.078 47.928 12.358 1.00 13.47 80 GLY D C 1
ATOM 5284 O O . GLY D 1 99 ? 80.246 48.136 12.713 1.00 12.64 80 GLY D O 1
ATOM 5285 N N . ASP D 1 100 ? 78.090 47.666 13.221 1.00 13.99 81 ASP D N 1
ATOM 5286 C CA . ASP D 1 100 ? 78.320 47.669 14.657 1.00 13.73 81 ASP D CA 1
ATOM 5287 C C . ASP D 1 100 ? 79.325 46.588 15.084 1.00 13.51 81 ASP D C 1
ATOM 5288 O O . ASP D 1 100 ? 79.890 46.693 16.177 1.00 13.30 81 ASP D O 1
ATOM 5293 N N . LEU D 1 101 ? 79.601 45.601 14.213 1.00 13.89 82 LEU D N 1
ATOM 5294 C CA . LEU D 1 101 ? 80.644 44.626 14.544 1.00 13.64 82 LEU D CA 1
ATOM 5295 C C . LEU D 1 101 ? 81.979 45.334 14.860 1.00 12.69 82 LEU D C 1
ATOM 5296 O O . LEU D 1 101 ? 82.770 44.848 15.636 1.00 13.77 82 LEU D O 1
ATOM 5301 N N . GLY D 1 102 ? 82.195 46.499 14.259 1.00 13.60 83 GLY D N 1
ATOM 5302 C CA . GLY D 1 102 ? 83.415 47.267 14.515 1.00 12.72 83 GLY D CA 1
ATOM 5303 C C . GLY D 1 102 ? 83.622 47.791 15.928 1.00 13.15 83 GLY D C 1
ATOM 5304 O O . GLY D 1 102 ? 84.628 48.417 16.182 1.00 13.19 83 GLY D O 1
ATOM 5305 N N . ILE D 1 103 ? 82.665 47.565 16.827 1.00 13.77 84 ILE D N 1
ATOM 5306 C CA A ILE D 1 103 ? 82.850 47.843 18.241 0.70 13.86 84 ILE D CA 1
ATOM 5307 C CA B ILE D 1 103 ? 82.865 47.867 18.247 0.30 13.10 84 ILE D CA 1
ATOM 5308 C C . ILE D 1 103 ? 83.937 46.954 18.847 1.00 14.13 84 ILE D C 1
ATOM 5309 O O . ILE D 1 103 ? 84.541 47.291 19.856 1.00 13.77 84 ILE D O 1
ATOM 5318 N N . LEU D 1 104 ? 84.170 45.802 18.229 1.00 14.26 85 LEU D N 1
ATOM 5319 C CA . LEU D 1 104 ? 85.075 44.810 18.799 1.00 14.50 85 LEU D CA 1
ATOM 5320 C C . LEU D 1 104 ? 86.510 45.279 18.795 1.00 14.98 85 LEU D C 1
ATOM 5321 O O . LEU D 1 104 ? 86.982 45.891 17.838 1.00 15.62 85 LEU D O 1
ATOM 5326 N N . GLN D 1 105 ? 87.177 45.003 19.902 1.00 15.38 86 GLN D N 1
ATOM 5327 C CA . GLN D 1 105 ? 88.568 45.385 20.113 1.00 13.97 86 GLN D CA 1
ATOM 5328 C C . GLN D 1 105 ? 89.360 44.128 20.468 1.00 15.45 86 GLN D C 1
ATOM 5329 O O . GLN D 1 105 ? 88.780 43.086 20.772 1.00 14.00 86 GLN D O 1
ATOM 5335 N N . GLU D 1 106 ? 90.684 44.239 20.411 1.00 15.08 87 GLU D N 1
ATOM 5336 C CA . GLU D 1 106 ? 91.546 43.166 20.844 1.00 16.76 87 GLU D CA 1
ATOM 5337 C C . GLU D 1 106 ? 91.242 42.833 22.319 1.00 15.65 87 GLU D C 1
ATOM 5338 O O . GLU D 1 106 ? 90.951 43.713 23.143 1.00 18.33 87 GLU D O 1
ATOM 5344 N N . ASN D 1 107 ? 91.298 41.555 22.615 1.00 16.32 88 ASN D N 1
ATOM 5345 C CA . ASN D 1 107 ? 91.098 41.024 23.937 1.00 15.61 88 ASN D CA 1
ATOM 5346 C C . ASN D 1 107 ? 89.657 41.007 24.411 1.00 15.05 88 ASN D C 1
ATOM 5347 O O . ASN D 1 107 ? 89.418 40.573 25.522 1.00 14.98 88 ASN D O 1
ATOM 5352 N N . ASP D 1 108 ? 88.702 41.423 23.570 1.00 14.51 89 ASP D N 1
ATOM 5353 C CA . ASP D 1 108 ? 87.305 41.343 23.947 1.00 14.18 89 ASP D CA 1
ATOM 5354 C C . ASP D 1 108 ? 86.878 39.890 24.097 1.00 14.30 89 ASP D C 1
ATOM 5355 O O . ASP D 1 108 ? 87.563 38.966 23.635 1.00 13.92 89 ASP D O 1
ATOM 5360 N N . LEU D 1 109 ? 85.761 39.727 24.797 1.00 13.93 90 LEU D N 1
ATOM 5361 C CA . LEU D 1 109 ? 85.165 38.423 25.142 1.00 13.39 90 LEU D CA 1
ATOM 5362 C C . LEU D 1 109 ? 83.655 38.519 24.922 1.00 12.52 90 LEU D C 1
ATOM 5363 O O . LEU D 1 109 ? 83.043 39.500 25.332 1.00 14.34 90 LEU D O 1
ATOM 5368 N N . LEU D 1 110 ? 83.092 37.526 24.228 1.00 13.77 91 LEU D N 1
ATOM 5369 C CA A LEU D 1 110 ? 81.658 37.494 23.943 0.60 13.41 91 LEU D CA 1
ATOM 5370 C CA B LEU D 1 110 ? 81.657 37.467 23.925 0.40 13.97 91 LEU D CA 1
ATOM 5371 C C . LEU D 1 110 ? 80.878 36.685 24.995 1.00 14.55 91 LEU D C 1
ATOM 5372 O O . LEU D 1 110 ? 81.333 35.629 25.490 1.00 14.71 91 LEU D O 1
ATOM 5381 N N . LEU D 1 111 ? 79.699 37.195 25.349 1.00 12.50 92 LEU D N 1
ATOM 5382 C CA . LEU D 1 111 ? 78.735 36.460 26.219 1.00 12.88 92 LEU D CA 1
ATOM 5383 C C . LEU D 1 111 ? 77.423 36.462 25.434 1.00 13.61 92 LEU D C 1
ATOM 5384 O O . LEU D 1 111 ? 76.816 37.526 25.244 1.00 13.77 92 LEU D O 1
ATOM 5389 N N . LEU D 1 112 ? 77.018 35.302 24.929 1.00 13.82 93 LEU D N 1
ATOM 5390 C CA . LEU D 1 112 ? 75.878 35.188 24.043 1.00 12.66 93 LEU D CA 1
ATOM 5391 C C . LEU D 1 112 ? 74.765 34.453 24.744 1.00 14.52 93 LEU D C 1
ATOM 5392 O O . LEU D 1 112 ? 75.013 33.473 25.444 1.00 16.14 93 LEU D O 1
ATOM 5397 N N . ILE D 1 113 ? 73.532 34.938 24.575 1.00 13.98 94 ILE D N 1
ATOM 5398 C CA . ILE D 1 113 ? 72.381 34.289 25.185 1.00 13.44 94 ILE D CA 1
ATOM 5399 C C . ILE D 1 113 ? 71.428 33.832 24.087 1.00 14.21 94 ILE D C 1
ATOM 5400 O O . ILE D 1 113 ? 70.949 34.639 23.284 1.00 14.54 94 ILE D O 1
ATOM 5405 N N . SER D 1 114 ? 71.153 32.533 24.071 1.00 12.89 95 SER D N 1
ATOM 5406 C CA . SER D 1 114 ? 70.277 31.905 23.091 1.00 14.30 95 SER D CA 1
ATOM 5407 C C . SER D 1 114 ? 69.609 30.735 23.791 1.00 14.17 95 SER D C 1
ATOM 5408 O O . SER D 1 114 ? 70.250 29.738 24.039 1.00 12.95 95 SER D O 1
ATOM 5411 N N . ASN D 1 115 ? 68.328 30.864 24.096 1.00 13.27 96 ASN D N 1
ATOM 5412 C CA . ASN D 1 115 ? 67.620 29.765 24.701 1.00 13.46 96 ASN D CA 1
ATOM 5413 C C . ASN D 1 115 ? 67.689 28.491 23.843 1.00 12.76 96 ASN D C 1
ATOM 5414 O O . ASN D 1 115 ? 68.072 27.430 24.312 1.00 13.75 96 ASN D O 1
ATOM 5419 N N . SER D 1 116 ? 67.364 28.625 22.582 1.00 12.91 97 SER D N 1
ATOM 5420 C CA . SER D 1 116 ? 67.369 27.490 21.641 1.00 13.66 97 SER D CA 1
ATOM 5421 C C . SER D 1 116 ? 68.789 26.986 21.331 1.00 14.08 97 SER D C 1
ATOM 5422 O O . SER D 1 116 ? 68.996 25.830 20.956 1.00 14.71 97 SER D O 1
ATOM 5425 N N . GLY D 1 117 ? 69.760 27.875 21.433 1.00 14.47 98 GLY D N 1
ATOM 5426 C CA . GLY D 1 117 ? 71.137 27.575 21.039 1.00 15.29 98 GLY D CA 1
ATOM 5427 C C . GLY D 1 117 ? 71.356 27.564 19.544 1.00 15.72 98 GLY D C 1
ATOM 5428 O O . GLY D 1 117 ? 72.388 27.098 19.068 1.00 15.95 98 GLY D O 1
ATOM 5429 N N . LYS D 1 118 ? 70.375 28.082 18.796 1.00 16.40 99 LYS D N 1
ATOM 5430 C CA . LYS D 1 118 ? 70.487 28.187 17.363 1.00 16.49 99 LYS D CA 1
ATOM 5431 C C . LYS D 1 118 ? 69.856 29.478 16.840 1.00 14.75 99 LYS D C 1
ATOM 5432 O O . LYS D 1 118 ? 69.468 29.554 15.697 1.00 15.51 99 LYS D O 1
ATOM 5438 N N . THR D 1 119 ? 69.748 30.493 17.692 1.00 13.76 100 THR D N 1
ATOM 5439 C CA . THR D 1 119 ? 69.188 31.789 17.260 1.00 13.28 100 THR D CA 1
ATOM 5440 C C . THR D 1 119 ? 69.892 32.291 15.976 1.00 13.52 100 THR D C 1
ATOM 5441 O O . THR D 1 119 ? 71.112 32.412 15.937 1.00 14.29 100 THR D O 1
ATOM 5445 N N . ARG D 1 120 ? 69.126 32.526 14.916 1.00 15.04 101 ARG D N 1
ATOM 5446 C CA . ARG D 1 120 ? 69.688 32.884 13.607 1.00 15.92 101 ARG D CA 1
ATOM 5447 C C . ARG D 1 120 ? 70.751 33.988 13.706 1.00 15.12 101 ARG D C 1
ATOM 5448 O O . ARG D 1 120 ? 71.875 33.853 13.211 1.00 15.31 101 ARG D O 1
ATOM 5456 N N . GLU D 1 121 ? 70.391 35.100 14.327 1.00 14.02 102 GLU D N 1
ATOM 5457 C CA . GLU D 1 121 ? 71.272 36.262 14.360 1.00 15.27 102 GLU D CA 1
ATOM 5458 C C . GLU D 1 121 ? 72.505 36.009 15.211 1.00 14.12 102 GLU D C 1
ATOM 5459 O O . GLU D 1 121 ? 73.535 36.614 15.005 1.00 15.50 102 GLU D O 1
ATOM 5465 N N . ILE D 1 122 ? 72.417 35.089 16.155 1.00 13.19 103 ILE D N 1
ATOM 5466 C CA . ILE D 1 122 ? 73.556 34.812 17.030 1.00 13.30 103 ILE D CA 1
ATOM 5467 C C . ILE D 1 122 ? 74.549 33.910 16.328 1.00 13.54 103 ILE D C 1
ATOM 5468 O O . ILE D 1 122 ? 75.767 34.071 16.480 1.00 13.57 103 ILE D O 1
ATOM 5473 N N . VAL D 1 123 ? 74.032 32.959 15.549 1.00 13.38 104 VAL D N 1
ATOM 5474 C CA . VAL D 1 123 ? 74.872 32.082 14.755 1.00 13.93 104 VAL D CA 1
ATOM 5475 C C . VAL D 1 123 ? 75.604 32.924 13.695 1.00 15.34 104 VAL D C 1
ATOM 5476 O O . VAL D 1 123 ? 76.817 32.797 13.464 1.00 15.36 104 VAL D O 1
ATOM 5480 N N . GLU D 1 124 ? 74.852 33.796 13.050 1.00 14.87 105 GLU D N 1
ATOM 5481 C CA . GLU D 1 124 ? 75.443 34.732 12.110 1.00 14.71 105 GLU D CA 1
ATOM 5482 C C . GLU D 1 124 ? 76.516 35.615 12.750 1.00 16.27 105 GLU D C 1
ATOM 5483 O O . GLU D 1 124 ? 77.555 35.887 12.139 1.00 16.94 105 GLU D O 1
ATOM 5489 N N . LEU D 1 125 ? 76.259 36.079 13.967 1.00 16.84 106 LEU D N 1
ATOM 5490 C CA . LEU D 1 125 ? 77.196 36.931 14.662 1.00 15.98 106 LEU D CA 1
ATOM 5491 C C . LEU D 1 125 ? 78.503 36.206 14.941 1.00 17.25 106 LEU D C 1
ATOM 5492 O O . LEU D 1 125 ? 79.593 36.776 14.767 1.00 16.84 106 LEU D O 1
ATOM 5497 N N . THR D 1 126 ? 78.413 34.961 15.386 1.00 17.51 107 THR D N 1
ATOM 5498 C CA . THR D 1 126 ? 79.623 34.250 15.776 1.00 18.79 107 THR D CA 1
ATOM 5499 C C . THR D 1 126 ? 80.523 34.054 14.552 1.00 18.11 107 THR D C 1
ATOM 5500 O O . THR D 1 126 ? 81.736 34.207 14.645 1.00 18.23 107 THR D O 1
ATOM 5504 N N . GLN D 1 127 ? 79.912 33.738 13.416 1.00 17.12 108 GLN D N 1
ATOM 5505 C CA . GLN D 1 127 ? 80.622 33.562 12.150 1.00 19.42 108 GLN D CA 1
ATOM 5506 C C . GLN D 1 127 ? 81.320 34.853 11.731 1.00 18.24 108 GLN D C 1
ATOM 5507 O O . GLN D 1 127 ? 82.493 34.839 11.347 1.00 17.27 108 GLN D O 1
ATOM 5513 N N . LEU D 1 128 ? 80.582 35.960 11.798 1.00 16.78 109 LEU D N 1
ATOM 5514 C CA A LEU D 1 128 ? 81.111 37.242 11.380 0.70 16.93 109 LEU D CA 1
ATOM 5515 C CA B LEU D 1 128 ? 81.098 37.269 11.413 0.30 16.10 109 LEU D CA 1
ATOM 5516 C C . LEU D 1 128 ? 82.221 37.681 12.338 1.00 17.04 109 LEU D C 1
ATOM 5517 O O . LEU D 1 128 ? 83.283 38.145 11.877 1.00 16.01 109 LEU D O 1
ATOM 5526 N N . ALA D 1 129 ? 81.996 37.495 13.641 1.00 15.96 110 ALA D N 1
ATOM 5527 C CA . ALA D 1 129 ? 82.988 37.858 14.656 1.00 17.52 110 ALA D CA 1
ATOM 5528 C C . ALA D 1 129 ? 84.282 37.033 14.481 1.00 17.91 110 ALA D C 1
ATOM 5529 O O . ALA D 1 129 ? 85.386 37.564 14.609 1.00 17.76 110 ALA D O 1
ATOM 5531 N N . HIS D 1 130 ? 84.123 35.740 14.202 1.00 17.47 111 HIS D N 1
ATOM 5532 C CA . HIS D 1 130 ? 85.264 34.849 14.018 1.00 20.17 111 HIS D CA 1
ATOM 5533 C C . HIS D 1 130 ? 86.102 35.245 12.804 1.00 19.96 111 HIS D C 1
ATOM 5534 O O . HIS D 1 130 ? 87.328 35.136 12.836 1.00 19.24 111 HIS D O 1
ATOM 5541 N N . ASN D 1 131 ? 85.440 35.688 11.737 1.00 19.19 112 ASN D N 1
ATOM 5542 C CA . ASN D 1 131 ? 86.122 36.207 10.547 1.00 19.87 112 ASN D CA 1
ATOM 5543 C C . ASN D 1 131 ? 86.894 37.502 10.845 1.00 18.93 112 ASN D C 1
ATOM 5544 O O . ASN D 1 131 ? 87.980 37.725 10.311 1.00 20.26 112 ASN D O 1
ATOM 5549 N N . LEU D 1 132 ? 86.338 38.362 11.680 1.00 17.07 113 LEU D N 1
ATOM 5550 C CA . LEU D 1 132 ? 87.029 39.570 12.093 1.00 16.41 113 LEU D CA 1
ATOM 5551 C C . LEU D 1 132 ? 88.217 39.279 13.018 1.00 16.63 113 LEU D C 1
ATOM 5552 O O . LEU D 1 132 ? 89.301 39.829 12.825 1.00 16.40 113 LEU D O 1
ATOM 5557 N N . ASN D 1 133 ? 87.997 38.443 14.026 1.00 15.51 114 ASN D N 1
ATOM 5558 C CA . ASN D 1 133 ? 89.014 38.119 15.014 1.00 16.34 114 ASN D CA 1
ATOM 5559 C C . ASN D 1 133 ? 88.858 36.668 15.476 1.00 18.36 114 ASN D C 1
ATOM 5560 O O . ASN D 1 133 ? 88.062 36.374 16.384 1.00 17.91 114 ASN D O 1
ATOM 5565 N N . PRO D 1 134 ? 89.600 35.756 14.845 1.00 17.99 115 PRO D N 1
ATOM 5566 C CA . PRO D 1 134 ? 89.445 34.337 15.195 1.00 19.82 115 PRO D CA 1
ATOM 5567 C C . PRO D 1 134 ? 89.844 33.974 16.625 1.00 19.11 115 PRO D C 1
ATOM 5568 O O . PRO D 1 134 ? 89.508 32.872 17.060 1.00 22.50 115 PRO D O 1
ATOM 5572 N N . GLY D 1 135 ? 90.557 34.864 17.335 1.00 17.23 116 GLY D N 1
ATOM 5573 C CA . GLY D 1 135 ? 90.983 34.618 18.713 1.00 19.03 116 GLY D CA 1
ATOM 5574 C C . GLY D 1 135 ? 89.890 34.875 19.751 1.00 18.43 116 GLY D C 1
ATOM 5575 O O . GLY D 1 135 ? 89.992 34.428 20.889 1.00 18.74 116 GLY D O 1
ATOM 5576 N N . LEU D 1 136 ? 88.825 35.557 19.336 1.00 16.85 117 LEU D N 1
ATOM 5577 C CA A LEU D 1 136 ? 87.700 35.868 20.209 0.50 17.87 117 LEU D CA 1
ATOM 5578 C CA B LEU D 1 136 ? 87.707 35.859 20.242 0.50 16.21 117 LEU D CA 1
ATOM 5579 C C . LEU D 1 136 ? 87.052 34.591 20.781 1.00 17.65 117 LEU D C 1
ATOM 5580 O O . LEU D 1 136 ? 86.773 33.654 20.035 1.00 18.73 117 LEU D O 1
ATOM 5589 N N . LYS D 1 137 ? 86.829 34.561 22.092 1.00 16.25 118 LYS D N 1
ATOM 5590 C CA . LYS D 1 137 ? 86.146 33.437 22.731 1.00 15.30 118 LYS D CA 1
ATOM 5591 C C . LYS D 1 137 ? 84.715 33.780 23.045 1.00 14.94 118 LYS D C 1
ATOM 5592 O O . LYS D 1 137 ? 84.328 34.976 23.080 1.00 14.97 118 LYS D O 1
ATOM 5598 N N . PHE D 1 138 ? 83.893 32.753 23.292 1.00 15.84 119 PHE D N 1
ATOM 5599 C CA . PHE D 1 138 ? 82.564 33.042 23.752 1.00 17.17 119 PHE D CA 1
ATOM 5600 C C . PHE D 1 138 ? 82.005 32.074 24.748 1.00 15.42 119 PHE D C 1
ATOM 5601 O O . PHE D 1 138 ? 82.269 30.872 24.707 1.00 15.97 119 PHE D O 1
ATOM 5609 N N . ILE D 1 139 ? 81.264 32.685 25.657 1.00 13.52 120 ILE D N 1
ATOM 5610 C CA . ILE D 1 139 ? 80.484 32.023 26.686 1.00 13.98 120 ILE D CA 1
ATOM 5611 C C . ILE D 1 139 ? 79.060 32.090 26.166 1.00 14.14 120 ILE D C 1
ATOM 5612 O O . ILE D 1 139 ? 78.606 33.162 25.688 1.00 14.15 120 ILE D O 1
ATOM 5617 N N . VAL D 1 140 ? 78.372 30.952 26.190 1.00 13.24 121 VAL D N 1
ATOM 5618 C CA A VAL D 1 140 ? 76.963 30.929 25.808 0.70 12.93 121 VAL D CA 1
ATOM 5619 C CA B VAL D 1 140 ? 76.969 30.862 25.795 0.30 13.04 121 VAL D CA 1
ATOM 5620 C C . VAL D 1 140 ? 76.099 30.521 27.003 1.00 13.73 121 VAL D C 1
ATOM 5621 O O . VAL D 1 140 ? 76.447 29.607 27.762 1.00 14.48 121 VAL D O 1
ATOM 5628 N N . ILE D 1 141 ? 74.972 31.237 27.177 1.00 12.89 122 ILE D N 1
ATOM 5629 C CA . ILE D 1 141 ? 73.920 30.881 28.125 1.00 12.99 122 ILE D CA 1
ATOM 5630 C C . ILE D 1 141 ? 72.775 30.331 27.270 1.00 14.46 122 ILE D C 1
ATOM 5631 O O . ILE D 1 141 ? 72.280 31.024 26.364 1.00 13.77 122 ILE D O 1
ATOM 5636 N N . THR D 1 142 ? 72.344 29.101 27.559 1.00 13.31 123 THR D N 1
ATOM 5637 C CA . THR D 1 142 ? 71.381 28.439 26.706 1.00 12.87 123 THR D CA 1
ATOM 5638 C C . THR D 1 142 ? 70.509 27.477 27.476 1.00 14.02 123 THR D C 1
ATOM 5639 O O . THR D 1 142 ? 70.934 26.948 28.497 1.00 13.84 123 THR D O 1
ATOM 5643 N N . GLY D 1 143 ? 69.323 27.210 26.943 1.00 12.94 124 GLY D N 1
ATOM 5644 C CA . GLY D 1 143 ? 68.477 26.132 27.450 1.00 13.85 124 GLY D CA 1
ATOM 5645 C C . GLY D 1 143 ? 68.787 24.764 26.845 1.00 16.09 124 GLY D C 1
ATOM 5646 O O . GLY D 1 143 ? 68.219 23.757 27.286 1.00 17.91 124 GLY D O 1
ATOM 5647 N N . ASN D 1 144 ? 69.674 24.727 25.854 1.00 15.23 125 ASN D N 1
ATOM 5648 C CA . ASN D 1 144 ? 69.990 23.501 25.136 1.00 17.57 125 ASN D CA 1
ATOM 5649 C C . ASN D 1 144 ? 71.487 23.305 24.974 1.00 17.04 125 ASN D C 1
ATOM 5650 O O . ASN D 1 144 ? 72.062 23.683 23.955 1.00 16.08 125 ASN D O 1
ATOM 5655 N N . PRO D 1 145 ? 72.117 22.659 25.955 1.00 19.38 126 PRO D N 1
ATOM 5656 C CA . PRO D 1 145 ? 73.558 22.423 25.875 1.00 21.39 126 PRO D CA 1
ATOM 5657 C C . PRO D 1 145 ? 74.010 21.464 24.776 1.00 20.68 126 PRO D C 1
ATOM 5658 O O . PRO D 1 145 ? 75.210 21.328 24.569 1.00 21.77 126 PRO D O 1
ATOM 5662 N N . ASP D 1 146 ? 73.086 20.834 24.062 1.00 20.61 127 ASP D N 1
ATOM 5663 C CA . ASP D 1 146 ? 73.465 20.004 22.908 1.00 22.27 127 ASP D CA 1
ATOM 5664 C C . ASP D 1 146 ? 73.404 20.749 21.573 1.00 21.71 127 ASP D C 1
ATOM 5665 O O . ASP D 1 146 ? 73.654 20.179 20.532 1.00 23.17 127 ASP D O 1
ATOM 5670 N N . SER D 1 147 ? 73.108 22.034 21.621 1.00 20.21 128 SER D N 1
ATOM 5671 C CA . SER D 1 147 ? 72.930 22.830 20.417 1.00 21.03 128 SER D CA 1
ATOM 5672 C C . SER D 1 147 ? 74.244 23.199 19.737 1.00 22.31 128 SER D C 1
ATOM 5673 O O . SER D 1 147 ? 75.313 23.023 20.311 1.00 20.34 128 SER D O 1
ATOM 5676 N N . PRO D 1 148 ? 74.148 23.743 18.517 1.00 26.91 129 PRO D N 1
ATOM 5677 C CA . PRO D 1 148 ? 75.352 24.190 17.799 1.00 29.20 129 PRO D CA 1
ATOM 5678 C C . PRO D 1 148 ? 76.127 25.263 18.554 1.00 25.36 129 PRO D C 1
ATOM 5679 O O . PRO D 1 148 ? 77.336 25.109 18.753 1.00 26.94 129 PRO D O 1
ATOM 5683 N N . LEU D 1 149 ? 75.433 26.306 19.023 1.00 25.08 130 LEU D N 1
ATOM 5684 C CA . LEU D 1 149 ? 76.112 27.352 19.788 1.00 22.38 130 LEU D CA 1
ATOM 5685 C C . LEU D 1 149 ? 76.759 26.797 21.064 1.00 20.38 130 LEU D C 1
ATOM 5686 O O . LEU D 1 149 ? 77.869 27.194 21.422 1.00 19.98 130 LEU D O 1
ATOM 5691 N N . ALA D 1 150 ? 76.057 25.918 21.779 1.00 17.94 131 ALA D N 1
ATOM 5692 C CA . ALA D 1 150 ? 76.636 25.332 22.985 1.00 18.96 131 ALA D CA 1
ATOM 5693 C C . ALA D 1 150 ? 77.917 24.553 22.683 1.00 19.98 131 ALA D C 1
ATOM 5694 O O . ALA D 1 150 ? 78.901 24.680 23.403 1.00 17.49 131 ALA D O 1
ATOM 5696 N N . SER D 1 151 ? 77.888 23.721 21.642 1.00 22.05 132 SER D N 1
ATOM 5697 C CA A SER D 1 151 ? 79.051 22.892 21.312 0.50 22.61 132 SER D CA 1
ATOM 5698 C CA B SER D 1 151 ? 79.044 22.894 21.280 0.50 23.56 132 SER D CA 1
ATOM 5699 C C . SER D 1 151 ? 80.227 23.722 20.785 1.00 24.93 132 SER D C 1
ATOM 5700 O O . SER D 1 151 ? 81.373 23.378 21.025 1.00 28.02 132 SER D O 1
ATOM 5705 N N . GLU D 1 152 ? 79.939 24.804 20.077 1.00 25.22 133 GLU D N 1
ATOM 5706 C CA . GLU D 1 152 ? 80.983 25.682 19.564 1.00 23.90 133 GLU D CA 1
ATOM 5707 C C . GLU D 1 152 ? 81.578 26.599 20.643 1.00 24.31 133 GLU D C 1
ATOM 5708 O O . GLU D 1 152 ? 82.647 27.171 20.433 1.00 25.20 133 GLU D O 1
ATOM 5710 N N . SER D 1 153 ? 80.876 26.778 21.763 1.00 20.29 134 SER D N 1
ATOM 5711 C CA . SER D 1 153 ? 81.283 27.751 22.773 1.00 18.39 134 SER D CA 1
ATOM 5712 C C . SER D 1 153 ? 82.583 27.362 23.509 1.00 18.52 134 SER D C 1
ATOM 5713 O O . SER D 1 153 ? 82.945 26.192 23.583 1.00 19.18 134 SER D O 1
ATOM 5716 N N . ASP D 1 154 ? 83.270 28.351 24.073 1.00 17.26 135 ASP D N 1
ATOM 5717 C CA . ASP D 1 154 ? 84.393 28.079 24.977 1.00 16.27 135 ASP D CA 1
ATOM 5718 C C . ASP D 1 154 ? 83.878 27.629 26.350 1.00 17.13 135 ASP D C 1
ATOM 5719 O O . ASP D 1 154 ? 84.519 26.812 27.040 1.00 17.24 135 ASP D O 1
ATOM 5724 N N . VAL D 1 155 ? 82.704 28.135 26.734 1.00 15.95 136 VAL D N 1
ATOM 5725 C CA . VAL D 1 155 ? 82.049 27.751 27.966 1.00 15.29 136 VAL D CA 1
ATOM 5726 C C . VAL D 1 155 ? 80.540 27.831 27.760 1.00 16.15 136 VAL D C 1
ATOM 5727 O O . VAL D 1 155 ? 80.032 28.809 27.186 1.00 16.13 136 VAL D O 1
ATOM 5731 N N . CYS D 1 156 ? 79.854 26.775 28.179 1.00 13.70 137 CYS D N 1
ATOM 5732 C CA . CYS D 1 156 ? 78.415 26.704 28.086 1.00 14.80 137 CYS D CA 1
ATOM 5733 C C . CYS D 1 156 ? 77.812 26.685 29.483 1.00 14.72 137 CYS D C 1
ATOM 5734 O O . CYS D 1 156 ? 78.188 25.843 30.321 1.00 15.90 137 CYS D O 1
ATOM 5737 N N . LEU D 1 157 ? 76.912 27.640 29.743 1.00 13.53 138 LEU D N 1
ATOM 5738 C CA . LEU D 1 157 ? 76.143 27.719 30.966 1.00 12.93 138 LEU D CA 1
ATOM 5739 C C . LEU D 1 157 ? 74.690 27.403 30.625 1.00 13.78 138 LEU D C 1
ATOM 5740 O O . LEU D 1 157 ? 74.062 28.102 29.816 1.00 15.89 138 LEU D O 1
ATOM 5745 N N . SER D 1 158 ? 74.205 26.302 31.195 1.00 15.79 139 SER D N 1
ATOM 5746 C CA A SER D 1 158 ? 72.841 25.836 30.970 0.50 16.06 139 SER D CA 1
ATOM 5747 C CA B SER D 1 158 ? 72.845 25.816 30.990 0.50 16.68 139 SER D CA 1
ATOM 5748 C C . SER D 1 158 ? 71.826 26.428 31.951 1.00 16.11 139 SER D C 1
ATOM 5749 O O . SER D 1 158 ? 72.111 26.620 33.140 1.00 15.15 139 SER D O 1
ATOM 5754 N N . THR D 1 159 ? 70.619 26.711 31.437 1.00 14.81 140 THR D N 1
ATOM 5755 C CA . THR D 1 159 ? 69.548 27.177 32.272 1.00 13.21 140 THR D CA 1
ATOM 5756 C C . THR D 1 159 ? 68.869 26.059 33.078 1.00 15.45 140 THR D C 1
ATOM 5757 O O . THR D 1 159 ? 68.143 26.337 34.033 1.00 14.91 140 THR D O 1
ATOM 5761 N N . GLY D 1 160 ? 69.069 24.805 32.660 1.00 14.60 141 GLY D N 1
ATOM 5762 C CA . GLY D 1 160 ? 68.289 23.673 33.143 1.00 14.94 141 GLY D CA 1
ATOM 5763 C C . GLY D 1 160 ? 66.963 23.525 32.408 1.00 15.92 141 GLY D C 1
ATOM 5764 O O . GLY D 1 160 ? 66.225 22.546 32.600 1.00 15.55 141 GLY D O 1
ATOM 5765 N N . HIS D 1 161 ? 66.656 24.480 31.537 1.00 14.86 142 HIS D N 1
ATOM 5766 C CA . HIS D 1 161 ? 65.483 24.390 30.705 1.00 15.85 142 HIS D CA 1
ATOM 5767 C C . HIS D 1 161 ? 64.141 24.188 31.462 1.00 15.57 142 HIS D C 1
ATOM 5768 O O . HIS D 1 161 ? 63.356 23.251 31.221 1.00 14.63 142 HIS D O 1
ATOM 5775 N N . PRO D 1 162 ? 63.850 25.108 32.381 1.00 15.21 143 PRO D N 1
ATOM 5776 C CA . PRO D 1 162 ? 62.621 25.060 33.116 1.00 15.62 143 PRO D CA 1
ATOM 5777 C C . PRO D 1 162 ? 61.385 25.244 32.227 1.00 15.94 143 PRO D C 1
ATOM 5778 O O . PRO D 1 162 ? 61.448 25.902 31.193 1.00 14.69 143 PRO D O 1
ATOM 5782 N N . ALA D 1 163 ? 60.277 24.655 32.646 1.00 15.75 144 ALA D N 1
ATOM 5783 C CA . ALA D 1 163 ? 59.021 24.863 31.954 1.00 16.01 144 ALA D CA 1
ATOM 5784 C C . ALA D 1 163 ? 58.628 26.321 32.115 1.00 14.82 144 ALA D C 1
ATOM 5785 O O . ALA D 1 163 ? 58.760 26.871 33.208 1.00 12.86 144 ALA D O 1
ATOM 5787 N N . GLU D 1 164 ? 58.157 26.945 31.030 1.00 14.77 145 GLU D N 1
ATOM 5788 C CA . GLU D 1 164 ? 57.648 28.329 31.118 1.00 13.79 145 GLU D CA 1
ATOM 5789 C C . GLU D 1 164 ? 56.328 28.360 31.921 1.00 14.43 145 GLU D C 1
ATOM 5790 O O . GLU D 1 164 ? 55.536 27.426 31.858 1.00 15.49 145 GLU D O 1
ATOM 5796 N N . VAL D 1 165 ? 56.092 29.443 32.647 1.00 14.42 146 VAL D N 1
ATOM 5797 C CA . VAL D 1 165 ? 54.837 29.637 33.364 1.00 14.23 146 VAL D CA 1
ATOM 5798 C C . VAL D 1 165 ? 53.753 30.276 32.483 1.00 14.30 146 VAL D C 1
ATOM 5799 O O . VAL D 1 165 ? 52.613 30.371 32.876 1.00 14.79 146 VAL D O 1
ATOM 5803 N N . CYS D 1 166 ? 54.108 30.655 31.263 1.00 13.63 147 CYS D N 1
ATOM 5804 C CA . CYS D 1 166 ? 53.153 30.985 30.218 1.00 14.24 147 CYS D CA 1
ATOM 5805 C C . CYS D 1 166 ? 52.014 29.979 30.168 1.00 14.30 147 CYS D C 1
ATOM 5806 O O . CYS D 1 166 ? 52.237 28.785 30.339 1.00 14.86 147 CYS D O 1
ATOM 5809 N N . THR D 1 167 ? 50.796 30.458 29.936 1.00 14.24 148 THR D N 1
ATOM 5810 C CA . THR D 1 167 ? 49.622 29.573 29.876 1.00 14.43 148 THR D CA 1
ATOM 5811 C C . THR D 1 167 ? 49.687 28.622 28.700 1.00 14.89 148 THR D C 1
ATOM 5812 O O . THR D 1 167 ? 49.037 27.571 28.707 1.00 14.96 148 THR D O 1
ATOM 5816 N N . LEU D 1 168 ? 50.474 28.993 27.695 1.00 13.88 149 LEU D N 1
ATOM 5817 C CA . LEU D 1 168 ? 50.682 28.184 26.511 1.00 13.62 149 LEU D CA 1
ATOM 5818 C C . LEU D 1 168 ? 52.002 27.397 26.568 1.00 13.32 149 LEU D C 1
ATOM 5819 O O . LEU D 1 168 ? 52.345 26.689 25.615 1.00 14.06 149 LEU D O 1
ATOM 5824 N N . GLY D 1 169 ? 52.775 27.567 27.642 1.00 13.84 150 GLY D N 1
ATOM 5825 C CA . GLY D 1 169 ? 54.105 26.985 27.739 1.00 13.81 150 GLY D CA 1
ATOM 5826 C C . GLY D 1 169 ? 55.199 27.579 26.860 1.00 14.03 150 GLY D C 1
ATOM 5827 O O . GLY D 1 169 ? 56.275 27.006 26.750 1.00 14.80 150 GLY D O 1
ATOM 5836 N N . THR D 1 171 ? 55.866 31.509 26.185 1.00 13.09 152 THR D N 1
ATOM 5837 C CA . THR D 1 171 ? 56.458 32.805 26.429 1.00 14.04 152 THR D CA 1
ATOM 5838 C C . THR D 1 171 ? 57.651 32.703 27.401 1.00 14.45 152 THR 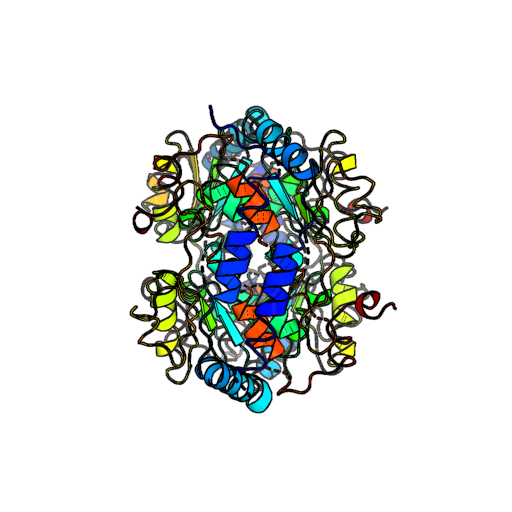D C 1
ATOM 5839 O O . THR D 1 171 ? 57.578 32.039 28.428 1.00 12.59 152 THR D O 1
ATOM 5843 N N . PRO D 1 172 ? 58.774 33.361 27.067 1.00 13.61 153 PRO D N 1
ATOM 5844 C CA . PRO D 1 172 ? 59.920 33.333 27.991 1.00 13.03 153 PRO D CA 1
ATOM 5845 C C . PRO D 1 172 ? 59.593 34.018 29.310 1.00 12.84 153 PRO D C 1
ATOM 5846 O O . PRO D 1 172 ? 59.246 35.194 29.343 1.00 14.24 153 PRO D O 1
ATOM 5850 N N . THR D 1 173 ? 59.644 33.238 30.372 1.00 13.08 154 THR D N 1
ATOM 5851 C CA . THR D 1 173 ? 59.272 33.698 31.672 1.00 13.69 154 THR D CA 1
ATOM 5852 C C . THR D 1 173 ? 60.281 33.092 32.658 1.00 14.34 154 THR D C 1
ATOM 5853 O O . THR D 1 173 ? 61.311 33.715 32.985 1.00 13.37 154 THR D O 1
ATOM 5857 N N . THR D 1 174 ? 60.048 31.843 33.060 1.00 13.65 155 THR D N 1
ATOM 5858 C CA A THR D 1 174 ? 61.024 31.160 33.902 0.50 14.00 155 THR D CA 1
ATOM 5859 C CA B THR D 1 174 ? 60.984 31.106 33.866 0.50 15.02 155 THR D CA 1
ATOM 5860 C C . THR D 1 174 ? 62.403 31.090 33.249 1.00 13.61 155 THR D C 1
ATOM 5861 O O . THR D 1 174 ? 63.401 31.225 33.940 1.00 13.79 155 THR D O 1
ATOM 5868 N N . SER D 1 175 ? 62.476 30.900 31.932 1.00 14.63 156 SER D N 1
ATOM 5869 C CA . SER D 1 175 ? 63.776 30.845 31.243 1.00 12.97 156 SER D CA 1
ATOM 5870 C C . SER D 1 175 ? 64.552 32.166 31.393 1.00 13.50 156 SER D C 1
ATOM 5871 O O . SER D 1 175 ? 65.760 32.160 31.718 1.00 13.09 156 SER D O 1
ATOM 5874 N N . THR D 1 176 ? 63.873 33.292 31.192 1.00 13.54 157 THR D N 1
ATOM 5875 C CA . THR D 1 176 ? 64.550 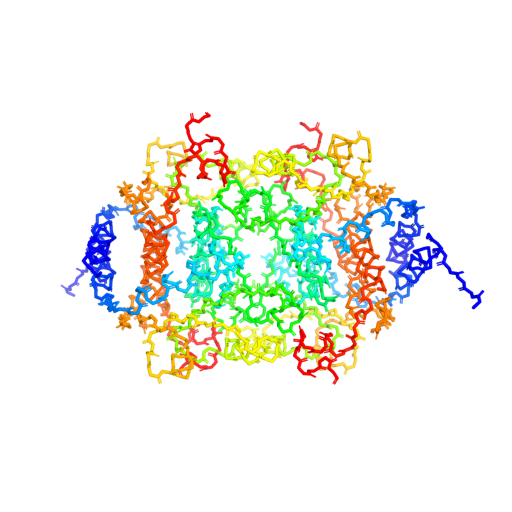34.593 31.342 1.00 13.71 157 THR D CA 1
ATOM 5876 C C . THR D 1 176 ? 64.841 34.952 32.813 1.00 14.16 157 THR D C 1
ATOM 5877 O O . THR D 1 176 ? 65.813 35.660 33.066 1.00 13.17 157 THR D O 1
ATOM 5881 N N . THR D 1 177 ? 64.053 34.436 33.773 1.00 13.19 158 THR D N 1
ATOM 5882 C CA . THR D 1 177 ? 64.328 34.621 35.200 1.00 13.71 158 THR D CA 1
ATOM 5883 C C . THR D 1 177 ? 65.607 33.877 35.549 1.00 13.80 158 THR D C 1
ATOM 5884 O O . THR D 1 177 ? 66.500 34.421 36.215 1.00 12.40 158 THR D O 1
ATOM 5888 N N . VAL D 1 178 ? 65.729 32.642 35.059 1.00 12.31 159 VAL D N 1
ATOM 5889 C CA . VAL D 1 178 ? 66.974 31.911 35.237 1.00 13.06 159 VAL D CA 1
ATOM 5890 C C . VAL D 1 178 ? 68.156 32.659 34.592 1.00 12.90 159 VAL D C 1
ATOM 5891 O O . VAL D 1 178 ? 69.219 32.815 35.229 1.00 14.47 159 VAL D O 1
ATOM 5903 N N . THR D 1 180 ? 68.588 35.782 34.109 1.00 12.90 161 THR D N 1
ATOM 5904 C CA . THR D 1 180 ? 69.017 36.978 34.827 1.00 12.73 161 THR D CA 1
ATOM 5905 C C . THR D 1 180 ? 69.787 36.570 36.089 1.00 12.90 161 THR D C 1
ATOM 5906 O O . THR D 1 180 ? 70.710 37.267 36.520 1.00 13.53 161 THR D O 1
ATOM 5910 N N . VAL D 1 181 ? 69.410 35.432 36.670 1.00 11.87 162 VAL D N 1
ATOM 5911 C CA . VAL D 1 181 ? 70.126 34.894 37.802 1.00 11.76 162 VAL D CA 1
ATOM 5912 C C . VAL D 1 181 ? 71.522 34.405 37.440 1.00 11.63 162 VAL D C 1
ATOM 5913 O O . VAL D 1 181 ? 72.465 34.688 38.167 1.00 12.70 162 VAL D O 1
ATOM 5917 N N . ILE D 1 182 ? 71.664 33.712 36.314 1.00 13.53 163 ILE D N 1
ATOM 5918 C CA . ILE D 1 182 ? 72.970 33.298 35.807 1.00 12.76 163 ILE D CA 1
ATOM 5919 C C . ILE D 1 182 ? 73.841 34.553 35.633 1.00 13.80 163 ILE D C 1
ATOM 5920 O O . ILE D 1 182 ? 75.007 34.575 36.015 1.00 12.72 163 ILE D O 1
ATOM 5925 N N . GLY D 1 183 ? 73.238 35.604 35.081 1.00 13.32 164 GLY D N 1
ATOM 5926 C CA . GLY D 1 183 ? 73.887 36.905 35.017 1.00 13.96 164 GLY D CA 1
ATOM 5927 C C . GLY D 1 183 ? 74.359 37.398 36.369 1.00 13.33 164 GLY D C 1
ATOM 5928 O O . GLY D 1 183 ? 75.516 37.795 36.508 1.00 13.50 164 GLY D O 1
ATOM 5929 N N . ASP D 1 184 ? 73.492 37.357 37.371 1.00 13.53 165 ASP D N 1
ATOM 5930 C CA . ASP D 1 184 ? 73.869 37.782 38.726 1.00 13.39 165 ASP D CA 1
ATOM 5931 C C . ASP D 1 184 ? 75.064 36.958 39.262 1.00 14.37 165 ASP D C 1
ATOM 5932 O O . ASP D 1 184 ? 76.010 37.503 39.858 1.00 12.70 165 ASP D O 1
ATOM 5937 N N . ILE D 1 185 ? 75.008 35.643 39.063 1.00 13.89 166 ILE D N 1
ATOM 5938 C CA . ILE D 1 185 ? 76.088 34.735 39.511 1.00 14.26 166 ILE D CA 1
ATOM 5939 C C . ILE D 1 185 ? 77.435 35.113 38.892 1.00 14.33 166 ILE D C 1
ATOM 5940 O O . ILE D 1 185 ? 78.450 35.223 39.582 1.00 14.12 166 ILE D O 1
ATOM 5945 N N . LEU D 1 186 ? 77.441 35.325 37.579 1.00 13.82 167 LEU D N 1
ATOM 5946 C CA . LEU D 1 186 ? 78.678 35.702 36.913 1.00 13.66 167 LEU D CA 1
ATOM 5947 C C . LEU D 1 186 ? 79.243 37.019 37.462 1.00 13.60 167 LEU D C 1
ATOM 5948 O O . LEU D 1 186 ? 80.451 37.128 37.697 1.00 12.74 167 LEU D O 1
ATOM 5953 N N . VAL D 1 187 ? 78.357 37.999 37.692 1.00 12.92 168 VAL D N 1
ATOM 5954 C CA . VAL D 1 187 ? 78.757 39.288 38.256 1.00 12.54 168 VAL D CA 1
ATOM 5955 C C . VAL D 1 187 ? 79.324 39.158 39.679 1.00 12.20 168 VAL D C 1
ATOM 5956 O O . VAL D 1 187 ? 80.394 39.713 39.995 1.00 12.96 168 VAL D O 1
ATOM 5960 N N . VAL D 1 188 ? 78.610 38.430 40.546 1.00 11.60 169 VAL D N 1
ATOM 5961 C CA . VAL D 1 188 ? 79.026 38.290 41.924 1.00 12.59 169 VAL D CA 1
ATOM 5962 C C . VAL D 1 188 ? 80.341 37.507 42.030 1.00 12.31 169 VAL D C 1
ATOM 5963 O O . VAL D 1 188 ? 81.268 37.904 42.743 1.00 13.74 169 VAL D O 1
ATOM 5967 N N . GLN D 1 189 ? 80.448 36.404 41.307 1.00 13.14 170 GLN D N 1
ATOM 5968 C CA . GLN D 1 189 ? 81.682 35.623 41.415 1.00 13.52 170 GLN D CA 1
ATOM 5969 C C . GLN D 1 189 ? 82.894 36.370 40.817 1.00 13.00 170 GLN D C 1
ATOM 5970 O O . GLN D 1 189 ? 84.010 36.267 41.329 1.00 13.17 170 GLN D O 1
ATOM 5976 N N . THR D 1 190 ? 82.667 37.132 39.754 1.00 13.00 171 THR D N 1
ATOM 5977 C CA . THR D 1 190 ? 83.739 37.921 39.154 1.00 13.15 171 THR D CA 1
ATOM 5978 C C . THR D 1 190 ? 84.175 39.037 40.151 1.00 14.00 171 THR D C 1
ATOM 5979 O O . THR D 1 190 ? 85.376 39.270 40.337 1.00 14.14 171 THR D O 1
ATOM 5991 N N . LYS D 1 192 ? 84.011 39.151 43.358 1.00 16.42 173 LYS D N 1
ATOM 5992 C CA . LYS D 1 192 ? 84.821 38.550 44.405 1.00 19.18 173 LYS D CA 1
ATOM 5993 C C . LYS D 1 192 ? 86.250 38.451 43.947 1.00 19.41 173 LYS D C 1
ATOM 5994 O O . LYS D 1 192 ? 87.159 38.831 44.681 1.00 20.17 173 LYS D O 1
ATOM 6000 N N . ARG D 1 193 ? 86.467 37.939 42.739 1.00 17.29 174 ARG D N 1
ATOM 6001 C CA A ARG D 1 193 ? 87.831 37.742 42.238 0.50 18.19 174 ARG D CA 1
ATOM 6002 C CA B ARG D 1 193 ? 87.833 37.756 42.245 0.50 18.24 174 ARG D CA 1
ATOM 6003 C C . ARG D 1 193 ? 88.550 39.072 41.995 1.00 17.37 174 ARG D C 1
ATOM 6004 O O . ARG D 1 193 ? 89.740 39.199 42.323 1.00 18.51 174 ARG D O 1
ATOM 6019 N N . THR D 1 194 ? 87.837 40.070 41.449 1.00 15.03 175 THR D N 1
ATOM 6020 C CA . THR D 1 194 ? 88.443 41.377 41.167 1.00 16.32 175 THR D CA 1
ATOM 6021 C C . THR D 1 194 ? 88.529 42.278 42.409 1.00 15.60 175 THR D C 1
ATOM 6022 O O . THR D 1 194 ? 89.143 43.341 42.362 1.00 17.61 175 THR D O 1
ATOM 6026 N N . GLU D 1 195 ? 87.887 41.865 43.497 1.00 15.92 176 GLU D N 1
ATOM 6027 C CA . GLU D 1 195 ? 87.907 42.595 44.772 1.00 16.56 176 GLU D CA 1
ATOM 6028 C C . GLU D 1 195 ? 87.385 44.016 44.597 1.00 16.71 176 GLU D C 1
ATOM 6029 O O . GLU D 1 195 ? 87.899 44.969 45.181 1.00 15.35 176 GLU D O 1
ATOM 6035 N N . PHE D 1 196 ? 86.352 44.133 43.774 1.00 15.10 177 PHE D N 1
ATOM 6036 C CA . PHE D 1 196 ? 85.680 45.393 43.551 1.00 13.90 177 PHE D CA 1
ATOM 6037 C C . PHE D 1 196 ? 85.286 46.035 44.882 1.00 13.23 177 PHE D C 1
ATOM 6038 O O . PHE D 1 196 ? 84.768 45.357 45.799 1.00 14.34 177 PHE D O 1
ATOM 6046 N N . THR D 1 197 ? 85.521 47.339 44.975 1.00 13.24 178 THR D N 1
ATOM 6047 C CA . THR D 1 197 ? 85.316 48.059 46.213 1.00 12.89 178 THR D CA 1
ATOM 6048 C C . THR D 1 197 ? 84.162 49.042 46.151 1.00 13.71 178 THR D C 1
ATOM 6049 O O . THR D 1 197 ? 83.720 49.449 45.071 1.00 12.30 178 THR D O 1
ATOM 6053 N N . ILE D 1 198 ? 83.757 49.496 47.339 1.00 14.90 179 ILE D N 1
ATOM 6054 C CA . ILE D 1 198 ? 82.710 50.488 47.469 1.00 16.38 179 ILE D CA 1
ATOM 6055 C C . ILE D 1 198 ? 83.132 51.832 46.832 1.00 17.64 179 ILE D C 1
ATOM 6056 O O . ILE D 1 198 ? 82.315 52.476 46.161 1.00 17.43 179 ILE D O 1
ATOM 6061 N N . GLU D 1 199 ? 84.408 52.194 46.951 1.00 17.16 180 GLU D N 1
ATOM 6062 C CA . GLU D 1 199 ? 84.949 53.374 46.239 1.00 18.10 180 GLU D CA 1
ATOM 6063 C C . GLU D 1 199 ? 84.796 53.280 44.719 1.00 16.55 180 GLU D C 1
ATOM 6064 O O . GLU D 1 199 ? 84.412 54.253 44.052 1.00 15.94 180 GLU D O 1
ATOM 6068 N N . GLU D 1 200 ? 85.122 52.129 44.163 1.00 15.09 181 GLU D N 1
ATOM 6069 C CA . GLU D 1 200 ? 84.977 51.932 42.716 1.00 15.75 181 GLU D CA 1
ATOM 6070 C C . GLU D 1 200 ? 83.511 51.916 42.298 1.00 15.03 181 GLU D C 1
ATOM 6071 O O . GLU D 1 200 ? 83.155 52.414 41.238 1.00 14.41 181 GLU D O 1
ATOM 6077 N N . TYR D 1 201 ? 82.663 51.343 43.153 1.00 13.26 182 TYR D N 1
ATOM 6078 C CA A TYR D 1 201 ? 81.220 51.385 42.917 0.50 12.98 182 TYR D CA 1
ATOM 6079 C CA B TYR D 1 201 ? 81.232 51.385 42.962 0.50 12.98 182 TYR D CA 1
ATOM 6080 C C . TYR D 1 201 ? 80.742 52.823 42.871 1.00 13.75 182 TYR D C 1
ATOM 6081 O O . TYR D 1 201 ? 80.032 53.198 41.954 1.00 14.83 182 TYR D O 1
ATOM 6098 N N . SER D 1 202 ? 81.171 53.630 43.833 1.00 13.39 183 SER D N 1
ATOM 6099 C CA . SER D 1 202 ? 80.741 55.011 43.958 1.00 13.65 183 SER D CA 1
ATOM 6100 C C . SER D 1 202 ? 81.089 55.827 42.731 1.00 14.53 183 SER D C 1
ATOM 6101 O O . SER D 1 202 ? 80.286 56.673 42.287 1.00 15.63 183 SER D O 1
ATOM 6104 N N . LYS D 1 203 ? 82.246 55.545 42.131 1.00 15.14 184 LYS D N 1
ATOM 6105 C CA . LYS D 1 203 ? 82.702 56.293 40.953 1.00 15.43 184 LYS D CA 1
ATOM 6106 C C . LYS D 1 203 ? 81.891 56.020 39.683 1.00 14.85 184 LYS D C 1
ATOM 6107 O O . LYS D 1 203 ? 82.040 56.742 38.706 1.00 16.44 184 LYS D O 1
ATOM 6113 N N . ARG D 1 204 ? 81.056 54.976 39.706 1.00 15.08 185 ARG D N 1
ATOM 6114 C CA . ARG D 1 204 ? 80.258 54.578 38.562 1.00 12.93 185 ARG D CA 1
ATOM 6115 C C . ARG D 1 204 ? 78.764 54.841 38.758 1.00 14.80 185 ARG D C 1
ATOM 6116 O O . ARG D 1 204 ? 77.939 54.344 37.981 1.00 15.98 185 ARG D O 1
ATOM 6124 N N . HIS D 1 205 ? 78.420 55.618 39.776 1.00 14.06 186 HIS D N 1
ATOM 6125 C CA . HIS D 1 205 ? 77.028 55.879 40.104 1.00 13.68 186 HIS D CA 1
ATOM 6126 C C . HIS D 1 205 ? 76.844 57.289 40.616 1.00 15.07 186 HIS D C 1
ATOM 6127 O O . HIS D 1 205 ? 77.790 57.892 41.167 1.00 16.13 186 HIS D O 1
ATOM 6134 N N . HIS D 1 206 ? 75.639 57.821 40.475 1.00 15.05 187 HIS D N 1
ATOM 6135 C CA . HIS D 1 206 ? 75.361 59.132 41.106 1.00 15.00 187 HIS D CA 1
ATOM 6136 C C . HIS D 1 206 ? 75.437 59.070 42.633 1.00 16.44 187 HIS D C 1
ATOM 6137 O O . HIS D 1 206 ? 75.413 57.974 43.266 1.00 15.11 187 HIS D O 1
ATOM 6144 N N . GLY D 1 207 ? 75.535 60.259 43.233 1.00 16.51 188 GLY D N 1
ATOM 6145 C CA . GLY D 1 207 ? 75.788 60.375 44.679 1.00 17.30 188 GLY D CA 1
ATOM 6146 C C . GLY D 1 207 ? 74.720 59.808 45.590 1.00 18.19 188 GLY D C 1
ATOM 6147 O O . GLY D 1 207 ? 75.000 59.461 46.755 1.00 18.88 188 GLY D O 1
ATOM 6148 N N . GLY D 1 208 ? 73.497 59.702 45.086 1.00 16.49 189 GLY D N 1
ATOM 6149 C CA . GLY D 1 208 ? 72.424 59.081 45.837 1.00 17.15 189 GLY D CA 1
ATOM 6150 C C . GLY D 1 208 ? 72.680 57.636 46.193 1.00 15.98 189 GLY D C 1
ATOM 6151 O O . GLY D 1 208 ? 72.183 57.145 47.205 1.00 18.60 189 GLY D O 1
ATOM 6152 N N . TYR D 1 209 ? 73.430 56.934 45.351 1.00 16.32 190 TYR D N 1
ATOM 6153 C CA . TYR D 1 209 ? 73.789 55.550 45.630 1.00 17.67 190 TYR D CA 1
ATOM 6154 C C . TYR D 1 209 ? 74.693 55.379 46.888 1.00 20.92 190 TYR D C 1
ATOM 6155 O O . TYR D 1 209 ? 74.742 54.304 47.471 1.00 21.93 190 TYR D O 1
ATOM 6164 N N . LEU D 1 210 ? 75.413 56.436 47.264 1.00 24.14 191 LEU D N 1
ATOM 6165 C CA . LEU D 1 210 ? 76.241 56.439 48.473 1.00 29.46 191 LEU D CA 1
ATOM 6166 C C . LEU D 1 210 ? 75.560 57.176 49.629 1.00 31.50 191 LEU D C 1
ATOM 6167 O O . LEU D 1 210 ? 76.198 57.433 50.644 1.00 32.56 191 LEU D O 1
ATOM 6172 N N . GLY D 1 211 ? 74.285 57.538 49.474 1.00 36.53 192 GLY D N 1
ATOM 6173 C CA . GLY D 1 211 ? 73.583 58.335 50.476 1.00 40.09 192 GLY D CA 1
ATOM 6174 C C . GLY D 1 211 ? 73.986 59.802 50.453 1.00 44.26 192 GLY D C 1
ATOM 6175 O O . GLY D 1 211 ? 73.630 60.546 51.364 1.00 46.94 192 GLY D O 1
ATOM 6176 N N . GLU D 1 212 ? 74.706 60.226 49.411 1.00 47.29 193 GLU D N 1
ATOM 6177 C CA . GLU D 1 212 ? 75.263 61.584 49.335 1.00 48.88 193 GLU D CA 1
ATOM 6178 C C . GLU D 1 212 ? 74.228 62.566 48.792 1.00 50.46 193 GLU D C 1
ATOM 6179 O O . GLU D 1 212 ? 73.204 62.819 49.434 1.00 52.36 193 GLU D O 1
#

Solvent-accessible surface area: 26454 Å² total

Sequence (756 aa):
GIESIQELLLQKEAQAVLNIPVTDDAYEKAVEELIVEQIHRRKKGKLVTSGGKAGQIANIATTFCSTGIPSVFLHPSSEAQHGDLGILQENDLLLLLISNSGKTREIVELTQLLAHNLNPGLLKFIVVITGNPDSPLASSEESDVCLSTGHPAEVCTLGTPTTTSTTVTVIGDILVVQTKRRTEFTIEEYSSKRHHGGYLLYFQGIESIQELLQQKKEAQAVLNIPVTDAYEKAVELIVEQIHRKKGKLVTSGGKAGQIANIATTFCSTGIPSVFLHPSSEAQHGDLGIILQENDLLLLISNSGKTREIVELTQQLLAHNLNPGLLKFIVITGNPDSPLASESDVCLSSSTGHPAEVCTLGTPTTTSTTVTVIGDILVVQTKRRTEFTIEEYYSKKRHHGGYLGEGIESIQQEELLLQKEAQAVLNIPVTDAYEKAVEELIVEQIHRRKKKGKLVTSGGKAGQIANIATTFCSTGIPSVFLHPSSEAQHGDLGILQENDLLLLLISNSGKTREIIVELTTQLLAHNLNPGLLKFIVVITGNPDSPLASSESDVCLSTGHPAEVCTLGTPTTTSTTVTVIGDILVVQTKRRTEFTIEEYSSKRHHGGYLLYFQGIESIQQELLLQKEAQAVLNIPVTDDAYEKAVELIVEQIHRKKGKLVTSGGKAGQIANIATTFCSTGIPSSVVFLHPSSEAQHGDLGIILQENDLLLLLISNSGKTREIVELTQLLAHNLNPGLLKFIVVITGNPDSPLASSESDVCLSSTGHPAEVCTLGTPTTTSTTVTVIGDILVVQTKRRTEFTIEEYYSKRHHGGYLGE

Radius of gyration: 24.68 Å; Cα contacts (8 Å, |Δi|>4): 1798; chains: 4; bounding box: 68×60×60 Å

Foldseek 3Di:
DVVLVVVVVVQLVVLLVLFDDDCLLVVLLVLQCVLCVPVNFAEEEEDVLQRVLSVLQVLCLLQPGHYYYDYLVVCVVPSVVVGDPSYEYEYEDAALPPPSVVVSVVVNCVVPVPHAYEYEYQDCPHPNNVPHPGYGHSVNGFAPPPVSPPDSSSSSNVSSVSSSVVNVVSPGDPVNSCVSDDPVVD/DDDDDVNLVVVVVVQLVVLLVLFDDDCLLVVLLVLQCVLCVPVNAAEEEEEVLQRVLSCLQVLCVLQPGHYYYQYLVVCVVPSVVVGDPSYEYEYEDAALCPPSVVVSVVVNCVVPVPYAYEYEYQDCVHPNNVPHPGYGHSVNGQAPPPVSPPDSSSSSNVSSVSSSVVNVVSPRDVVNSPVSDPCVVVPD/DVVLVVVVVVQLVVLLVLFDDDCLLVVVLVLQCVLPVPVNFAEEEEEVLQRVLSCLQVLCLLQPGHYYYDYLVVCVVPSVVVGDPSYEYEYEDAALCPPSVVVSVVVNCVVPVPHAYEYEYQDCPHPNNVPHPGYGHSVPGQDPPPVSPPDSSSSSNVSSVSSSVVNVVSPGDPVNSCVSDDVVVD/DDDDDVNLVVVVVVQLVVLLVLFDDDCLLVVLLVLQCVLCVPVNAAEEEEEVLQRVLSCLQVLCLLQPGHYYYQYLVVCVVPSVVVGDPSYEYEYEDAALCPPSVVVSVVVNCVVPVVYAYEYEYQDCVHPNNVRHPGYGHSVNGQDPPPVSPPDSSSSSNVSSVSSSVVNVVSPGDPVNSPVSDDPVVVVD

Nearest PDB structures (foldseek):
  3etn-assembly1_C  TM=1.005E+00  e=2.073E-33  Bacteroides fragilis NCTC 9343
  2xhz-assembly1_B  TM=9.132E-01  e=1.369E-12  Escherichia coli
  3fxa-assembly1_D  TM=8.790E-01  e=3.493E-13  Listeria monocytogenes serotype 4b str. F2365
  5uqi-assembly1_A  TM=8.811E-01  e=6.714E-13  Escherichia coli CFT073
  8eol-assembly1_B  TM=7.046E-01  e=2.007E-06  Shewanella denitrificans OS217

Secondary structure (DSSP, 8-state):
--HHHHHHHHHHHHHHHT----THHHHHHHHHIIIIIIT---EEEE--HHHHH--HHHHHHHTT--EEE--TTGGGBTGGGG--TT-EEEEE-SSS--HHHHHHHHHHHHH-TT-EEEEEES-TTSHHHHHSSEEEE---PPP-STT---SHHHH--HHHHHHHHH---S---HHHHHTTB-GGG-/------HHHHHHHHHHHHHHHT----THHHHHHHHHIIIIIIT---EEEE--HHHHH--HHHHHHHTT--EEE--TTGGGBTGGGG--TT-EEEEE-SSS--HHHHHHHHHHHHH-TT--EEEEES-TTSHHHHHSSEEEE---PPP-STT---SHHHH--HHHHHHHHH---S---HHHHHTTB-GGGGT-/--HHHHHHHHHHHHHHHT----THHHHHHHHHIIIIIIT---EEEE--HHHHH--HHHHHHHTT--EEE--TTGGGBTGGGG--TT-EEEEE-SSS--HHHHHHHHHHHHH-TT-EEEEEES-TTSHHHHHSSEEEE---PPP-STT---SHHHH--HHHHHHHHH--TT---HHHHHTTB-GGG-/------HHHHHHHHHHHHHHHT---STHHHHHHHHHIIIIIIT---EEEE--HHHHH--HHHHHHHTT--EEE--TTGGGBTGGGG--TT-EEEEE-SSS--HHHHHHHHHHHHH-TT-EEEEEES-TTSHHHHHSSEEEE---PPP-STT---SHHHH--HHHHHHHHH---S---HHHHHTTB-GGGGT-

Organism: Bacteroides fragilis (strain ATCC 25285 / DSM 2151 / CCUG 4856 / JCM 11019 / LMG 10263 / NCTC 9343 / Onslow / VPI 2553 / EN-2) (NCBI:txid272559)